Protein 8DQL (pdb70)

Nearest PDB structures (foldseek):
  8dql-assembly1_C  TM=1.004E+00  e=5.367E-49  Francisella tularensis subsp. novicida
  1x8z-assembly2_C  TM=4.028E-01  e=1.013E+00  Arabidopsis thaliana
  8ubf-assembly1_C  TM=5.866E-01  e=3.978E+00  Bordetella phage BPP-1
  4etr-assembly1_A  TM=3.589E-01  e=3.549E+00  Pseudomonas aeruginosa PAO1
  1xg2-assembly1_B  TM=3.956E-01  e=7.883E+00  Actinidia chinensis

Radius of gyration: 29.07 Å; Cα contacts (8 Å, |Δi|>4): 1189; chains: 3; bounding box: 76×73×85 Å

Solvent-accessible surface area: 37806 Å² total; per-residue (Å²): 144,23,44,26,35,1,45,14,116,63,42,115,210,54,69,30,73,31,14,18,57,6,23,82,14,9,28,107,38,20,32,43,20,48,39,5,54,39,38,14,88,55,0,9,5,21,3,54,25,70,183,115,5,62,7,90,56,7,55,2,12,7,89,132,27,58,14,13,74,12,13,140,80,38,111,6,54,36,106,32,169,147,139,35,50,2,26,2,4,4,129,73,82,69,39,120,83,112,74,20,86,8,12,8,28,39,9,45,20,21,73,114,89,36,200,69,67,100,64,16,74,36,11,1,32,8,79,53,50,209,60,130,31,36,48,57,43,72,62,24,3,15,10,4,0,41,18,44,34,2,35,81,11,9,96,41,4,69,124,3,13,60,70,0,82,29,18,18,163,152,77,9,40,90,70,89,67,113,1,13,45,17,0,54,15,8,5,23,67,3,66,41,27,5,108,15,0,74,84,37,83,37,32,11,42,8,40,94,3,3,59,19,2,14,13,0,12,6,1,0,34,55,35,35,112,138,110,136,125,73,90,54,18,52,11,46,34,83,76,5,10,37,40,5,35,75,0,3,59,85,1,32,90,32,8,132,199,146,23,42,27,32,2,44,13,115,63,43,116,212,53,69,30,72,30,14,20,54,6,22,83,14,9,28,108,38,19,34,44,20,48,40,4,56,39,35,14,88,56,0,8,4,22,3,56,24,71,181,113,6,62,7,88,56,5,55,1,12,7,88,131,27,58,15,13,74,12,12,140,79,38,112,7,53,34,106,32,167,146,141,34,51,2,26,1,4,4,128,72,83,70,38,120,82,114,75,21,85,9,13,11,29,38,10,45,20,20,74,113,88,35,200,67,65,102,65,16,72,36,10,0,32,9,80,53,50,209,60,131,32,37,47,56,43,71,62,26,3,14,11,4,0,41,17,46,34,1,36,83,11,8,96,41,4,67,126,1,13,59,71,0,82,29,18,17,163,153,75,10,41,90,69,90,69,112,1,13,46,16,0,57,16,8,5,21,68,3,67,42,26,5,109,15,0,76,84,37,85,37,32,11,44,7,40,92,3,3,59,19,2,14,12,0,11,6,1,0,34,55,36,37,113,140,110,136,126,73,92,53,18,51,12,44,33,86,75,5,10,36,39,4,35,74,0,3,59,85,1,32,88,31,8,130,201,146,22,42,27,34,2,44,15,116,62,43,117,210,55,68,30,73,31,14,18,56,6,23,84,14,8,29,106,38,18,32,44,20,47,40,4,54,39,37,14,88,57,0,9,6,20,2,55,25,71,183,114,6,62,8,89,56,5,56,2,12,7,87,132,27,58,15,13,75,12,14,141,80,39,110,6,54,34,106,32,169,149,140,34,51,2,27,2,5,3,128,74,82,70,36,118,82,115,74,20,85,9,13,10,28,38,9,46,20,20,73,113,89,35,198,70,66,100,63,15,72,37,10,0,31,9,81,52,50,210,59,134,32,38,46,58,44,73,63,24,2,14,10,3,1,41,17,45,35,2,35,81,10,8,96,40,5,69,126,2,14,60,69,0,81,29,17,16,164,154,76,9,41,88,69,89,68,111,1,13,44,17,0,55,14,8,5,22,66,2,68,41,27,4,110,14,0,75,83,39,84,38,31,11,43,8,39,92,3,3,58,19,2,14,12,0,12,6,1,0,34,57,36,36,112,139,111,137,126,72,92,53,18,52,12,45,33,84,76,5,10,37,39,5,35,74,1,4,61,84,1,33,88,32,8,130,200

Foldseek 3Di:
DQDQADDCVVDDDDDPVVVVVRVVNVVLNVQLVDADPPRDQWAFLAWAFPLCTWTDFGWIADGRRRTDGDDPPDTEHDDDDPLFWKKKFWAKDWDDDPRRIDIDIDIYIDRDADPPTPDIGTDFGWDDDPRNTDGDADWAFHFWQNDHPVVVLLVLVVVLLVLLVVLLVPPVCVVDVPCSVVLVVLSVVLVVVSVVCVVPGSPDHLVVNLVSLQVSQVSCLPPVPPDVDDDHDDADSRGRVVSSVVSSVVSVVVSVD/DQDQADDCVVDDDDDPVVVVVRVVNVVLNVQLVDADPPRDQWAFLAWAFPLCTWTDFGWIADGRRRTDGDDPPDTEHDDDDPLFWKKKFWAKDWDDDPRRIDIDIDIYIDRDADPPTPDIGTDFGWDDDPRNTDGDADWAFHFWQNDHPVVVLLVLVVVLLVLLVVLLVPPVCVVDVPCSVVLVVLSVVLVVVSVVCVVPGSPDHLVVNLVSLQVSQVSCLPPVPPDVDDDHDDADSRGRVVSSVVSSVVSVVVSVD/DQDQADDCVVDDDDDPVVVVVRVVNVVLNVQLVDADPPRDQWAFLAWAFPLCTWTDFGWIADGRRRTDGDDPPDTEHDDDDPLFWKKKFWAKDWDDDPRRIDIDIDIYIDRDADPPTPDIGTDFGWDDDPRNTDGDADWAFHFWQNDHPVVVLLVLVVVLLVLLVVLLVPPVCVVDVPCSVVLVVLSVVLVVVSVVCVVPGSPDHLVVNLVSLQVSQVSCLPPVPPDVDDDHDDADSRGRVVSSVVSSVVSVVVSVD

B-factor: mean 51.77, std 19.3, range [19.49, 110.6]

Structure (mmCIF, N/CA/C/O backbone):
data_8DQL
#
_entry.id   8DQL
#
_cell.length_a   1.00
_cell.length_b   1.00
_cell.length_c   1.00
_cell.angle_alpha   90.00
_cell.angle_beta   90.00
_cell.angle_gamma   90.00
#
_symmetry.space_group_name_H-M   'P 1'
#
loop_
_atom_site.group_PDB
_atom_site.id
_atom_site.type_symbol
_atom_site.label_atom_id
_atom_site.label_alt_id
_atom_site.label_comp_id
_atom_site.label_asym_id
_atom_site.label_entity_id
_atom_site.label_seq_id
_atom_site.pdbx_PDB_ins_code
_atom_site.Cartn_x
_atom_site.Cartn_y
_atom_site.Cartn_z
_atom_site.occupancy
_atom_site.B_iso_or_equiv
_atom_site.auth_seq_id
_atom_site.auth_comp_id
_atom_site.auth_asym_id
_atom_site.auth_atom_id
_atom_site.pdbx_PDB_model_num
ATOM 1 N N . MET A 1 26 ? 145.546 164.984 186.754 1.00 60.78 1 MET C N 1
ATOM 2 C CA . MET A 1 26 ? 145.951 166.017 187.698 1.00 60.78 1 MET C CA 1
ATOM 3 C C . MET A 1 26 ? 147.471 166.172 187.688 1.00 60.78 1 MET C C 1
ATOM 4 O O . MET A 1 26 ? 148.202 165.195 187.845 1.00 60.78 1 MET C O 1
ATOM 9 N N . PHE A 1 27 ? 147.942 167.403 187.497 1.00 55.39 2 PHE C N 1
ATOM 10 C CA . PHE A 1 27 ? 149.364 167.690 187.335 1.00 55.39 2 PHE C CA 1
ATOM 11 C C . PHE A 1 27 ? 149.854 168.386 188.603 1.00 55.39 2 PHE C C 1
ATOM 12 O O . PHE A 1 27 ? 149.563 169.565 188.824 1.00 55.39 2 PHE C O 1
ATOM 20 N N . LEU A 1 28 ? 150.603 167.655 189.429 1.00 60.93 3 LEU C N 1
ATOM 21 C CA . LEU A 1 28 ? 150.861 168.042 190.812 1.00 60.93 3 LEU C CA 1
ATOM 22 C C . LEU A 1 28 ? 152.093 168.918 191.009 1.00 60.93 3 LEU C C 1
ATOM 23 O O . LEU A 1 28 ? 152.361 169.313 192.148 1.00 60.93 3 LEU C O 1
ATOM 28 N N . GLU A 1 29 ? 152.850 169.223 189.953 1.00 58.51 4 GLU C N 1
ATOM 29 C CA . GLU A 1 29 ? 154.040 170.079 190.042 1.00 58.51 4 GLU C CA 1
ATOM 30 C C . GLU A 1 29 ? 154.989 169.476 191.073 1.00 58.51 4 GLU C C 1
ATOM 31 O O . GLU A 1 29 ? 155.424 168.329 190.883 1.00 58.51 4 GLU C O 1
ATOM 37 N N . ARG A 1 30 ? 155.337 170.181 192.146 1.00 58.86 5 ARG C N 1
ATOM 38 C CA . ARG A 1 30 ? 156.225 169.677 193.183 1.00 58.86 5 ARG C CA 1
ATOM 39 C C . ARG A 1 30 ? 155.503 169.646 194.524 1.00 58.86 5 ARG C C 1
ATOM 40 O O . ARG A 1 30 ? 154.425 170.222 194.693 1.00 58.86 5 ARG C O 1
ATOM 48 N N . ILE A 1 31 ? 156.114 168.959 195.487 1.00 64.12 6 ILE C N 1
ATOM 49 C CA . ILE A 1 31 ? 155.522 168.831 196.813 1.00 64.12 6 ILE C CA 1
ATOM 50 C C . ILE A 1 31 ? 155.694 170.135 197.588 1.00 64.12 6 ILE C C 1
ATOM 51 O O . ILE A 1 31 ? 156.580 170.947 197.310 1.00 64.12 6 ILE C O 1
ATOM 56 N N . TYR A 1 32 ? 154.821 170.338 198.574 1.00 78.01 7 TYR C N 1
ATOM 57 C CA . TYR A 1 32 ? 154.826 171.542 199.400 1.00 78.01 7 TYR C CA 1
ATOM 58 C C . TYR A 1 32 ? 155.482 171.214 200.736 1.00 78.01 7 TYR C C 1
ATOM 59 O O . TYR A 1 32 ? 154.929 170.457 201.539 1.00 78.01 7 TYR C O 1
ATOM 68 N N . TRP A 1 33 ? 156.656 171.797 200.975 1.00 83.97 8 TRP C N 1
ATOM 69 C CA . TRP A 1 33 ? 157.417 171.539 202.189 1.00 83.97 8 TRP C CA 1
ATOM 70 C C . TRP A 1 33 ? 157.277 172.637 203.233 1.00 83.97 8 TRP C C 1
ATOM 71 O O . TRP A 1 33 ? 157.532 172.379 204.414 1.00 83.97 8 TRP C O 1
ATOM 82 N N . GLU A 1 34 ? 156.854 173.837 202.829 1.00 93.78 9 GLU C N 1
ATOM 83 C CA . GLU A 1 34 ? 156.935 175.011 203.693 1.00 93.78 9 GLU C CA 1
ATOM 84 C C . GLU A 1 34 ? 156.087 174.887 204.952 1.00 93.78 9 GLU C C 1
ATOM 85 O O . GLU A 1 34 ? 156.316 175.632 205.911 1.00 93.78 9 GLU C O 1
ATOM 91 N N . ASP A 1 35 ? 155.111 173.977 204.973 1.00 95.26 10 ASP C N 1
ATOM 92 C CA . ASP A 1 35 ? 154.267 173.832 206.155 1.00 95.26 10 ASP C CA 1
ATOM 93 C C . ASP A 1 35 ? 155.072 173.380 207.369 1.00 95.26 10 ASP C C 1
ATOM 94 O O . ASP A 1 35 ? 154.863 173.879 208.481 1.00 95.26 10 ASP C O 1
ATOM 99 N N . GLY A 1 36 ? 155.995 172.443 207.176 1.00 101.41 11 GLY C N 1
ATOM 100 C CA . GLY A 1 36 ? 156.755 171.896 208.281 1.00 101.41 11 GLY C CA 1
ATOM 101 C C . GLY A 1 36 ? 156.013 170.769 208.969 1.00 101.41 11 GLY C C 1
ATOM 102 O O . GLY A 1 36 ? 154.857 170.934 209.370 1.00 101.41 11 GLY C O 1
ATOM 103 N N . LEU A 1 37 ? 156.668 169.622 209.118 1.00 107.66 12 LEU C N 1
ATOM 104 C CA . LEU A 1 37 ? 156.041 168.448 209.709 1.00 107.66 12 LEU C CA 1
ATOM 105 C C . LEU A 1 37 ? 157.142 167.473 210.098 1.00 107.66 12 LEU C C 1
ATOM 106 O O . LEU A 1 37 ? 158.271 167.565 209.608 1.00 107.66 12 LEU C O 1
ATOM 111 N N . ARG A 1 38 ? 156.803 166.548 210.994 1.00 110.60 13 ARG C N 1
ATOM 112 C CA . ARG A 1 38 ? 157.757 165.531 211.419 1.00 110.60 13 ARG C CA 1
ATOM 113 C C . ARG A 1 38 ? 158.208 164.704 210.223 1.00 110.60 13 ARG C C 1
ATOM 114 O O . ARG A 1 38 ? 157.393 164.059 209.557 1.00 110.60 13 ARG C O 1
ATOM 122 N N . LEU A 1 39 ? 159.510 164.721 209.956 1.00 101.01 14 LEU C N 1
ATOM 123 C CA . LEU A 1 39 ? 160.067 164.096 208.759 1.00 101.01 14 LEU C CA 1
ATOM 124 C C . LEU A 1 39 ? 159.997 162.581 208.896 1.00 101.01 14 LEU C C 1
ATOM 125 O O . LEU A 1 39 ? 160.815 161.966 209.582 1.00 101.01 14 LEU C O 1
ATOM 130 N N . ASP A 1 40 ? 159.015 161.974 208.240 1.00 93.19 15 ASP C N 1
ATOM 131 C CA . ASP A 1 40 ? 158.898 160.527 208.171 1.00 93.19 15 ASP C CA 1
ATOM 132 C C . ASP A 1 40 ? 159.309 160.035 206.788 1.00 93.19 15 ASP C C 1
ATOM 133 O O . ASP A 1 40 ? 159.528 160.814 205.858 1.00 93.19 15 ASP C O 1
ATOM 138 N N . SER A 1 41 ? 159.413 158.712 206.662 1.00 88.90 16 SER C N 1
ATOM 139 C CA . SER A 1 41 ? 159.812 158.121 205.390 1.00 88.90 16 SER C CA 1
ATOM 140 C C . SER A 1 41 ? 158.760 158.335 204.312 1.00 88.90 16 SER C C 1
ATOM 141 O O . SER A 1 41 ? 159.101 158.453 203.127 1.00 88.90 16 SER C O 1
ATOM 144 N N . ASP A 1 42 ? 157.483 158.383 204.699 1.00 83.93 17 ASP C N 1
ATOM 145 C CA . ASP A 1 42 ? 156.412 158.499 203.716 1.00 83.93 17 ASP C CA 1
ATOM 146 C C . ASP A 1 42 ? 156.513 159.802 202.934 1.00 83.93 17 ASP C C 1
ATOM 147 O O . ASP A 1 42 ? 156.362 159.811 201.707 1.00 83.93 17 ASP C O 1
ATOM 152 N N . ILE A 1 43 ? 156.781 160.912 203.624 1.00 81.16 18 ILE C N 1
ATOM 153 C CA . ILE A 1 43 ? 156.831 162.201 202.941 1.00 81.16 18 ILE C CA 1
ATOM 154 C C . ILE A 1 43 ? 158.033 162.265 202.005 1.00 81.16 18 ILE C C 1
ATOM 155 O O . ILE A 1 43 ? 157.945 162.816 200.902 1.00 81.16 18 ILE C O 1
ATOM 160 N N . LEU A 1 44 ? 159.164 161.681 202.410 1.00 77.58 19 LEU C N 1
ATOM 161 C CA . LEU A 1 44 ? 160.341 161.678 201.548 1.00 77.58 19 LEU C CA 1
ATOM 162 C C . LEU A 1 44 ? 160.114 160.825 200.307 1.00 77.58 19 LEU C C 1
ATOM 163 O O . LEU A 1 44 ? 160.478 161.225 199.193 1.00 77.58 19 LEU C O 1
ATOM 168 N N . ASP A 1 45 ? 159.510 159.646 200.481 1.00 73.55 20 ASP C N 1
ATOM 169 C CA . ASP A 1 45 ? 159.208 158.802 199.330 1.00 73.55 20 ASP C CA 1
ATOM 170 C C . ASP A 1 45 ? 158.227 159.491 198.391 1.00 73.55 20 ASP C C 1
ATOM 171 O O . ASP A 1 45 ? 158.383 159.432 197.165 1.00 73.55 20 ASP C O 1
ATOM 176 N N . LYS A 1 46 ? 157.212 160.155 198.949 1.00 71.20 21 LYS C N 1
ATOM 177 C CA . LYS A 1 46 ? 156.250 160.871 198.120 1.00 71.20 21 LYS C CA 1
ATOM 178 C C . LYS A 1 46 ? 156.915 162.010 197.360 1.00 71.20 21 LYS C C 1
ATOM 179 O O . LYS A 1 46 ? 156.615 162.238 196.183 1.00 71.20 21 LYS C O 1
ATOM 185 N N . SER A 1 47 ? 157.820 162.741 198.017 1.00 67.08 22 SER C N 1
ATOM 186 C CA . SER A 1 47 ? 158.530 163.823 197.343 1.00 67.08 22 SER C CA 1
ATOM 187 C C . SER A 1 47 ? 159.380 163.295 196.196 1.00 67.08 22 SER C C 1
ATOM 188 O O . SER A 1 47 ? 159.378 163.863 195.096 1.00 67.08 22 SER C O 1
ATOM 191 N N . ASN A 1 48 ? 160.112 162.203 196.433 1.00 63.31 23 ASN C N 1
ATOM 192 C CA . ASN A 1 48 ? 160.931 161.625 195.373 1.00 63.31 23 ASN C CA 1
ATOM 193 C C . ASN A 1 48 ? 160.070 161.153 194.209 1.00 63.31 23 ASN C C 1
ATOM 194 O O . ASN A 1 48 ? 160.406 161.387 193.040 1.00 63.31 23 ASN C O 1
ATOM 199 N N . LEU A 1 49 ? 158.948 160.495 194.511 1.00 59.11 24 LEU C N 1
ATOM 200 C CA . LEU A 1 49 ? 158.059 160.018 193.457 1.00 59.11 24 LEU C CA 1
ATOM 201 C C . LEU A 1 49 ? 157.482 161.175 192.654 1.00 59.11 24 LEU C C 1
ATOM 202 O O . LEU A 1 49 ? 157.398 161.104 191.423 1.00 59.11 24 LEU C O 1
ATOM 207 N N . SER A 1 50 ? 157.076 162.250 193.334 1.00 57.50 25 SER C N 1
ATOM 208 C CA . SER A 1 50 ? 156.521 163.403 192.635 1.00 57.50 25 SER C CA 1
ATOM 209 C C . SER A 1 50 ? 157.563 164.060 191.740 1.00 57.50 25 SER C C 1
ATOM 210 O O . SER A 1 50 ? 157.259 164.448 190.606 1.00 57.50 25 SER C O 1
ATOM 213 N N . VAL A 1 51 ? 158.797 164.191 192.230 1.00 53.47 26 VAL C N 1
ATOM 214 C CA . VAL A 1 51 ? 159.857 164.787 191.419 1.00 53.47 26 VAL C CA 1
ATOM 215 C C . VAL A 1 51 ? 160.117 163.936 190.182 1.00 53.47 26 VAL C C 1
ATOM 216 O O . VAL A 1 51 ? 160.231 164.452 189.059 1.00 53.47 26 VAL C O 1
ATOM 220 N N . LEU A 1 52 ? 160.205 162.616 190.369 1.00 50.12 27 LEU C N 1
ATOM 221 C CA . LEU A 1 52 ? 160.441 161.726 189.238 1.00 50.12 27 LEU C CA 1
ATOM 222 C C . LEU A 1 52 ? 159.311 161.813 188.220 1.00 50.12 27 LEU C C 1
ATOM 223 O O . LEU A 1 52 ? 159.561 161.893 187.012 1.00 50.12 27 LEU C O 1
ATOM 228 N N . GLU A 1 53 ? 158.060 161.809 188.690 1.00 50.31 28 GLU C N 1
ATOM 229 C CA . GLU A 1 53 ? 156.922 161.885 187.780 1.00 50.31 28 GLU C CA 1
ATOM 230 C C . GLU A 1 53 ? 156.910 163.200 187.013 1.00 50.31 28 GLU C C 1
ATOM 231 O O . GLU A 1 53 ? 156.686 163.217 185.796 1.00 50.31 28 GLU C O 1
ATOM 237 N N . ARG A 1 54 ? 157.158 164.312 187.707 1.00 44.45 29 ARG C N 1
ATOM 238 C CA . ARG A 1 54 ? 157.178 165.619 187.059 1.00 44.45 29 ARG C CA 1
ATOM 239 C C . ARG A 1 54 ? 158.245 165.680 185.974 1.00 44.45 29 ARG C C 1
ATOM 240 O O . ARG A 1 54 ? 157.974 166.091 184.836 1.00 44.45 29 ARG C O 1
ATOM 248 N N . LEU A 1 55 ? 159.465 165.247 186.299 1.00 41.61 30 LEU C N 1
ATOM 249 C CA . LEU A 1 55 ? 160.551 165.367 185.333 1.00 41.61 30 LEU C CA 1
ATOM 250 C C . LEU A 1 55 ? 160.392 164.378 184.184 1.00 41.61 30 LEU C C 1
ATOM 251 O O . LEU A 1 55 ? 160.819 164.658 183.059 1.00 41.61 30 LEU C O 1
ATOM 256 N N . SER A 1 56 ? 159.786 163.216 184.440 1.00 39.46 31 SER C N 1
ATOM 257 C CA . SER A 1 56 ? 159.519 162.280 183.354 1.00 39.46 31 SER C CA 1
ATOM 258 C C . SER A 1 56 ? 158.436 162.812 182.426 1.00 39.46 31 SER C C 1
ATOM 259 O O . SER A 1 56 ? 158.512 162.632 181.205 1.00 39.46 31 SER C O 1
ATOM 262 N N . THR A 1 57 ? 157.413 163.462 182.987 1.00 36.93 32 THR C N 1
ATOM 263 C CA . THR A 1 57 ? 156.374 164.059 182.156 1.00 36.93 32 THR C CA 1
ATOM 264 C C . THR A 1 57 ? 156.934 165.189 181.302 1.00 36.93 32 THR C C 1
ATOM 265 O O . THR A 1 57 ? 156.567 165.331 180.130 1.00 36.93 32 THR C O 1
ATOM 269 N N . ALA A 1 58 ? 157.823 166.006 181.873 1.00 31.30 33 ALA C N 1
ATOM 270 C CA . ALA A 1 58 ? 158.381 167.127 181.124 1.00 31.30 33 ALA C CA 1
ATOM 271 C C . ALA A 1 58 ? 159.311 166.687 179.999 1.00 31.30 33 ALA C C 1
ATOM 272 O O . ALA A 1 58 ? 159.636 167.503 179.131 1.00 31.30 33 ALA C O 1
ATOM 274 N N . SER A 1 59 ? 159.742 165.427 179.991 1.00 31.26 34 SER C N 1
ATOM 275 C CA . SER A 1 59 ? 160.705 164.961 179.003 1.00 31.26 34 SER C CA 1
ATOM 276 C C . SER A 1 59 ? 160.079 164.902 177.611 1.00 31.26 34 SER C C 1
ATOM 277 O O . SER A 1 59 ? 158.858 164.864 177.447 1.00 31.26 34 SER C O 1
ATOM 280 N N . TYR A 1 60 ? 160.942 164.891 176.598 1.00 22.13 35 TYR C N 1
ATOM 281 C CA . TYR A 1 60 ? 160.522 164.916 175.206 1.00 22.13 35 TYR C CA 1
ATOM 282 C C . TYR A 1 60 ? 161.181 163.775 174.444 1.00 22.13 35 TYR C C 1
ATOM 283 O O . TYR A 1 60 ? 162.328 163.409 174.711 1.00 22.13 35 TYR C O 1
ATOM 292 N N . LEU A 1 61 ? 160.444 163.221 173.487 1.00 22.10 36 LEU C N 1
ATOM 293 C CA . LEU A 1 61 ? 160.895 162.127 172.644 1.00 22.10 36 LEU C CA 1
ATOM 294 C C . LEU A 1 61 ? 160.712 162.503 171.182 1.00 22.10 36 LEU C C 1
ATOM 295 O O . LEU A 1 61 ? 159.852 163.326 170.857 1.00 22.10 36 LEU C O 1
ATOM 300 N N . PRO A 1 62 ? 161.509 161.926 170.281 1.00 22.41 37 PRO C N 1
ATOM 301 C CA . PRO A 1 62 ? 161.411 162.305 168.866 1.00 22.41 37 PRO C CA 1
ATOM 302 C C . PRO A 1 62 ? 160.027 162.020 168.301 1.00 22.41 37 PRO C C 1
ATOM 303 O O . PRO A 1 62 ? 159.388 161.025 168.644 1.00 22.41 37 PRO C O 1
ATOM 307 N N . ALA A 1 63 ? 159.570 162.922 167.430 1.00 19.88 38 ALA C N 1
ATOM 308 C CA . ALA A 1 63 ? 158.246 162.873 166.812 1.00 19.88 38 ALA C CA 1
ATOM 309 C C . ALA A 1 63 ? 157.121 162.898 167.841 1.00 19.88 38 ALA C C 1
ATOM 310 O O . ALA A 1 63 ? 155.997 162.486 167.540 1.00 19.88 38 ALA C O 1
ATOM 312 N N . ASN A 1 64 ? 157.408 163.381 169.050 1.00 21.34 39 ASN C N 1
ATOM 313 C CA . ASN A 1 64 ? 156.416 163.515 170.116 1.00 21.34 39 ASN C CA 1
ATOM 314 C C . ASN A 1 64 ? 155.717 162.187 170.401 1.00 21.34 39 ASN C C 1
ATOM 315 O O . ASN A 1 64 ? 154.489 162.084 170.390 1.00 21.34 39 ASN C O 1
ATOM 320 N N . LEU A 1 65 ? 156.517 161.159 170.658 1.00 22.25 40 LEU C N 1
ATOM 321 C CA . LEU A 1 65 ? 156.007 159.830 170.952 1.00 22.25 40 LEU C CA 1
ATOM 322 C C . LEU A 1 65 ? 155.940 159.608 172.458 1.00 22.25 40 LEU C C 1
ATOM 323 O O . LEU A 1 65 ? 156.732 160.162 173.222 1.00 22.25 40 LEU C O 1
ATOM 328 N N . ASN A 1 66 ? 154.973 158.793 172.878 1.00 29.21 41 ASN C N 1
ATOM 329 C CA . ASN A 1 66 ? 154.804 158.468 174.288 1.00 29.21 41 ASN C CA 1
ATOM 330 C C . ASN A 1 66 ? 155.468 157.158 174.684 1.00 29.21 41 ASN C C 1
ATOM 331 O O . ASN A 1 66 ? 155.673 156.921 175.880 1.00 29.21 41 ASN C O 1
ATOM 336 N N . LYS A 1 67 ? 155.801 156.306 173.719 1.00 28.31 42 LYS C N 1
ATOM 337 C CA . LYS A 1 67 ? 156.445 155.033 174.004 1.00 28.31 42 LYS C CA 1
ATOM 338 C C . LYS A 1 67 ? 157.191 154.580 172.759 1.00 28.31 42 LYS C C 1
ATOM 339 O O . LYS A 1 67 ? 156.898 155.020 171.645 1.00 28.31 42 LYS C O 1
ATOM 345 N N . GLY A 1 68 ? 158.160 153.698 172.962 1.00 26.34 43 GLY C N 1
ATOM 346 C CA . GLY A 1 68 ? 158.931 153.182 171.846 1.00 26.34 43 GLY C CA 1
ATOM 347 C C . GLY A 1 68 ? 160.003 152.230 172.328 1.00 26.34 43 GLY C C 1
ATOM 348 O O . GLY A 1 68 ? 160.240 152.075 173.531 1.00 26.34 43 GLY C O 1
ATOM 349 N N . ILE A 1 69 ? 160.655 151.596 171.357 1.00 27.03 44 ILE C N 1
ATOM 350 C CA . ILE A 1 69 ? 161.736 150.650 171.600 1.00 27.03 44 ILE C CA 1
ATOM 351 C C . ILE A 1 69 ? 163.013 151.238 171.020 1.00 27.03 44 ILE C C 1
ATOM 352 O O . ILE A 1 69 ? 163.049 151.615 169.843 1.00 27.03 44 ILE C O 1
ATOM 357 N N . VAL A 1 70 ? 164.057 151.320 171.843 1.00 28.15 45 VAL C N 1
ATOM 358 C CA . VAL A 1 70 ? 165.310 151.933 171.418 1.00 28.15 45 VAL C CA 1
ATOM 359 C C . VAL A 1 70 ? 166.346 150.855 171.115 1.00 28.15 45 VAL C C 1
ATOM 360 O O . VAL A 1 70 ? 167.220 151.048 170.263 1.00 28.15 45 VAL C O 1
ATOM 364 N N . SER A 1 71 ? 166.247 149.705 171.784 1.00 33.66 46 SER C N 1
ATOM 365 C CA . SER A 1 71 ? 167.125 148.580 171.479 1.00 33.66 46 SER C CA 1
ATOM 366 C C . SER A 1 71 ? 166.506 147.297 172.011 1.00 33.66 46 SER C C 1
ATOM 367 O O . SER A 1 71 ? 166.075 147.249 173.168 1.00 33.66 46 SER C O 1
ATOM 370 N N . PHE A 1 72 ? 166.473 146.263 171.171 1.00 42.21 47 PHE C N 1
ATOM 371 C CA . PHE A 1 72 ? 165.913 144.971 171.564 1.00 42.21 47 PHE C CA 1
ATOM 372 C C . PHE A 1 72 ? 166.521 143.897 170.670 1.00 42.21 47 PHE C C 1
ATOM 373 O O . PHE A 1 72 ? 166.182 143.817 169.486 1.00 42.21 47 PHE C O 1
ATOM 381 N N . ASP A 1 73 ? 167.408 143.080 171.235 1.00 52.02 48 ASP C N 1
ATOM 382 C CA . ASP A 1 73 ? 168.082 142.024 170.495 1.00 52.02 48 ASP C CA 1
ATOM 383 C C . ASP A 1 73 ? 168.032 140.736 171.306 1.00 52.02 48 ASP C C 1
ATOM 384 O O . ASP A 1 73 ? 168.087 140.755 172.538 1.00 52.02 48 ASP C O 1
ATOM 389 N N . LEU A 1 74 ? 167.935 139.613 170.597 1.00 52.28 49 LEU C N 1
ATOM 390 C CA . LEU A 1 74 ? 167.851 138.303 171.225 1.00 52.28 49 LEU C CA 1
ATOM 391 C C . LEU A 1 74 ? 168.784 137.333 170.514 1.00 52.28 49 LEU C C 1
ATOM 392 O O . LEU A 1 74 ? 169.092 137.496 169.331 1.00 52.28 49 LEU C O 1
ATOM 397 N N . ASP A 1 75 ? 169.227 136.319 171.252 1.00 56.90 50 ASP C N 1
ATOM 398 C CA . ASP A 1 75 ? 170.120 135.315 170.692 1.00 56.90 50 ASP C CA 1
ATOM 399 C C . ASP A 1 75 ? 169.371 134.398 169.732 1.00 56.90 50 ASP C C 1
ATOM 400 O O . ASP A 1 75 ? 168.222 134.020 169.975 1.00 56.90 50 ASP C O 1
ATOM 405 N N . VAL A 1 76 ? 170.033 134.036 168.639 1.00 54.61 51 VAL C N 1
ATOM 406 C CA . VAL A 1 76 ? 169.436 133.160 167.641 1.00 54.61 51 VAL C CA 1
ATOM 407 C C . VAL A 1 76 ? 170.333 131.954 167.385 1.00 54.61 51 VAL C C 1
ATOM 408 O O . VAL A 1 76 ? 169.928 130.810 167.597 1.00 54.61 51 VAL C O 1
ATOM 412 N N . LEU A 1 83 ? 164.080 127.958 172.909 1.00 57.15 58 LEU C N 1
ATOM 413 C CA . LEU A 1 83 ? 164.623 128.848 173.928 1.00 57.15 58 LEU C CA 1
ATOM 414 C C . LEU A 1 83 ? 164.781 130.267 173.397 1.00 57.15 58 LEU C C 1
ATOM 415 O O . LEU A 1 83 ? 165.344 130.479 172.323 1.00 57.15 58 LEU C O 1
ATOM 420 N N . ILE A 1 84 ? 164.281 131.236 174.156 1.00 55.16 59 ILE C N 1
ATOM 421 C CA . ILE A 1 84 ? 164.394 132.650 173.820 1.00 55.16 59 ILE C CA 1
ATOM 422 C C . ILE A 1 84 ? 165.306 133.292 174.855 1.00 55.16 59 ILE C C 1
ATOM 423 O O . ILE A 1 84 ? 164.970 133.347 176.044 1.00 55.16 59 ILE C O 1
ATOM 428 N N . LEU A 1 85 ? 166.459 133.779 174.408 1.00 52.93 60 LEU C N 1
ATOM 429 C CA . LEU A 1 85 ? 167.441 134.414 175.275 1.00 52.93 60 LEU C CA 1
ATOM 430 C C . LEU A 1 85 ? 167.575 135.880 174.891 1.00 52.93 60 LEU C C 1
ATOM 431 O O . LEU A 1 85 ? 167.774 136.202 173.716 1.00 52.93 60 LEU C O 1
ATOM 436 N N . ILE A 1 86 ? 167.470 136.762 175.882 1.00 52.23 61 ILE C N 1
ATOM 437 C CA . ILE A 1 86 ? 167.499 138.203 175.665 1.00 52.23 61 ILE C CA 1
ATOM 438 C C . ILE A 1 86 ? 168.905 138.714 175.939 1.00 52.23 61 ILE C C 1
ATOM 439 O O . ILE A 1 86 ? 169.462 138.476 177.018 1.00 52.23 61 ILE C O 1
ATOM 444 N N . LYS A 1 87 ? 169.481 139.414 174.963 1.00 53.43 62 LYS C N 1
ATOM 445 C CA . LYS A 1 87 ? 170.797 140.026 175.103 1.00 53.43 62 LYS C CA 1
ATOM 446 C C . LYS A 1 87 ? 170.716 141.508 175.446 1.00 53.43 62 LYS C C 1
ATOM 447 O O . LYS A 1 87 ? 171.325 141.952 176.423 1.00 53.43 62 LYS C O 1
ATOM 453 N N . ASP A 1 88 ? 169.973 142.285 174.659 1.00 50.16 63 ASP C N 1
ATOM 454 C CA . ASP A 1 88 ? 169.815 143.716 174.882 1.00 50.16 63 ASP C CA 1
ATOM 455 C C . ASP A 1 88 ? 168.334 144.055 174.936 1.00 50.16 63 ASP C C 1
ATOM 456 O O . ASP A 1 88 ? 167.569 143.642 174.059 1.00 50.16 63 ASP C O 1
ATOM 461 N N . LEU A 1 89 ? 167.935 144.806 175.961 1.00 38.35 64 LEU C N 1
ATOM 462 C CA . LEU A 1 89 ? 166.546 145.220 176.130 1.00 38.35 64 LEU C CA 1
ATOM 463 C C . LEU A 1 89 ? 166.518 146.649 176.647 1.00 38.35 64 LEU C C 1
ATOM 464 O O . LEU A 1 89 ? 167.030 146.929 177.735 1.00 38.35 64 LEU C O 1
ATOM 469 N N . LYS A 1 90 ? 165.913 147.544 175.870 1.00 32.34 65 LYS C N 1
ATOM 470 C CA . LYS A 1 90 ? 165.815 148.955 176.235 1.00 32.34 65 LYS C CA 1
ATOM 471 C C . LYS A 1 90 ? 164.639 149.547 175.477 1.00 32.34 65 LYS C C 1
ATOM 472 O O . LYS A 1 90 ? 164.615 149.494 174.244 1.00 32.34 65 LYS C O 1
ATOM 478 N N . LEU A 1 91 ? 163.667 150.097 176.200 1.00 29.13 66 LEU C N 1
ATOM 479 C CA . LEU A 1 91 ? 162.457 150.598 175.563 1.00 29.13 66 LEU C CA 1
ATOM 480 C C . LEU A 1 91 ? 161.781 151.599 176.488 1.00 29.13 66 LEU C C 1
ATOM 481 O O . LEU A 1 91 ? 162.088 151.686 177.679 1.00 29.13 66 LEU C O 1
ATOM 486 N N . TYR A 1 92 ? 160.849 152.356 175.915 1.00 27.10 67 TYR C N 1
ATOM 487 C CA . TYR A 1 92 ? 160.012 153.293 176.653 1.00 27.10 67 TYR C CA 1
ATOM 488 C C . TYR A 1 92 ? 158.594 152.742 176.695 1.00 27.10 67 TYR C C 1
ATOM 489 O O . TYR A 1 92 ? 157.997 152.480 175.646 1.00 27.10 67 TYR C O 1
ATOM 498 N N . LEU A 1 93 ? 158.061 152.567 177.900 1.00 32.53 68 LEU C N 1
ATOM 499 C CA . LEU A 1 93 ? 156.692 152.106 178.059 1.00 32.53 68 LEU C CA 1
ATOM 500 C C . LEU A 1 93 ? 155.726 153.277 177.891 1.00 32.53 68 LEU C C 1
ATOM 501 O O . LEU A 1 93 ? 156.119 154.402 177.573 1.00 32.53 68 LEU C O 1
ATOM 506 N N . ASP A 1 94 ? 154.442 153.009 178.105 1.00 38.85 69 ASP C N 1
ATOM 507 C CA . ASP A 1 94 ? 153.433 154.048 177.972 1.00 38.85 69 ASP C CA 1
ATOM 508 C C . ASP A 1 94 ? 153.639 155.117 179.041 1.00 38.85 69 ASP C C 1
ATOM 509 O O . ASP A 1 94 ? 154.121 154.841 180.142 1.00 38.85 69 ASP C O 1
ATOM 514 N N . GLU A 1 95 ? 153.269 156.352 178.695 1.00 38.39 70 GLU C N 1
ATOM 515 C CA . GLU A 1 95 ? 153.483 157.525 179.545 1.00 38.39 70 GLU C CA 1
ATOM 516 C C . GLU A 1 95 ? 154.965 157.762 179.819 1.00 38.39 70 GLU C C 1
ATOM 517 O O . GLU A 1 95 ? 155.339 158.233 180.897 1.00 38.39 70 GLU C O 1
ATOM 523 N N . LYS A 1 96 ? 155.813 157.436 178.840 1.00 32.05 71 LYS C N 1
ATOM 524 C CA . LYS A 1 96 ? 157.252 157.696 178.901 1.00 32.05 71 LYS C CA 1
ATOM 525 C C . LYS A 1 96 ? 157.894 157.045 180.127 1.00 32.05 71 LYS C C 1
ATOM 526 O O . LYS A 1 96 ? 158.611 157.687 180.897 1.00 32.05 71 LYS C O 1
ATOM 532 N N . ASN A 1 97 ? 157.632 155.754 180.304 1.00 34.19 72 ASN C N 1
ATOM 533 C CA . ASN A 1 97 ? 158.262 154.978 181.364 1.00 34.19 72 ASN C CA 1
ATOM 534 C C . ASN A 1 97 ? 159.487 154.266 180.807 1.00 34.19 72 ASN C C 1
ATOM 535 O O . ASN A 1 97 ? 159.399 153.566 179.794 1.00 34.19 72 ASN C O 1
ATOM 540 N N . PHE A 1 98 ? 160.623 154.444 181.473 1.00 29.80 73 PHE C N 1
ATOM 541 C CA . PHE A 1 98 ? 161.904 153.950 180.987 1.00 29.80 73 PHE C CA 1
ATOM 542 C C . PHE A 1 98 ? 162.222 152.606 181.627 1.00 29.80 73 PHE C C 1
ATOM 543 O O . PHE A 1 98 ? 162.171 152.467 182.854 1.00 29.80 73 PHE C O 1
ATOM 551 N N . VAL A 1 99 ? 162.551 151.622 180.793 1.00 32.73 74 VAL C N 1
ATOM 552 C CA . VAL A 1 99 ? 162.892 150.279 181.242 1.00 32.73 74 VAL C CA 1
ATOM 553 C C . VAL A 1 99 ? 164.264 149.924 180.689 1.00 32.73 74 VAL C C 1
ATOM 554 O O . VAL A 1 99 ? 164.491 150.009 179.477 1.00 32.73 74 VAL C O 1
ATOM 558 N N . PHE A 1 100 ? 165.174 149.527 181.574 1.00 38.96 75 PHE C N 1
ATOM 559 C CA . PHE A 1 100 ? 166.529 149.148 181.202 1.00 38.96 75 PHE C CA 1
ATOM 560 C C . PHE A 1 100 ? 166.839 147.773 181.771 1.00 38.96 75 PHE C C 1
ATOM 561 O O . PHE A 1 100 ? 166.438 147.453 182.894 1.00 38.96 75 PHE C O 1
ATOM 569 N N . TYR A 1 101 ? 167.553 146.963 180.996 1.00 45.20 76 TYR C N 1
ATOM 570 C CA . TYR A 1 101 ? 167.880 145.593 181.375 1.00 45.20 76 TYR C CA 1
ATOM 571 C C . TYR A 1 101 ? 169.358 145.510 181.733 1.00 45.20 76 TYR C C 1
ATOM 572 O O . TYR A 1 101 ? 170.222 145.761 180.886 1.00 45.20 76 TYR C O 1
ATOM 581 N N . ASP A 1 102 ? 169.642 145.158 182.983 1.00 51.39 77 ASP C N 1
ATOM 582 C CA . ASP A 1 102 ? 171.010 144.907 183.410 1.00 51.39 77 ASP C CA 1
ATOM 583 C C . ASP A 1 102 ? 171.418 143.487 183.048 1.00 51.39 77 ASP C C 1
ATOM 584 O O . ASP A 1 102 ? 170.625 142.549 183.162 1.00 51.39 77 ASP C O 1
ATOM 589 N N . LYS A 1 103 ? 172.667 143.330 182.624 1.00 53.33 78 LYS C N 1
ATOM 590 C CA . LYS A 1 103 ? 173.191 142.024 182.251 1.00 53.33 78 LYS C CA 1
ATOM 591 C C . LYS A 1 103 ? 173.589 141.181 183.457 1.00 53.33 78 LYS C C 1
ATOM 592 O O . LYS A 1 103 ? 174.285 140.176 183.287 1.00 53.33 78 LYS C O 1
ATOM 598 N N . SER A 1 104 ? 173.169 141.570 184.663 1.00 58.65 79 SER C N 1
ATOM 599 C CA . SER A 1 104 ? 173.558 140.832 185.860 1.00 58.65 79 SER C CA 1
ATOM 600 C C . SER A 1 104 ? 172.924 139.447 185.899 1.00 58.65 79 SER C C 1
ATOM 601 O O . SER A 1 104 ? 173.567 138.479 186.322 1.00 58.65 79 SER C O 1
ATOM 604 N N . TYR A 1 105 ? 171.670 139.326 185.467 1.00 55.23 80 TYR C N 1
ATOM 605 C CA . TYR A 1 105 ? 170.995 138.042 185.540 1.00 55.23 80 TYR C CA 1
ATOM 606 C C . TYR A 1 105 ? 170.460 137.632 184.172 1.00 55.23 80 TYR C C 1
ATOM 607 O O . TYR A 1 105 ? 170.150 138.489 183.339 1.00 55.23 80 TYR C O 1
ATOM 616 N N . PRO A 1 106 ? 170.352 136.331 183.909 1.00 55.04 81 PRO C N 1
ATOM 617 C CA . PRO A 1 106 ? 169.811 135.883 182.622 1.00 55.04 81 PRO C CA 1
ATOM 618 C C . PRO A 1 106 ? 168.326 136.184 182.497 1.00 55.04 81 PRO C C 1
ATOM 619 O O . PRO A 1 106 ? 167.602 136.300 183.489 1.00 55.04 81 PRO C O 1
ATOM 623 N N . LEU A 1 107 ? 167.876 136.310 181.249 1.00 53.38 82 LEU C N 1
ATOM 624 C CA . LEU A 1 107 ? 166.480 136.606 180.924 1.00 53.38 82 LEU C CA 1
ATOM 625 C C . LEU A 1 107 ? 166.050 135.644 179.820 1.00 53.38 82 LEU C C 1
ATOM 626 O O . LEU A 1 107 ? 166.243 135.921 178.633 1.00 53.38 82 LEU C O 1
ATOM 631 N N . SER A 1 108 ? 165.468 134.512 180.214 1.00 56.87 83 SER C N 1
ATOM 632 C CA . SER A 1 108 ? 165.060 133.478 179.275 1.00 56.87 83 SER C CA 1
ATOM 633 C C . SER A 1 108 ? 163.721 132.900 179.706 1.00 56.87 83 SER C C 1
ATOM 634 O O . SER A 1 108 ? 163.298 133.063 180.853 1.00 56.87 83 SER C O 1
ATOM 637 N N . LEU A 1 109 ? 163.055 132.223 178.772 1.00 59.51 84 LEU C N 1
ATOM 638 C CA . LEU A 1 109 ? 161.745 131.630 179.022 1.00 59.51 84 LEU C CA 1
ATOM 639 C C . LEU A 1 109 ? 161.724 130.116 178.883 1.00 59.51 84 LEU C C 1
ATOM 640 O O . LEU A 1 109 ? 161.127 129.439 179.724 1.00 59.51 84 LEU C O 1
ATOM 645 N N . GLN A 1 110 ? 162.361 129.565 177.846 1.00 64.06 85 GLN C N 1
ATOM 646 C CA . GLN A 1 110 ? 162.516 128.119 177.663 1.00 64.06 85 GLN C CA 1
ATOM 647 C C . GLN A 1 110 ? 161.151 127.423 177.591 1.00 64.06 85 GLN C C 1
ATOM 648 O O . GLN A 1 110 ? 160.756 126.649 178.465 1.00 64.06 85 GLN C O 1
ATOM 654 N N . ILE A 1 111 ? 160.422 127.747 176.521 1.00 70.72 86 ILE C N 1
ATOM 655 C CA . ILE A 1 111 ? 159.136 127.096 176.290 1.00 70.72 86 ILE C CA 1
ATOM 656 C C . ILE A 1 111 ? 159.350 125.629 175.930 1.00 70.72 86 ILE C C 1
ATOM 657 O O . ILE A 1 111 ? 160.433 125.206 175.510 1.00 70.72 86 ILE C O 1
ATOM 662 N N . MET A 1 112 ? 158.288 124.843 176.089 1.00 83.31 87 MET C N 1
ATOM 663 C CA . MET A 1 112 ? 158.320 123.425 175.770 1.00 83.31 87 MET C CA 1
ATOM 664 C C . MET A 1 112 ? 157.007 123.025 175.113 1.00 83.31 87 MET C C 1
ATOM 665 O O . MET A 1 112 ? 155.974 123.675 175.292 1.00 83.31 87 MET C O 1
ATOM 670 N N . THR A 1 113 ? 157.062 121.945 174.341 1.00 89.47 88 THR C N 1
ATOM 671 C CA . THR A 1 113 ? 155.882 121.438 173.650 1.00 89.47 88 THR C CA 1
ATOM 672 C C . THR A 1 113 ? 155.810 119.916 173.731 1.00 89.47 88 THR C C 1
ATOM 673 O O . THR A 1 113 ? 155.076 119.279 172.976 1.00 89.47 88 THR C O 1
ATOM 677 N N . GLU A 1 119 ? 151.439 130.667 167.209 1.00 68.56 94 GLU C N 1
ATOM 678 C CA . GLU A 1 119 ? 150.923 131.870 167.849 1.00 68.56 94 GLU C CA 1
ATOM 679 C C . GLU A 1 119 ? 151.217 131.853 169.343 1.00 68.56 94 GLU C C 1
ATOM 680 O O . GLU A 1 119 ? 150.359 131.498 170.150 1.00 68.56 94 GLU C O 1
ATOM 686 N N . ILE A 1 120 ? 152.434 132.236 169.705 1.00 58.98 95 ILE C N 1
ATOM 687 C CA . ILE A 1 120 ? 152.891 132.242 171.086 1.00 58.98 95 ILE C CA 1
ATOM 688 C C . ILE A 1 120 ? 153.245 133.674 171.466 1.00 58.98 95 ILE C C 1
ATOM 689 O O . ILE A 1 120 ? 154.304 134.182 171.092 1.00 58.98 95 ILE C O 1
ATOM 694 N N . PRO A 1 121 ? 152.372 134.367 172.189 1.00 52.66 96 PRO C N 1
ATOM 695 C CA . PRO A 1 121 ? 152.700 135.721 172.642 1.00 52.66 96 PRO C CA 1
ATOM 696 C C . PRO A 1 121 ? 153.796 135.710 173.694 1.00 52.66 96 PRO C C 1
ATOM 697 O O . PRO A 1 121 ? 153.955 134.752 174.454 1.00 52.66 96 PRO C O 1
ATOM 701 N N . LEU A 1 122 ? 154.558 136.800 173.730 1.00 43.99 97 LEU C N 1
ATOM 702 C CA . LEU A 1 122 ? 155.618 136.997 174.710 1.00 43.99 97 LEU C CA 1
ATOM 703 C C . LEU A 1 122 ? 155.308 138.244 175.524 1.00 43.99 97 LEU C C 1
ATOM 704 O O . LEU A 1 122 ? 154.966 139.288 174.959 1.00 43.99 97 LEU C O 1
ATOM 709 N N . PHE A 1 123 ? 155.429 138.135 176.843 1.00 44.71 98 PHE C N 1
ATOM 710 C CA . PHE A 1 123 ? 155.087 139.217 177.752 1.00 44.71 98 PHE C CA 1
ATOM 711 C C . PHE A 1 123 ? 156.289 139.584 178.609 1.00 44.71 98 PHE C C 1
ATOM 712 O O . PHE A 1 123 ? 157.168 138.755 178.865 1.00 44.71 98 PHE C O 1
ATOM 720 N N . LEU A 1 124 ? 156.320 140.838 179.049 1.00 43.61 99 LEU C N 1
ATOM 721 C CA . LEU A 1 124 ? 157.365 141.348 179.925 1.00 43.61 99 LEU C CA 1
ATOM 722 C C . LEU A 1 124 ? 156.754 141.718 181.269 1.00 43.61 99 LEU C C 1
ATOM 723 O O . LEU A 1 124 ? 155.782 142.479 181.325 1.00 43.61 99 LEU C O 1
ATOM 728 N N . ASN A 1 125 ? 157.324 141.184 182.343 1.00 48.50 100 ASN C N 1
ATOM 729 C CA . ASN A 1 125 ? 156.835 141.416 183.695 1.00 48.50 100 ASN C CA 1
ATOM 730 C C . ASN A 1 125 ? 157.860 142.227 184.471 1.00 48.50 100 ASN C C 1
ATOM 731 O O . ASN A 1 125 ? 159.055 141.918 184.438 1.00 48.50 100 ASN C O 1
ATOM 736 N N . ILE A 1 126 ? 157.393 143.258 185.168 1.00 49.27 101 ILE C N 1
ATOM 737 C CA . ILE A 1 126 ? 158.244 144.106 185.994 1.00 49.27 101 ILE C CA 1
ATOM 738 C C . ILE A 1 126 ? 157.735 144.032 187.424 1.00 49.27 101 ILE C C 1
ATOM 739 O O . ILE A 1 126 ? 156.585 144.396 187.699 1.00 49.27 101 ILE C O 1
ATOM 744 N N . ARG A 1 127 ? 158.586 143.560 188.329 1.00 53.38 102 ARG C N 1
ATOM 745 C CA . ARG A 1 127 ? 158.280 143.496 189.751 1.00 53.38 102 ARG C CA 1
ATOM 746 C C . ARG A 1 127 ? 159.375 144.214 190.522 1.00 53.38 102 ARG C C 1
ATOM 747 O O . ARG A 1 127 ? 160.563 143.959 190.301 1.00 53.38 102 ARG C O 1
ATOM 755 N N . GLU A 1 128 ? 158.978 145.107 191.422 1.00 55.93 103 GLU C N 1
ATOM 756 C CA . GLU A 1 128 ? 159.931 145.862 192.219 1.00 55.93 103 GLU C CA 1
ATOM 757 C C . GLU A 1 128 ? 160.272 145.102 193.493 1.00 55.93 103 GLU C C 1
ATOM 758 O O . GLU A 1 128 ? 159.430 144.400 194.061 1.00 55.93 103 GLU C O 1
ATOM 764 N N . LYS A 1 129 ? 161.523 145.230 193.927 1.00 57.02 104 LYS C N 1
ATOM 765 C CA . LYS A 1 129 ? 161.993 144.547 195.122 1.00 57.02 104 LYS C CA 1
ATOM 766 C C . LYS A 1 129 ? 163.099 145.374 195.759 1.00 57.02 104 LYS C C 1
ATOM 767 O O . LYS A 1 129 ? 163.705 146.235 195.118 1.00 57.02 104 LYS C O 1
ATOM 773 N N . VAL A 1 130 ? 163.354 145.099 197.034 1.00 61.33 105 VAL C N 1
ATOM 774 C CA . VAL A 1 130 ? 164.311 145.858 197.829 1.00 61.33 105 VAL C CA 1
ATOM 775 C C . VAL A 1 130 ? 165.624 145.092 197.880 1.00 61.33 105 VAL C C 1
ATOM 776 O O . VAL A 1 130 ? 165.650 143.911 198.246 1.00 61.33 105 VAL C O 1
ATOM 780 N N . ILE A 1 131 ? 166.712 145.764 197.515 1.00 66.52 106 ILE C N 1
ATOM 781 C CA . ILE A 1 131 ? 168.053 145.206 197.610 1.00 66.52 106 ILE C CA 1
ATOM 782 C C . ILE A 1 131 ? 168.920 146.182 198.389 1.00 66.52 106 ILE C C 1
ATOM 783 O O . ILE A 1 131 ? 168.619 147.377 198.475 1.00 66.52 106 ILE C O 1
ATOM 788 N N . GLU A 1 132 ? 170.000 145.667 198.964 1.00 76.40 107 GLU C N 1
ATOM 789 C CA . GLU A 1 132 ? 170.937 146.473 199.733 1.00 76.40 107 GLU C CA 1
ATOM 790 C C . GLU A 1 132 ? 172.301 146.452 199.056 1.00 76.40 107 GLU C C 1
ATOM 791 O O . GLU A 1 132 ? 172.785 145.390 198.652 1.00 76.40 107 GLU C O 1
ATOM 797 N N . LYS A 1 133 ? 172.898 147.631 198.908 1.00 80.72 108 LYS C N 1
ATOM 798 C CA . LYS A 1 133 ? 174.221 147.780 198.320 1.00 80.72 108 LYS C CA 1
ATOM 799 C C . LYS A 1 133 ? 175.060 148.624 199.266 1.00 80.72 108 LYS C C 1
ATOM 800 O O . LYS A 1 133 ? 174.580 149.640 199.776 1.00 80.72 108 LYS C O 1
ATOM 806 N N . ASN A 1 134 ? 176.279 148.149 199.546 1.00 84.27 109 ASN C N 1
ATOM 807 C CA . ASN A 1 134 ? 177.270 148.722 200.461 1.00 84.27 109 ASN C CA 1
ATOM 808 C C . ASN A 1 134 ? 176.632 149.402 201.670 1.00 84.27 109 ASN C C 1
ATOM 809 O O . ASN A 1 134 ? 176.994 150.527 202.027 1.00 84.27 109 ASN C O 1
ATOM 814 N N . GLY A 1 135 ? 175.692 148.714 202.314 1.00 82.55 110 GLY C N 1
ATOM 815 C CA . GLY A 1 135 ? 175.067 149.203 203.524 1.00 82.55 110 GLY C CA 1
ATOM 816 C C . GLY A 1 135 ? 173.904 150.150 203.330 1.00 82.55 110 GLY C C 1
ATOM 817 O O . GLY A 1 135 ? 173.383 150.672 204.324 1.00 82.55 110 GLY C O 1
ATOM 818 N N . VAL A 1 136 ? 173.477 150.391 202.093 1.00 79.20 111 VAL C N 1
ATOM 819 C CA . VAL A 1 136 ? 172.390 151.317 201.794 1.00 79.20 111 VAL C CA 1
ATOM 820 C C . VAL A 1 136 ? 171.295 150.559 201.057 1.00 79.20 111 VAL C C 1
ATOM 821 O O . VAL A 1 136 ? 171.568 149.870 200.068 1.00 79.20 111 VAL C O 1
ATOM 825 N N . LYS A 1 137 ? 170.062 150.686 201.540 1.00 71.91 112 LYS C N 1
ATOM 826 C CA . LYS A 1 137 ? 168.929 150.053 200.883 1.00 71.91 112 LYS C CA 1
ATOM 827 C C . LYS A 1 137 ? 168.543 150.814 199.619 1.00 71.91 112 LYS C C 1
ATOM 828 O O . LYS A 1 137 ? 168.719 152.031 199.520 1.00 71.91 112 LYS C O 1
ATOM 834 N N . TYR A 1 138 ? 168.004 150.081 198.648 1.00 66.51 113 TYR C N 1
ATOM 835 C CA . TYR A 1 138 ? 167.615 150.650 197.367 1.00 66.51 113 TYR C CA 1
ATOM 836 C C . TYR A 1 138 ? 166.359 149.948 196.868 1.00 66.51 113 TYR C C 1
ATOM 837 O O . TYR A 1 138 ? 165.867 148.996 197.478 1.00 66.51 113 TYR C O 1
ATOM 846 N N . ILE A 1 139 ? 165.842 150.433 195.742 1.00 58.49 114 ILE C N 1
ATOM 847 C CA . ILE A 1 139 ? 164.682 149.851 195.079 1.00 58.49 114 ILE C CA 1
ATOM 848 C C . ILE A 1 139 ? 165.123 149.363 193.708 1.00 58.49 114 ILE C C 1
ATOM 849 O O . ILE A 1 139 ? 165.708 150.127 192.933 1.00 58.49 114 ILE C O 1
ATOM 854 N N . TYR A 1 140 ? 164.841 148.100 193.409 1.00 54.57 115 TYR C N 1
ATOM 855 C CA . TYR A 1 140 ? 165.272 147.478 192.167 1.00 54.57 115 TYR C CA 1
ATOM 856 C C . TYR A 1 140 ? 164.064 147.036 191.355 1.00 54.57 115 TYR C C 1
ATOM 857 O O . TYR A 1 140 ? 162.996 146.755 191.904 1.00 54.57 115 TYR C O 1
ATOM 866 N N . ASN A 1 141 ? 164.242 146.981 190.039 1.00 53.15 116 ASN C N 1
ATOM 867 C CA . ASN A 1 141 ? 163.224 146.491 189.118 1.00 53.15 116 ASN C CA 1
ATOM 868 C C . ASN A 1 141 ? 163.703 145.174 188.523 1.00 53.15 116 ASN C C 1
ATOM 869 O O . ASN A 1 141 ? 164.795 145.112 187.947 1.00 53.15 116 ASN C O 1
ATOM 874 N N . GLN A 1 142 ? 162.890 144.131 188.657 1.00 51.44 117 GLN C N 1
ATOM 875 C CA . GLN A 1 142 ? 163.222 142.802 188.162 1.00 51.44 117 GLN C CA 1
ATOM 876 C C . GLN A 1 142 ? 162.378 142.489 186.936 1.00 51.44 117 GLN C C 1
ATOM 877 O O . GLN A 1 142 ? 161.153 142.646 186.964 1.00 51.44 117 GLN C O 1
ATOM 883 N N . LEU A 1 143 ? 163.031 142.043 185.869 1.00 47.19 118 LEU C N 1
ATOM 884 C CA . LEU A 1 143 ? 162.359 141.712 184.623 1.00 47.19 118 LEU C CA 1
ATOM 885 C C . LEU A 1 143 ? 162.165 140.205 184.508 1.00 47.19 118 LEU C C 1
ATOM 886 O O . LEU A 1 143 ? 162.971 139.415 185.004 1.00 47.19 118 LEU C O 1
ATOM 891 N N . SER A 1 144 ? 161.077 139.815 183.848 1.00 49.26 119 SER C N 1
ATOM 892 C CA . SER A 1 144 ? 160.746 138.409 183.676 1.00 49.26 119 SER C CA 1
ATOM 893 C C . SER A 1 144 ? 159.960 138.235 182.386 1.00 49.26 119 SER C C 1
ATOM 894 O O . SER A 1 144 ? 159.428 139.196 181.825 1.00 49.26 119 SER C O 1
ATOM 897 N N . LEU A 1 145 ? 159.896 136.992 181.921 1.00 50.00 120 LEU C N 1
ATOM 898 C CA . LEU A 1 145 ? 159.157 136.631 180.721 1.00 50.00 120 LEU C CA 1
ATOM 899 C C . LEU A 1 145 ? 158.077 135.618 181.073 1.00 50.00 120 LEU C C 1
ATOM 900 O O . LEU A 1 145 ? 158.307 134.705 181.872 1.00 50.00 120 LEU C O 1
ATOM 905 N N . SER A 1 146 ? 156.898 135.785 180.478 1.00 51.59 121 SER C N 1
ATOM 906 C CA . SER A 1 146 ? 155.775 134.892 180.720 1.00 51.59 121 SER C CA 1
ATOM 907 C C . SER A 1 146 ? 155.051 134.628 179.409 1.00 51.59 121 SER C C 1
ATOM 908 O O . SER A 1 146 ? 155.191 135.371 178.436 1.00 51.59 121 SER C O 1
ATOM 911 N N . LEU A 1 147 ? 154.272 133.545 179.395 1.00 55.55 122 LEU C N 1
ATOM 912 C CA . LEU A 1 147 ? 153.536 133.175 178.192 1.00 55.55 122 LEU C CA 1
ATOM 913 C C . LEU A 1 147 ? 152.299 134.039 177.979 1.00 55.55 122 LEU C C 1
ATOM 914 O O . LEU A 1 147 ? 151.947 134.331 176.832 1.00 55.55 122 LEU C O 1
ATOM 919 N N . GLU A 1 148 ? 151.627 134.451 179.054 1.00 56.54 123 GLU C N 1
ATOM 920 C CA . GLU A 1 148 ? 150.404 135.234 178.947 1.00 56.54 123 GLU C CA 1
ATOM 921 C C . GLU A 1 148 ? 150.442 136.364 179.968 1.00 56.54 123 GLU C C 1
ATOM 922 O O . GLU A 1 148 ? 151.381 136.486 180.760 1.00 56.54 123 GLU C O 1
ATOM 928 N N . HIS A 1 149 ? 149.402 137.193 179.943 1.00 56.85 124 HIS C N 1
ATOM 929 C CA . HIS A 1 149 ? 149.289 138.294 180.889 1.00 56.85 124 HIS C CA 1
ATOM 930 C C . HIS A 1 149 ? 149.141 137.764 182.308 1.00 56.85 124 HIS C C 1
ATOM 931 O O . HIS A 1 149 ? 148.524 136.721 182.539 1.00 56.85 124 HIS C O 1
ATOM 938 N N . SER A 1 150 ? 149.715 138.490 183.263 1.00 60.18 125 SER C N 1
ATOM 939 C CA . SER A 1 150 ? 149.683 138.101 184.663 1.00 60.18 125 SER C CA 1
ATOM 940 C C . SER A 1 150 ? 149.303 139.296 185.523 1.00 60.18 125 SER C C 1
ATOM 941 O O . SER A 1 150 ? 149.550 140.449 185.158 1.00 60.18 125 SER C O 1
ATOM 944 N N . TYR A 1 151 ? 148.694 139.009 186.667 1.00 67.76 126 TYR C N 1
ATOM 945 C CA . TYR A 1 151 ? 148.324 140.027 187.636 1.00 67.76 126 TYR C CA 1
ATOM 946 C C . TYR A 1 151 ? 149.326 140.044 188.786 1.00 67.76 126 TYR C C 1
ATOM 947 O O . TYR A 1 151 ? 150.224 139.205 188.879 1.00 67.76 126 TYR C O 1
ATOM 956 N N . GLY A 1 152 ? 149.160 141.021 189.675 1.00 62.74 127 GLY C N 1
ATOM 957 C CA . GLY A 1 152 ? 150.082 141.165 190.783 1.00 62.74 127 GLY C CA 1
ATOM 958 C C . GLY A 1 152 ? 151.432 141.724 190.405 1.00 62.74 127 GLY C C 1
ATOM 959 O O . GLY A 1 152 ? 152.395 141.556 191.157 1.00 62.74 127 GLY C O 1
ATOM 960 N N . PHE A 1 153 ? 151.531 142.385 189.256 1.00 57.54 128 PHE C N 1
ATOM 961 C CA . PHE A 1 153 ? 152.775 142.962 188.774 1.00 57.54 128 PHE C CA 1
ATOM 962 C C . PHE A 1 153 ? 152.573 144.441 188.476 1.00 57.54 128 PHE C C 1
ATOM 963 O O . PHE A 1 153 ? 151.467 144.878 188.144 1.00 57.54 128 PHE C O 1
ATOM 971 N N . LYS A 1 154 ? 153.655 145.211 188.604 1.00 53.44 129 LYS C N 1
ATOM 972 C CA . LYS A 1 154 ? 153.586 146.635 188.295 1.00 53.44 129 LYS C CA 1
ATOM 973 C C . LYS A 1 154 ? 153.257 146.863 186.826 1.00 53.44 129 LYS C C 1
ATOM 974 O O . LYS A 1 154 ? 152.473 147.757 186.488 1.00 53.44 129 LYS C O 1
ATOM 980 N N . HIS A 1 155 ? 153.847 146.067 185.940 1.00 51.39 130 HIS C N 1
ATOM 981 C CA . HIS A 1 155 ? 153.598 146.181 184.512 1.00 51.39 130 HIS C CA 1
ATOM 982 C C . HIS A 1 155 ? 153.578 144.794 183.892 1.00 51.39 130 HIS C C 1
ATOM 983 O O . HIS A 1 155 ? 154.295 143.890 184.328 1.00 51.39 130 HIS C O 1
ATOM 990 N N . SER A 1 156 ? 152.738 144.632 182.870 1.00 49.15 131 SER C N 1
ATOM 991 C CA . SER A 1 156 ? 152.695 143.393 182.095 1.00 49.15 131 SER C CA 1
ATOM 992 C C . SER A 1 156 ? 152.244 143.763 180.685 1.00 49.15 131 SER C C 1
ATOM 993 O O . SER A 1 156 ? 151.043 143.891 180.429 1.00 49.15 131 SER C O 1
ATOM 996 N N . ILE A 1 157 ? 153.207 143.929 179.783 1.00 42.51 132 ILE C N 1
ATOM 997 C CA . ILE A 1 157 ? 152.949 144.380 178.421 1.00 42.51 132 ILE C CA 1
ATOM 998 C C . ILE A 1 157 ? 153.552 143.373 177.455 1.00 42.51 132 ILE C C 1
ATOM 999 O O . ILE A 1 157 ? 154.703 142.957 177.625 1.00 42.51 132 ILE C O 1
ATOM 1004 N N . GLN A 1 158 ? 152.778 142.979 176.449 1.00 39.28 133 GLN C N 1
ATOM 1005 C CA . GLN A 1 158 ? 153.298 142.106 175.408 1.00 39.28 133 GLN C CA 1
ATOM 1006 C C . GLN A 1 158 ? 154.268 142.878 174.524 1.00 39.28 133 GLN C C 1
ATOM 1007 O O . GLN A 1 158 ? 153.976 143.998 174.095 1.00 39.28 133 GLN C O 1
ATOM 1013 N N . ILE A 1 159 ? 155.427 142.282 174.253 1.00 36.65 134 ILE C N 1
ATOM 1014 C CA . ILE A 1 159 ? 156.464 142.951 173.480 1.00 36.65 134 ILE C CA 1
ATOM 1015 C C . ILE A 1 159 ? 156.828 142.218 172.197 1.00 36.65 134 ILE C C 1
ATOM 1016 O O . ILE A 1 159 ? 157.425 142.837 171.301 1.00 36.65 134 ILE C O 1
ATOM 1021 N N . ALA A 1 160 ? 156.506 140.934 172.058 1.00 40.40 135 ALA C N 1
ATOM 1022 C CA . ALA A 1 160 ? 156.876 140.196 170.860 1.00 40.40 135 ALA C CA 1
ATOM 1023 C C . ALA A 1 160 ? 155.864 139.089 170.609 1.00 40.40 135 ALA C C 1
ATOM 1024 O O . ALA A 1 160 ? 155.137 138.665 171.510 1.00 40.40 135 ALA C O 1
ATOM 1026 N N . LEU A 1 161 ? 155.828 138.628 169.361 1.00 49.44 136 LEU C N 1
ATOM 1027 C CA . LEU A 1 161 ? 154.967 137.531 168.942 1.00 49.44 136 LEU C CA 1
ATOM 1028 C C . LEU A 1 161 ? 155.817 136.481 168.244 1.00 49.44 136 LEU C C 1
ATOM 1029 O O . LEU A 1 161 ? 156.605 136.810 167.352 1.00 49.44 136 LEU C O 1
ATOM 1034 N N . PHE A 1 162 ? 155.654 135.221 168.644 1.00 54.36 137 PHE C N 1
ATOM 1035 C CA . PHE A 1 162 ? 156.440 134.123 168.101 1.00 54.36 137 PHE C CA 1
ATOM 1036 C C . PHE A 1 162 ? 155.523 133.002 167.639 1.00 54.36 137 PHE C C 1
ATOM 1037 O O . PHE A 1 162 ? 154.515 132.704 168.286 1.00 54.36 137 PHE C O 1
ATOM 1045 N N . ARG A 1 163 ? 155.880 132.387 166.515 1.00 69.30 138 ARG C N 1
ATOM 1046 C CA . ARG A 1 163 ? 155.167 131.235 165.980 1.00 69.30 138 ARG C CA 1
ATOM 1047 C C . ARG A 1 163 ? 156.173 130.131 165.693 1.00 69.30 138 ARG C C 1
ATOM 1048 O O . ARG A 1 163 ? 157.174 130.366 165.010 1.00 69.30 138 ARG C O 1
ATOM 1056 N N . LEU A 1 164 ? 155.906 128.934 166.207 1.00 75.35 139 LEU C N 1
ATOM 1057 C CA . LEU A 1 164 ? 156.806 127.802 166.051 1.00 75.35 139 LEU C CA 1
ATOM 1058 C C . LEU A 1 164 ? 156.183 126.754 165.140 1.00 75.35 139 LEU C C 1
ATOM 1059 O O . LEU A 1 164 ? 154.976 126.501 165.197 1.00 75.35 139 LEU C O 1
ATOM 1064 N N . ASP A 1 165 ? 157.018 126.157 164.293 1.00 82.75 140 ASP C N 1
ATOM 1065 C CA . ASP A 1 165 ? 156.623 125.049 163.430 1.00 82.75 140 ASP C CA 1
ATOM 1066 C C . ASP A 1 165 ? 157.712 123.990 163.519 1.00 82.75 140 ASP C C 1
ATOM 1067 O O . ASP A 1 165 ? 158.836 124.210 163.055 1.00 82.75 140 ASP C O 1
ATOM 1072 N N . ARG A 1 166 ? 157.375 122.846 164.117 1.00 85.81 141 ARG C N 1
ATOM 1073 C CA . ARG A 1 166 ? 158.341 121.783 164.398 1.00 85.81 141 ARG C CA 1
ATOM 1074 C C . ARG A 1 166 ? 159.489 122.328 165.253 1.00 85.81 141 ARG C C 1
ATOM 1075 O O . ARG A 1 166 ? 160.669 122.083 164.995 1.00 85.81 141 ARG C O 1
ATOM 1083 N N . GLY A 1 167 ? 159.135 123.107 166.271 1.00 83.79 142 GLY C N 1
ATOM 1084 C CA . GLY A 1 167 ? 160.106 123.609 167.230 1.00 83.79 142 GLY C CA 1
ATOM 1085 C C . GLY A 1 167 ? 161.164 124.536 166.669 1.00 83.79 142 GLY C C 1
ATOM 1086 O O . GLY A 1 167 ? 162.350 124.368 166.977 1.00 83.79 142 GLY C O 1
ATOM 1087 N N . ARG A 1 168 ? 160.768 125.515 165.851 1.00 81.98 143 ARG C N 1
ATOM 1088 C CA . ARG A 1 168 ? 161.723 126.439 165.257 1.00 81.98 143 ARG C CA 1
ATOM 1089 C C . ARG A 1 168 ? 161.587 127.876 165.741 1.00 81.98 143 ARG C C 1
ATOM 1090 O O . ARG A 1 168 ? 162.577 128.612 165.702 1.00 81.98 143 ARG C O 1
ATOM 1098 N N . LEU A 1 169 ? 160.401 128.289 166.193 1.00 69.39 144 LEU C N 1
ATOM 1099 C CA . LEU A 1 169 ? 160.165 129.640 166.707 1.00 69.39 144 LEU C CA 1
ATOM 1100 C C . LEU A 1 169 ? 160.519 130.705 165.665 1.00 69.39 144 LEU C C 1
ATOM 1101 O O . LEU A 1 169 ? 161.448 131.497 165.832 1.00 69.39 144 LEU C O 1
ATOM 1106 N N . VAL A 1 170 ? 159.765 130.699 164.574 1.00 65.61 145 VAL C N 1
ATOM 1107 C CA . VAL A 1 170 ? 159.939 131.725 163.540 1.00 65.61 145 VAL C CA 1
ATOM 1108 C C . VAL A 1 170 ? 159.453 133.067 164.081 1.00 65.61 145 VAL C C 1
ATOM 1109 O O . VAL A 1 170 ? 158.331 133.146 164.612 1.00 65.61 145 VAL C O 1
ATOM 1113 N N . PRO A 1 171 ? 160.246 134.133 163.985 1.00 57.56 146 PRO C N 1
ATOM 1114 C CA . PRO A 1 171 ? 159.803 135.431 164.505 1.00 57.56 146 PRO C CA 1
ATOM 1115 C C . PRO A 1 171 ? 158.629 135.992 163.719 1.00 57.56 146 PRO C C 1
ATOM 1116 O O . PRO A 1 171 ? 158.468 135.736 162.523 1.00 57.56 146 PRO C O 1
ATOM 1120 N N . GLU A 1 172 ? 157.805 136.775 164.412 1.00 52.69 147 GLU C N 1
ATOM 1121 C CA . GLU A 1 172 ? 156.607 137.363 163.833 1.00 52.69 147 GLU C CA 1
ATOM 1122 C C . GLU A 1 172 ? 156.557 138.852 164.150 1.00 52.69 147 GLU C C 1
ATOM 1123 O O . GLU A 1 172 ? 157.140 139.322 165.131 1.00 52.69 147 GLU C O 1
ATOM 1129 N N . ILE A 1 173 ? 155.846 139.591 163.304 1.00 41.35 148 ILE C N 1
ATOM 1130 C CA . ILE A 1 173 ? 155.754 141.041 163.436 1.00 41.35 148 ILE C CA 1
ATOM 1131 C C . ILE A 1 173 ? 154.722 141.392 164.498 1.00 41.35 148 ILE C C 1
ATOM 1132 O O . ILE A 1 173 ? 153.594 140.885 164.480 1.00 41.35 148 ILE C O 1
ATOM 1137 N N . TYR A 1 174 ? 155.106 142.262 165.427 1.00 36.88 149 TYR C N 1
ATOM 1138 C CA . TYR A 1 174 ? 154.202 142.816 166.423 1.00 36.88 149 TYR C CA 1
ATOM 1139 C C . TYR A 1 174 ? 154.177 144.331 166.284 1.00 36.88 149 TYR C C 1
ATOM 1140 O O . TYR A 1 174 ? 155.198 144.949 165.966 1.00 36.88 149 TYR C O 1
ATOM 1149 N N . ASP A 1 175 ? 153.011 144.926 166.519 1.00 36.96 150 ASP C N 1
ATOM 1150 C CA . ASP A 1 175 ? 152.817 146.359 166.327 1.00 36.96 150 ASP C CA 1
ATOM 1151 C C . ASP A 1 175 ? 153.252 147.099 167.586 1.00 36.96 150 ASP C C 1
ATOM 1152 O O . ASP A 1 175 ? 152.628 146.966 168.644 1.00 36.96 150 ASP C O 1
ATOM 1157 N N . PHE A 1 176 ? 154.319 147.883 167.466 1.00 29.52 151 PHE C N 1
ATOM 1158 C CA . PHE A 1 176 ? 154.865 148.690 168.549 1.00 29.52 151 PHE C CA 1
ATOM 1159 C C . PHE A 1 176 ? 155.826 149.714 167.960 1.00 29.52 151 PHE C C 1
ATOM 1160 O O . PHE A 1 176 ? 156.644 149.367 167.099 1.00 29.52 151 PHE C O 1
ATOM 1168 N N . PRO A 1 177 ? 155.751 150.977 168.374 1.00 26.48 152 PRO C N 1
ATOM 1169 C CA . PRO A 1 177 ? 156.690 151.974 167.847 1.00 26.48 152 PRO C CA 1
ATOM 1170 C C . PRO A 1 177 ? 158.111 151.691 168.309 1.00 26.48 152 PRO C C 1
ATOM 1171 O O . PRO A 1 177 ? 158.338 151.198 169.415 1.00 26.48 152 PRO C O 1
ATOM 1175 N N . LEU A 1 178 ? 159.073 152.006 167.445 1.00 26.04 153 LEU C N 1
ATOM 1176 C CA . LEU A 1 178 ? 160.485 151.857 167.770 1.00 26.04 153 LEU C CA 1
ATOM 1177 C C . LEU A 1 178 ? 161.232 153.098 167.308 1.00 26.04 153 LEU C C 1
ATOM 1178 O O . LEU A 1 178 ? 160.952 153.630 166.229 1.00 26.04 153 LEU C O 1
ATOM 1183 N N . LEU A 1 179 ? 162.175 153.559 168.131 1.00 23.37 154 LEU C N 1
ATOM 1184 C CA . LEU A 1 179 ? 162.861 154.816 167.855 1.00 23.37 154 LEU C CA 1
ATOM 1185 C C . LEU A 1 179 ? 164.076 154.605 166.959 1.00 23.37 154 LEU C C 1
ATOM 1186 O O . LEU A 1 179 ? 164.260 155.323 165.971 1.00 23.37 154 LEU C O 1
ATOM 1191 N N . THR A 1 180 ? 164.914 153.630 167.290 1.00 25.19 155 THR C N 1
ATOM 1192 C CA . THR A 1 180 ? 166.095 153.312 166.508 1.00 25.19 155 THR C CA 1
ATOM 1193 C C . THR A 1 180 ? 165.781 152.175 165.540 1.00 25.19 155 THR C C 1
ATOM 1194 O O . THR A 1 180 ? 164.627 151.781 165.357 1.00 25.19 155 THR C O 1
ATOM 1198 N N . LEU A 1 181 ? 166.820 151.641 164.905 1.00 25.21 156 LEU C N 1
ATOM 1199 C CA . LEU A 1 181 ? 166.663 150.623 163.880 1.00 25.21 156 LEU C CA 1
ATOM 1200 C C . LEU A 1 181 ? 167.250 149.276 164.283 1.00 25.21 156 LEU C C 1
ATOM 1201 O O . LEU A 1 181 ? 167.211 148.336 163.485 1.00 25.21 156 LEU C O 1
ATOM 1206 N N . ASN A 1 182 ? 167.790 149.152 165.495 1.00 30.56 157 ASN C N 1
ATOM 1207 C CA . ASN A 1 182 ? 168.392 147.896 165.947 1.00 30.56 157 ASN C CA 1
ATOM 1208 C C . ASN A 1 182 ? 167.349 147.002 166.627 1.00 30.56 157 ASN C C 1
ATOM 1209 O O . ASN A 1 182 ? 167.367 146.740 167.831 1.00 30.56 157 ASN C O 1
ATOM 1214 N N . HIS A 1 183 ? 166.445 146.490 165.800 1.00 36.21 158 HIS C N 1
ATOM 1215 C CA . HIS A 1 183 ? 165.433 145.534 166.218 1.00 36.21 158 HIS C CA 1
ATOM 1216 C C . HIS A 1 183 ? 165.750 144.172 165.614 1.00 36.21 158 HIS C C 1
ATOM 1217 O O . HIS A 1 183 ? 166.318 144.077 164.522 1.00 36.21 158 HIS C O 1
ATOM 1224 N N . TYR A 1 184 ? 165.380 143.112 166.337 1.00 40.76 159 TYR C N 1
ATOM 1225 C CA . TYR A 1 184 ? 165.753 141.762 165.926 1.00 40.76 159 TYR C CA 1
ATOM 1226 C C . TYR A 1 184 ? 165.117 141.346 164.606 1.00 40.76 159 TYR C C 1
ATOM 1227 O O . TYR A 1 184 ? 165.611 140.413 163.966 1.00 40.76 159 TYR C O 1
ATOM 1236 N N . TYR A 1 185 ? 164.043 142.008 164.183 1.00 41.81 160 TYR C N 1
ATOM 1237 C CA . TYR A 1 185 ? 163.373 141.653 162.941 1.00 41.81 160 TYR C CA 1
ATOM 1238 C C . TYR A 1 185 ? 163.964 142.346 161.719 1.00 41.81 160 TYR C C 1
ATOM 1239 O O . TYR A 1 185 ? 163.575 142.018 160.594 1.00 41.81 160 TYR C O 1
ATOM 1248 N N . LEU A 1 186 ? 164.900 143.277 161.903 1.00 39.24 161 LEU C N 1
ATOM 1249 C CA . LEU A 1 186 ? 165.395 144.060 160.777 1.00 39.24 161 LEU C CA 1
ATOM 1250 C C . LEU A 1 186 ? 166.261 143.262 159.810 1.00 39.24 161 LEU C C 1
ATOM 1251 O O . LEU A 1 186 ? 166.481 143.731 158.691 1.00 39.24 161 LEU C O 1
ATOM 1256 N N . GLY A 1 187 ? 166.753 142.083 160.194 1.00 43.95 162 GLY C N 1
ATOM 1257 C CA . GLY A 1 187 ? 167.564 141.304 159.269 1.00 43.95 162 GLY C CA 1
ATOM 1258 C C . GLY A 1 187 ? 166.785 140.854 158.047 1.00 43.95 162 GLY C C 1
ATOM 1259 O O . GLY A 1 187 ? 167.250 140.983 156.908 1.00 43.95 162 GLY C O 1
ATOM 1260 N N . ASP A 1 188 ? 165.579 140.326 158.268 1.00 46.58 163 ASP C N 1
ATOM 1261 C CA . ASP A 1 188 ? 164.733 139.911 157.155 1.00 46.58 163 ASP C CA 1
ATOM 1262 C C . ASP A 1 188 ? 164.363 141.099 156.278 1.00 46.58 163 ASP C C 1
ATOM 1263 O O . ASP A 1 188 ? 164.344 140.992 155.046 1.00 46.58 163 ASP C O 1
ATOM 1268 N N . ILE A 1 189 ? 164.064 142.240 156.901 1.00 43.06 164 ILE C N 1
ATOM 1269 C CA . ILE A 1 189 ? 163.716 143.438 156.145 1.00 43.06 164 ILE C CA 1
ATOM 1270 C C . ILE A 1 189 ? 164.894 143.893 155.294 1.00 43.06 164 ILE C C 1
ATOM 1271 O O . ILE A 1 189 ? 164.722 144.284 154.136 1.00 43.06 164 ILE C O 1
ATOM 1276 N N . PHE A 1 190 ? 166.106 143.852 155.851 1.00 42.11 165 PHE C N 1
ATOM 1277 C CA . PHE A 1 190 ? 167.286 144.248 155.088 1.00 42.11 165 PHE C CA 1
ATOM 1278 C C . PHE A 1 190 ? 167.529 143.308 153.913 1.00 42.11 165 PHE C C 1
ATOM 1279 O O . PHE A 1 190 ? 167.876 143.758 152.813 1.00 42.11 165 PHE C O 1
ATOM 1287 N N . VAL A 1 191 ? 167.359 142.001 154.125 1.00 44.86 166 VAL C N 1
ATOM 1288 C CA . VAL A 1 191 ? 167.530 141.050 153.028 1.00 44.86 166 VAL C CA 1
ATOM 1289 C C . VAL A 1 191 ? 166.503 141.312 151.931 1.00 44.86 166 VAL C C 1
ATOM 1290 O O . VAL A 1 191 ? 166.834 141.345 150.735 1.00 44.86 166 VAL C O 1
ATOM 1294 N N . LYS A 1 192 ? 165.243 141.517 152.323 1.00 43.99 167 LYS C N 1
ATOM 1295 C CA . LYS A 1 192 ? 164.197 141.793 151.346 1.00 43.99 167 LYS C CA 1
ATOM 1296 C C . LYS A 1 192 ? 164.465 143.096 150.606 1.00 43.99 167 LYS C C 1
ATOM 1297 O O . LYS A 1 192 ? 164.199 143.201 149.405 1.00 43.99 167 LYS C O 1
ATOM 1303 N N . LEU A 1 193 ? 164.996 144.101 151.304 1.00 43.45 168 LEU C N 1
ATOM 1304 C CA . LEU A 1 193 ? 165.275 145.384 150.668 1.00 43.45 168 LEU C CA 1
ATOM 1305 C C . LEU A 1 193 ? 166.433 145.279 149.684 1.00 43.45 168 LEU C C 1
ATOM 1306 O O . LEU A 1 193 ? 166.413 145.916 148.627 1.00 43.45 168 LEU C O 1
ATOM 1311 N N . ASN A 1 194 ? 167.457 144.489 150.014 1.00 45.81 169 ASN C N 1
ATOM 1312 C CA . ASN A 1 194 ? 168.539 144.260 149.059 1.00 45.81 169 ASN C CA 1
ATOM 1313 C C . ASN A 1 194 ? 168.028 143.537 147.818 1.00 45.81 169 ASN C C 1
ATOM 1314 O O . ASN A 1 194 ? 168.384 143.892 146.683 1.00 45.81 169 ASN C O 1
ATOM 1319 N N . ARG A 1 195 ? 167.181 142.523 148.016 1.00 48.45 170 ARG C N 1
ATOM 1320 C CA . ARG A 1 195 ? 166.573 141.843 146.877 1.00 48.45 170 ARG C CA 1
ATOM 1321 C C . ARG A 1 195 ? 165.732 142.810 146.051 1.00 48.45 170 ARG C C 1
ATOM 1322 O O . ARG A 1 195 ? 165.737 142.755 144.816 1.00 48.45 170 ARG C O 1
ATOM 1330 N N . THR A 1 196 ? 165.007 143.708 146.722 1.00 49.21 171 THR C N 1
ATOM 1331 C CA . THR A 1 196 ? 164.194 144.698 146.026 1.00 49.21 171 THR C CA 1
ATOM 1332 C C . THR A 1 196 ? 165.059 145.660 145.224 1.00 49.21 171 THR C C 1
ATOM 1333 O O . THR A 1 196 ? 164.685 146.062 144.120 1.00 49.21 171 THR C O 1
ATOM 1337 N N . VAL A 1 197 ? 166.208 146.055 145.771 1.00 49.08 172 VAL C N 1
ATOM 1338 C CA . VAL A 1 197 ? 167.117 146.938 145.044 1.00 49.08 172 VAL C CA 1
ATOM 1339 C C . VAL A 1 197 ? 167.629 146.252 143.784 1.00 49.08 172 VAL C C 1
ATOM 1340 O O . VAL A 1 197 ? 167.668 146.853 142.700 1.00 49.08 172 VAL C O 1
ATOM 1344 N N . SER A 1 198 ? 168.028 144.982 143.905 1.00 54.77 173 SER C N 1
ATOM 1345 C CA . SER A 1 198 ? 168.483 144.245 142.727 1.00 54.77 173 SER C CA 1
ATOM 1346 C C . SER A 1 198 ? 167.370 144.118 141.690 1.00 54.77 173 SER C C 1
ATOM 1347 O O . SER A 1 198 ? 167.601 144.309 140.486 1.00 54.77 173 SER C O 1
ATOM 1350 N N . GLU A 1 199 ? 166.153 143.807 142.142 1.00 59.07 174 GLU C N 1
ATOM 1351 C CA . GLU A 1 199 ? 165.024 143.687 141.226 1.00 59.07 174 GLU C CA 1
ATOM 1352 C C . GLU A 1 199 ? 164.719 145.015 140.547 1.00 59.07 174 GLU C C 1
ATOM 1353 O O . GLU A 1 199 ? 164.385 145.050 139.359 1.00 59.07 174 GLU C O 1
ATOM 1359 N N . LEU A 1 200 ? 164.816 146.119 141.291 1.00 54.56 175 LEU C N 1
ATOM 1360 C CA . LEU A 1 200 ? 164.576 147.437 140.716 1.00 54.56 175 LEU C CA 1
ATOM 1361 C C . LEU A 1 200 ? 165.614 147.771 139.657 1.00 54.56 175 LEU C C 1
ATOM 1362 O O . LEU A 1 200 ? 165.279 148.322 138.602 1.00 54.56 175 LEU C O 1
ATOM 1367 N N . LYS A 1 201 ? 166.883 147.457 139.925 1.00 57.22 176 LYS C N 1
ATOM 1368 C CA . LYS A 1 201 ? 167.918 147.688 138.923 1.00 57.22 176 LYS C CA 1
ATOM 1369 C C . LYS A 1 201 ? 167.646 146.879 137.661 1.00 57.22 176 LYS C C 1
ATOM 1370 O O . LYS A 1 201 ? 167.749 147.401 136.543 1.00 57.22 176 LYS C O 1
ATOM 1376 N N . SER A 1 202 ? 167.280 145.604 137.822 1.00 63.63 177 SER C N 1
ATOM 1377 C CA . SER A 1 202 ? 166.984 144.776 136.655 1.00 63.63 177 SER C CA 1
ATOM 1378 C C . SER A 1 202 ? 165.779 145.307 135.886 1.00 63.63 177 SER C C 1
ATOM 1379 O O . SER A 1 202 ? 165.785 145.337 134.650 1.00 63.63 177 SER C O 1
ATOM 1382 N N . PHE A 1 203 ? 164.734 145.729 136.603 1.00 65.31 178 PHE C N 1
ATOM 1383 C CA . PHE A 1 203 ? 163.531 146.242 135.954 1.00 65.31 178 PHE C CA 1
ATOM 1384 C C . PHE A 1 203 ? 163.819 147.526 135.188 1.00 65.31 178 PHE C C 1
ATOM 1385 O O . PHE A 1 203 ? 163.343 147.706 134.061 1.00 65.31 178 PHE C O 1
ATOM 1393 N N . ASN A 1 204 ? 164.592 148.435 135.786 1.00 65.52 179 ASN C N 1
ATOM 1394 C CA . ASN A 1 204 ? 164.941 149.672 135.098 1.00 65.52 179 ASN C CA 1
ATOM 1395 C C . ASN A 1 204 ? 165.801 149.395 133.873 1.00 65.52 179 ASN C C 1
ATOM 1396 O O . ASN A 1 204 ? 165.619 150.023 132.823 1.00 65.52 179 ASN C O 1
ATOM 1401 N N . ARG A 1 205 ? 166.744 148.458 133.988 1.00 71.67 180 ARG C N 1
ATOM 1402 C CA . ARG A 1 205 ? 167.647 148.184 132.875 1.00 71.67 180 ARG C CA 1
ATOM 1403 C C . ARG A 1 205 ? 166.909 147.578 131.686 1.00 71.67 180 ARG C C 1
ATOM 1404 O O . ARG A 1 205 ? 167.235 147.876 130.531 1.00 71.67 180 ARG C O 1
ATOM 1412 N N . PHE A 1 206 ? 165.914 146.729 131.944 1.00 72.31 181 PHE C N 1
ATOM 1413 C CA . PHE A 1 206 ? 165.334 145.923 130.874 1.00 72.31 181 PHE C CA 1
ATOM 1414 C C . PHE A 1 206 ? 164.284 146.687 130.073 1.00 72.31 181 PHE C C 1
ATOM 1415 O O . PHE A 1 206 ? 164.449 146.907 128.868 1.00 72.31 181 PHE C O 1
ATOM 1423 N N . VAL A 1 207 ? 163.193 147.101 130.721 1.00 71.77 182 VAL C N 1
ATOM 1424 C CA . VAL A 1 207 ? 162.011 147.589 130.025 1.00 71.77 182 VAL C CA 1
ATOM 1425 C C . VAL A 1 207 ? 161.727 149.056 130.317 1.00 71.77 182 VAL C C 1
ATOM 1426 O O . VAL A 1 207 ? 161.324 149.802 129.417 1.00 71.77 182 VAL C O 1
ATOM 1430 N N . PHE A 1 208 ? 161.912 149.495 131.565 1.00 67.79 183 PHE C N 1
ATOM 1431 C CA . PHE A 1 208 ? 161.535 150.858 131.927 1.00 67.79 183 PHE C CA 1
ATOM 1432 C C . PHE A 1 208 ? 162.367 151.890 131.176 1.00 67.79 183 PHE C C 1
ATOM 1433 O O . PHE A 1 208 ? 161.839 152.913 130.725 1.00 67.79 183 PHE C O 1
ATOM 1441 N N . SER A 1 209 ? 163.672 151.645 131.040 1.00 71.38 184 SER C N 1
ATOM 1442 C CA . SER A 1 209 ? 164.534 152.592 130.340 1.00 71.38 184 SER C CA 1
ATOM 1443 C C . SER A 1 209 ? 164.147 152.717 128.872 1.00 71.38 184 SER C C 1
ATOM 1444 O O . SER A 1 209 ? 164.138 153.821 128.317 1.00 71.38 184 SER C O 1
ATOM 1447 N N . ALA A 1 210 ? 163.831 151.593 128.225 1.00 76.69 185 ALA C N 1
ATOM 1448 C CA . ALA A 1 210 ? 163.508 151.623 126.802 1.00 76.69 185 ALA C CA 1
ATOM 1449 C C . ALA A 1 210 ? 162.235 152.415 126.530 1.00 76.69 185 ALA C C 1
ATOM 1450 O O . ALA A 1 210 ? 162.174 153.192 125.569 1.00 76.69 185 ALA C O 1
ATOM 1452 N N . SER A 1 211 ? 161.206 152.232 127.360 1.00 79.73 186 SER C N 1
ATOM 1453 C CA . SER A 1 211 ? 159.938 152.915 127.125 1.00 79.73 186 SER C CA 1
ATOM 1454 C C . SER A 1 211 ? 160.037 154.401 127.453 1.00 79.73 186 SER C C 1
ATOM 1455 O O . SER A 1 211 ? 159.738 155.255 126.611 1.00 79.73 186 SER C O 1
ATOM 1458 N N . ARG A 1 212 ? 160.476 154.728 128.669 1.00 78.43 187 ARG C N 1
ATOM 1459 C CA . ARG A 1 212 ? 160.547 156.106 129.159 1.00 78.43 187 ARG C CA 1
ATOM 1460 C C . ARG A 1 212 ? 161.990 156.404 129.553 1.00 78.43 187 ARG C C 1
ATOM 1461 O O . ARG A 1 212 ? 162.404 156.121 130.681 1.00 78.43 187 ARG C O 1
ATOM 1469 N N . SER A 1 213 ? 162.750 156.983 128.623 1.00 73.68 188 SER C N 1
ATOM 1470 C CA . SER A 1 213 ? 164.138 157.329 128.903 1.00 73.68 188 SER C CA 1
ATOM 1471 C C . SER A 1 213 ? 164.257 158.577 129.768 1.00 73.68 188 SER C C 1
ATOM 1472 O O . SER A 1 213 ? 165.297 158.789 130.401 1.00 73.68 188 SER C O 1
ATOM 1475 N N . TYR A 1 214 ? 163.214 159.408 129.809 1.00 71.62 189 TYR C N 1
ATOM 1476 C CA . TYR A 1 214 ? 163.296 160.663 130.548 1.00 71.62 189 TYR C CA 1
ATOM 1477 C C . TYR A 1 214 ? 163.355 160.419 132.051 1.00 71.62 189 TYR C C 1
ATOM 1478 O O . TYR A 1 214 ? 164.208 160.979 132.748 1.00 71.62 189 TYR C O 1
ATOM 1487 N N . ALA A 1 215 ? 162.458 159.580 132.568 1.00 61.69 190 ALA C N 1
ATOM 1488 C CA . ALA A 1 215 ? 162.404 159.315 134.000 1.00 61.69 190 ALA C CA 1
ATOM 1489 C C . ALA A 1 215 ? 163.410 158.265 134.450 1.00 61.69 190 ALA C C 1
ATOM 1490 O O . ALA A 1 215 ? 163.545 158.041 135.658 1.00 61.69 190 ALA C O 1
ATOM 1492 N N . SER A 1 216 ? 164.112 157.621 133.515 1.00 60.12 191 SER C N 1
ATOM 1493 C CA . SER A 1 216 ? 165.085 156.602 133.890 1.00 60.12 191 SER C CA 1
ATOM 1494 C C . SER A 1 216 ? 166.231 157.200 134.695 1.00 60.12 191 SER C C 1
ATOM 1495 O O . SER A 1 216 ? 166.728 156.575 135.639 1.00 60.12 191 SER C O 1
ATOM 1498 N N . ILE A 1 217 ? 166.670 158.406 134.330 1.00 51.16 192 ILE C N 1
ATOM 1499 C CA . ILE A 1 217 ? 167.761 159.053 135.054 1.00 51.16 192 ILE C CA 1
ATOM 1500 C C . ILE A 1 217 ? 167.359 159.310 136.500 1.00 51.16 192 ILE C C 1
ATOM 1501 O O . ILE A 1 217 ? 168.112 159.017 137.437 1.00 51.16 192 ILE C O 1
ATOM 1506 N N . LEU A 1 218 ? 166.155 159.849 136.703 1.00 43.76 193 LEU C N 1
ATOM 1507 C CA . LEU A 1 218 ? 165.677 160.102 138.057 1.00 43.76 193 LEU C CA 1
ATOM 1508 C C . LEU A 1 218 ? 165.486 158.802 138.829 1.00 43.76 193 LEU C C 1
ATOM 1509 O O . LEU A 1 218 ? 165.757 158.745 140.035 1.00 43.76 193 LEU C O 1
ATOM 1514 N N . LEU A 1 219 ? 165.018 157.749 138.154 1.00 46.42 194 LEU C N 1
ATOM 1515 C CA . LEU A 1 219 ? 164.842 156.466 138.828 1.00 46.42 194 LEU C CA 1
ATOM 1516 C C . LEU A 1 219 ? 166.176 155.892 139.288 1.00 46.42 194 LEU C C 1
ATOM 1517 O O . LEU A 1 219 ? 166.289 155.394 140.413 1.00 46.42 194 LEU C O 1
ATOM 1522 N N . VAL A 1 220 ? 167.198 155.954 138.431 1.00 43.28 195 VAL C N 1
ATOM 1523 C CA . VAL A 1 220 ? 168.524 155.472 138.813 1.00 43.28 195 VAL C CA 1
ATOM 1524 C C . VAL A 1 220 ? 169.080 156.312 139.955 1.00 43.28 195 VAL C C 1
ATOM 1525 O O . VAL A 1 220 ? 169.699 155.792 140.892 1.00 43.28 195 VAL C O 1
ATOM 1529 N N . PHE A 1 221 ? 168.863 157.626 139.889 1.00 37.63 196 PHE C N 1
ATOM 1530 C CA . PHE A 1 221 ? 169.272 158.527 140.960 1.00 37.63 196 PHE C CA 1
ATOM 1531 C C . PHE A 1 221 ? 168.664 158.110 142.296 1.00 37.63 196 PHE C C 1
ATOM 1532 O O . PHE A 1 221 ? 169.368 157.978 143.307 1.00 37.63 196 PHE C O 1
ATOM 1540 N N . LEU A 1 222 ? 167.350 157.878 142.311 1.00 36.72 197 LEU C N 1
ATOM 1541 C CA . LEU A 1 222 ? 166.670 157.526 143.553 1.00 36.72 197 LEU C CA 1
ATOM 1542 C C . LEU A 1 222 ? 167.075 156.139 144.037 1.00 36.72 197 LEU C C 1
ATOM 1543 O O . LEU A 1 222 ? 167.176 155.901 145.248 1.00 36.72 197 LEU C O 1
ATOM 1548 N N . ILE A 1 223 ? 167.311 155.209 143.108 1.00 37.11 198 ILE C N 1
ATOM 1549 C CA . ILE A 1 223 ? 167.764 153.874 143.488 1.00 37.11 198 ILE C CA 1
ATOM 1550 C C . ILE A 1 223 ? 169.128 153.949 144.161 1.00 37.11 198 ILE C C 1
ATOM 1551 O O . ILE A 1 223 ? 169.370 153.294 145.182 1.00 37.11 198 ILE C O 1
ATOM 1556 N N . ASN A 1 224 ? 170.039 154.750 143.603 1.00 37.69 199 ASN C N 1
ATOM 1557 C CA . ASN A 1 224 ? 171.350 154.911 144.223 1.00 37.69 199 ASN C CA 1
ATOM 1558 C C . ASN A 1 224 ? 171.233 155.578 145.588 1.00 37.69 199 ASN C C 1
ATOM 1559 O O . ASN A 1 224 ? 171.955 155.220 146.525 1.00 37.69 199 ASN C O 1
ATOM 1564 N N . LYS A 1 225 ? 170.332 156.555 145.718 1.00 33.30 200 LYS C N 1
ATOM 1565 C CA . LYS A 1 225 ? 170.122 157.182 147.020 1.00 33.30 200 LYS C CA 1
ATOM 1566 C C . LYS A 1 225 ? 169.651 156.164 148.053 1.00 33.30 200 LYS C C 1
ATOM 1567 O O . LYS A 1 225 ? 170.157 156.129 149.185 1.00 33.30 200 LYS C O 1
ATOM 1573 N N . LEU A 1 226 ? 168.692 155.314 147.675 1.00 33.94 201 LEU C N 1
ATOM 1574 C CA . LEU A 1 226 ? 168.208 154.283 148.588 1.00 33.94 201 LEU C CA 1
ATOM 1575 C C . LEU A 1 226 ? 169.311 153.293 148.937 1.00 33.94 201 LEU C C 1
ATOM 1576 O O . LEU A 1 226 ? 169.425 152.860 150.090 1.00 33.94 201 LEU C O 1
ATOM 1581 N N . GLU A 1 227 ? 170.126 152.914 147.951 1.00 37.65 202 GLU C N 1
ATOM 1582 C CA . GLU A 1 227 ? 171.219 151.980 148.204 1.00 37.65 202 GLU C CA 1
ATOM 1583 C C . GLU A 1 227 ? 172.231 152.563 149.183 1.00 37.65 202 GLU C C 1
ATOM 1584 O O . GLU A 1 227 ? 172.695 151.870 150.096 1.00 37.65 202 GLU C O 1
ATOM 1590 N N . ARG A 1 228 ? 172.581 153.841 149.010 1.00 32.45 203 ARG C N 1
ATOM 1591 C CA . ARG A 1 228 ? 173.502 154.489 149.939 1.00 32.45 203 ARG C CA 1
ATOM 1592 C C . ARG A 1 228 ? 172.916 154.552 151.343 1.00 32.45 203 ARG C C 1
ATOM 1593 O O . ARG A 1 228 ? 173.618 154.299 152.332 1.00 32.45 203 ARG C O 1
ATOM 1601 N N . GLU A 1 229 ? 171.629 154.894 151.451 1.00 35.60 204 GLU C N 1
ATOM 1602 C CA . GLU A 1 229 ? 171.000 154.954 152.766 1.00 35.60 204 GLU C CA 1
ATOM 1603 C C . GLU A 1 229 ? 170.978 153.584 153.431 1.00 35.60 204 GLU C C 1
ATOM 1604 O O . GLU A 1 229 ? 171.215 153.470 154.638 1.00 35.60 204 GLU C O 1
ATOM 1610 N N . LEU A 1 230 ? 170.692 152.533 152.660 1.00 34.77 205 LEU C N 1
ATOM 1611 C CA . LEU A 1 230 ? 170.696 151.182 153.214 1.00 34.77 205 LEU C CA 1
ATOM 1612 C C . LEU A 1 230 ? 172.090 150.778 153.674 1.00 34.77 205 LEU C C 1
ATOM 1613 O O . LEU A 1 230 ? 172.249 150.157 154.733 1.00 34.77 205 LEU C O 1
ATOM 1618 N N . LYS A 1 231 ? 173.112 151.115 152.884 1.00 33.95 206 LYS C N 1
ATOM 1619 C CA . LYS A 1 231 ? 174.482 150.794 153.270 1.00 33.95 206 LYS C CA 1
ATOM 1620 C C . LYS A 1 231 ? 174.869 151.500 154.561 1.00 33.95 206 LYS C C 1
ATOM 1621 O O . LYS A 1 231 ? 175.521 150.908 155.428 1.00 33.95 206 LYS C O 1
ATOM 1627 N N . PHE A 1 232 ? 174.482 152.769 154.706 1.00 30.68 207 PHE C N 1
ATOM 1628 C CA . PHE A 1 232 ? 174.756 153.472 155.957 1.00 30.68 207 PHE C CA 1
ATOM 1629 C C . PHE A 1 232 ? 173.983 152.860 157.119 1.00 30.68 207 PHE C C 1
ATOM 1630 O O . PHE A 1 232 ? 174.520 152.720 158.223 1.00 30.68 207 PHE C O 1
ATOM 1638 N N . ALA A 1 233 ? 172.719 152.496 156.891 1.00 33.32 208 ALA C N 1
ATOM 1639 C CA . ALA A 1 233 ? 171.868 152.025 157.978 1.00 33.32 208 ALA C CA 1
ATOM 1640 C C . ALA A 1 233 ? 172.309 150.660 158.490 1.00 33.32 208 ALA C C 1
ATOM 1641 O O . ALA A 1 233 ? 172.207 150.382 159.690 1.00 33.32 208 ALA C O 1
ATOM 1643 N N . GLU A 1 234 ? 172.783 149.789 157.596 1.00 39.34 209 GLU C N 1
ATOM 1644 C CA . GLU A 1 234 ? 173.203 148.459 158.029 1.00 39.34 209 GLU C CA 1
ATOM 1645 C C . GLU A 1 234 ? 174.383 148.534 158.991 1.00 39.34 209 GLU C C 1
ATOM 1646 O O . GLU A 1 234 ? 174.426 147.807 159.990 1.00 39.34 209 GLU C O 1
ATOM 1652 N N . SER A 1 235 ? 175.348 149.411 158.710 1.00 36.38 210 SER C N 1
ATOM 1653 C CA . SER A 1 235 ? 176.512 149.533 159.581 1.00 36.38 210 SER C CA 1
ATOM 1654 C C . SER A 1 235 ? 176.162 150.233 160.889 1.00 36.38 210 SER C C 1
ATOM 1655 O O . SER A 1 235 ? 176.670 149.861 161.952 1.00 36.38 210 SER C O 1
ATOM 1658 N N . ASN A 1 236 ? 175.303 151.247 160.833 1.00 32.69 211 ASN C N 1
ATOM 1659 C CA . ASN A 1 236 ? 174.927 152.041 162.002 1.00 32.69 211 ASN C CA 1
ATOM 1660 C C . ASN A 1 236 ? 173.450 151.798 162.291 1.00 32.69 211 ASN C C 1
ATOM 1661 O O . ASN A 1 236 ? 172.577 152.367 161.631 1.00 32.69 211 ASN C O 1
ATOM 1666 N N . ARG A 1 237 ? 173.174 150.957 163.288 1.00 29.58 212 ARG C N 1
ATOM 1667 C CA . ARG A 1 237 ? 171.795 150.607 163.605 1.00 29.58 212 ARG C CA 1
ATOM 1668 C C . ARG A 1 237 ? 171.191 151.555 164.633 1.00 29.58 212 ARG C C 1
ATOM 1669 O O . ARG A 1 237 ? 170.004 151.886 164.552 1.00 29.58 212 ARG C O 1
ATOM 1677 N N . ALA A 1 238 ? 171.989 152.003 165.600 1.00 25.06 213 ALA C N 1
ATOM 1678 C CA . ALA A 1 238 ? 171.478 152.826 166.688 1.00 25.06 213 ALA C CA 1
ATOM 1679 C C . ALA A 1 238 ? 171.284 154.285 166.301 1.00 25.06 213 ALA C C 1
ATOM 1680 O O . ALA A 1 238 ? 170.751 155.053 167.108 1.00 25.06 213 ALA C O 1
ATOM 1682 N N . ASN A 1 239 ? 171.699 154.689 165.104 1.00 25.52 214 ASN C N 1
ATOM 1683 C CA . ASN A 1 239 ? 171.600 156.072 164.658 1.00 25.52 214 ASN C CA 1
ATOM 1684 C C . ASN A 1 239 ? 170.768 156.188 163.386 1.00 25.52 214 ASN C C 1
ATOM 1685 O O . ASN A 1 239 ? 171.127 156.909 162.453 1.00 25.52 214 ASN C O 1
ATOM 1690 N N . SER A 1 240 ? 169.640 155.484 163.333 1.00 26.22 215 SER C N 1
ATOM 1691 C CA . SER A 1 240 ? 168.765 155.546 162.171 1.00 26.22 215 SER C CA 1
ATOM 1692 C C . SER A 1 240 ? 167.333 155.270 162.606 1.00 26.22 215 SER C C 1
ATOM 1693 O O . SER A 1 240 ? 167.085 154.724 163.683 1.00 26.22 215 SER C O 1
ATOM 1696 N N . SER A 1 241 ? 166.390 155.662 161.753 1.00 29.14 216 SER C N 1
ATOM 1697 C CA . SER A 1 241 ? 164.967 155.527 162.018 1.00 29.14 216 SER C CA 1
ATOM 1698 C C . SER A 1 241 ? 164.254 154.946 160.806 1.00 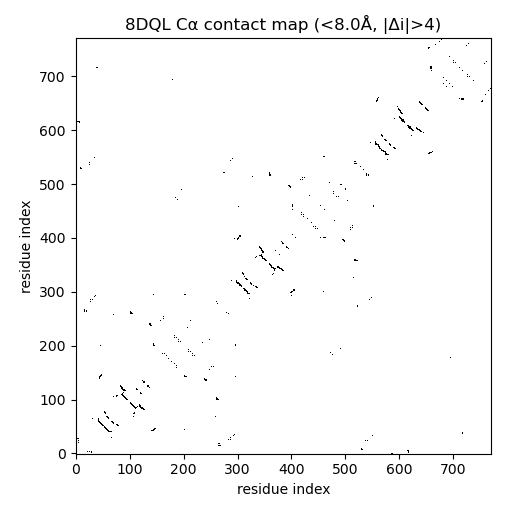29.14 216 SER C C 1
ATOM 1699 O O . SER A 1 241 ? 164.718 155.106 159.673 1.00 29.14 216 SER C O 1
ATOM 1702 N N . PRO A 1 242 ? 163.124 154.261 161.017 1.00 26.96 217 PRO C N 1
ATOM 1703 C CA . PRO A 1 242 ? 162.400 153.670 159.877 1.00 26.96 217 PRO C CA 1
ATOM 1704 C C . PRO A 1 242 ? 161.764 154.692 158.951 1.00 26.96 217 PRO C C 1
ATOM 1705 O O . PRO A 1 242 ? 161.480 154.356 157.793 1.00 26.96 217 PRO C O 1
ATOM 1709 N N . LYS A 1 243 ? 161.524 155.917 159.423 1.00 29.35 218 LYS C N 1
ATOM 1710 C CA . LYS A 1 243 ? 160.809 156.901 158.616 1.00 29.35 218 LYS C CA 1
ATOM 1711 C C . LYS A 1 243 ? 161.590 157.271 157.360 1.00 29.35 218 LYS C C 1
ATOM 1712 O O . LYS A 1 243 ? 161.004 157.432 156.285 1.00 29.35 218 LYS C O 1
ATOM 1718 N N . GLN A 1 244 ? 162.911 157.416 157.477 1.00 33.10 219 GLN C N 1
ATOM 1719 C CA . GLN A 1 244 ? 163.725 157.769 156.317 1.00 33.10 219 GLN C CA 1
ATOM 1720 C C . GLN A 1 244 ? 163.669 156.683 155.249 1.00 33.10 219 GLN C C 1
ATOM 1721 O O . GLN A 1 244 ? 163.496 156.973 154.055 1.00 33.10 219 GLN C O 1
ATOM 1727 N N . ILE A 1 245 ? 163.807 155.423 155.665 1.00 30.17 220 ILE C N 1
ATOM 1728 C CA . ILE A 1 245 ? 163.765 154.309 154.724 1.00 30.17 220 ILE C CA 1
ATOM 1729 C C . ILE A 1 245 ? 162.394 154.223 154.069 1.00 30.17 220 ILE C C 1
ATOM 1730 O O . ILE A 1 245 ? 162.279 154.018 152.852 1.00 30.17 220 ILE C O 1
ATOM 1735 N N . PHE A 1 246 ? 161.332 154.377 154.866 1.00 29.57 221 PHE C N 1
ATOM 1736 C CA . PHE A 1 246 ? 159.986 154.346 154.307 1.00 29.57 221 PHE C CA 1
ATOM 1737 C C . PHE A 1 246 ? 159.786 155.468 153.301 1.00 29.57 221 PHE C C 1
ATOM 1738 O O . PHE A 1 246 ? 159.169 155.263 152.251 1.00 29.57 221 PHE C O 1
ATOM 1746 N N . ASP A 1 247 ? 160.289 156.665 153.609 1.00 33.32 222 ASP C N 1
ATOM 1747 C CA . ASP A 1 247 ? 160.147 157.785 152.688 1.00 33.32 222 ASP C CA 1
ATOM 1748 C C . ASP A 1 247 ? 160.859 157.507 151.374 1.00 33.32 222 ASP C C 1
ATOM 1749 O O . ASP A 1 247 ? 160.316 157.781 150.298 1.00 33.32 222 ASP C O 1
ATOM 1754 N N . LEU A 1 248 ? 162.068 156.946 151.438 1.00 31.04 223 LEU C N 1
ATOM 1755 C CA . LEU A 1 248 ? 162.795 156.638 150.209 1.00 31.04 223 LEU C CA 1
ATOM 1756 C C . LEU A 1 248 ? 162.063 155.592 149.371 1.00 31.04 223 LEU C C 1
ATOM 1757 O O . LEU A 1 248 ? 161.915 155.754 148.149 1.00 31.04 223 LEU C O 1
ATOM 1762 N N . ILE A 1 249 ? 161.586 154.518 150.007 1.00 31.24 224 ILE C N 1
ATOM 1763 C CA . ILE A 1 249 ? 160.891 153.475 149.254 1.00 31.24 224 ILE C CA 1
ATOM 1764 C C . ILE A 1 249 ? 159.595 154.013 148.658 1.00 31.24 224 ILE C C 1
ATOM 1765 O O . ILE A 1 249 ? 159.264 153.726 147.501 1.00 31.24 224 ILE C O 1
ATOM 1770 N N . ASP A 1 250 ? 158.837 154.789 149.438 1.00 36.60 225 ASP C N 1
ATOM 1771 C CA . ASP A 1 250 ? 157.589 155.356 148.943 1.00 36.60 225 ASP C CA 1
ATOM 1772 C C . ASP A 1 250 ? 157.846 156.305 147.782 1.00 36.60 225 ASP C C 1
ATOM 1773 O O . ASP A 1 250 ? 157.067 156.351 146.823 1.00 36.60 225 ASP C O 1
ATOM 1778 N N . ASP A 1 251 ? 158.934 157.072 147.853 1.00 37.02 226 ASP C N 1
ATOM 1779 C CA . ASP A 1 251 ? 159.269 157.983 146.769 1.00 37.02 226 ASP C CA 1
ATOM 1780 C C . ASP A 1 251 ? 159.585 157.211 145.493 1.00 37.02 226 ASP C C 1
ATOM 1781 O O . ASP A 1 251 ? 159.124 157.571 144.400 1.00 37.02 226 ASP C O 1
ATOM 1786 N N . ILE A 1 252 ? 160.360 156.129 145.623 1.00 37.51 227 ILE C N 1
ATOM 1787 C CA . ILE A 1 252 ? 160.665 155.290 144.465 1.00 37.51 227 ILE C CA 1
ATOM 1788 C C . ILE A 1 252 ? 159.387 154.701 143.881 1.00 37.51 227 ILE C C 1
ATOM 1789 O O . ILE A 1 252 ? 159.200 154.671 142.658 1.00 37.51 227 ILE C O 1
ATOM 1794 N N . TYR A 1 253 ? 158.487 154.229 144.746 1.00 40.10 228 TYR C N 1
ATOM 1795 C CA . TYR A 1 253 ? 157.225 153.658 144.284 1.00 40.10 228 TYR C CA 1
ATOM 1796 C C . TYR A 1 253 ? 156.401 154.685 143.516 1.00 40.10 228 TYR C C 1
ATOM 1797 O O . TYR A 1 253 ? 155.895 154.401 142.422 1.00 40.10 228 TYR C O 1
ATOM 1806 N N . SER A 1 254 ? 156.271 155.892 144.070 1.00 39.20 229 SER C N 1
ATOM 1807 C CA . SER A 1 254 ? 155.455 156.923 143.438 1.00 39.20 229 SER C CA 1
ATOM 1808 C C . SER A 1 254 ? 156.031 157.341 142.093 1.00 39.20 229 SER C C 1
ATOM 1809 O O . SER A 1 254 ? 155.282 157.590 141.139 1.00 39.20 229 SER C O 1
ATOM 1812 N N . LEU A 1 255 ? 157.361 157.434 141.998 1.00 42.52 230 LEU C N 1
ATOM 1813 C CA . LEU A 1 255 ? 157.967 157.814 140.726 1.00 42.52 230 LEU C CA 1
ATOM 1814 C C . LEU A 1 255 ? 157.626 156.812 139.631 1.00 42.52 230 LEU C C 1
ATOM 1815 O O . LEU A 1 255 ? 157.341 157.200 138.492 1.00 42.52 230 LEU C O 1
ATOM 1820 N N . ILE A 1 256 ? 157.653 155.517 139.954 1.00 49.02 231 ILE C N 1
ATOM 1821 C CA . ILE A 1 256 ? 157.303 154.501 138.965 1.00 49.02 231 ILE C CA 1
ATOM 1822 C C . ILE A 1 256 ? 155.833 154.612 138.579 1.00 49.02 231 ILE C C 1
ATOM 1823 O O . ILE A 1 256 ? 155.483 154.543 137.395 1.00 49.02 231 ILE C O 1
ATOM 1828 N N . GLN A 1 257 ? 154.952 154.794 139.568 1.00 49.93 232 GLN C N 1
ATOM 1829 C CA . GLN A 1 257 ? 153.522 154.862 139.271 1.00 49.93 232 GLN C CA 1
ATOM 1830 C C . GLN A 1 257 ? 153.187 156.048 138.376 1.00 49.93 232 GLN C C 1
ATOM 1831 O O . GLN A 1 257 ? 152.303 155.952 137.517 1.00 49.93 232 GLN C O 1
ATOM 1837 N N . LEU A 1 258 ? 153.871 157.178 138.569 1.00 50.41 233 LEU C N 1
ATOM 1838 C CA . LEU A 1 258 ? 153.522 158.383 137.818 1.00 50.41 233 LEU C CA 1
ATOM 1839 C C . LEU A 1 258 ? 153.691 158.187 136.315 1.00 50.41 233 LEU C C 1
ATOM 1840 O O . LEU A 1 258 ? 152.844 158.627 135.529 1.00 50.41 233 LEU C O 1
ATOM 1845 N N . ASN A 1 259 ? 154.773 157.537 135.893 1.00 61.28 234 ASN C N 1
ATOM 1846 C CA . ASN A 1 259 ? 155.043 157.320 134.479 1.00 61.28 234 ASN C CA 1
ATOM 1847 C C . ASN A 1 259 ? 154.801 155.881 134.045 1.00 61.28 234 ASN C C 1
ATOM 1848 O O . ASN A 1 259 ? 155.290 155.474 132.986 1.00 61.28 234 ASN C O 1
ATOM 1853 N N . LEU A 1 260 ? 154.058 155.104 134.834 1.00 71.76 235 LEU C N 1
ATOM 1854 C CA . LEU A 1 260 ? 153.877 153.687 134.531 1.00 71.76 235 LEU C CA 1
ATOM 1855 C C . LEU A 1 260 ? 153.009 153.475 133.295 1.00 71.76 235 LEU C C 1
ATOM 1856 O O . LEU A 1 260 ? 153.061 152.405 132.676 1.00 71.76 235 LEU C O 1
ATOM 1861 N N . ASP A 1 261 ? 152.207 154.475 132.924 1.00 83.20 236 ASP C N 1
ATOM 1862 C CA . ASP A 1 261 ? 151.297 154.455 131.776 1.00 83.20 236 ASP C CA 1
ATOM 1863 C C . ASP A 1 261 ? 150.165 153.453 131.977 1.00 83.20 236 ASP C C 1
ATOM 1864 O O . ASP A 1 261 ? 149.401 153.183 131.043 1.00 83.20 236 ASP C O 1
ATOM 1869 N N . LYS A 1 262 ? 150.030 152.901 133.179 1.00 89.18 237 LYS C N 1
ATOM 1870 C CA . LYS A 1 262 ? 148.913 152.030 133.516 1.00 89.18 237 LYS C CA 1
ATOM 1871 C C . LYS A 1 262 ? 147.760 152.887 134.034 1.00 89.18 237 LYS C C 1
ATOM 1872 O O . LYS A 1 262 ? 147.737 154.101 133.812 1.00 89.18 237 LYS C O 1
ATOM 1878 N N . VAL A 1 263 ? 146.778 152.257 134.688 1.00 100.82 238 VAL C N 1
ATOM 1879 C CA . VAL A 1 263 ? 145.619 152.981 135.200 1.00 100.82 238 VAL C CA 1
ATOM 1880 C C . VAL A 1 263 ? 146.066 154.196 136.006 1.00 100.82 238 VAL C C 1
ATOM 1881 O O . VAL A 1 263 ? 147.031 154.142 136.776 1.00 100.82 238 VAL C O 1
ATOM 1885 N N . GLU A 1 264 ? 145.369 155.316 135.797 1.00 107.00 239 GLU C N 1
ATOM 1886 C CA . GLU A 1 264 ? 145.767 156.583 136.398 1.00 107.00 239 GLU C CA 1
ATOM 1887 C C . GLU A 1 264 ? 145.614 156.591 137.913 1.00 107.00 239 GLU C C 1
ATOM 1888 O O . GLU A 1 264 ? 146.233 157.428 138.579 1.00 107.00 239 GLU C O 1
ATOM 1894 N N . GLU A 1 265 ? 144.810 155.692 138.471 1.00 102.03 240 GLU C N 1
ATOM 1895 C CA . GLU A 1 265 ? 144.601 155.637 139.911 1.00 102.03 240 GLU C CA 1
ATOM 1896 C C . GLU A 1 265 ? 145.787 154.936 140.560 1.00 102.03 240 GLU C C 1
ATOM 1897 O O . GLU A 1 265 ? 146.057 153.765 140.273 1.00 102.03 240 GLU C O 1
ATOM 1903 N N . LEU A 1 266 ? 146.489 155.653 141.430 1.00 81.29 241 LEU C N 1
ATOM 1904 C CA . LEU A 1 266 ? 147.658 155.132 142.123 1.00 81.29 241 LEU C CA 1
ATOM 1905 C C . LEU A 1 266 ? 147.299 154.858 143.577 1.00 81.29 241 LEU C C 1
ATOM 1906 O O . LEU A 1 266 ? 146.636 155.674 144.225 1.00 81.29 241 LEU C O 1
ATOM 1911 N N . ASP A 1 267 ? 147.719 153.700 144.077 1.00 69.73 242 ASP C N 1
ATOM 1912 C CA . ASP A 1 267 ? 147.445 153.308 145.452 1.00 69.73 242 ASP C CA 1
ATOM 1913 C C . ASP A 1 267 ? 148.532 153.877 146.353 1.00 69.73 242 ASP C C 1
ATOM 1914 O O . ASP A 1 267 ? 149.718 153.588 146.163 1.00 69.73 242 ASP C O 1
ATOM 1919 N N . SER A 1 268 ? 148.128 154.680 147.331 1.00 61.43 243 SER C N 1
ATOM 1920 C CA . SER A 1 268 ? 149.053 155.350 148.232 1.00 61.43 243 SER C CA 1
ATOM 1921 C C . SER A 1 268 ? 148.910 154.768 149.630 1.00 61.43 243 SER C C 1
ATOM 1922 O O . SER A 1 268 ? 147.791 154.606 150.130 1.00 61.43 243 SER C O 1
ATOM 1925 N N . ILE A 1 269 ? 150.042 154.453 150.253 1.00 45.21 244 ILE C N 1
ATOM 1926 C CA . ILE A 1 269 ? 150.089 153.939 151.615 1.00 45.21 244 ILE C CA 1
ATOM 1927 C C . ILE A 1 269 ? 150.742 154.992 152.500 1.00 45.21 244 ILE C C 1
ATOM 1928 O O . ILE A 1 269 ? 151.751 155.598 152.119 1.00 45.21 244 ILE C O 1
ATOM 1933 N N . GLU A 1 270 ? 150.141 155.242 153.658 1.00 39.72 245 GLU C N 1
ATOM 1934 C CA . GLU A 1 270 ? 150.646 156.231 154.598 1.00 39.72 245 GLU C CA 1
ATOM 1935 C C . GLU A 1 270 ? 151.435 155.550 155.706 1.00 39.72 245 GLU C C 1
ATOM 1936 O O . GLU A 1 270 ? 151.016 154.519 156.238 1.00 39.72 245 GLU C O 1
ATOM 1942 N N . PHE A 1 271 ? 152.581 156.131 156.044 1.00 28.72 246 PHE C N 1
ATOM 1943 C CA . PHE A 1 271 ? 153.370 155.628 157.157 1.00 28.72 246 PHE C CA 1
ATOM 1944 C C . PHE A 1 271 ? 152.615 155.823 158.465 1.00 28.72 246 PHE C C 1
ATOM 1945 O O . PHE A 1 271 ? 151.937 156.833 158.665 1.00 28.72 246 PHE C O 1
ATOM 1953 N N . ASP A 1 272 ? 152.723 154.842 159.353 1.00 30.55 247 ASP C N 1
ATOM 1954 C CA . ASP A 1 272 ? 152.106 154.901 160.669 1.00 30.55 247 ASP C CA 1
ATOM 1955 C C . ASP A 1 272 ? 153.182 154.715 161.726 1.00 30.55 247 ASP C C 1
ATOM 1956 O O . ASP A 1 272 ? 153.943 153.744 161.678 1.00 30.55 247 ASP C O 1
ATOM 1961 N N . PHE A 1 273 ? 153.245 155.646 162.679 1.00 25.72 248 PHE C N 1
ATOM 1962 C CA . PHE A 1 273 ? 154.217 155.538 163.757 1.00 25.72 248 PHE C CA 1
ATOM 1963 C C . PHE A 1 273 ? 153.860 154.452 164.760 1.00 25.72 248 PHE C C 1
ATOM 1964 O O . PHE A 1 273 ? 154.680 154.143 165.630 1.00 25.72 248 PHE C O 1
ATOM 1972 N N . GLN A 1 274 ? 152.664 153.876 164.665 1.00 27.40 249 GLN C N 1
ATOM 1973 C CA . GLN A 1 274 ? 152.265 152.785 165.544 1.00 27.40 249 GLN C CA 1
ATOM 1974 C C . GLN A 1 274 ? 152.598 151.416 164.970 1.00 27.40 249 GLN C C 1
ATOM 1975 O O . GLN A 1 274 ? 152.862 150.482 165.734 1.00 27.40 249 GLN C O 1
ATOM 1981 N N . LYS A 1 275 ? 152.589 151.273 163.647 1.00 30.17 250 LYS C N 1
ATOM 1982 C CA . LYS A 1 275 ? 152.921 150.011 162.982 1.00 30.17 250 LYS C CA 1
ATOM 1983 C C . LYS A 1 275 ? 153.918 150.257 161.854 1.00 30.17 250 LYS C C 1
ATOM 1984 O O . LYS A 1 275 ? 153.582 150.147 160.672 1.00 30.17 250 LYS C O 1
ATOM 1990 N N . PRO A 1 276 ? 155.168 150.587 162.188 1.00 28.34 251 PRO C N 1
ATOM 1991 C CA . PRO A 1 276 ? 156.141 150.886 161.124 1.00 28.34 251 PRO C CA 1
ATOM 1992 C C . PRO A 1 276 ? 156.616 149.656 160.371 1.00 28.34 251 PRO C C 1
ATOM 1993 O O . PRO A 1 276 ? 156.768 149.709 159.143 1.00 28.34 251 PRO C O 1
ATOM 1997 N N . LEU A 1 277 ? 156.867 148.549 161.075 1.00 29.83 252 LEU C N 1
ATOM 1998 C CA . LEU A 1 277 ? 157.334 147.336 160.412 1.00 29.83 252 LEU C CA 1
ATOM 1999 C C . LEU A 1 277 ? 156.290 146.804 159.439 1.00 29.83 252 LEU C C 1
ATOM 2000 O O . LEU A 1 277 ? 156.629 146.342 158.342 1.00 29.83 252 LEU C O 1
ATOM 2005 N N . THR A 1 278 ? 155.015 146.860 159.827 1.00 30.16 253 THR C N 1
ATOM 2006 C CA . THR A 1 278 ? 153.945 146.418 158.939 1.00 30.16 253 THR C CA 1
ATOM 2007 C C . THR A 1 278 ? 153.917 147.250 157.664 1.00 30.16 253 THR C C 1
ATOM 2008 O O . THR A 1 278 ? 153.795 146.710 156.558 1.00 30.16 253 THR C O 1
ATOM 2012 N N . LYS A 1 279 ? 154.032 148.572 157.801 1.00 30.99 254 LYS C N 1
ATOM 2013 C CA . LYS A 1 279 ? 154.016 149.441 156.631 1.00 30.99 254 LYS C CA 1
ATOM 2014 C C . LYS A 1 279 ? 155.219 149.181 155.735 1.00 30.99 254 LYS C C 1
ATOM 2015 O O . LYS A 1 279 ? 155.091 149.154 154.505 1.00 30.99 254 LYS C O 1
ATOM 2021 N N . LEU A 1 280 ? 156.398 148.986 156.333 1.00 32.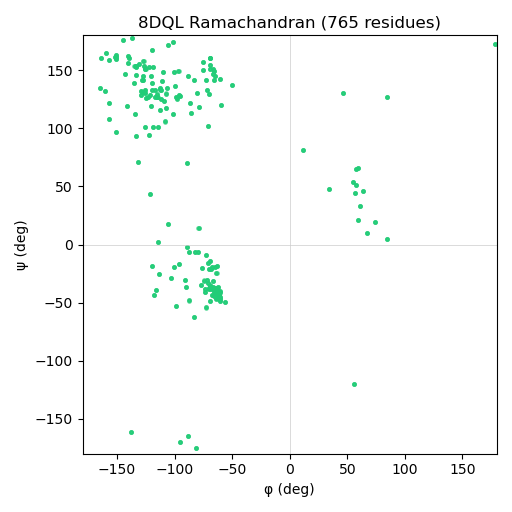01 255 LEU C N 1
ATOM 2022 C CA . LEU A 1 280 ? 157.583 148.673 155.540 1.00 32.01 255 LEU C CA 1
ATOM 2023 C C . LEU A 1 280 ? 157.404 147.371 154.771 1.00 32.01 255 LEU C C 1
ATOM 2024 O O . LEU A 1 280 ? 157.733 147.293 153.581 1.00 32.01 255 LEU C O 1
ATOM 2029 N N . ASN A 1 281 ? 156.877 146.339 155.435 1.00 36.21 256 ASN C N 1
ATOM 2030 C CA . ASN A 1 281 ? 156.683 145.054 154.772 1.00 36.21 256 ASN C CA 1
ATOM 2031 C C . ASN A 1 281 ? 155.675 145.162 153.636 1.00 36.21 256 ASN C C 1
ATOM 2032 O O . ASN A 1 281 ? 155.899 144.622 152.546 1.00 36.21 256 ASN C O 1
ATOM 2037 N N . LEU A 1 282 ? 154.557 145.856 153.870 1.00 35.17 257 LEU C N 1
ATOM 2038 C CA . LEU A 1 282 ? 153.559 146.019 152.816 1.00 35.17 257 LEU C CA 1
ATOM 2039 C C . LEU A 1 282 ? 154.119 146.796 151.632 1.00 35.17 257 LEU C C 1
ATOM 2040 O O . LEU A 1 282 ? 153.880 146.432 150.474 1.00 35.17 257 LEU C O 1
ATOM 2045 N N . LEU A 1 283 ? 154.864 147.872 151.900 1.00 37.26 258 LEU C N 1
ATOM 2046 C CA . LEU A 1 283 ? 155.442 148.652 150.811 1.00 37.26 258 LEU C CA 1
ATOM 2047 C C . LEU A 1 283 ? 156.440 147.826 150.012 1.00 37.26 258 LEU C C 1
ATOM 2048 O O . LEU A 1 283 ? 156.445 147.872 148.776 1.00 37.26 258 LEU C O 1
ATOM 2053 N N . ALA A 1 284 ? 157.290 147.057 150.699 1.00 43.95 259 ALA C N 1
ATOM 2054 C CA . ALA A 1 284 ? 158.255 146.216 149.998 1.00 43.95 259 ALA C CA 1
ATOM 2055 C C . ALA A 1 284 ? 157.556 145.156 149.157 1.00 43.95 259 ALA C C 1
ATOM 2056 O O . ALA A 1 284 ? 157.955 144.897 148.014 1.00 43.95 259 ALA C O 1
ATOM 2058 N N . ASP A 1 285 ? 156.512 144.528 149.705 1.00 47.24 260 ASP C N 1
ATOM 2059 C CA . ASP A 1 285 ? 155.787 143.508 148.955 1.00 47.24 260 ASP C CA 1
ATOM 2060 C C . ASP A 1 285 ? 155.120 144.098 147.720 1.00 47.24 260 ASP C C 1
ATOM 2061 O O . ASP A 1 285 ? 155.173 143.505 146.636 1.00 47.24 260 ASP C O 1
ATOM 2066 N N . ARG A 1 286 ? 154.489 145.266 147.861 1.00 48.37 261 ARG C N 1
ATOM 2067 C CA . ARG A 1 286 ? 153.853 145.898 146.710 1.00 48.37 261 ARG C CA 1
ATOM 2068 C C . ARG A 1 286 ? 154.883 146.292 145.659 1.00 48.37 261 ARG C C 1
ATOM 2069 O O . ARG A 1 286 ? 154.647 146.134 144.454 1.00 48.37 261 ARG C O 1
ATOM 2077 N N . LEU A 1 287 ? 156.034 146.809 146.097 1.00 51.30 262 LEU C N 1
ATOM 2078 C CA . LEU A 1 287 ? 157.082 147.178 145.154 1.00 51.30 262 LEU C CA 1
ATOM 2079 C C . LEU A 1 287 ? 157.597 145.959 144.401 1.00 51.30 262 LEU C C 1
ATOM 2080 O O . LEU A 1 287 ? 157.796 146.015 143.183 1.00 51.30 262 LEU C O 1
ATOM 2085 N N . LEU A 1 288 ? 157.809 144.844 145.105 1.00 56.34 263 LEU C N 1
ATOM 2086 C CA . LEU A 1 288 ? 158.258 143.623 144.441 1.00 56.34 263 LEU C CA 1
ATOM 2087 C C . LEU A 1 288 ? 157.208 143.105 143.466 1.00 56.34 263 LEU C C 1
ATOM 2088 O O . LEU A 1 288 ? 157.542 142.647 142.365 1.00 56.34 263 LEU C O 1
ATOM 2093 N N . THR A 1 289 ? 155.932 143.161 143.857 1.00 62.88 264 THR C N 1
ATOM 2094 C CA . THR A 1 289 ? 154.864 142.701 142.976 1.00 62.88 264 THR C CA 1
ATOM 2095 C C . THR A 1 289 ? 154.802 143.535 141.704 1.00 62.88 264 THR C C 1
ATOM 2096 O O . THR A 1 289 ? 154.618 142.996 140.607 1.00 62.88 264 THR C O 1
ATOM 2100 N N . LEU A 1 290 ? 154.956 144.854 141.827 1.00 65.09 265 LEU C N 1
ATOM 2101 C CA . LEU A 1 290 ? 154.950 145.696 140.635 1.00 65.09 265 LEU C CA 1
ATOM 2102 C C . LEU A 1 290 ? 156.212 145.496 139.804 1.00 65.09 265 LEU C C 1
ATOM 2103 O O . LEU A 1 290 ? 156.160 145.579 138.572 1.00 65.09 265 LEU C O 1
ATOM 2108 N N . CYS A 1 291 ? 157.348 145.227 140.452 1.00 72.01 266 CYS C N 1
ATOM 2109 C CA . CYS A 1 291 ? 158.602 145.084 139.720 1.00 72.01 266 CYS C CA 1
ATOM 2110 C C . CYS A 1 291 ? 158.674 143.765 138.964 1.00 72.01 266 CYS C C 1
ATOM 2111 O O . CYS A 1 291 ? 159.318 143.695 137.911 1.00 72.01 266 CYS C O 1
ATOM 2114 N N . GLU A 1 292 ? 158.037 142.711 139.482 1.00 78.10 267 GLU C N 1
ATOM 2115 C CA . GLU A 1 292 ? 158.079 141.426 138.790 1.00 78.10 267 GLU C CA 1
ATOM 2116 C C . GLU A 1 292 ? 157.401 141.504 137.427 1.00 78.10 267 GLU C C 1
ATOM 2117 O O . GLU A 1 292 ? 157.718 140.710 136.533 1.00 78.10 267 GLU C O 1
ATOM 2123 N N . TYR A 1 293 ? 156.480 142.450 137.252 1.00 82.47 268 TYR C N 1
ATOM 2124 C CA . TYR A 1 293 ? 155.807 142.688 135.977 1.00 82.47 268 TYR C CA 1
ATOM 2125 C C . TYR A 1 293 ? 155.127 141.429 135.445 1.00 82.47 268 TYR C C 1
ATOM 2126 O O . TYR A 1 293 ? 154.477 140.702 136.195 1.00 82.47 268 TYR C O 1
ATOM 2135 N N . MET B 1 26 ? 174.732 148.164 186.753 1.00 61.06 1 MET A N 1
ATOM 2136 C CA . MET B 1 26 ? 173.635 147.999 187.697 1.00 61.06 1 MET A CA 1
ATOM 2137 C C . MET B 1 26 ? 172.741 149.238 187.686 1.00 61.06 1 MET A C 1
ATOM 2138 O O . MET B 1 26 ? 173.222 150.360 187.843 1.00 61.06 1 MET A O 1
ATOM 2143 N N . PHE B 1 27 ? 171.440 149.031 187.495 1.00 53.75 2 PHE A N 1
ATOM 2144 C CA . PHE B 1 27 ? 170.480 150.120 187.334 1.00 53.75 2 PHE A CA 1
ATOM 2145 C C . PHE B 1 27 ? 169.633 150.197 188.602 1.00 53.75 2 PHE A C 1
ATOM 2146 O O . PHE B 1 27 ? 168.757 149.356 188.823 1.00 53.75 2 PHE A O 1
ATOM 2154 N N . LEU B 1 28 ? 169.892 151.211 189.427 1.00 58.22 3 LEU A N 1
ATOM 2155 C CA . LEU B 1 28 ? 169.428 151.240 190.810 1.00 58.22 3 LEU A CA 1
ATOM 2156 C C . LEU B 1 28 ? 168.053 151.870 191.007 1.00 58.22 3 LEU A C 1
ATOM 2157 O O . LEU B 1 28 ? 167.577 151.905 192.146 1.00 58.22 3 LEU A O 1
ATOM 2162 N N . GLU B 1 29 ? 167.411 152.373 189.951 1.00 56.83 4 GLU A N 1
ATOM 2163 C CA . GLU B 1 29 ? 166.075 152.976 190.040 1.00 56.83 4 GLU A CA 1
ATOM 2164 C C . GLU B 1 29 ? 166.123 154.100 191.072 1.00 56.83 4 GLU A C 1
ATOM 2165 O O . GLU B 1 29 ? 166.899 155.050 190.881 1.00 56.83 4 GLU A O 1
ATOM 2171 N N . ARG B 1 30 ? 165.338 154.049 192.144 1.00 57.75 5 ARG A N 1
ATOM 2172 C CA . ARG B 1 30 ? 165.331 155.070 193.181 1.00 57.75 5 ARG A CA 1
ATOM 2173 C C . ARG B 1 30 ? 165.719 154.460 194.522 1.00 57.75 5 ARG A C 1
ATOM 2174 O O . ARG B 1 30 ? 165.759 153.239 194.691 1.00 57.75 5 ARG A O 1
ATOM 2182 N N . ILE B 1 31 ? 166.009 155.333 195.485 1.00 63.60 6 ILE A N 1
ATOM 2183 C CA . ILE B 1 31 ? 166.415 154.884 196.811 1.00 63.60 6 ILE A CA 1
ATOM 2184 C C . ILE B 1 31 ? 165.200 154.382 197.586 1.00 63.60 6 ILE A C 1
ATOM 2185 O O . ILE B 1 31 ? 164.054 154.743 197.308 1.00 63.60 6 ILE A O 1
ATOM 2190 N N . TYR B 1 32 ? 165.460 153.524 198.572 1.00 76.87 7 TYR A N 1
ATOM 2191 C CA . TYR B 1 32 ? 164.415 152.927 199.398 1.00 76.87 7 TYR A CA 1
ATOM 2192 C C . TYR B 1 32 ? 164.371 153.659 200.734 1.00 76.87 7 TYR A C 1
ATOM 2193 O O . TYR B 1 32 ? 165.303 153.558 201.537 1.00 76.87 7 TYR A O 1
ATOM 2202 N N . TRP B 1 33 ? 163.279 154.385 200.973 1.00 83.36 8 TRP A N 1
ATOM 2203 C CA . TRP B 1 33 ? 163.123 155.173 202.187 1.00 83.36 8 TRP A CA 1
ATOM 2204 C C . TRP B 1 33 ? 162.242 154.504 203.231 1.00 83.36 8 TRP A C 1
ATOM 2205 O O . TRP B 1 33 ? 162.337 154.853 204.412 1.00 83.36 8 TRP A O 1
ATOM 2216 N N . GLU B 1 34 ? 161.413 153.537 202.827 1.00 92.25 9 GLU A N 1
ATOM 2217 C CA . GLU B 1 34 ? 160.356 153.021 203.691 1.00 92.25 9 GLU A CA 1
ATOM 2218 C C . GLU B 1 34 ? 160.887 152.348 204.950 1.00 92.25 9 GLU A C 1
ATOM 2219 O O . GLU B 1 34 ? 160.128 152.175 205.909 1.00 92.25 9 GLU A O 1
ATOM 2225 N N . ASP B 1 35 ? 162.163 151.957 204.971 1.00 94.28 10 ASP A N 1
ATOM 2226 C CA . ASP B 1 35 ? 162.710 151.299 206.153 1.00 94.28 10 ASP A CA 1
ATOM 2227 C C . ASP B 1 35 ? 162.700 152.222 207.367 1.00 94.28 10 ASP A C 1
ATOM 2228 O O . ASP B 1 35 ? 162.372 151.792 208.479 1.00 94.28 10 ASP A O 1
ATOM 2233 N N . GLY B 1 36 ? 163.050 153.490 207.174 1.00 100.16 11 GLY A N 1
ATOM 2234 C CA . GLY B 1 36 ? 163.145 154.422 208.279 1.00 100.16 11 GLY A CA 1
ATOM 2235 C C . GLY B 1 36 ? 164.491 154.342 208.967 1.00 100.16 11 GLY A C 1
ATOM 2236 O O . GLY B 1 36 ? 164.926 153.258 209.368 1.00 100.16 11 GLY A O 1
ATOM 2237 N N . LEU B 1 37 ? 165.158 155.483 209.116 1.00 104.79 12 LEU A N 1
ATOM 2238 C CA . LEU B 1 37 ? 166.488 155.526 209.707 1.00 104.79 12 LEU A CA 1
ATOM 2239 C C . LEU B 1 37 ? 166.782 156.967 210.096 1.00 104.79 12 LEU A C 1
ATOM 2240 O O . LEU B 1 37 ? 166.138 157.899 209.606 1.00 104.79 12 LEU A O 1
ATOM 2245 N N . ARG B 1 38 ? 167.752 157.136 210.992 1.00 108.03 13 ARG A N 1
ATOM 2246 C CA . ARG B 1 38 ? 168.157 158.470 211.417 1.00 108.03 13 ARG A CA 1
ATOM 2247 C C . ARG B 1 38 ? 168.648 159.274 210.220 1.00 108.03 13 ARG A C 1
ATOM 2248 O O . ARG B 1 38 ? 169.614 158.890 209.554 1.00 108.03 13 ARG A O 1
ATOM 2256 N N . LEU B 1 39 ? 167.983 160.394 209.953 1.00 99.86 14 LEU A N 1
ATOM 2257 C CA . LEU B 1 39 ? 168.246 161.188 208.757 1.00 99.86 14 LEU A CA 1
ATOM 2258 C C . LEU B 1 39 ? 169.593 161.884 208.893 1.00 99.86 14 LEU A C 1
ATOM 2259 O O . LEU B 1 39 ? 169.717 162.900 209.580 1.00 99.86 14 LEU A O 1
ATOM 2264 N N . ASP B 1 40 ? 170.609 161.337 208.238 1.00 91.48 15 ASP A N 1
ATOM 2265 C CA . ASP B 1 40 ? 171.921 161.958 208.169 1.00 91.48 15 ASP A CA 1
ATOM 2266 C C . ASP B 1 40 ? 172.143 162.560 206.785 1.00 91.48 15 ASP A C 1
ATOM 2267 O O . ASP B 1 40 ? 171.358 162.361 205.855 1.00 91.48 15 ASP A O 1
ATOM 2272 N N . SER B 1 41 ? 173.236 163.312 206.660 1.00 88.19 16 SER A N 1
ATOM 2273 C CA . SER B 1 41 ? 173.549 163.953 205.388 1.00 88.19 16 SER A CA 1
ATOM 2274 C C . SER B 1 41 ? 173.890 162.934 204.309 1.00 88.19 16 SER A C 1
ATOM 2275 O O . SER B 1 41 ? 173.617 163.171 203.125 1.00 88.19 16 SER A O 1
ATOM 2278 N N . ASP B 1 42 ? 174.486 161.804 204.697 1.00 82.33 17 ASP A N 1
ATOM 2279 C CA . ASP B 1 42 ? 174.920 160.818 203.713 1.00 82.33 17 ASP A CA 1
ATOM 2280 C C . ASP B 1 42 ? 173.741 160.255 202.932 1.00 82.33 17 ASP A C 1
ATOM 2281 O O . ASP B 1 42 ? 173.809 160.119 201.704 1.00 82.33 17 ASP A O 1
ATOM 2286 N N . ILE B 1 43 ? 172.645 159.932 203.621 1.00 79.76 18 ILE A N 1
ATOM 2287 C CA . ILE B 1 43 ? 171.504 159.332 202.939 1.00 79.76 18 ILE A CA 1
ATOM 2288 C C . ILE B 1 43 ? 170.848 160.341 202.002 1.00 79.76 18 ILE A C 1
ATOM 2289 O O . ILE B 1 43 ? 170.415 159.989 200.899 1.00 79.76 18 ILE A O 1
ATOM 2294 N N . LEU B 1 44 ? 170.789 161.612 202.407 1.00 75.23 19 LEU A N 1
ATOM 2295 C CA . LEU B 1 44 ? 170.203 162.634 201.546 1.00 75.23 19 LEU A CA 1
ATOM 2296 C C . LEU B 1 44 ? 171.056 162.863 200.305 1.00 75.23 19 LEU A C 1
ATOM 2297 O O . LEU B 1 44 ? 170.527 162.978 199.190 1.00 75.23 19 LEU A O 1
ATOM 2302 N N . ASP B 1 45 ? 172.379 162.929 200.478 1.00 71.23 20 ASP A N 1
ATOM 2303 C CA . ASP B 1 45 ? 173.261 163.088 199.328 1.00 71.23 20 ASP A CA 1
ATOM 2304 C C . ASP B 1 45 ? 173.154 161.895 198.389 1.00 71.23 20 ASP A C 1
ATOM 2305 O O . ASP B 1 45 ? 173.127 162.059 197.163 1.00 71.23 20 ASP A O 1
ATOM 2310 N N . LYS B 1 46 ? 173.086 160.683 198.947 1.00 69.52 21 LYS A N 1
ATOM 2311 C CA . LYS B 1 46 ? 172.947 159.492 198.117 1.00 69.52 21 LYS A CA 1
ATOM 2312 C C . LYS B 1 46 ? 171.627 159.499 197.357 1.00 69.52 21 LYS A C 1
ATOM 2313 O O . LYS B 1 46 ? 171.580 159.126 196.180 1.00 69.52 21 LYS A O 1
ATOM 2319 N N . SER B 1 47 ? 170.543 159.918 198.015 1.00 65.39 22 SER A N 1
ATOM 2320 C CA . SER B 1 47 ? 169.251 159.992 197.341 1.00 65.39 22 SER A CA 1
ATOM 2321 C C . SER B 1 47 ? 169.283 160.993 196.194 1.00 65.39 22 SER A C 1
ATOM 2322 O O . SER B 1 47 ? 168.792 160.706 195.094 1.00 65.39 22 SER A O 1
ATOM 2325 N N . ASN B 1 48 ? 169.863 162.172 196.431 1.00 62.08 23 ASN A N 1
ATOM 2326 C CA . ASN B 1 48 ? 169.955 163.171 195.370 1.00 62.08 23 ASN A CA 1
ATOM 2327 C C . ASN B 1 48 ? 170.793 162.660 194.206 1.00 62.08 23 ASN A C 1
ATOM 2328 O O . ASN B 1 48 ? 170.423 162.834 193.037 1.00 62.08 23 ASN A O 1
ATOM 2333 N N . LEU B 1 49 ? 171.925 162.017 194.508 1.00 57.23 24 LEU A N 1
ATOM 2334 C CA . LEU B 1 49 ? 172.782 161.486 193.455 1.00 57.23 24 LEU A CA 1
ATOM 2335 C C . LEU B 1 49 ? 172.067 160.407 192.652 1.00 57.23 24 LEU A C 1
ATOM 2336 O O . LEU B 1 49 ? 172.171 160.370 191.420 1.00 57.23 24 LEU A O 1
ATOM 2341 N N . SER B 1 50 ? 171.339 159.519 193.332 1.00 55.92 25 SER A N 1
ATOM 2342 C CA . SER B 1 50 ? 170.618 158.462 192.633 1.00 55.92 25 SER A CA 1
ATOM 2343 C C . SER B 1 50 ? 169.529 159.036 191.738 1.00 55.92 25 SER A C 1
ATOM 2344 O O . SER B 1 50 ? 169.344 158.579 190.604 1.00 55.92 25 SER A O 1
ATOM 2347 N N . VAL B 1 51 ? 168.798 160.040 192.228 1.00 51.83 26 VAL A N 1
ATOM 2348 C CA . VAL B 1 51 ? 167.752 160.660 191.417 1.00 51.83 26 VAL A CA 1
ATOM 2349 C C . VAL B 1 51 ? 168.359 161.310 190.179 1.00 51.83 26 VAL A C 1
ATOM 2350 O O . VAL B 1 51 ? 167.856 161.151 189.057 1.00 51.83 26 VAL A O 1
ATOM 2354 N N . LEU B 1 52 ? 169.459 162.046 190.366 1.00 48.30 27 LEU A N 1
ATOM 2355 C CA . LEU B 1 52 ? 170.112 162.695 189.235 1.00 48.30 27 LEU A CA 1
ATOM 2356 C C . LEU B 1 52 ? 170.601 161.673 188.218 1.00 48.30 27 LEU A C 1
ATOM 2357 O O . LEU B 1 52 ? 170.407 161.849 187.010 1.00 48.30 27 LEU A O 1
ATOM 2362 N N . GLU B 1 53 ? 171.230 160.591 188.688 1.00 48.81 28 GLU A N 1
ATOM 2363 C CA . GLU B 1 53 ? 171.733 159.567 187.777 1.00 48.81 28 GLU A CA 1
ATOM 2364 C C . GLU B 1 53 ? 170.599 158.900 187.011 1.00 48.81 28 GLU A C 1
ATOM 2365 O O . GLU B 1 53 ? 170.697 158.697 185.794 1.00 48.81 28 GLU A O 1
ATOM 2371 N N . ARG B 1 54 ? 169.512 158.559 187.705 1.00 42.78 29 ARG A N 1
ATOM 2372 C CA . ARG B 1 54 ? 168.371 157.923 187.056 1.00 42.78 29 ARG A CA 1
ATOM 2373 C C . ARG B 1 54 ? 167.784 158.817 185.971 1.00 42.78 29 ARG A C 1
ATOM 2374 O O . ARG B 1 54 ? 167.563 158.377 184.834 1.00 42.78 29 ARG A O 1
ATOM 2382 N N . LEU B 1 55 ? 167.549 160.090 186.296 1.00 40.60 30 LEU A N 1
ATOM 2383 C CA . LEU B 1 55 ? 166.903 160.971 185.330 1.00 40.60 30 LEU A CA 1
ATOM 2384 C C . LEU B 1 55 ? 167.839 161.327 184.182 1.00 40.60 30 LEU A C 1
ATOM 2385 O O . LEU B 1 55 ? 167.383 161.556 183.056 1.00 40.60 30 LEU A O 1
ATOM 2390 N N . SER B 1 56 ? 169.149 161.382 184.438 1.00 38.62 31 SER A N 1
ATOM 2391 C CA . SER B 1 56 ? 170.093 161.619 183.352 1.00 38.62 31 SER A CA 1
ATOM 2392 C C . SER B 1 56 ? 170.173 160.415 182.424 1.00 38.62 31 SER A C 1
ATOM 2393 O O . SER B 1 56 ? 170.291 160.571 181.203 1.00 38.62 31 SER A O 1
ATOM 2396 N N . THR B 1 57 ? 170.121 159.205 182.985 1.00 36.19 32 THR A N 1
ATOM 2397 C CA . THR B 1 57 ? 170.123 158.006 182.154 1.00 36.19 32 THR A CA 1
ATOM 2398 C C . THR B 1 57 ? 168.865 157.926 181.300 1.00 36.19 32 THR A C 1
ATOM 2399 O O . THR B 1 57 ? 168.925 157.538 180.128 1.00 36.19 32 THR A O 1
ATOM 2403 N N . ALA B 1 58 ? 167.713 158.288 181.871 1.00 30.56 33 ALA A N 1
ATOM 2404 C CA . ALA B 1 58 ? 166.463 158.211 181.122 1.00 30.56 33 ALA A CA 1
ATOM 2405 C C . ALA B 1 58 ? 166.379 159.237 179.997 1.00 30.56 33 ALA A C 1
ATOM 2406 O O . ALA B 1 58 ? 165.510 159.110 179.128 1.00 30.56 33 ALA A O 1
ATOM 2408 N N . SER B 1 59 ? 167.255 160.240 179.988 1.00 29.94 34 SER A N 1
ATOM 2409 C CA . SER B 1 59 ? 167.177 161.306 179.000 1.00 29.94 34 SER A CA 1
ATOM 2410 C C . SER B 1 59 ? 167.542 160.794 177.609 1.00 29.94 34 SER A C 1
ATOM 2411 O O . SER B 1 59 ? 168.185 159.755 177.445 1.00 29.94 34 SER A O 1
ATOM 2414 N N . TYR B 1 60 ? 167.120 161.547 176.596 1.00 20.96 35 TYR A N 1
ATOM 2415 C CA . TYR B 1 60 ? 167.309 161.170 175.204 1.00 20.96 35 TYR A CA 1
ATOM 2416 C C . TYR B 1 60 ? 167.968 162.312 174.442 1.00 20.96 35 TYR A C 1
ATOM 2417 O O . TYR B 1 60 ? 167.711 163.488 174.709 1.00 20.96 35 TYR A O 1
ATOM 2426 N N . LEU B 1 61 ? 168.815 161.949 173.484 1.00 21.72 36 LEU A N 1
ATOM 2427 C CA . LEU B 1 61 ? 169.538 162.887 172.641 1.00 21.72 36 LEU A CA 1
ATOM 2428 C C . LEU B 1 61 ? 169.304 162.540 171.180 1.00 21.72 36 LEU A C 1
ATOM 2429 O O . LEU B 1 61 ? 169.020 161.384 170.854 1.00 21.72 36 LEU A O 1
ATOM 2434 N N . PRO B 1 62 ? 169.405 163.519 170.278 1.00 22.02 37 PRO A N 1
ATOM 2435 C CA . PRO B 1 62 ? 169.126 163.244 168.864 1.00 22.02 37 PRO A CA 1
ATOM 2436 C C . PRO B 1 62 ? 170.064 162.188 168.298 1.00 22.02 37 PRO A C 1
ATOM 2437 O O . PRO B 1 62 ? 171.246 162.132 168.642 1.00 22.02 37 PRO A O 1
ATOM 2441 N N . ALA B 1 63 ? 169.512 161.342 167.428 1.00 19.49 38 ALA A N 1
ATOM 2442 C CA . ALA B 1 63 ? 170.216 160.219 166.810 1.00 19.49 38 ALA A CA 1
ATOM 2443 C C . ALA B 1 63 ? 170.756 159.232 167.839 1.00 19.49 38 ALA A C 1
ATOM 2444 O O . ALA B 1 63 ? 171.674 158.464 167.538 1.00 19.49 38 ALA A O 1
ATOM 2446 N N . ASN B 1 64 ? 170.194 159.239 169.047 1.00 21.14 39 ASN A N 1
ATOM 2447 C CA . ASN B 1 64 ? 170.573 158.313 170.114 1.00 21.14 39 ASN A CA 1
ATOM 2448 C C . ASN B 1 64 ? 172.073 158.372 170.398 1.00 21.14 39 ASN A C 1
ATOM 2449 O O . ASN B 1 64 ? 172.776 157.360 170.388 1.00 21.14 39 ASN A O 1
ATOM 2454 N N . LEU B 1 65 ? 172.564 159.578 170.656 1.00 22.01 40 LEU A N 1
ATOM 2455 C CA . LEU B 1 65 ? 173.970 159.801 170.950 1.00 22.01 40 LEU A CA 1
ATOM 2456 C C . LEU B 1 65 ? 174.196 159.854 172.455 1.00 22.01 40 LEU A C 1
ATOM 2457 O O . LEU B 1 65 ? 173.320 160.263 173.220 1.00 22.01 40 LEU A O 1
ATOM 2462 N N . ASN B 1 66 ? 175.385 159.423 172.876 1.00 29.29 41 ASN A N 1
ATOM 2463 C CA . ASN B 1 66 ? 175.751 159.439 174.286 1.00 29.29 41 ASN A CA 1
ATOM 2464 C C . ASN B 1 66 ? 176.554 160.669 174.682 1.00 29.29 41 ASN A C 1
ATOM 2465 O O . ASN B 1 66 ? 176.657 160.965 175.877 1.00 29.29 41 ASN A O 1
ATOM 2470 N N . LYS B 1 67 ? 177.125 161.383 173.716 1.00 28.23 42 LYS A N 1
ATOM 2471 C CA . LYS B 1 67 ? 177.906 162.577 174.001 1.00 28.23 42 LYS A CA 1
ATOM 2472 C C . LYS B 1 67 ? 177.926 163.449 172.757 1.00 28.23 42 LYS A C 1
ATOM 2473 O O . LYS B 1 67 ? 177.691 162.975 171.643 1.00 28.23 42 LYS A O 1
ATOM 2479 N N . GLY B 1 68 ? 178.206 164.730 172.960 1.00 26.51 43 GLY A N 1
ATOM 2480 C CA . GLY B 1 68 ? 178.268 165.655 171.844 1.00 26.51 43 GLY A CA 1
ATOM 2481 C C . GLY B 1 68 ? 178.557 167.059 172.326 1.00 26.51 43 GLY A C 1
ATOM 2482 O O . GLY B 1 68 ? 178.572 167.342 173.528 1.00 26.51 43 GLY A O 1
ATOM 2483 N N . ILE B 1 69 ? 178.780 167.940 171.355 1.00 27.26 44 ILE A N 1
ATOM 2484 C CA . ILE B 1 69 ? 179.059 169.350 171.597 1.00 27.26 44 ILE A CA 1
ATOM 2485 C C . ILE B 1 69 ? 177.911 170.162 171.017 1.00 27.26 44 ILE A C 1
ATOM 2486 O O . ILE B 1 69 ? 177.567 170.004 169.840 1.00 27.26 44 ILE A O 1
ATOM 2491 N N . VAL B 1 70 ? 177.319 171.026 171.840 1.00 28.67 45 VAL A N 1
ATOM 2492 C CA . VAL B 1 70 ? 176.162 171.805 171.415 1.00 28.67 45 VAL A CA 1
ATOM 2493 C C . VAL B 1 70 ? 176.578 173.241 171.112 1.00 28.67 45 VAL A C 1
ATOM 2494 O O . VAL B 1 70 ? 175.974 173.902 170.260 1.00 28.67 45 VAL A O 1
ATOM 2498 N N . SER B 1 71 ? 177.623 173.730 171.781 1.00 33.41 46 SER A N 1
ATOM 2499 C CA . SER B 1 71 ? 178.159 175.053 171.476 1.00 33.41 46 SER A CA 1
ATOM 2500 C C . SER B 1 71 ? 179.580 175.157 172.008 1.00 33.41 46 SER A C 1
ATOM 2501 O O . SER B 1 71 ? 179.837 174.808 173.164 1.00 33.41 46 SER A O 1
ATOM 2504 N N . PHE B 1 72 ? 180.492 175.645 171.167 1.00 41.99 47 PHE A N 1
ATOM 2505 C CA . PHE B 1 72 ? 181.891 175.806 171.560 1.00 41.99 47 PHE A CA 1
ATOM 2506 C C . PHE B 1 72 ? 182.518 176.868 170.667 1.00 41.99 47 PHE A C 1
ATOM 2507 O O . PHE B 1 72 ? 182.757 176.615 169.483 1.00 41.99 47 PHE A O 1
ATOM 2515 N N . ASP B 1 73 ? 182.782 178.045 171.232 1.00 50.29 48 ASP A N 1
ATOM 2516 C CA . ASP B 1 73 ? 183.360 179.157 170.492 1.00 50.29 48 ASP A CA 1
ATOM 2517 C C . ASP B 1 73 ? 184.501 179.757 171.302 1.00 50.29 48 ASP A C 1
ATOM 2518 O O . ASP B 1 73 ? 184.456 179.795 172.535 1.00 50.29 48 ASP A O 1
ATOM 2523 N N . LEU B 1 74 ? 185.522 180.234 170.594 1.00 52.26 49 LEU A N 1
ATOM 2524 C CA . LEU B 1 74 ? 186.699 180.816 171.221 1.00 52.26 49 LEU A CA 1
ATOM 2525 C C . LEU B 1 74 ? 187.073 182.109 170.511 1.00 52.26 49 LEU A C 1
ATOM 2526 O O . LEU B 1 74 ? 186.778 182.294 169.327 1.00 52.26 49 LEU A O 1
ATOM 2531 N N . ASP B 1 75 ? 187.730 182.999 171.249 1.00 57.95 50 ASP A N 1
ATOM 2532 C CA . ASP B 1 75 ? 188.153 184.275 170.688 1.00 57.95 50 ASP A CA 1
ATOM 2533 C C . ASP B 1 75 ? 189.321 184.084 169.729 1.00 57.95 50 ASP A C 1
ATOM 2534 O O . ASP B 1 75 ? 190.223 183.278 169.972 1.00 57.95 50 ASP A O 1
ATOM 2539 N N . VAL B 1 76 ? 189.304 184.839 168.636 1.00 54.97 51 VAL A N 1
ATOM 2540 C CA . VAL B 1 76 ? 190.362 184.759 167.637 1.00 54.97 51 VAL A CA 1
ATOM 2541 C C . VAL B 1 76 ? 190.958 186.138 167.381 1.00 54.97 51 VAL A C 1
ATOM 2542 O O . VAL B 1 76 ? 192.151 186.359 167.593 1.00 54.97 51 VAL A O 1
ATOM 2546 N N . LEU B 1 83 ? 197.544 182.718 172.905 1.00 57.56 58 LEU A N 1
ATOM 2547 C CA . LEU B 1 83 ? 196.502 182.745 173.924 1.00 57.56 58 LEU A CA 1
ATOM 2548 C C . LEU B 1 83 ? 195.194 182.172 173.393 1.00 57.56 58 LEU A C 1
ATOM 2549 O O . LEU B 1 83 ? 194.729 182.554 172.320 1.00 57.56 58 LEU A O 1
ATOM 2554 N N . ILE B 1 84 ? 194.604 181.255 174.153 1.00 55.79 59 ILE A N 1
ATOM 2555 C CA . ILE B 1 84 ? 193.323 180.647 173.816 1.00 55.79 59 ILE A CA 1
ATOM 2556 C C . ILE B 1 84 ? 192.311 181.116 174.851 1.00 55.79 59 ILE A C 1
ATOM 2557 O O . ILE B 1 84 ? 192.431 180.797 176.040 1.00 55.79 59 ILE A O 1
ATOM 2562 N N . LEU B 1 85 ? 191.313 181.872 174.404 1.00 53.97 60 LEU A N 1
ATOM 2563 C CA . LEU B 1 85 ? 190.273 182.404 175.271 1.00 53.97 60 LEU A CA 1
ATOM 2564 C C . LEU B 1 85 ? 188.936 181.788 174.888 1.00 53.97 60 LEU A C 1
ATOM 2565 O O . LEU B 1 85 ? 188.557 181.799 173.712 1.00 53.97 60 LEU A O 1
ATOM 2570 N N . ILE B 1 86 ? 188.224 181.257 175.878 1.00 53.18 61 ILE A N 1
ATOM 2571 C CA . ILE B 1 86 ? 186.961 180.562 175.661 1.00 53.18 61 ILE A CA 1
ATOM 2572 C C . ILE B 1 86 ? 185.816 181.525 175.935 1.00 53.18 61 ILE A C 1
ATOM 2573 O O . ILE B 1 86 ? 185.743 182.126 177.014 1.00 53.18 61 ILE A O 1
ATOM 2578 N N . LYS B 1 87 ? 184.922 181.673 174.959 1.00 54.16 62 LYS A N 1
ATOM 2579 C CA . LYS B 1 87 ? 183.735 182.507 175.100 1.00 54.16 62 LYS A CA 1
ATOM 2580 C C . LYS B 1 87 ? 182.491 181.697 175.442 1.00 54.16 62 LYS A C 1
ATOM 2581 O O . LYS B 1 87 ? 181.802 182.003 176.419 1.00 54.16 62 LYS A O 1
ATOM 2587 N N . ASP B 1 88 ? 182.189 180.665 174.655 1.00 50.96 63 ASP A N 1
ATOM 2588 C CA . ASP B 1 88 ? 181.029 179.813 174.878 1.00 50.96 63 ASP A CA 1
ATOM 2589 C C . ASP B 1 88 ? 181.475 178.361 174.933 1.00 50.96 63 ASP A C 1
ATOM 2590 O O . ASP B 1 88 ? 182.215 177.904 174.056 1.00 50.96 63 ASP A O 1
ATOM 2595 N N . LEU B 1 89 ? 181.024 177.640 175.958 1.00 38.55 64 LEU A N 1
ATOM 2596 C CA . LEU B 1 89 ? 181.359 176.230 176.127 1.00 38.55 64 LEU A CA 1
ATOM 2597 C C . LEU B 1 89 ? 180.136 175.491 176.644 1.00 38.55 64 LEU A C 1
ATOM 2598 O O . LEU B 1 89 ? 179.637 175.795 177.731 1.00 38.55 64 LEU A O 1
ATOM 2603 N N . LYS B 1 90 ? 179.663 174.520 175.867 1.00 32.25 65 LYS A N 1
ATOM 2604 C CA . LYS B 1 90 ? 178.489 173.730 176.232 1.00 32.25 65 LYS A CA 1
ATOM 2605 C C . LYS B 1 90 ? 178.564 172.416 175.474 1.00 32.25 65 LYS A C 1
ATOM 2606 O O . LYS B 1 90 ? 178.622 172.422 174.241 1.00 32.25 65 LYS A O 1
ATOM 2612 N N . LEU B 1 91 ? 178.573 171.300 176.197 1.00 28.85 66 LEU A N 1
ATOM 2613 C CA . LEU B 1 91 ? 178.744 170.001 175.560 1.00 28.85 66 LEU A CA 1
ATOM 2614 C C . LEU B 1 91 ? 178.215 168.915 176.485 1.00 28.85 66 LEU A C 1
ATOM 2615 O O . LEU B 1 91 ? 177.986 169.137 177.676 1.00 28.85 66 LEU A O 1
ATOM 2620 N N . TYR B 1 92 ? 178.024 167.730 175.912 1.00 27.00 67 TYR A N 1
ATOM 2621 C CA . TYR B 1 92 ? 177.631 166.536 176.650 1.00 27.00 67 TYR A CA 1
ATOM 2622 C C . TYR B 1 92 ? 178.817 165.584 176.692 1.00 27.00 67 TYR A C 1
ATOM 2623 O O . TYR B 1 92 ? 179.342 165.197 175.643 1.00 27.00 67 TYR A O 1
ATOM 2632 N N . LEU B 1 93 ? 179.235 165.209 177.897 1.00 33.04 68 LEU A N 1
ATOM 2633 C CA . LEU B 1 93 ? 180.318 164.253 178.056 1.00 33.04 68 LEU A CA 1
ATOM 2634 C C . LEU B 1 93 ? 179.787 162.832 177.888 1.00 33.04 68 LEU A C 1
ATOM 2635 O O . LEU B 1 93 ? 178.616 162.610 177.570 1.00 33.04 68 LEU A O 1
ATOM 2640 N N . ASP B 1 94 ? 180.661 161.853 178.102 1.00 38.65 69 ASP A N 1
ATOM 2641 C CA . ASP B 1 94 ? 180.264 160.460 177.970 1.00 38.65 69 ASP A CA 1
ATOM 2642 C C . ASP B 1 94 ? 179.236 160.104 179.039 1.00 38.65 69 ASP A C 1
ATOM 2643 O O . ASP B 1 94 ? 179.234 160.661 180.140 1.00 38.65 69 ASP A O 1
ATOM 2648 N N . GLU B 1 95 ? 178.351 159.166 178.692 1.00 37.94 70 GLU A N 1
ATOM 2649 C CA . GLU B 1 95 ? 177.228 158.766 179.543 1.00 37.94 70 GLU A CA 1
ATOM 2650 C C . GLU B 1 95 ? 176.281 159.932 179.817 1.00 37.94 70 GLU A C 1
ATOM 2651 O O . GLU B 1 95 ? 175.687 160.020 180.894 1.00 37.94 70 GLU A O 1
ATOM 2657 N N . LYS B 1 96 ? 176.141 160.829 178.838 1.00 32.51 71 LYS A N 1
ATOM 2658 C CA . LYS B 1 96 ? 175.196 161.946 178.899 1.00 32.51 71 LYS A CA 1
ATOM 2659 C C . LYS B 1 96 ? 175.439 162.827 180.124 1.00 32.51 71 LYS A C 1
ATOM 2660 O O . LYS B 1 96 ? 174.525 163.127 180.894 1.00 32.51 71 LYS A O 1
ATOM 2666 N N . ASN B 1 97 ? 176.689 163.246 180.301 1.00 34.67 72 ASN A N 1
ATOM 2667 C CA . ASN B 1 97 ? 177.046 164.178 181.361 1.00 34.67 72 ASN A CA 1
ATOM 2668 C C . ASN B 1 97 ? 177.050 165.596 180.805 1.00 34.67 72 ASN A C 1
ATOM 2669 O O . ASN B 1 97 ? 177.701 165.870 179.792 1.00 34.67 72 ASN A O 1
ATOM 2674 N N . PHE B 1 98 ? 176.328 166.491 181.470 1.00 29.70 73 PHE A N 1
ATOM 2675 C CA . PHE B 1 98 ? 176.117 167.847 180.984 1.00 29.70 73 PHE A CA 1
ATOM 2676 C C . PHE B 1 98 ? 177.123 168.794 181.624 1.00 29.70 73 PHE A C 1
ATOM 2677 O O . PHE B 1 98 ? 177.268 168.819 182.851 1.00 29.70 73 PHE A O 1
ATOM 2685 N N . VAL B 1 99 ? 177.809 169.571 180.790 1.00 33.05 74 VAL A N 1
ATOM 2686 C CA . VAL B 1 99 ? 178.803 170.538 181.239 1.00 33.05 74 VAL A CA 1
ATOM 2687 C C . VAL B 1 99 ? 178.425 171.903 180.686 1.00 33.05 74 VAL A C 1
ATOM 2688 O O . VAL B 1 99 ? 178.238 172.057 179.474 1.00 33.05 74 VAL A O 1
ATOM 2692 N N . PHE B 1 100 ? 178.314 172.890 181.571 1.00 39.72 75 PHE A N 1
ATOM 2693 C CA . PHE B 1 100 ? 177.965 174.253 181.199 1.00 39.72 75 PHE A CA 1
ATOM 2694 C C . PHE B 1 100 ? 179.002 175.208 181.768 1.00 39.72 75 PHE A C 1
ATOM 2695 O O . PHE B 1 100 ? 179.479 175.021 182.891 1.00 39.72 75 PHE A O 1
ATOM 2703 N N . TYR B 1 101 ? 179.346 176.232 180.992 1.00 45.41 76 TYR A N 1
ATOM 2704 C CA . TYR B 1 101 ? 180.370 177.199 181.371 1.00 45.41 76 TYR A CA 1
ATOM 2705 C C . TYR B 1 101 ? 179.703 178.521 181.729 1.00 45.41 76 TYR A C 1
ATOM 2706 O O . TYR B 1 101 ? 179.054 179.145 180.883 1.00 45.41 76 TYR A O 1
ATOM 2715 N N . ASP B 1 102 ? 179.865 178.943 182.980 1.00 51.39 77 ASP A N 1
ATOM 2716 C CA . ASP B 1 102 ? 179.399 180.254 183.406 1.00 51.39 77 ASP A CA 1
ATOM 2717 C C . ASP B 1 102 ? 180.426 181.317 183.045 1.00 51.39 77 ASP A C 1
ATOM 2718 O O . ASP B 1 102 ? 181.635 181.099 183.159 1.00 51.39 77 ASP A O 1
ATOM 2723 N N . LYS B 1 103 ? 179.938 182.477 182.620 1.00 52.13 78 LYS A N 1
ATOM 2724 C CA . LYS B 1 103 ? 180.807 183.583 182.247 1.00 52.13 78 LYS A CA 1
ATOM 2725 C C . LYS B 1 103 ? 181.338 184.349 183.453 1.00 52.13 78 LYS A C 1
ATOM 2726 O O . LYS B 1 103 ? 181.862 185.455 183.283 1.00 52.13 78 LYS A O 1
ATOM 2732 N N . SER B 1 104 ? 181.211 183.791 184.659 1.00 58.06 79 SER A N 1
ATOM 2733 C CA . SER B 1 104 ? 181.656 184.497 185.856 1.00 58.06 79 SER A CA 1
ATOM 2734 C C . SER B 1 104 ? 183.173 184.640 185.895 1.00 58.06 79 SER A C 1
ATOM 2735 O O . SER B 1 104 ? 183.690 185.680 186.318 1.00 58.06 79 SER A O 1
ATOM 2738 N N . TYR B 1 105 ? 183.904 183.614 185.463 1.00 55.60 80 TYR A N 1
ATOM 2739 C CA . TYR B 1 105 ? 185.354 183.671 185.536 1.00 55.60 80 TYR A CA 1
ATOM 2740 C C . TYR B 1 105 ? 185.976 183.412 184.169 1.00 55.60 80 TYR A C 1
ATOM 2741 O O . TYR B 1 105 ? 185.389 182.716 183.335 1.00 55.60 80 TYR A O 1
ATOM 2750 N N . PRO B 1 106 ? 187.157 183.968 183.905 1.00 55.04 81 PRO A N 1
ATOM 2751 C CA . PRO B 1 106 ? 187.816 183.724 182.618 1.00 55.04 81 PRO A CA 1
ATOM 2752 C C . PRO B 1 106 ? 188.297 182.287 182.494 1.00 55.04 81 PRO A C 1
ATOM 2753 O O . PRO B 1 106 ? 188.558 181.603 183.485 1.00 55.04 81 PRO A O 1
ATOM 2757 N N . LEU B 1 107 ? 188.413 181.834 181.245 1.00 54.23 82 LEU A N 1
ATOM 2758 C CA . LEU B 1 107 ? 188.854 180.477 180.921 1.00 54.23 82 LEU A CA 1
ATOM 2759 C C . LEU B 1 107 ? 189.902 180.586 179.816 1.00 54.23 82 LEU A C 1
ATOM 2760 O O . LEU B 1 107 ? 189.565 180.614 178.630 1.00 54.23 82 LEU A O 1
ATOM 2765 N N . SER B 1 108 ? 191.173 180.647 180.210 1.00 58.33 83 SER A N 1
ATOM 2766 C CA . SER B 1 108 ? 192.273 180.810 179.272 1.00 58.33 83 SER A CA 1
ATOM 2767 C C . SER B 1 108 ? 193.443 179.939 179.703 1.00 58.33 83 SER A C 1
ATOM 2768 O O . SER B 1 108 ? 193.513 179.491 180.849 1.00 58.33 83 SER A O 1
ATOM 2771 N N . LEU B 1 109 ? 194.362 179.700 178.769 1.00 61.43 84 LEU A N 1
ATOM 2772 C CA . LEU B 1 109 ? 195.530 178.862 179.018 1.00 61.43 84 LEU A CA 1
ATOM 2773 C C . LEU B 1 109 ? 196.852 179.600 178.880 1.00 61.43 84 LEU A C 1
ATOM 2774 O O . LEU B 1 109 ? 197.737 179.421 179.720 1.00 61.43 84 LEU A O 1
ATOM 2779 N N . GLN B 1 110 ? 197.011 180.427 177.843 1.00 65.38 85 GLN A N 1
ATOM 2780 C CA . GLN B 1 110 ? 198.186 181.284 177.659 1.00 65.38 85 GLN A CA 1
ATOM 2781 C C . GLN B 1 110 ? 199.471 180.449 177.588 1.00 65.38 85 GLN A C 1
ATOM 2782 O O . GLN B 1 110 ? 200.339 180.494 178.462 1.00 65.38 85 GLN A O 1
ATOM 2788 N N . ILE B 1 111 ? 199.555 179.656 176.517 1.00 73.07 86 ILE A N 1
ATOM 2789 C CA . ILE B 1 111 ? 200.761 178.868 176.286 1.00 73.07 86 ILE A CA 1
ATOM 2790 C C . ILE B 1 111 ? 201.925 179.786 175.926 1.00 73.07 86 ILE A C 1
ATOM 2791 O O . ILE B 1 111 ? 201.750 180.936 175.507 1.00 73.07 86 ILE A O 1
ATOM 2796 N N . MET B 1 112 ? 203.136 179.258 176.086 1.00 84.38 87 MET A N 1
ATOM 2797 C CA . MET B 1 112 ? 204.349 179.995 175.767 1.00 84.38 87 MET A CA 1
ATOM 2798 C C . MET B 1 112 ? 205.351 179.057 175.109 1.00 84.38 87 MET A C 1
ATOM 2799 O O . MET B 1 112 ? 205.304 177.838 175.289 1.00 84.38 87 MET A O 1
ATOM 2804 N N . THR B 1 113 ? 206.259 179.644 174.337 1.00 89.21 88 THR A N 1
ATOM 2805 C CA . THR B 1 113 ? 207.288 178.876 173.647 1.00 89.21 88 THR A CA 1
ATOM 2806 C C . THR B 1 113 ? 208.642 179.574 173.728 1.00 89.21 88 THR A C 1
ATOM 2807 O O . THR B 1 113 ? 209.561 179.257 172.973 1.00 89.21 88 THR A O 1
ATOM 2811 N N . GLU B 1 119 ? 201.514 170.415 167.206 1.00 70.96 94 GLU A N 1
ATOM 2812 C CA . GLU B 1 119 ? 200.730 169.367 167.846 1.00 70.96 94 GLU A CA 1
ATOM 2813 C C . GLU B 1 119 ? 200.597 169.631 169.341 1.00 70.96 94 GLU A C 1
ATOM 2814 O O . GLU B 1 119 ? 201.333 169.064 170.148 1.00 70.96 94 GLU A O 1
ATOM 2820 N N . ILE B 1 120 ? 199.658 170.493 169.702 1.00 60.34 95 ILE A N 1
ATOM 2821 C CA . ILE B 1 120 ? 199.424 170.886 171.084 1.00 60.34 95 ILE A CA 1
ATOM 2822 C C . ILE B 1 120 ? 198.006 170.478 171.463 1.00 60.34 95 ILE A C 1
ATOM 2823 O O . ILE B 1 120 ? 197.037 171.141 171.089 1.00 60.34 95 ILE A O 1
ATOM 2828 N N . PRO B 1 121 ? 197.843 169.375 172.186 1.00 52.52 96 PRO A N 1
ATOM 2829 C CA . PRO B 1 121 ? 196.506 168.982 172.639 1.00 52.52 96 PRO A CA 1
ATOM 2830 C C . PRO B 1 121 ? 195.968 169.938 173.691 1.00 52.52 96 PRO A C 1
ATOM 2831 O O . PRO B 1 121 ? 196.718 170.554 174.451 1.00 52.52 96 PRO A O 1
ATOM 2835 N N . LEU B 1 122 ? 194.643 170.053 173.727 1.00 44.76 97 LEU A N 1
ATOM 2836 C CA . LEU B 1 122 ? 193.942 170.872 174.707 1.00 44.76 97 LEU A CA 1
ATOM 2837 C C . LEU B 1 122 ? 193.017 169.981 175.521 1.00 44.76 97 LEU A C 1
ATOM 2838 O O . LEU B 1 122 ? 192.284 169.163 174.957 1.00 44.76 97 LEU A O 1
ATOM 2843 N N . PHE B 1 123 ? 193.051 170.140 176.840 1.00 46.26 98 PHE A N 1
ATOM 2844 C CA . PHE B 1 123 ? 192.285 169.303 177.749 1.00 46.26 98 PHE A CA 1
ATOM 2845 C C . PHE B 1 123 ? 191.366 170.162 178.607 1.00 46.26 98 PHE A C 1
ATOM 2846 O O . PHE B 1 123 ? 191.645 171.337 178.862 1.00 46.26 98 PHE A O 1
ATOM 2854 N N . LEU B 1 124 ? 190.265 169.562 179.047 1.00 45.91 99 LEU A N 1
ATOM 2855 C CA . LEU B 1 124 ? 189.300 170.212 179.922 1.00 45.91 99 LEU A CA 1
ATOM 2856 C C . LEU B 1 124 ? 189.285 169.498 181.266 1.00 45.91 99 LEU A C 1
ATOM 2857 O O . LEU B 1 124 ? 189.112 168.277 181.322 1.00 45.91 99 LEU A O 1
ATOM 2862 N N . ASN B 1 125 ? 189.463 170.258 182.340 1.00 50.69 100 ASN A N 1
ATOM 2863 C CA . ASN B 1 125 ? 189.507 169.720 183.692 1.00 50.69 100 ASN A CA 1
ATOM 2864 C C . ASN B 1 125 ? 188.291 170.202 184.468 1.00 50.69 100 ASN A C 1
ATOM 2865 O O . ASN B 1 125 ? 187.962 171.392 184.435 1.00 50.69 100 ASN A O 1
ATOM 2870 N N . ILE B 1 126 ? 187.632 169.282 185.166 1.00 51.96 101 ILE A N 1
ATOM 2871 C CA . ILE B 1 126 ? 186.472 169.596 185.991 1.00 51.96 101 ILE A CA 1
ATOM 2872 C C . ILE B 1 126 ? 186.791 169.192 187.421 1.00 51.96 101 ILE A C 1
ATOM 2873 O O . ILE B 1 126 ? 187.050 168.014 187.696 1.00 51.96 101 ILE A O 1
ATOM 2878 N N . ARG B 1 127 ? 186.774 170.165 188.327 1.00 56.28 102 ARG A N 1
ATOM 2879 C CA . ARG B 1 127 ? 186.983 169.932 189.748 1.00 56.28 102 ARG A CA 1
ATOM 2880 C C . ARG B 1 127 ? 185.813 170.522 190.519 1.00 56.28 102 ARG A C 1
ATOM 2881 O O . ARG B 1 127 ? 185.441 171.679 190.298 1.00 56.28 102 ARG A O 1
ATOM 2889 N N . GLU B 1 128 ? 185.239 169.732 191.419 1.00 57.64 103 GLU A N 1
ATOM 2890 C CA . GLU B 1 128 ? 184.108 170.180 192.216 1.00 57.64 103 GLU A CA 1
ATOM 2891 C C . GLU B 1 128 ? 184.596 170.856 193.490 1.00 57.64 103 GLU A C 1
ATOM 2892 O O . GLU B 1 128 ? 185.625 170.477 194.058 1.00 57.64 103 GLU A O 1
ATOM 2898 N N . LYS B 1 129 ? 183.860 171.875 193.924 1.00 57.92 104 LYS A N 1
ATOM 2899 C CA . LYS B 1 129 ? 184.217 172.623 195.119 1.00 57.92 104 LYS A CA 1
ATOM 2900 C C . LYS B 1 129 ? 182.949 173.168 195.756 1.00 57.92 104 LYS A C 1
ATOM 2901 O O . LYS B 1 129 ? 181.899 173.263 195.115 1.00 57.92 104 LYS A O 1
ATOM 2907 N N . VAL B 1 130 ? 183.059 173.526 197.031 1.00 61.40 105 VAL A N 1
ATOM 2908 C CA . VAL B 1 130 ? 181.924 173.977 197.826 1.00 61.40 105 VAL A CA 1
ATOM 2909 C C . VAL B 1 130 ? 181.931 175.496 197.877 1.00 61.40 105 VAL A C 1
ATOM 2910 O O . VAL B 1 130 ? 182.941 176.110 198.243 1.00 61.40 105 VAL A O 1
ATOM 2914 N N . ILE B 1 131 ? 180.805 176.104 197.512 1.00 65.62 106 ILE A N 1
ATOM 2915 C CA . ILE B 1 131 ? 180.618 177.544 197.606 1.00 65.62 106 ILE A CA 1
ATOM 2916 C C . ILE B 1 131 ? 179.340 177.807 198.385 1.00 65.62 106 ILE A C 1
ATOM 2917 O O . ILE B 1 131 ? 178.455 176.949 198.472 1.00 65.62 106 ILE A O 1
ATOM 2922 N N . GLU B 1 132 ? 179.246 179.000 198.960 1.00 73.10 107 GLU A N 1
ATOM 2923 C CA . GLU B 1 132 ? 178.080 179.409 199.729 1.00 73.10 107 GLU A CA 1
ATOM 2924 C C . GLU B 1 132 ? 177.416 180.600 199.053 1.00 73.10 107 GLU A C 1
ATOM 2925 O O . GLU B 1 132 ? 178.094 181.551 198.648 1.00 73.10 107 GLU A O 1
ATOM 2931 N N . LYS B 1 133 ? 176.097 180.529 198.904 1.00 75.92 108 LYS A N 1
ATOM 2932 C CA . LYS B 1 133 ? 175.307 181.601 198.317 1.00 75.92 108 LYS A CA 1
ATOM 2933 C C . LYS B 1 133 ? 174.156 181.906 199.262 1.00 75.92 108 LYS A C 1
ATOM 2934 O O . LYS B 1 133 ? 173.516 180.982 199.772 1.00 75.92 108 LYS A O 1
ATOM 2940 N N . ASN B 1 134 ? 173.958 183.199 199.542 1.00 78.94 109 ASN A N 1
ATOM 2941 C CA . ASN B 1 134 ? 172.967 183.771 200.457 1.00 78.94 109 ASN A CA 1
ATOM 2942 C C . ASN B 1 134 ? 172.697 182.878 201.666 1.00 78.94 109 ASN A C 1
ATOM 2943 O O . ASN B 1 134 ? 171.541 182.630 202.023 1.00 78.94 109 ASN A O 1
ATOM 2948 N N . GLY B 1 135 ? 173.763 182.408 202.310 1.00 77.56 110 GLY A N 1
ATOM 2949 C CA . GLY B 1 135 ? 173.651 181.622 203.521 1.00 77.56 110 GLY A CA 1
ATOM 2950 C C . GLY B 1 135 ? 173.412 180.142 203.326 1.00 77.56 110 GLY A C 1
ATOM 2951 O O . GLY B 1 135 ? 173.221 179.430 204.320 1.00 77.56 110 GLY A O 1
ATOM 2952 N N . VAL B 1 136 ? 173.416 179.651 202.089 1.00 75.22 111 VAL A N 1
ATOM 2953 C CA . VAL B 1 136 ? 173.158 178.248 201.790 1.00 75.22 111 VAL A CA 1
ATOM 2954 C C . VAL B 1 136 ? 174.361 177.678 201.054 1.00 75.22 111 VAL A C 1
ATOM 2955 O O . VAL B 1 136 ? 174.822 178.259 200.064 1.00 75.22 111 VAL A O 1
ATOM 2959 N N . LYS B 1 137 ? 174.868 176.547 201.537 1.00 69.85 112 LYS A N 1
ATOM 2960 C CA . LYS B 1 137 ? 175.982 175.881 200.879 1.00 69.85 112 LYS A CA 1
ATOM 2961 C C . LYS B 1 137 ? 175.515 175.166 199.616 1.00 69.85 112 LYS A C 1
ATOM 2962 O O . LYS B 1 137 ? 174.374 174.710 199.517 1.00 69.85 112 LYS A O 1
ATOM 2968 N N . TYR B 1 138 ? 176.420 175.066 198.644 1.00 65.84 113 TYR A N 1
ATOM 2969 C CA . TYR B 1 138 ? 176.122 174.444 197.363 1.00 65.84 113 TYR A CA 1
ATOM 2970 C C . TYR B 1 138 ? 177.357 173.707 196.865 1.00 65.84 113 TYR A C 1
ATOM 2971 O O . TYR B 1 138 ? 178.427 173.756 197.475 1.00 65.84 113 TYR A O 1
ATOM 2980 N N . ILE B 1 139 ? 177.195 173.016 195.739 1.00 58.65 114 ILE A N 1
ATOM 2981 C CA . ILE B 1 139 ? 178.279 172.302 195.075 1.00 58.65 114 ILE A CA 1
ATOM 2982 C C . ILE B 1 139 ? 178.481 172.928 193.705 1.00 58.65 114 ILE A C 1
ATOM 2983 O O . ILE B 1 139 ? 177.528 173.053 192.930 1.00 58.65 114 ILE A O 1
ATOM 2988 N N . TYR B 1 140 ? 179.716 173.316 193.406 1.00 55.68 115 TYR A N 1
ATOM 2989 C CA . TYR B 1 140 ? 180.040 173.999 192.164 1.00 55.68 115 TYR A CA 1
ATOM 2990 C C . TYR B 1 140 ? 181.026 173.173 191.352 1.00 55.68 115 TYR A C 1
ATOM 2991 O O . TYR B 1 140 ? 181.804 172.389 191.901 1.00 55.68 115 TYR A O 1
ATOM 3000 N N . ASN B 1 141 ? 180.985 173.355 190.036 1.00 54.69 116 ASN A N 1
ATOM 3001 C CA . ASN B 1 141 ? 181.918 172.718 189.115 1.00 54.69 116 ASN A CA 1
ATOM 3002 C C . ASN B 1 141 ? 182.819 173.791 188.519 1.00 54.69 116 ASN A C 1
ATOM 3003 O O . ASN B 1 141 ? 182.328 174.768 187.944 1.00 54.69 116 ASN A O 1
ATOM 3008 N N . GLN B 1 142 ? 184.129 173.608 188.654 1.00 52.47 117 GLN A N 1
ATOM 3009 C CA . GLN B 1 142 ? 185.115 174.560 188.159 1.00 52.47 117 GLN A CA 1
ATOM 3010 C C . GLN B 1 142 ? 185.808 173.985 186.933 1.00 52.47 117 GLN A C 1
ATOM 3011 O O . GLN B 1 142 ? 186.284 172.845 186.961 1.00 52.47 117 GLN A O 1
ATOM 3017 N N . LEU B 1 143 ? 185.867 174.773 185.866 1.00 48.75 118 LEU A N 1
ATOM 3018 C CA . LEU B 1 143 ? 186.490 174.357 184.620 1.00 48.75 118 LEU A CA 1
ATOM 3019 C C . LEU B 1 143 ? 187.892 174.941 184.505 1.00 48.75 118 LEU A C 1
ATOM 3020 O O . LEU B 1 143 ? 188.174 176.035 185.001 1.00 48.75 118 LEU A O 1
ATOM 3025 N N . SER B 1 144 ? 188.774 174.194 183.844 1.00 51.30 119 SER A N 1
ATOM 3026 C CA . SER B 1 144 ? 190.157 174.609 183.673 1.00 51.30 119 SER A CA 1
ATOM 3027 C C . SER B 1 144 ? 190.700 174.016 182.383 1.00 51.30 119 SER A C 1
ATOM 3028 O O . SER B 1 144 ? 190.134 173.075 181.822 1.00 51.30 119 SER A O 1
ATOM 3031 N N . LEU B 1 145 ? 191.810 174.581 181.918 1.00 51.25 120 LEU A N 1
ATOM 3032 C CA . LEU B 1 145 ? 192.491 174.121 180.718 1.00 51.25 120 LEU A CA 1
ATOM 3033 C C . LEU B 1 145 ? 193.908 173.692 181.070 1.00 51.25 120 LEU A C 1
ATOM 3034 O O . LEU B 1 145 ? 194.584 174.347 181.869 1.00 51.25 120 LEU A O 1
ATOM 3039 N N . SER B 1 146 ? 194.353 172.587 180.475 1.00 52.94 121 SER A N 1
ATOM 3040 C CA . SER B 1 146 ? 195.687 172.061 180.717 1.00 52.94 121 SER A CA 1
ATOM 3041 C C . SER B 1 146 ? 196.278 171.565 179.407 1.00 52.94 121 SER A C 1
ATOM 3042 O O . SER B 1 146 ? 195.564 171.315 178.433 1.00 52.94 121 SER A O 1
ATOM 3045 N N . LEU B 1 147 ? 197.605 171.432 179.392 1.00 57.74 122 LEU A N 1
ATOM 3046 C CA . LEU B 1 147 ? 198.294 170.979 178.189 1.00 57.74 122 LEU A CA 1
ATOM 3047 C C . LEU B 1 147 ? 198.163 169.476 177.977 1.00 57.74 122 LEU A C 1
ATOM 3048 O O . LEU B 1 147 ? 198.087 169.025 176.829 1.00 57.74 122 LEU A O 1
ATOM 3053 N N . GLU B 1 148 ? 198.142 168.688 179.052 1.00 57.51 123 GLU A N 1
ATOM 3054 C CA . GLU B 1 148 ? 198.075 167.238 178.945 1.00 57.51 123 GLU A CA 1
ATOM 3055 C C . GLU B 1 148 ? 197.078 166.706 179.966 1.00 57.51 123 GLU A C 1
ATOM 3056 O O . GLU B 1 148 ? 196.502 167.458 180.757 1.00 57.51 123 GLU A O 1
ATOM 3062 N N . HIS B 1 149 ? 196.879 165.390 179.941 1.00 58.20 124 HIS A N 1
ATOM 3063 C CA . HIS B 1 149 ? 195.981 164.742 180.886 1.00 58.20 124 HIS A CA 1
ATOM 3064 C C . HIS B 1 149 ? 196.514 164.880 182.306 1.00 58.20 124 HIS A C 1
ATOM 3065 O O . HIS B 1 149 ? 197.726 164.866 182.536 1.00 58.20 124 HIS A O 1
ATOM 3072 N N . SER B 1 150 ? 195.599 165.014 183.261 1.00 60.91 125 SER A N 1
ATOM 3073 C CA . SER B 1 150 ? 195.952 165.181 184.661 1.00 60.91 125 SER A CA 1
ATOM 3074 C C . SER B 1 150 ? 195.106 164.254 185.520 1.00 60.91 125 SER A C 1
ATOM 3075 O O . SER B 1 150 ? 193.985 163.893 185.156 1.00 60.91 125 SER A O 1
ATOM 3078 N N . TYR B 1 151 ? 195.659 163.871 186.665 1.00 67.31 126 TYR A N 1
ATOM 3079 C CA . TYR B 1 151 ? 194.963 163.041 187.634 1.00 67.31 126 TYR A CA 1
ATOM 3080 C C . TYR B 1 151 ? 194.447 163.900 188.784 1.00 67.31 126 TYR A C 1
ATOM 3081 O O . TYR B 1 151 ? 194.725 165.098 188.877 1.00 67.31 126 TYR A O 1
ATOM 3090 N N . GLY B 1 152 ? 193.684 163.270 189.673 1.00 63.76 127 GLY A N 1
ATOM 3091 C CA . GLY B 1 152 ? 193.099 163.996 190.781 1.00 63.76 127 GLY A CA 1
ATOM 3092 C C . GLY B 1 152 ? 191.939 164.886 190.403 1.00 63.76 127 GLY A C 1
ATOM 3093 O O . GLY B 1 152 ? 191.603 165.804 191.154 1.00 63.76 127 GLY A O 1
ATOM 3094 N N . PHE B 1 153 ? 191.317 164.641 189.254 1.00 59.84 128 PHE A N 1
ATOM 3095 C CA . PHE B 1 153 ? 190.196 165.430 188.772 1.00 59.84 128 PHE A CA 1
ATOM 3096 C C . PHE B 1 153 ? 189.016 164.516 188.474 1.00 59.84 128 PHE A C 1
ATOM 3097 O O . PHE B 1 153 ? 189.190 163.340 188.142 1.00 59.84 128 PHE A O 1
ATOM 3105 N N . LYS B 1 154 ? 187.808 165.069 188.602 1.00 55.50 129 LYS A N 1
ATOM 3106 C CA . LYS B 1 154 ? 186.609 164.297 188.292 1.00 55.50 129 LYS A CA 1
ATOM 3107 C C . LYS B 1 154 ? 186.576 163.898 186.824 1.00 55.50 129 LYS A C 1
ATOM 3108 O O . LYS B 1 154 ? 186.193 162.772 186.486 1.00 55.50 129 LYS A O 1
ATOM 3114 N N . HIS B 1 155 ? 186.971 164.807 185.937 1.00 53.66 130 HIS A N 1
ATOM 3115 C CA . HIS B 1 155 ? 186.996 164.535 184.510 1.00 53.66 130 HIS A CA 1
ATOM 3116 C C . HIS B 1 155 ? 188.208 165.210 183.889 1.00 53.66 130 HIS A C 1
ATOM 3117 O O . HIS B 1 155 ? 188.632 166.283 184.326 1.00 53.66 130 HIS A O 1
ATOM 3124 N N . SER B 1 156 ? 188.768 164.563 182.867 1.00 50.65 131 SER A N 1
ATOM 3125 C CA . SER B 1 156 ? 189.863 165.145 182.092 1.00 50.65 131 SER A CA 1
ATOM 3126 C C . SER B 1 156 ? 189.768 164.570 180.683 1.00 50.65 131 SER A C 1
ATOM 3127 O O . SER B 1 156 ? 190.257 163.466 180.427 1.00 50.65 131 SER A O 1
ATOM 3130 N N . ILE B 1 157 ? 189.143 165.321 179.780 1.00 44.96 132 ILE A N 1
ATOM 3131 C CA . ILE B 1 157 ? 188.880 164.872 178.419 1.00 44.96 132 ILE A CA 1
ATOM 3132 C C . ILE B 1 157 ? 189.451 165.898 177.453 1.00 44.96 132 ILE A C 1
ATOM 3133 O O . ILE B 1 157 ? 189.237 167.102 177.623 1.00 44.96 132 ILE A O 1
ATOM 3138 N N . GLN B 1 158 ? 190.180 165.423 176.446 1.00 40.35 133 GLN A N 1
ATOM 3139 C CA . GLN B 1 158 ? 190.677 166.310 175.405 1.00 40.35 133 GLN A CA 1
ATOM 3140 C C . GLN B 1 158 ? 189.523 166.765 174.521 1.00 40.35 133 GLN A C 1
ATOM 3141 O O . GLN B 1 158 ? 188.699 165.952 174.092 1.00 40.35 133 GLN A O 1
ATOM 3147 N N . ILE B 1 159 ? 189.460 168.066 174.250 1.00 37.49 134 ILE A N 1
ATOM 3148 C CA . ILE B 1 159 ? 188.363 168.630 173.477 1.00 37.49 134 ILE A CA 1
ATOM 3149 C C . ILE B 1 159 ? 188.815 169.312 172.195 1.00 37.49 134 ILE A C 1
ATOM 3150 O O . ILE B 1 159 ? 187.981 169.519 171.298 1.00 37.49 134 ILE A O 1
ATOM 3155 N N . ALA B 1 160 ? 190.088 169.674 172.055 1.00 41.55 135 ALA A N 1
ATOM 3156 C CA . ALA B 1 160 ? 190.543 170.363 170.858 1.00 41.55 135 ALA A CA 1
ATOM 3157 C C . ALA B 1 160 ? 192.007 170.040 170.606 1.00 41.55 135 ALA A C 1
ATOM 3158 O O . ALA B 1 160 ? 192.738 169.622 171.508 1.00 41.55 135 ALA A O 1
ATOM 3160 N N . LEU B 1 161 ? 192.425 170.239 169.358 1.00 51.15 136 LEU A N 1
ATOM 3161 C CA . LEU B 1 161 ? 193.805 170.042 168.939 1.00 51.15 136 LEU A CA 1
ATOM 3162 C C . LEU B 1 161 ? 194.291 171.303 168.241 1.00 51.15 136 LEU A C 1
ATOM 3163 O O . LEU B 1 161 ? 193.611 171.820 167.349 1.00 51.15 136 LEU A O 1
ATOM 3168 N N . PHE B 1 162 ? 195.463 171.791 168.641 1.00 55.95 137 PHE A N 1
ATOM 3169 C CA . PHE B 1 162 ? 196.021 173.020 168.098 1.00 55.95 137 PHE A CA 1
ATOM 3170 C C . PHE B 1 162 ? 197.450 172.786 167.636 1.00 55.95 137 PHE A C 1
ATOM 3171 O O . PHE B 1 162 ? 198.213 172.062 168.283 1.00 55.95 137 PHE A O 1
ATOM 3179 N N . ARG B 1 163 ? 197.805 173.402 166.512 1.00 71.50 138 ARG A N 1
ATOM 3180 C CA . ARG B 1 163 ? 199.159 173.361 165.977 1.00 71.50 138 ARG A CA 1
ATOM 3181 C C . ARG B 1 163 ? 199.612 174.783 165.690 1.00 71.50 138 ARG A C 1
ATOM 3182 O O . ARG B 1 163 ? 198.909 175.534 165.007 1.00 71.50 138 ARG A O 1
ATOM 3190 N N . LEU B 1 164 ? 200.783 175.150 166.204 1.00 79.35 139 LEU A N 1
ATOM 3191 C CA . LEU B 1 164 ? 201.314 176.496 166.048 1.00 79.35 139 LEU A CA 1
ATOM 3192 C C . LEU B 1 164 ? 202.533 176.480 165.136 1.00 79.35 139 LEU A C 1
ATOM 3193 O O . LEU B 1 164 ? 203.356 175.560 165.194 1.00 79.35 139 LEU A O 1
ATOM 3198 N N . ASP B 1 165 ? 202.633 177.501 164.290 1.00 84.47 140 ASP A N 1
ATOM 3199 C CA . ASP B 1 165 ? 203.790 177.713 163.427 1.00 84.47 140 ASP A CA 1
ATOM 3200 C C . ASP B 1 165 ? 204.163 179.185 163.516 1.00 84.47 140 ASP A C 1
ATOM 3201 O O . ASP B 1 165 ? 203.411 180.048 163.051 1.00 84.47 140 ASP A O 1
ATOM 3206 N N . ARG B 1 166 ? 205.323 179.465 164.114 1.00 88.28 141 ARG A N 1
ATOM 3207 C CA . ARG B 1 166 ? 205.760 180.833 164.394 1.00 88.28 141 ARG A CA 1
ATOM 3208 C C . ARG B 1 166 ? 204.715 181.555 165.250 1.00 88.28 141 ARG A C 1
ATOM 3209 O O . ARG B 1 166 ? 204.337 182.700 164.991 1.00 88.28 141 ARG A O 1
ATOM 3217 N N . GLY B 1 167 ? 204.217 180.859 166.267 1.00 85.87 142 GLY A N 1
ATOM 3218 C CA . GLY B 1 167 ? 203.297 181.449 167.226 1.00 85.87 142 GLY A CA 1
ATOM 3219 C C . GLY B 1 167 ? 201.966 181.902 166.665 1.00 85.87 142 GLY A C 1
ATOM 3220 O O . GLY B 1 167 ? 201.518 183.014 166.974 1.00 85.87 142 GLY A O 1
ATOM 3221 N N . ARG B 1 168 ? 201.316 181.071 165.848 1.00 83.16 143 ARG A N 1
ATOM 3222 C CA . ARG B 1 168 ? 200.038 181.436 165.253 1.00 83.16 143 ARG A CA 1
ATOM 3223 C C . ARG B 1 168 ? 198.861 180.600 165.738 1.00 83.16 143 ARG A C 1
ATOM 3224 O O . ARG B 1 168 ? 197.728 181.090 165.698 1.00 83.16 143 ARG A O 1
ATOM 3232 N N . LEU B 1 169 ? 199.096 179.366 166.190 1.00 71.30 144 LEU A N 1
ATOM 3233 C CA . LEU B 1 169 ? 198.043 178.487 166.704 1.00 71.30 144 LEU A CA 1
ATOM 3234 C C . LEU B 1 169 ? 196.944 178.261 165.662 1.00 71.30 144 LEU A C 1
ATOM 3235 O O . LEU B 1 169 ? 195.794 178.670 165.828 1.00 71.30 144 LEU A O 1
ATOM 3240 N N . VAL B 1 170 ? 197.326 177.611 164.571 1.00 68.02 145 VAL A N 1
ATOM 3241 C CA . VAL B 1 170 ? 196.350 177.249 163.537 1.00 68.02 145 VAL A CA 1
ATOM 3242 C C . VAL B 1 170 ? 195.431 176.157 164.078 1.00 68.02 145 VAL A C 1
ATOM 3243 O O . VAL B 1 170 ? 195.923 175.146 164.609 1.00 68.02 145 VAL A O 1
ATOM 3247 N N . PRO B 1 171 ? 194.111 176.312 163.982 1.00 59.65 146 PRO A N 1
ATOM 3248 C CA . PRO B 1 171 ? 193.207 175.280 164.502 1.00 59.65 146 PRO A CA 1
ATOM 3249 C C . PRO B 1 171 ? 193.309 173.982 163.716 1.00 59.65 146 PRO A C 1
ATOM 3250 O O . PRO B 1 171 ? 193.611 173.970 162.520 1.00 59.65 146 PRO A O 1
ATOM 3254 N N . GLU B 1 172 ? 193.042 172.877 164.409 1.00 54.16 147 GLU A N 1
ATOM 3255 C CA . GLU B 1 172 ? 193.131 171.546 163.830 1.00 54.16 147 GLU A CA 1
ATOM 3256 C C . GLU B 1 172 ? 191.866 170.759 164.148 1.00 54.16 147 GLU A C 1
ATOM 3257 O O . GLU B 1 172 ? 191.169 171.029 165.128 1.00 54.16 147 GLU A O 1
ATOM 3263 N N . ILE B 1 173 ? 191.582 169.773 163.301 1.00 41.09 148 ILE A N 1
ATOM 3264 C CA . ILE B 1 173 ? 190.371 168.969 163.433 1.00 41.09 148 ILE A CA 1
ATOM 3265 C C . ILE B 1 173 ? 190.584 167.900 164.496 1.00 41.09 148 ILE A C 1
ATOM 3266 O O . ILE B 1 173 ? 191.586 167.177 164.477 1.00 41.09 148 ILE A O 1
ATOM 3271 N N . TYR B 1 174 ? 189.637 167.798 165.424 1.00 36.86 149 TYR A N 1
ATOM 3272 C CA . TYR B 1 174 ? 189.610 166.738 166.420 1.00 36.86 149 TYR A CA 1
ATOM 3273 C C . TYR B 1 174 ? 188.310 165.960 166.281 1.00 36.86 149 TYR A C 1
ATOM 3274 O O . TYR B 1 174 ? 187.264 166.535 165.963 1.00 36.86 149 TYR A O 1
ATOM 3283 N N . ASP B 1 175 ? 188.377 164.652 166.516 1.00 36.76 150 ASP A N 1
ATOM 3284 C CA . ASP B 1 175 ? 187.233 163.768 166.324 1.00 36.76 150 ASP A CA 1
ATOM 3285 C C . ASP B 1 175 ? 186.374 163.775 167.584 1.00 36.76 150 ASP A C 1
ATOM 3286 O O . ASP B 1 175 ? 186.802 163.301 168.641 1.00 36.76 150 ASP A O 1
ATOM 3291 N N . PHE B 1 176 ? 185.162 164.308 167.464 1.00 28.73 151 PHE A N 1
ATOM 3292 C CA . PHE B 1 176 ? 184.191 164.377 168.547 1.00 28.73 151 PHE A CA 1
ATOM 3293 C C . PHE B 1 176 ? 182.823 164.698 167.958 1.00 28.73 151 PHE A C 1
ATOM 3294 O O . PHE B 1 176 ? 182.714 165.580 167.096 1.00 28.73 151 PHE A O 1
ATOM 3302 N N . PRO B 1 177 ? 181.766 164.002 168.371 1.00 25.93 152 PRO A N 1
ATOM 3303 C CA . PRO B 1 177 ? 180.434 164.317 167.845 1.00 25.93 152 PRO A CA 1
ATOM 3304 C C . PRO B 1 177 ? 179.968 165.689 168.306 1.00 25.93 152 PRO A C 1
ATOM 3305 O O . PRO B 1 177 ? 180.283 166.132 169.412 1.00 25.93 152 PRO A O 1
ATOM 3309 N N . LEU B 1 178 ? 179.215 166.366 167.443 1.00 25.21 153 LEU A N 1
ATOM 3310 C CA . LEU B 1 178 ? 178.639 167.663 167.768 1.00 25.21 153 LEU A CA 1
ATOM 3311 C C . LEU B 1 178 ? 177.191 167.690 167.305 1.00 25.21 153 LEU A C 1
ATOM 3312 O O . LEU B 1 178 ? 176.869 167.182 166.226 1.00 25.21 153 LEU A O 1
ATOM 3317 N N . LEU B 1 179 ? 176.320 168.277 168.128 1.00 23.27 154 LEU A N 1
ATOM 3318 C CA . LEU B 1 179 ? 174.889 168.243 167.852 1.00 23.27 154 LEU A CA 1
ATOM 3319 C C . LEU B 1 179 ? 174.464 169.400 166.956 1.00 23.27 154 LEU A C 1
ATOM 3320 O O . LEU B 1 179 ? 173.750 169.201 165.968 1.00 23.27 154 LEU A O 1
ATOM 3325 N N . THR B 1 180 ? 174.890 170.613 167.287 1.00 25.58 155 THR A N 1
ATOM 3326 C CA . THR B 1 180 ? 174.575 171.795 166.505 1.00 25.58 155 THR A CA 1
ATOM 3327 C C . THR B 1 180 ? 175.717 172.092 165.537 1.00 25.58 155 THR A C 1
ATOM 3328 O O . THR B 1 180 ? 176.635 171.288 165.354 1.00 25.58 155 THR A O 1
ATOM 3332 N N . LEU B 1 181 ? 175.660 173.258 164.902 1.00 26.00 156 LEU A N 1
ATOM 3333 C CA . LEU B 1 181 ? 176.621 173.631 163.877 1.00 26.00 156 LEU A CA 1
ATOM 3334 C C . LEU B 1 181 ? 177.494 174.812 164.280 1.00 26.00 156 LEU A C 1
ATOM 3335 O O . LEU B 1 181 ? 178.328 175.249 163.482 1.00 26.00 156 LEU A O 1
ATOM 3340 N N . ASN B 1 182 ? 177.332 175.342 165.492 1.00 31.04 157 ASN A N 1
ATOM 3341 C CA . ASN B 1 182 ? 178.119 176.491 165.944 1.00 31.04 157 ASN A CA 1
ATOM 3342 C C . ASN B 1 182 ? 179.414 176.035 166.624 1.00 31.04 157 ASN A C 1
ATOM 3343 O O . ASN B 1 182 ? 179.632 176.181 167.828 1.00 31.04 157 ASN A O 1
ATOM 3348 N N . HIS B 1 183 ? 180.309 175.507 165.797 1.00 36.08 158 HIS A N 1
ATOM 3349 C CA . HIS B 1 183 ? 181.644 175.109 166.215 1.00 36.08 158 HIS A CA 1
ATOM 3350 C C . HIS B 1 183 ? 182.665 176.064 165.611 1.00 36.08 158 HIS A C 1
ATOM 3351 O O . HIS B 1 183 ? 182.463 176.602 164.519 1.00 36.08 158 HIS A O 1
ATOM 3358 N N . TYR B 1 184 ? 183.768 176.273 166.334 1.00 40.51 159 TYR A N 1
ATOM 3359 C CA . TYR B 1 184 ? 184.751 177.270 165.923 1.00 40.51 159 TYR A CA 1
ATOM 3360 C C . TYR B 1 184 ? 185.429 176.927 164.603 1.00 40.51 159 TYR A C 1
ATOM 3361 O O . TYR B 1 184 ? 185.991 177.821 163.962 1.00 40.51 159 TYR A O 1
ATOM 3370 N N . TYR B 1 185 ? 185.392 175.666 164.180 1.00 41.30 160 TYR A N 1
ATOM 3371 C CA . TYR B 1 185 ? 186.034 175.263 162.938 1.00 41.30 160 TYR A CA 1
ATOM 3372 C C . TYR B 1 185 ? 185.139 175.428 161.716 1.00 41.30 160 TYR A C 1
ATOM 3373 O O . TYR B 1 185 ? 185.618 175.256 160.591 1.00 41.30 160 TYR A O 1
ATOM 3382 N N . LEU B 1 186 ? 183.865 175.774 161.900 1.00 39.17 161 LEU A N 1
ATOM 3383 C CA . LEU B 1 186 ? 182.939 175.812 160.773 1.00 39.17 161 LEU A CA 1
ATOM 3384 C C . LEU B 1 186 ? 183.197 176.961 159.807 1.00 39.17 161 LEU A C 1
ATOM 3385 O O . LEU B 1 186 ? 182.681 176.916 158.688 1.00 39.17 161 LEU A O 1
ATOM 3390 N N . GLY B 1 187 ? 183.973 177.975 160.191 1.00 43.22 162 GLY A N 1
ATOM 3391 C CA . GLY B 1 187 ? 184.243 179.067 159.265 1.00 43.22 162 GLY A CA 1
ATOM 3392 C C . GLY B 1 187 ? 185.022 178.617 158.044 1.00 43.22 162 GLY A C 1
ATOM 3393 O O . GLY B 1 187 ? 184.678 178.955 156.905 1.00 43.22 162 GLY A O 1
ATOM 3394 N N . ASP B 1 188 ? 186.082 177.836 158.265 1.00 46.06 163 ASP A N 1
ATOM 3395 C CA . ASP B 1 188 ? 186.864 177.311 157.151 1.00 46.06 163 ASP A CA 1
ATOM 3396 C C . ASP B 1 188 ? 186.020 176.397 156.275 1.00 46.06 163 ASP A C 1
ATOM 3397 O O . ASP B 1 188 ? 186.122 176.434 155.042 1.00 46.06 163 ASP A O 1
ATOM 3402 N N . ILE B 1 189 ? 185.181 175.567 156.898 1.00 42.23 164 ILE A N 1
ATOM 3403 C CA . ILE B 1 189 ? 184.317 174.668 156.141 1.00 42.23 164 ILE A CA 1
ATOM 3404 C C . ILE B 1 189 ? 183.334 175.460 155.291 1.00 42.23 164 ILE A C 1
ATOM 3405 O O . ILE B 1 189 ? 183.081 175.116 154.133 1.00 42.23 164 ILE A O 1
ATOM 3410 N N . PHE B 1 190 ? 182.764 176.531 155.848 1.00 41.62 165 PHE A N 1
ATOM 3411 C CA . PHE B 1 190 ? 181.832 177.355 155.084 1.00 41.62 165 PHE A CA 1
ATOM 3412 C C . PHE B 1 190 ? 182.524 178.035 153.910 1.00 41.62 165 PHE A C 1
ATOM 3413 O O . PHE B 1 190 ? 181.961 178.111 152.810 1.00 41.62 165 PHE A O 1
ATOM 3421 N N . VAL B 1 191 ? 183.742 178.541 154.122 1.00 44.93 166 VAL A N 1
ATOM 3422 C CA . VAL B 1 191 ? 184.480 179.164 153.024 1.00 44.93 166 VAL A CA 1
ATOM 3423 C C . VAL B 1 191 ? 184.766 178.144 151.928 1.00 44.93 166 VAL A C 1
ATOM 3424 O O . VAL B 1 191 ? 184.572 178.414 150.732 1.00 44.93 166 VAL A O 1
ATOM 3428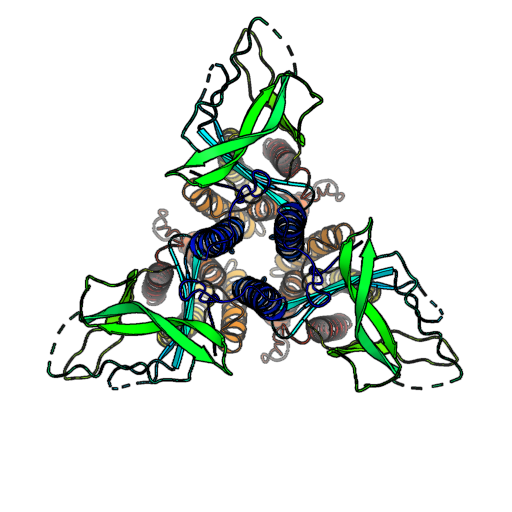 N N . LYS B 1 192 ? 185.218 176.950 152.320 1.00 43.01 167 LYS A N 1
ATOM 3429 C CA . LYS B 1 192 ? 185.501 175.906 151.342 1.00 43.01 167 LYS A CA 1
ATOM 3430 C C . LYS B 1 192 ? 184.239 175.487 150.602 1.00 43.01 167 LYS A C 1
ATOM 3431 O O . LYS B 1 192 ? 184.281 175.204 149.402 1.00 43.01 167 LYS A O 1
ATOM 3437 N N . LEU B 1 193 ? 183.103 175.445 151.301 1.00 42.64 168 LEU A N 1
ATOM 3438 C CA . LEU B 1 193 ? 181.853 175.045 150.665 1.00 42.64 168 LEU A CA 1
ATOM 3439 C C . LEU B 1 193 ? 181.365 176.101 149.681 1.00 42.64 168 LEU A C 1
ATOM 3440 O O . LEU B 1 193 ? 180.823 175.764 148.624 1.00 42.64 168 LEU A O 1
ATOM 3445 N N . ASN B 1 194 ? 181.537 177.383 150.011 1.00 45.37 169 ASN A N 1
ATOM 3446 C CA . ASN B 1 194 ? 181.195 178.434 149.056 1.00 45.37 169 ASN A CA 1
ATOM 3447 C C . ASN B 1 194 ? 182.077 178.353 147.815 1.00 45.37 169 ASN A C 1
ATOM 3448 O O . ASN B 1 194 ? 181.591 178.484 146.680 1.00 45.37 169 ASN A O 1
ATOM 3453 N N . ARG B 1 195 ? 183.379 178.126 148.013 1.00 49.50 170 ARG A N 1
ATOM 3454 C CA . ARG B 1 195 ? 184.271 177.938 146.874 1.00 49.50 170 ARG A CA 1
ATOM 3455 C C . ARG B 1 195 ? 183.854 176.727 146.048 1.00 49.50 170 ARG A C 1
ATOM 3456 O O . ARG B 1 195 ? 183.899 176.759 144.813 1.00 49.50 170 ARG A O 1
ATOM 3464 N N . THR B 1 196 ? 183.438 175.650 146.719 1.00 49.45 171 THR A N 1
ATOM 3465 C CA . THR B 1 196 ? 182.987 174.452 146.022 1.00 49.45 171 THR A CA 1
ATOM 3466 C C . THR B 1 196 ? 181.722 174.720 145.220 1.00 49.45 171 THR A C 1
ATOM 3467 O O . THR B 1 196 ? 181.560 174.195 144.117 1.00 49.45 171 THR A O 1
ATOM 3471 N N . VAL B 1 197 ? 180.805 175.518 145.768 1.00 49.02 172 VAL A N 1
ATOM 3472 C CA . VAL B 1 197 ? 179.586 175.864 145.041 1.00 49.02 172 VAL A CA 1
ATOM 3473 C C . VAL B 1 197 ? 179.925 176.650 143.781 1.00 49.02 172 VAL A C 1
ATOM 3474 O O . VAL B 1 197 ? 179.385 176.384 142.697 1.00 49.02 172 VAL A O 1
ATOM 3478 N N . SER B 1 198 ? 180.825 177.630 143.902 1.00 55.13 173 SER A N 1
ATOM 3479 C CA . SER B 1 198 ? 181.236 178.392 142.724 1.00 55.13 173 SER A CA 1
ATOM 3480 C C . SER B 1 198 ? 181.902 177.492 141.686 1.00 55.13 173 SER A C 1
ATOM 3481 O O . SER B 1 198 ? 181.622 177.596 140.482 1.00 55.13 173 SER A O 1
ATOM 3484 N N . GLU B 1 199 ? 182.780 176.593 142.139 1.00 58.43 174 GLU A N 1
ATOM 3485 C CA . GLU B 1 199 ? 183.448 175.676 141.222 1.00 58.43 174 GLU A CA 1
ATOM 3486 C C . GLU B 1 199 ? 182.450 174.747 140.544 1.00 58.43 174 GLU A C 1
ATOM 3487 O O . GLU B 1 199 ? 182.587 174.441 139.356 1.00 58.43 174 GLU A O 1
ATOM 3493 N N . LEU B 1 200 ? 181.445 174.280 141.288 1.00 54.67 175 LEU A N 1
ATOM 3494 C CA . LEU B 1 200 ? 180.423 173.414 140.713 1.00 54.67 175 LEU A CA 1
ATOM 3495 C C . LEU B 1 200 ? 179.615 174.145 139.654 1.00 54.67 175 LEU A C 1
ATOM 3496 O O . LEU B 1 200 ? 179.305 173.580 138.599 1.00 54.67 175 LEU A O 1
ATOM 3501 N N . LYS B 1 201 ? 179.253 175.402 139.922 1.00 56.98 176 LYS A N 1
ATOM 3502 C CA . LYS B 1 201 ? 178.536 176.183 138.919 1.00 56.98 176 LYS A CA 1
ATOM 3503 C C . LYS B 1 201 ? 179.373 176.351 137.658 1.00 56.98 176 LYS A C 1
ATOM 3504 O O . LYS B 1 201 ? 178.869 176.180 136.540 1.00 56.98 176 LYS A O 1
ATOM 3510 N N . SER B 1 202 ? 180.660 176.671 137.819 1.00 63.59 177 SER A N 1
ATOM 3511 C CA . SER B 1 202 ? 181.525 176.829 136.652 1.00 63.59 177 SER A CA 1
ATOM 3512 C C . SER B 1 202 ? 181.667 175.519 135.883 1.00 63.59 177 SER A C 1
ATOM 3513 O O . SER B 1 202 ? 181.638 175.510 134.647 1.00 63.59 177 SER A O 1
ATOM 3516 N N . PHE B 1 203 ? 181.824 174.403 136.600 1.00 64.67 178 PHE A N 1
ATOM 3517 C CA . PHE B 1 203 ? 181.980 173.105 135.950 1.00 64.67 178 PHE A CA 1
ATOM 3518 C C . PHE B 1 203 ? 180.725 172.713 135.185 1.00 64.67 178 PHE A C 1
ATOM 3519 O O . PHE B 1 203 ? 180.807 172.211 134.058 1.00 64.67 178 PHE A O 1
ATOM 3527 N N . ASN B 1 204 ? 179.551 172.928 135.783 1.00 64.62 179 ASN A N 1
ATOM 3528 C CA . ASN B 1 204 ? 178.305 172.612 135.095 1.00 64.62 179 ASN A CA 1
ATOM 3529 C C . ASN B 1 204 ? 178.115 173.495 133.870 1.00 64.62 179 ASN A C 1
ATOM 3530 O O . ASN B 1 204 ? 177.662 173.025 132.820 1.00 64.62 179 ASN A O 1
ATOM 3535 N N . ARG B 1 205 ? 178.456 174.781 133.984 1.00 70.89 180 ARG A N 1
ATOM 3536 C CA . ARG B 1 205 ? 178.242 175.699 132.872 1.00 70.89 180 ARG A CA 1
ATOM 3537 C C . ARG B 1 205 ? 179.136 175.364 131.683 1.00 70.89 180 ARG A C 1
ATOM 3538 O O . ARG B 1 205 ? 178.715 175.496 130.528 1.00 70.89 180 ARG A O 1
ATOM 3546 N N . PHE B 1 206 ? 180.368 174.925 131.941 1.00 70.93 181 PHE A N 1
ATOM 3547 C CA . PHE B 1 206 ? 181.356 174.826 130.871 1.00 70.93 181 PHE A CA 1
ATOM 3548 C C . PHE B 1 206 ? 181.219 173.534 130.069 1.00 70.93 181 PHE A C 1
ATOM 3549 O O . PHE B 1 206 ? 180.946 173.567 128.865 1.00 70.93 181 PHE A O 1
ATOM 3557 N N . VAL B 1 207 ? 181.405 172.382 130.718 1.00 69.96 182 VAL A N 1
ATOM 3558 C CA . VAL B 1 207 ? 181.573 171.115 130.022 1.00 69.96 182 VAL A CA 1
ATOM 3559 C C . VAL B 1 207 ? 180.445 170.136 130.314 1.00 69.96 182 VAL A C 1
ATOM 3560 O O . VAL B 1 207 ? 179.999 169.414 129.414 1.00 69.96 182 VAL A O 1
ATOM 3564 N N . PHE B 1 208 ? 179.972 170.077 131.562 1.00 65.70 183 PHE A N 1
ATOM 3565 C CA . PHE B 1 208 ? 178.980 169.069 131.925 1.00 65.70 183 PHE A CA 1
ATOM 3566 C C . PHE B 1 208 ? 177.670 169.274 131.173 1.00 65.70 183 PHE A C 1
ATOM 3567 O O . PHE B 1 208 ? 177.047 168.306 130.722 1.00 65.70 183 PHE A O 1
ATOM 3575 N N . SER B 1 209 ? 177.230 170.527 131.037 1.00 68.69 184 SER A N 1
ATOM 3576 C CA . SER B 1 209 ? 175.979 170.800 130.337 1.00 68.69 184 SER A CA 1
ATOM 3577 C C . SER B 1 209 ? 176.065 170.403 128.869 1.00 68.69 184 SER A C 1
ATOM 3578 O O . SER B 1 209 ? 175.112 169.843 128.314 1.00 68.69 184 SER A O 1
ATOM 3581 N N . ALA B 1 210 ? 177.196 170.690 128.222 1.00 73.47 185 ALA A N 1
ATOM 3582 C CA . ALA B 1 210 ? 177.331 170.396 126.799 1.00 73.47 185 ALA A CA 1
ATOM 3583 C C . ALA B 1 210 ? 177.281 168.897 126.527 1.00 73.47 185 ALA A C 1
ATOM 3584 O O . ALA B 1 210 ? 176.639 168.457 125.567 1.00 73.47 185 ALA A O 1
ATOM 3586 N N . SER B 1 211 ? 177.954 168.098 127.357 1.00 76.19 186 SER A N 1
ATOM 3587 C CA . SER B 1 211 ? 177.996 166.657 127.122 1.00 76.19 186 SER A CA 1
ATOM 3588 C C . SER B 1 211 ? 176.659 166.001 127.451 1.00 76.19 186 SER A C 1
ATOM 3589 O O . SER B 1 211 ? 176.069 165.315 126.608 1.00 76.19 186 SER A O 1
ATOM 3592 N N . ARG B 1 212 ? 176.156 166.218 128.666 1.00 75.69 187 ARG A N 1
ATOM 3593 C CA . ARG B 1 212 ? 174.928 165.591 129.156 1.00 75.69 187 ARG A CA 1
ATOM 3594 C C . ARG B 1 212 ? 173.949 166.692 129.550 1.00 75.69 187 ARG A C 1
ATOM 3595 O O . ARG B 1 212 ? 173.986 167.192 130.678 1.00 75.69 187 ARG A O 1
ATOM 3603 N N . SER B 1 213 ? 173.067 167.060 128.620 1.00 71.86 188 SER A N 1
ATOM 3604 C CA . SER B 1 213 ? 172.074 168.090 128.900 1.00 71.86 188 SER A CA 1
ATOM 3605 C C . SER B 1 213 ? 170.933 167.570 129.765 1.00 71.86 188 SER A C 1
ATOM 3606 O O . SER B 1 213 ? 170.231 168.365 130.398 1.00 71.86 188 SER A O 1
ATOM 3609 N N . TYR B 1 214 ? 170.735 166.251 129.806 1.00 71.03 189 TYR A N 1
ATOM 3610 C CA . TYR B 1 214 ? 169.606 165.696 130.545 1.00 71.03 189 TYR A CA 1
ATOM 3611 C C . TYR B 1 214 ? 169.789 165.869 132.048 1.00 71.03 189 TYR A C 1
ATOM 3612 O O . TYR B 1 214 ? 168.877 166.328 132.745 1.00 71.03 189 TYR A O 1
ATOM 3621 N N . ALA B 1 215 ? 170.964 165.511 132.566 1.00 61.53 190 ALA A N 1
ATOM 3622 C CA . ALA B 1 215 ? 171.220 165.597 133.997 1.00 61.53 190 ALA A CA 1
ATOM 3623 C C . ALA B 1 215 ? 171.626 166.992 134.447 1.00 61.53 190 ALA A C 1
ATOM 3624 O O . ALA B 1 215 ? 171.753 167.222 135.656 1.00 61.53 190 ALA A O 1
ATOM 3626 N N . SER B 1 216 ? 171.833 167.922 133.512 1.00 59.92 191 SER A N 1
ATOM 3627 C CA . SER B 1 216 ? 172.230 169.275 133.887 1.00 59.92 191 SER A CA 1
ATOM 3628 C C . SER B 1 216 ? 171.140 169.968 134.692 1.00 59.92 191 SER A C 1
ATOM 3629 O O . SER B 1 216 ? 171.433 170.711 135.636 1.00 59.92 191 SER A O 1
ATOM 3632 N N . ILE B 1 217 ? 169.876 169.746 134.327 1.00 51.67 192 ILE A N 1
ATOM 3633 C CA . ILE B 1 217 ? 168.770 170.368 135.051 1.00 51.67 192 ILE A CA 1
ATOM 3634 C C . ILE B 1 217 ? 168.748 169.891 136.497 1.00 51.67 192 ILE A C 1
ATOM 3635 O O . ILE B 1 217 ? 168.626 170.690 137.434 1.00 51.67 192 ILE A O 1
ATOM 3640 N N . LEU B 1 218 ? 168.883 168.579 136.700 1.00 43.99 193 LEU A N 1
ATOM 3641 C CA . LEU B 1 218 ? 168.903 168.038 138.054 1.00 43.99 193 LEU A CA 1
ATOM 3642 C C . LEU B 1 218 ? 170.124 168.523 138.826 1.00 43.99 193 LEU A C 1
ATOM 3643 O O . LEU B 1 218 ? 170.038 168.786 140.032 1.00 43.99 193 LEU A O 1
ATOM 3648 N N . LEU B 1 219 ? 171.271 168.644 138.151 1.00 46.33 194 LEU A N 1
ATOM 3649 C CA . LEU B 1 219 ? 172.470 169.132 138.825 1.00 46.33 194 LEU A CA 1
ATOM 3650 C C . LEU B 1 219 ? 172.300 170.574 139.285 1.00 46.33 194 LEU A C 1
ATOM 3651 O O . LEU B 1 219 ? 172.675 170.921 140.410 1.00 46.33 194 LEU A O 1
ATOM 3656 N N . VAL B 1 220 ? 171.736 171.429 138.428 1.00 43.16 195 VAL A N 1
ATOM 3657 C CA . VAL B 1 220 ? 171.490 172.818 138.810 1.00 43.16 195 VAL A CA 1
ATOM 3658 C C . VAL B 1 220 ? 170.485 172.880 139.952 1.00 43.16 195 VAL A C 1
ATOM 3659 O O . VAL B 1 220 ? 170.627 173.676 140.889 1.00 43.16 195 VAL A O 1
ATOM 3663 N N . PHE B 1 221 ? 169.455 172.036 139.886 1.00 37.83 196 PHE A N 1
ATOM 3664 C CA . PHE B 1 221 ? 168.471 171.940 140.957 1.00 37.83 196 PHE A CA 1
ATOM 3665 C C . PHE B 1 221 ? 169.136 171.621 142.293 1.00 37.83 196 PHE A C 1
ATOM 3666 O O . PHE B 1 221 ? 168.898 172.297 143.303 1.00 37.83 196 PHE A O 1
ATOM 3674 N N . LEU B 1 222 ? 169.993 170.599 142.308 1.00 37.27 197 LEU A N 1
ATOM 3675 C CA . LEU B 1 222 ? 170.638 170.186 143.550 1.00 37.27 197 LEU A CA 1
ATOM 3676 C C . LEU B 1 222 ? 171.637 171.230 144.034 1.00 37.27 197 LEU A C 1
ATOM 3677 O O . LEU B 1 222 ? 171.792 171.436 145.245 1.00 37.27 197 LEU A O 1
ATOM 3682 N N . ILE B 1 223 ? 172.325 171.899 143.105 1.00 37.15 198 ILE A N 1
ATOM 3683 C CA . ILE B 1 223 ? 173.254 172.959 143.485 1.00 37.15 198 ILE A CA 1
ATOM 3684 C C . ILE B 1 223 ? 172.508 174.102 144.157 1.00 37.15 198 ILE A C 1
ATOM 3685 O O . ILE B 1 223 ? 172.954 174.640 145.179 1.00 37.15 198 ILE A O 1
ATOM 3690 N N . ASN B 1 224 ? 171.359 174.491 143.600 1.00 37.89 199 ASN A N 1
ATOM 3691 C CA . ASN B 1 224 ? 170.564 175.546 144.220 1.00 37.89 199 ASN A CA 1
ATOM 3692 C C . ASN B 1 224 ? 170.045 175.112 145.585 1.00 37.89 199 ASN A C 1
ATOM 3693 O O . ASN B 1 224 ? 169.995 175.917 146.522 1.00 37.89 199 ASN A O 1
ATOM 3698 N N . LYS B 1 225 ? 169.649 173.844 145.715 1.00 33.09 200 LYS A N 1
ATOM 3699 C CA . LYS B 1 225 ? 169.211 173.348 147.017 1.00 33.09 200 LYS A CA 1
ATOM 3700 C C . LYS B 1 225 ? 170.329 173.449 148.050 1.00 33.09 200 LYS A C 1
ATOM 3701 O O . LYS B 1 225 ? 170.106 173.905 149.182 1.00 33.09 200 LYS A O 1
ATOM 3707 N N . LEU B 1 226 ? 171.543 173.043 147.671 1.00 33.92 201 LEU A N 1
ATOM 3708 C CA . LEU B 1 226 ? 172.679 173.139 148.585 1.00 33.92 201 LEU A CA 1
ATOM 3709 C C . LEU B 1 226 ? 172.985 174.590 148.934 1.00 33.92 201 LEU A C 1
ATOM 3710 O O . LEU B 1 226 ? 173.303 174.905 150.086 1.00 33.92 201 LEU A O 1
ATOM 3715 N N . GLU B 1 227 ? 172.906 175.485 147.948 1.00 38.87 202 GLU A N 1
ATOM 3716 C CA . GLU B 1 227 ? 173.169 176.898 148.201 1.00 38.87 202 GLU A CA 1
ATOM 3717 C C . GLU B 1 227 ? 172.158 177.483 149.179 1.00 38.87 202 GLU A C 1
ATOM 3718 O O . GLU B 1 227 ? 172.527 178.232 150.092 1.00 38.87 202 GLU A O 1
ATOM 3724 N N . ARG B 1 228 ? 170.877 177.148 149.007 1.00 33.15 203 ARG A N 1
ATOM 3725 C CA . ARG B 1 228 ? 169.855 177.622 149.935 1.00 33.15 203 ARG A CA 1
ATOM 3726 C C . ARG B 1 228 ? 170.093 177.083 151.339 1.00 33.15 203 ARG A C 1
ATOM 3727 O O . ARG B 1 228 ? 169.961 177.817 152.328 1.00 33.15 203 ARG A O 1
ATOM 3735 N N . GLU B 1 229 ? 170.440 175.798 151.447 1.00 36.87 204 GLU A N 1
ATOM 3736 C CA . GLU B 1 229 ? 170.702 175.223 152.762 1.00 36.87 204 GLU A CA 1
ATOM 3737 C C . GLU B 1 229 ? 171.899 175.888 153.428 1.00 36.87 204 GLU A C 1
ATOM 3738 O O . GLU B 1 229 ? 171.880 176.151 154.635 1.00 36.87 204 GLU A O 1
ATOM 3744 N N . LEU B 1 230 ? 172.953 176.166 152.657 1.00 35.84 205 LEU A N 1
ATOM 3745 C CA . LEU B 1 230 ? 174.122 176.844 153.211 1.00 35.84 205 LEU A CA 1
ATOM 3746 C C . LEU B 1 230 ? 173.775 178.254 153.670 1.00 35.84 205 LEU A C 1
ATOM 3747 O O . LEU B 1 230 ? 174.233 178.702 154.729 1.00 35.84 205 LEU A O 1
ATOM 3752 N N . LYS B 1 231 ? 172.972 178.970 152.880 1.00 36.01 206 LYS A N 1
ATOM 3753 C CA . LYS B 1 231 ? 172.566 180.317 153.266 1.00 36.01 206 LYS A CA 1
ATOM 3754 C C . LYS B 1 231 ? 171.761 180.300 154.558 1.00 36.01 206 LYS A C 1
ATOM 3755 O O . LYS B 1 231 ? 171.948 181.161 155.425 1.00 36.01 206 LYS A O 1
ATOM 3761 N N . PHE B 1 232 ? 170.854 179.331 154.703 1.00 31.95 207 PHE A N 1
ATOM 3762 C CA . PHE B 1 232 ? 170.109 179.217 155.953 1.00 31.95 207 PHE A CA 1
ATOM 3763 C C . PHE B 1 232 ? 171.026 178.853 157.115 1.00 31.95 207 PHE A C 1
ATOM 3764 O O . PHE B 1 232 ? 170.879 179.388 158.220 1.00 31.95 207 PHE A O 1
ATOM 3772 N N . ALA B 1 233 ? 171.973 177.940 156.887 1.00 34.60 208 ALA A N 1
ATOM 3773 C CA . ALA B 1 233 ? 172.806 177.438 157.975 1.00 34.60 208 ALA A CA 1
ATOM 3774 C C . ALA B 1 233 ? 173.767 178.503 158.486 1.00 34.60 208 ALA A C 1
ATOM 3775 O O . ALA B 1 233 ? 174.059 178.554 159.687 1.00 34.60 208 ALA A O 1
ATOM 3777 N N . GLU B 1 234 ? 174.285 179.348 157.593 1.00 41.18 209 GLU A N 1
ATOM 3778 C CA . GLU B 1 234 ? 175.227 180.377 158.025 1.00 41.18 209 GLU A CA 1
ATOM 3779 C C . GLU B 1 234 ? 174.573 181.361 158.987 1.00 41.18 209 GLU A C 1
ATOM 3780 O O . GLU B 1 234 ? 175.181 181.762 159.986 1.00 41.18 209 GLU A O 1
ATOM 3786 N N . SER B 1 235 ? 173.331 181.759 158.706 1.00 38.61 210 SER A N 1
ATOM 3787 C CA . SER B 1 235 ? 172.644 182.706 159.578 1.00 38.61 210 SER A CA 1
ATOM 3788 C C . SER B 1 235 ? 172.212 182.053 160.885 1.00 38.61 210 SER A C 1
ATOM 3789 O O . SER B 1 235 ? 172.280 182.680 161.949 1.00 38.61 210 SER A O 1
ATOM 3792 N N . ASN B 1 236 ? 171.763 180.802 160.830 1.00 34.00 211 ASN A N 1
ATOM 3793 C CA . ASN B 1 236 ? 171.263 180.081 161.999 1.00 34.00 211 ASN A CA 1
ATOM 3794 C C . ASN B 1 236 ? 172.211 178.922 162.288 1.00 34.00 211 ASN A C 1
ATOM 3795 O O . ASN B 1 236 ? 172.155 177.882 161.627 1.00 34.00 211 ASN A O 1
ATOM 3800 N N . ARG B 1 237 ? 173.078 179.104 163.284 1.00 30.20 212 ARG A N 1
ATOM 3801 C CA . ARG B 1 237 ? 174.071 178.084 163.601 1.00 30.20 212 ARG A CA 1
ATOM 3802 C C . ARG B 1 237 ? 173.551 177.088 164.630 1.00 30.20 212 ARG A C 1
ATOM 3803 O O . ARG B 1 237 ? 173.858 175.894 164.549 1.00 30.20 212 ARG A O 1
ATOM 3811 N N . ALA B 1 238 ? 172.764 177.555 165.597 1.00 26.01 213 ALA A N 1
ATOM 3812 C CA . ALA B 1 238 ? 172.306 176.701 166.684 1.00 26.01 213 ALA A CA 1
ATOM 3813 C C . ALA B 1 238 ? 171.139 175.804 166.297 1.00 26.01 213 ALA A C 1
ATOM 3814 O O . ALA B 1 238 ? 170.741 174.958 167.104 1.00 26.01 213 ALA A O 1
ATOM 3816 N N . ASN B 1 239 ? 170.583 175.962 165.100 1.00 26.61 214 ASN A N 1
ATOM 3817 C CA . ASN B 1 239 ? 169.434 175.184 164.655 1.00 26.61 214 ASN A CA 1
ATOM 3818 C C . ASN B 1 239 ? 169.749 174.406 163.383 1.00 26.61 214 ASN A C 1
ATOM 3819 O O . ASN B 1 239 ? 168.945 174.357 162.450 1.00 26.61 214 ASN A O 1
ATOM 3824 N N . SER B 1 240 ? 170.923 173.781 163.329 1.00 27.18 215 SER A N 1
ATOM 3825 C CA . SER B 1 240 ? 171.306 172.991 162.168 1.00 27.18 215 SER A CA 1
ATOM 3826 C C . SER B 1 240 ? 172.260 171.889 162.603 1.00 27.18 215 SER A C 1
ATOM 3827 O O . SER B 1 240 ? 172.858 171.947 163.680 1.00 27.18 215 SER A O 1
ATOM 3830 N N . SER B 1 241 ? 172.392 170.876 161.750 1.00 29.41 216 SER A N 1
ATOM 3831 C CA . SER B 1 241 ? 173.220 169.711 162.015 1.00 29.41 216 SER A CA 1
ATOM 3832 C C . SER B 1 241 ? 174.079 169.384 160.803 1.00 29.41 216 SER A C 1
ATOM 3833 O O . SER B 1 241 ? 173.710 169.705 159.670 1.00 29.41 216 SER A O 1
ATOM 3836 N N . PRO B 1 242 ? 175.237 168.747 161.014 1.00 27.32 217 PRO A N 1
ATOM 3837 C CA . PRO B 1 242 ? 176.111 168.415 159.874 1.00 27.32 217 PRO A CA 1
ATOM 3838 C C . PRO B 1 242 ? 175.545 167.353 158.948 1.00 27.32 217 PRO A C 1
ATOM 3839 O O . PRO B 1 242 ? 175.977 167.275 157.790 1.00 27.32 217 PRO A O 1
ATOM 3843 N N . LYS B 1 243 ? 174.602 166.534 159.420 1.00 29.67 218 LYS A N 1
ATOM 3844 C CA . LYS B 1 243 ? 174.108 165.423 158.613 1.00 29.67 218 LYS A CA 1
ATOM 3845 C C . LYS B 1 243 ? 173.397 165.914 157.358 1.00 29.67 218 LYS A C 1
ATOM 3846 O O . LYS B 1 243 ? 173.550 165.326 156.283 1.00 29.67 218 LYS A O 1
ATOM 3852 N N . GLN B 1 244 ? 172.612 166.986 157.474 1.00 33.90 219 GLN A N 1
ATOM 3853 C CA . GLN B 1 244 ? 171.899 167.515 156.314 1.00 33.90 219 GLN A CA 1
ATOM 3854 C C . GLN B 1 244 ? 172.868 168.008 155.246 1.00 33.90 219 GLN A C 1
ATOM 3855 O O . GLN B 1 244 ? 172.703 167.714 154.052 1.00 33.90 219 GLN A O 1
ATOM 3861 N N . ILE B 1 245 ? 173.890 168.758 155.662 1.00 29.91 220 ILE A N 1
ATOM 3862 C CA . ILE B 1 245 ? 174.876 169.278 154.721 1.00 29.91 220 ILE A CA 1
ATOM 3863 C C . ILE B 1 245 ? 175.636 168.134 154.066 1.00 29.91 220 ILE A C 1
ATOM 3864 O O . ILE B 1 245 ? 175.870 168.136 152.849 1.00 29.91 220 ILE A O 1
ATOM 3869 N N . PHE B 1 246 ? 176.032 167.137 154.863 1.00 29.25 221 PHE A N 1
ATOM 3870 C CA . PHE B 1 246 ? 176.732 165.986 154.305 1.00 29.25 221 PHE A CA 1
ATOM 3871 C C . PHE B 1 246 ? 175.861 165.252 153.298 1.00 29.25 221 PHE A C 1
ATOM 3872 O O . PHE B 1 246 ? 176.346 164.820 152.249 1.00 29.25 221 PHE A O 1
ATOM 3880 N N . ASP B 1 247 ? 174.572 165.090 153.606 1.00 34.18 222 ASP A N 1
ATOM 3881 C CA . ASP B 1 247 ? 173.673 164.407 152.686 1.00 34.18 222 ASP A CA 1
ATOM 3882 C C . ASP B 1 247 ? 173.558 165.162 151.371 1.00 34.18 222 ASP A C 1
ATOM 3883 O O . ASP B 1 247 ? 173.592 164.556 150.295 1.00 34.18 222 ASP A O 1
ATOM 3888 N N . LEU B 1 248 ? 173.439 166.490 151.436 1.00 30.43 223 LEU A N 1
ATOM 3889 C CA . LEU B 1 248 ? 173.344 167.273 150.206 1.00 30.43 223 LEU A CA 1
ATOM 3890 C C . LEU B 1 248 ? 174.615 167.162 149.368 1.00 30.43 223 LEU A C 1
ATOM 3891 O O . LEU B 1 248 ? 174.549 166.953 148.146 1.00 30.43 223 LEU A O 1
ATOM 3896 N N . ILE B 1 249 ? 175.784 167.286 150.005 1.00 30.69 224 ILE A N 1
ATOM 3897 C CA . ILE B 1 249 ? 177.034 167.204 149.252 1.00 30.69 224 ILE A CA 1
ATOM 3898 C C . ILE B 1 249 ? 177.216 165.814 148.656 1.00 30.69 224 ILE A C 1
ATOM 3899 O O . ILE B 1 249 ? 177.630 165.670 147.499 1.00 30.69 224 ILE A O 1
ATOM 3904 N N . ASP B 1 250 ? 176.922 164.769 149.435 1.00 36.34 225 ASP A N 1
ATOM 3905 C CA . ASP B 1 250 ? 177.056 163.404 148.940 1.00 36.34 225 ASP A CA 1
ATOM 3906 C C . ASP B 1 250 ? 176.105 163.153 147.779 1.00 36.34 225 ASP A C 1
ATOM 3907 O O . ASP B 1 250 ? 176.453 162.455 146.820 1.00 36.34 225 ASP A O 1
ATOM 3912 N N . ASP B 1 251 ? 174.897 163.712 147.850 1.00 37.16 226 ASP A N 1
ATOM 3913 C CA . ASP B 1 251 ? 173.940 163.547 146.766 1.00 37.16 226 ASP A CA 1
ATOM 3914 C C . ASP B 1 251 ? 174.451 164.206 145.491 1.00 37.16 226 ASP A C 1
ATOM 3915 O O . ASP B 1 251 ? 174.369 163.627 144.397 1.00 37.16 226 ASP A O 1
ATOM 3920 N N . ILE B 1 252 ? 175.001 165.418 145.620 1.00 37.69 227 ILE A N 1
ATOM 3921 C CA . ILE B 1 252 ? 175.575 166.102 144.462 1.00 37.69 227 ILE A CA 1
ATOM 3922 C C . ILE B 1 252 ? 176.724 165.289 143.878 1.00 37.69 227 ILE A C 1
ATOM 3923 O O . ILE B 1 252 ? 176.843 165.142 142.655 1.00 37.69 227 ILE A O 1
ATOM 3928 N N . TYR B 1 253 ? 177.583 164.746 144.743 1.00 40.65 228 TYR A N 1
ATOM 3929 C CA . TYR B 1 253 ? 178.708 163.938 144.281 1.00 40.65 228 TYR A CA 1
ATOM 3930 C C . TYR B 1 253 ? 178.230 162.711 143.514 1.00 40.65 228 TYR A C 1
ATOM 3931 O O . TYR B 1 253 ? 178.729 162.414 142.420 1.00 40.65 228 TYR A O 1
ATOM 3940 N N . SER B 1 254 ? 177.249 161.995 144.068 1.00 39.10 229 SER A N 1
ATOM 3941 C CA . SER B 1 254 ? 176.764 160.773 143.436 1.00 39.10 229 SER A CA 1
ATOM 3942 C C . SER B 1 254 ? 176.114 161.063 142.091 1.00 39.10 229 SER A C 1
ATOM 3943 O O . SER B 1 254 ? 176.272 160.289 141.137 1.00 39.10 229 SER A O 1
ATOM 3946 N N . LEU B 1 255 ? 175.370 162.168 141.995 1.00 42.91 230 LEU A N 1
ATOM 3947 C CA . LEU B 1 255 ? 174.737 162.503 140.723 1.00 42.91 230 LEU A CA 1
ATOM 3948 C C . LEU B 1 255 ? 175.776 162.709 139.628 1.00 42.91 230 LEU A C 1
ATOM 3949 O O . LEU B 1 255 ? 175.582 162.268 138.489 1.00 42.91 230 LEU A O 1
ATOM 3954 N N . ILE B 1 256 ? 176.884 163.379 139.952 1.00 50.01 231 ILE A N 1
ATOM 3955 C CA . ILE B 1 256 ? 177.939 163.583 138.963 1.00 50.01 231 ILE A CA 1
ATOM 3956 C C . ILE B 1 256 ? 178.577 162.255 138.577 1.00 50.01 231 ILE A C 1
ATOM 3957 O O . ILE B 1 256 ? 178.812 161.986 137.393 1.00 50.01 231 ILE A O 1
ATOM 3962 N N . GLN B 1 257 ? 178.859 161.400 139.565 1.00 51.08 232 GLN A N 1
ATOM 3963 C CA . GLN B 1 257 ? 179.515 160.128 139.269 1.00 51.08 232 GLN A CA 1
ATOM 3964 C C . GLN B 1 257 ? 178.656 159.245 138.374 1.00 51.08 232 GLN A C 1
ATOM 3965 O O . GLN B 1 257 ? 179.180 158.527 137.515 1.00 51.08 232 GLN A O 1
ATOM 3971 N N . LEU B 1 258 ? 177.335 159.273 138.567 1.00 51.65 233 LEU A N 1
ATOM 3972 C CA . LEU B 1 258 ? 176.466 158.369 137.816 1.00 51.65 233 LEU A CA 1
ATOM 3973 C C . LEU B 1 258 ? 176.551 158.613 136.313 1.00 51.65 233 LEU A C 1
ATOM 3974 O O . LEU B 1 258 ? 176.592 157.660 135.527 1.00 51.65 233 LEU A O 1
ATOM 3979 N N . ASN B 1 259 ? 176.573 159.874 135.891 1.00 60.79 234 ASN A N 1
ATOM 3980 C CA . ASN B 1 259 ? 176.626 160.217 134.477 1.00 60.79 234 ASN A CA 1
ATOM 3981 C C . ASN B 1 259 ? 177.994 160.727 134.043 1.00 60.79 234 ASN A C 1
ATOM 3982 O O . ASN B 1 259 ? 178.102 161.354 132.984 1.00 60.79 234 ASN A O 1
ATOM 3987 N N . LEU B 1 260 ? 179.038 160.471 134.832 1.00 70.25 235 LEU A N 1
ATOM 3988 C CA . LEU B 1 260 ? 180.355 161.022 134.528 1.00 70.25 235 LEU A CA 1
ATOM 3989 C C . LEU B 1 260 ? 180.973 160.376 133.293 1.00 70.25 235 LEU A C 1
ATOM 3990 O O . LEU B 1 260 ? 181.874 160.956 132.674 1.00 70.25 235 LEU A O 1
ATOM 3995 N N . ASP B 1 261 ? 180.508 159.182 132.922 1.00 80.56 236 ASP A N 1
ATOM 3996 C CA . ASP B 1 261 ? 180.980 158.404 131.774 1.00 80.56 236 ASP A CA 1
ATOM 3997 C C . ASP B 1 261 ? 182.413 157.924 131.975 1.00 80.56 236 ASP A C 1
ATOM 3998 O O . ASP B 1 261 ? 183.029 157.397 131.041 1.00 80.56 236 ASP A O 1
ATOM 4003 N N . LYS B 1 262 ? 182.959 158.083 133.176 1.00 86.22 237 LYS A N 1
ATOM 4004 C CA . LYS B 1 262 ? 184.271 157.551 133.514 1.00 86.22 237 LYS A CA 1
ATOM 4005 C C . LYS B 1 262 ? 184.105 156.123 134.032 1.00 86.22 237 LYS A C 1
ATOM 4006 O O . LYS B 1 262 ? 183.065 155.497 133.810 1.00 86.22 237 LYS A O 1
ATOM 4012 N N . VAL B 1 263 ? 185.141 155.587 134.686 1.00 97.00 238 VAL A N 1
ATOM 4013 C CA . VAL B 1 263 ? 185.094 154.222 135.198 1.00 97.00 238 VAL A CA 1
ATOM 4014 C C . VAL B 1 263 ? 183.818 154.002 136.004 1.00 97.00 238 VAL A C 1
ATOM 4015 O O . VAL B 1 263 ? 183.382 154.866 136.774 1.00 97.00 238 VAL A O 1
ATOM 4019 N N . GLU B 1 264 ? 183.196 152.839 135.795 1.00 102.95 239 GLU A N 1
ATOM 4020 C CA . GLU B 1 264 ? 181.899 152.551 136.397 1.00 102.95 239 GLU A CA 1
ATOM 4021 C C . GLU B 1 264 ? 181.969 152.414 137.911 1.00 102.95 239 GLU A C 1
ATOM 4022 O O . GLU B 1 264 ? 180.935 152.532 138.577 1.00 102.95 239 GLU A O 1
ATOM 4028 N N . GLU B 1 265 ? 183.150 152.167 138.469 1.00 100.78 240 GLU A N 1
ATOM 4029 C CA . GLU B 1 265 ? 183.302 152.013 139.909 1.00 100.78 240 GLU A CA 1
ATOM 4030 C C . GLU B 1 265 ? 183.316 153.391 140.558 1.00 100.78 240 GLU A C 1
ATOM 4031 O O . GLU B 1 265 ? 184.196 154.210 140.271 1.00 100.78 240 GLU A O 1
ATOM 4037 N N . LEU B 1 266 ? 182.344 153.641 141.428 1.00 82.52 241 LEU A N 1
ATOM 4038 C CA . LEU B 1 266 ? 182.211 154.913 142.121 1.00 82.52 241 LEU A CA 1
ATOM 4039 C C . LEU B 1 266 ? 182.628 154.740 143.575 1.00 82.52 241 LEU A C 1
ATOM 4040 O O . LEU B 1 266 ? 182.252 153.758 144.223 1.00 82.52 241 LEU A O 1
ATOM 4045 N N . ASP B 1 267 ? 183.422 155.682 144.075 1.00 70.53 242 ASP A N 1
ATOM 4046 C CA . ASP B 1 267 ? 183.898 155.641 145.450 1.00 70.53 242 ASP A CA 1
ATOM 4047 C C . ASP B 1 267 ? 182.862 156.298 146.351 1.00 70.53 242 ASP A C 1
ATOM 4048 O O . ASP B 1 267 ? 182.519 157.470 146.161 1.00 70.53 242 ASP A O 1
ATOM 4053 N N . SER B 1 268 ? 182.367 155.547 147.329 1.00 62.57 243 SER A N 1
ATOM 4054 C CA . SER B 1 268 ? 181.325 156.013 148.230 1.00 62.57 243 SER A CA 1
ATOM 4055 C C . SER B 1 268 ? 181.901 156.181 149.628 1.00 62.57 243 SER A C 1
ATOM 4056 O O . SER B 1 268 ? 182.600 155.293 150.128 1.00 62.57 243 SER A O 1
ATOM 4059 N N . ILE B 1 269 ? 181.608 157.318 150.251 1.00 45.27 244 ILE A N 1
ATOM 4060 C CA . ILE B 1 269 ? 182.030 157.616 151.613 1.00 45.27 244 ILE A CA 1
ATOM 4061 C C . ILE B 1 269 ? 180.792 157.655 152.498 1.00 45.27 244 ILE A C 1
ATOM 4062 O O . ILE B 1 269 ? 179.763 158.227 152.117 1.00 45.27 244 ILE A O 1
ATOM 4067 N N . GLU B 1 270 ? 180.875 157.011 153.656 1.00 38.72 245 GLU A N 1
ATOM 4068 C CA . GLU B 1 270 ? 179.766 156.953 154.596 1.00 38.72 245 GLU A CA 1
ATOM 4069 C C . GLU B 1 270 ? 179.962 157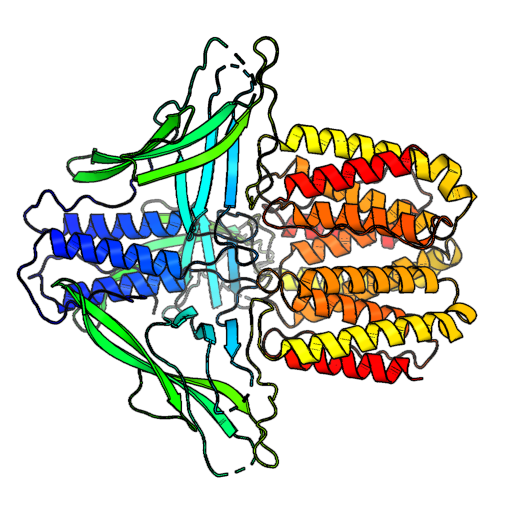.977 155.704 1.00 38.72 245 GLU A C 1
ATOM 4070 O O . GLU B 1 270 ? 181.065 158.130 156.235 1.00 38.72 245 GLU A O 1
ATOM 4076 N N . PHE B 1 271 ? 178.886 158.680 156.042 1.00 28.28 246 PHE A N 1
ATOM 4077 C CA . PHE B 1 271 ? 178.927 159.615 157.155 1.00 28.28 246 PHE A CA 1
ATOM 4078 C C . PHE B 1 271 ? 179.136 158.863 158.462 1.00 28.28 246 PHE A C 1
ATOM 4079 O O . PHE B 1 271 ? 178.600 157.771 158.663 1.00 28.28 246 PHE A O 1
ATOM 4087 N N . ASP B 1 272 ? 179.932 159.448 159.351 1.00 29.29 247 ASP A N 1
ATOM 4088 C CA . ASP B 1 272 ? 180.189 158.884 160.667 1.00 29.29 247 ASP A CA 1
ATOM 4089 C C . ASP B 1 272 ? 179.812 159.908 161.724 1.00 29.29 247 ASP A C 1
ATOM 4090 O O . ASP B 1 272 ? 180.273 161.053 161.676 1.00 29.29 247 ASP A O 1
ATOM 4095 N N . PHE B 1 273 ? 178.975 159.498 162.676 1.00 25.17 248 PHE A N 1
ATOM 4096 C CA . PHE B 1 273 ? 178.582 160.394 163.754 1.00 25.17 248 PHE A CA 1
ATOM 4097 C C . PHE B 1 273 ? 179.701 160.627 164.758 1.00 25.17 248 PHE A C 1
ATOM 4098 O O . PHE B 1 273 ? 179.559 161.492 165.627 1.00 25.17 248 PHE A O 1
ATOM 4106 N N . GLN B 1 274 ? 180.798 159.879 164.663 1.00 26.04 249 GLN A N 1
ATOM 4107 C CA . GLN B 1 274 ? 181.942 160.079 165.542 1.00 26.04 249 GLN A CA 1
ATOM 4108 C C . GLN B 1 274 ? 182.961 161.051 164.967 1.00 26.04 249 GLN A C 1
ATOM 4109 O O . GLN B 1 274 ? 183.639 161.747 165.731 1.00 26.04 249 GLN A O 1
ATOM 4115 N N . LYS B 1 275 ? 183.090 161.115 163.644 1.00 29.25 250 LYS A N 1
ATOM 4116 C CA . LYS B 1 275 ? 184.017 162.033 162.980 1.00 29.25 250 LYS A CA 1
ATOM 4117 C C . LYS B 1 275 ? 183.306 162.773 161.851 1.00 29.25 250 LYS A C 1
ATOM 4118 O O . LYS B 1 275 ? 183.569 162.537 160.669 1.00 29.25 250 LYS A O 1
ATOM 4124 N N . PRO B 1 276 ? 182.396 163.692 162.186 1.00 27.41 251 PRO A N 1
ATOM 4125 C CA . PRO B 1 276 ? 181.651 164.385 161.122 1.00 27.41 251 PRO A CA 1
ATOM 4126 C C . PRO B 1 276 ? 182.479 165.411 160.368 1.00 27.41 251 PRO A C 1
ATOM 4127 O O . PRO B 1 276 ? 182.357 165.516 159.140 1.00 27.41 251 PRO A O 1
ATOM 4131 N N . LEU B 1 277 ? 183.312 166.181 161.072 1.00 29.14 252 LEU A N 1
ATOM 4132 C CA . LEU B 1 277 ? 184.130 167.192 160.409 1.00 29.14 252 LEU A CA 1
ATOM 4133 C C . LEU B 1 277 ? 185.112 166.554 159.436 1.00 29.14 252 LEU A C 1
ATOM 4134 O O . LEU B 1 277 ? 185.343 167.078 158.340 1.00 29.14 252 LEU A O 1
ATOM 4139 N N . THR B 1 278 ? 185.701 165.421 159.824 1.00 30.08 253 THR A N 1
ATOM 4140 C CA . THR B 1 278 ? 186.618 164.715 158.937 1.00 30.08 253 THR A CA 1
ATOM 4141 C C . THR B 1 278 ? 185.912 164.275 157.661 1.00 30.08 253 THR A C 1
ATOM 4142 O O . THR B 1 278 ? 186.440 164.439 156.555 1.00 30.08 253 THR A O 1
ATOM 4146 N N . LYS B 1 279 ? 184.708 163.714 157.799 1.00 30.96 254 LYS A N 1
ATOM 4147 C CA . LYS B 1 279 ? 183.964 163.266 156.628 1.00 30.96 254 LYS A CA 1
ATOM 4148 C C . LYS B 1 279 ? 183.587 164.438 155.732 1.00 30.96 254 LYS A C 1
ATOM 4149 O O . LYS B 1 279 ? 183.676 164.341 154.503 1.00 30.96 254 LYS A O 1
ATOM 4155 N N . LEU B 1 280 ? 183.168 165.556 156.331 1.00 31.50 255 LEU A N 1
ATOM 4156 C CA . LEU B 1 280 ? 182.847 166.739 155.538 1.00 31.50 255 LEU A CA 1
ATOM 4157 C C . LEU B 1 280 ? 184.064 167.235 154.769 1.00 31.50 255 LEU A C 1
ATOM 4158 O O . LEU B 1 280 ? 183.968 167.559 153.578 1.00 31.50 255 LEU A O 1
ATOM 4163 N N . ASN B 1 281 ? 185.222 167.294 155.433 1.00 36.61 256 ASN A N 1
ATOM 4164 C CA . ASN B 1 281 ? 186.431 167.768 154.769 1.00 36.61 256 ASN A CA 1
ATOM 4165 C C . ASN B 1 281 ? 186.842 166.841 153.633 1.00 36.61 256 ASN A C 1
ATOM 4166 O O . ASN B 1 281 ? 187.198 167.304 152.544 1.00 36.61 256 ASN A O 1
ATOM 4171 N N . LEU B 1 282 ? 186.799 165.526 153.867 1.00 35.65 257 LEU A N 1
ATOM 4172 C CA . LEU B 1 282 ? 187.157 164.580 152.814 1.00 35.65 257 LEU A CA 1
ATOM 4173 C C . LEU B 1 282 ? 186.204 164.676 151.630 1.00 35.65 257 LEU A C 1
ATOM 4174 O O . LEU B 1 282 ? 186.638 164.651 150.472 1.00 35.65 257 LEU A O 1
ATOM 4179 N N . LEU B 1 283 ? 184.900 164.784 151.897 1.00 37.05 258 LEU A N 1
ATOM 4180 C CA . LEU B 1 283 ? 183.935 164.895 150.809 1.00 37.05 258 LEU A CA 1
ATOM 4181 C C . LEU B 1 283 ? 184.152 166.173 150.010 1.00 37.05 258 LEU A C 1
ATOM 4182 O O . LEU B 1 283 ? 184.110 166.154 148.774 1.00 37.05 258 LEU A O 1
ATOM 4187 N N . ALA B 1 284 ? 184.393 167.293 150.697 1.00 43.87 259 ALA A N 1
ATOM 4188 C CA . ALA B 1 284 ? 184.639 168.548 149.995 1.00 43.87 259 ALA A CA 1
ATOM 4189 C C . ALA B 1 284 ? 185.907 168.473 149.154 1.00 43.87 259 ALA A C 1
ATOM 4190 O O . ALA B 1 284 ? 185.931 168.948 148.012 1.00 43.87 259 ALA A O 1
ATOM 4192 N N . ASP B 1 285 ? 186.973 167.883 149.703 1.00 48.05 260 ASP A N 1
ATOM 4193 C CA . ASP B 1 285 ? 188.218 167.764 148.953 1.00 48.05 260 ASP A CA 1
ATOM 4194 C C . ASP B 1 285 ? 188.041 166.892 147.718 1.00 48.05 260 ASP A C 1
ATOM 4195 O O . ASP B 1 285 ? 188.528 167.233 146.634 1.00 48.05 260 ASP A O 1
ATOM 4200 N N . ARG B 1 286 ? 187.344 165.761 147.859 1.00 49.86 261 ARG A N 1
ATOM 4201 C CA . ARG B 1 286 ? 187.115 164.894 146.707 1.00 49.86 261 ARG A CA 1
ATOM 4202 C C . ARG B 1 286 ? 186.259 165.589 145.657 1.00 49.86 261 ARG A C 1
ATOM 4203 O O . ARG B 1 286 ? 186.514 165.464 144.452 1.00 49.86 261 ARG A O 1
ATOM 4211 N N . LEU B 1 287 ? 185.236 166.328 146.095 1.00 52.21 262 LEU A N 1
ATOM 4212 C CA . LEU B 1 287 ? 184.392 167.052 145.152 1.00 52.21 262 LEU A CA 1
ATOM 4213 C C . LEU B 1 287 ? 185.191 168.107 144.398 1.00 52.21 262 LEU A C 1
ATOM 4214 O O . LEU B 1 287 ? 185.043 168.251 143.180 1.00 52.21 262 LEU A O 1
ATOM 4219 N N . LEU B 1 288 ? 186.051 168.847 145.103 1.00 56.62 263 LEU A N 1
ATOM 4220 C CA . LEU B 1 288 ? 186.884 169.846 144.439 1.00 56.62 263 LEU A CA 1
ATOM 4221 C C . LEU B 1 288 ? 187.857 169.196 143.463 1.00 56.62 263 LEU A C 1
ATOM 4222 O O . LEU B 1 288 ? 188.087 169.714 142.363 1.00 56.62 263 LEU A O 1
ATOM 4227 N N . THR B 1 289 ? 188.446 168.062 143.854 1.00 63.08 264 THR A N 1
ATOM 4228 C CA . THR B 1 289 ? 189.379 167.367 142.973 1.00 63.08 264 THR A CA 1
ATOM 4229 C C . THR B 1 289 ? 188.687 166.897 141.701 1.00 63.08 264 THR A C 1
ATOM 4230 O O . THR B 1 289 ? 189.246 167.007 140.604 1.00 63.08 264 THR A O 1
ATOM 4234 N N . LEU B 1 290 ? 187.468 166.370 141.825 1.00 66.10 265 LEU A N 1
ATOM 4235 C CA . LEU B 1 290 ? 186.742 165.945 140.633 1.00 66.10 265 LEU A CA 1
ATOM 4236 C C . LEU B 1 290 ? 186.284 167.138 139.802 1.00 66.10 265 LEU A C 1
ATOM 4237 O O . LEU B 1 290 ? 186.238 167.051 138.570 1.00 66.10 265 LEU A O 1
ATOM 4242 N N . CYS B 1 291 ? 185.949 168.257 140.449 1.00 73.14 266 CYS A N 1
ATOM 4243 C CA . CYS B 1 291 ? 185.447 169.414 139.717 1.00 73.14 266 CYS A CA 1
ATOM 4244 C C . CYS B 1 291 ? 186.553 170.135 138.961 1.00 73.14 266 CYS A C 1
ATOM 4245 O O . CYS B 1 291 ? 186.292 170.728 137.908 1.00 73.14 266 CYS A O 1
ATOM 4248 N N . GLU B 1 292 ? 187.784 170.111 139.480 1.00 80.08 267 GLU A N 1
ATOM 4249 C CA . GLU B 1 292 ? 188.877 170.788 138.787 1.00 80.08 267 GLU A CA 1
ATOM 4250 C C . GLU B 1 292 ? 189.148 170.163 137.424 1.00 80.08 267 GLU A C 1
ATOM 4251 O O . GLU B 1 292 ? 189.677 170.834 136.530 1.00 80.08 267 GLU A O 1
ATOM 4257 N N . TYR B 1 293 ? 188.789 168.893 137.249 1.00 87.10 268 TYR A N 1
ATOM 4258 C CA . TYR B 1 293 ? 188.919 168.191 135.974 1.00 87.10 268 TYR A CA 1
ATOM 4259 C C . TYR B 1 293 ? 190.349 168.230 135.442 1.00 87.10 268 TYR A C 1
ATOM 4260 O O . TYR B 1 293 ? 191.304 168.030 136.192 1.00 87.10 268 TYR A O 1
ATOM 4269 N N . MET C 1 26 ? 174.694 181.866 186.756 1.00 60.24 1 MET B N 1
ATOM 4270 C CA . MET C 1 26 ? 175.386 180.999 187.701 1.00 60.24 1 MET B CA 1
ATOM 4271 C C . MET C 1 26 ? 174.759 179.605 187.691 1.00 60.24 1 MET B C 1
ATOM 4272 O O . MET C 1 26 ? 173.547 179.461 187.848 1.00 60.24 1 MET B O 1
ATOM 4277 N N . PHE C 1 27 ? 175.589 178.582 187.500 1.00 53.60 2 PHE B N 1
ATOM 4278 C CA . PHE C 1 27 ? 175.127 177.206 187.339 1.00 53.60 2 PHE B CA 1
ATOM 4279 C C . PHE C 1 27 ? 175.483 176.435 188.607 1.00 53.60 2 PHE B C 1
ATOM 4280 O O . PHE C 1 27 ? 176.650 176.096 188.829 1.00 53.60 2 PHE B O 1
ATOM 4288 N N . LEU C 1 28 ? 174.476 176.152 189.433 1.00 58.23 3 LEU B N 1
ATOM 4289 C CA . LEU C 1 28 ? 174.682 175.736 190.816 1.00 58.23 3 LEU B CA 1
ATOM 4290 C C . LEU C 1 28 ? 174.824 174.231 191.013 1.00 58.23 3 LEU B C 1
ATOM 4291 O O . LEU C 1 28 ? 175.031 173.801 192.152 1.00 58.23 3 LEU B O 1
ATOM 4296 N N . GLU C 1 29 ? 174.709 173.423 189.958 1.00 57.52 4 GLU B N 1
ATOM 4297 C CA . GLU C 1 29 ? 174.855 171.964 190.046 1.00 57.52 4 GLU B CA 1
ATOM 4298 C C . GLU C 1 29 ? 173.858 171.443 191.078 1.00 57.52 4 GLU B C 1
ATOM 4299 O O . GLU C 1 29 ? 172.647 171.641 190.888 1.00 57.52 4 GLU B O 1
ATOM 4305 N N . ARG C 1 30 ? 174.294 170.790 192.151 1.00 58.73 5 ARG B N 1
ATOM 4306 C CA . ARG C 1 30 ? 173.413 170.273 193.188 1.00 58.73 5 ARG B CA 1
ATOM 4307 C C . ARG C 1 30 ? 173.748 170.915 194.529 1.00 58.73 5 ARG B C 1
ATOM 4308 O O . ARG C 1 30 ? 174.785 171.559 194.698 1.00 58.73 5 ARG B O 1
ATOM 4316 N N . ILE C 1 31 ? 172.846 170.729 195.492 1.00 62.99 6 ILE B N 1
ATOM 4317 C CA . ILE C 1 31 ? 173.032 171.306 196.818 1.00 62.99 6 ILE B CA 1
ATOM 4318 C C . ILE C 1 31 ? 174.075 170.505 197.593 1.00 62.99 6 ILE B C 1
ATOM 4319 O O . ILE C 1 31 ? 174.334 169.332 197.316 1.00 62.99 6 ILE B O 1
ATOM 4324 N N . TYR C 1 32 ? 174.687 171.159 198.579 1.00 76.90 7 TYR B N 1
ATOM 4325 C CA . TYR C 1 32 ? 175.727 170.553 199.405 1.00 76.90 7 TYR B CA 1
ATOM 4326 C C . TYR C 1 32 ? 175.114 170.149 200.741 1.00 76.90 7 TYR B C 1
ATOM 4327 O O . TYR C 1 32 ? 174.736 171.007 201.544 1.00 76.90 7 TYR B O 1
ATOM 4336 N N . TRP C 1 33 ? 175.032 168.841 200.981 1.00 82.87 8 TRP B N 1
ATOM 4337 C CA . TRP C 1 33 ? 174.428 168.312 202.195 1.00 82.87 8 TRP B CA 1
ATOM 4338 C C . TRP C 1 33 ? 175.448 167.884 203.239 1.00 82.87 8 TRP B C 1
ATOM 4339 O O . TRP C 1 33 ? 175.097 167.792 204.420 1.00 82.87 8 TRP B O 1
ATOM 4350 N N . GLU C 1 34 ? 176.699 167.650 202.835 1.00 92.30 9 GLU B N 1
ATOM 4351 C CA . GLU C 1 34 ? 177.675 166.993 203.699 1.00 92.30 9 GLU B CA 1
ATOM 4352 C C . GLU C 1 34 ? 177.991 167.789 204.958 1.00 92.30 9 GLU B C 1
ATOM 4353 O O . GLU C 1 34 ? 178.521 167.218 205.918 1.00 92.30 9 GLU B O 1
ATOM 4359 N N . ASP C 1 35 ? 177.692 169.090 204.979 1.00 93.75 10 ASP B N 1
ATOM 4360 C CA . ASP C 1 35 ? 177.988 169.893 206.161 1.00 93.75 10 ASP B CA 1
ATOM 4361 C C . ASP C 1 35 ? 177.194 169.423 207.375 1.00 93.75 10 ASP B C 1
ATOM 4362 O O . ASP C 1 35 ? 177.730 169.354 208.487 1.00 93.75 10 ASP B O 1
ATOM 4367 N N . GLY C 1 36 ? 175.921 169.092 207.182 1.00 99.67 11 GLY B N 1
ATOM 4368 C CA . GLY C 1 36 ? 175.066 168.708 208.287 1.00 99.67 11 GLY B CA 1
ATOM 4369 C C . GLY C 1 36 ? 174.462 169.914 208.975 1.00 99.67 11 GLY B C 1
ATOM 4370 O O . GLY C 1 36 ? 175.183 170.833 209.375 1.00 99.67 11 GLY B O 1
ATOM 4371 N N . LEU C 1 37 ? 173.141 169.921 209.123 1.00 106.00 12 LEU B N 1
ATOM 4372 C CA . LEU C 1 37 ? 172.438 171.052 209.713 1.00 106.00 12 LEU B CA 1
ATOM 4373 C C . LEU C 1 37 ? 171.043 170.586 210.102 1.00 106.00 12 LEU B C 1
ATOM 4374 O O . LEU C 1 37 ? 170.558 169.562 209.613 1.00 106.00 12 LEU B O 1
ATOM 4379 N N . ARG C 1 38 ? 170.412 171.342 210.999 1.00 109.38 13 ARG B N 1
ATOM 4380 C CA . ARG C 1 38 ? 169.054 171.026 211.423 1.00 109.38 13 ARG B CA 1
ATOM 4381 C C . ARG C 1 38 ? 168.112 171.048 210.226 1.00 109.38 13 ARG B C 1
ATOM 4382 O O . ARG C 1 38 ? 167.962 172.077 209.560 1.00 109.38 13 ARG B O 1
ATOM 4390 N N . LEU C 1 39 ? 167.475 169.912 209.960 1.00 100.93 14 LEU B N 1
ATOM 4391 C CA . LEU C 1 39 ? 166.655 169.742 208.763 1.00 100.93 14 LEU B CA 1
ATOM 4392 C C . LEU C 1 39 ? 165.379 170.561 208.899 1.00 100.93 14 LEU B C 1
ATOM 4393 O O . LEU C 1 39 ? 164.437 170.161 209.586 1.00 100.93 14 LEU B O 1
ATOM 4398 N N . ASP C 1 40 ? 165.345 171.715 208.243 1.00 93.20 15 ASP B N 1
ATOM 4399 C CA . ASP C 1 40 ? 164.151 172.540 208.174 1.00 93.20 15 ASP B CA 1
ATOM 4400 C C . ASP C 1 40 ? 163.519 172.431 206.790 1.00 93.20 15 ASP B C 1
ATOM 4401 O O . ASP C 1 40 ? 164.084 171.850 205.861 1.00 93.20 15 ASP B O 1
ATOM 4406 N N . SER C 1 41 ? 162.321 173.002 206.665 1.00 88.44 16 SER B N 1
ATOM 4407 C CA . SER C 1 41 ? 161.610 172.952 205.393 1.00 88.44 16 SER B CA 1
ATOM 4408 C C . SER C 1 41 ? 162.322 173.756 204.314 1.00 88.44 16 SER B C 1
ATOM 4409 O O . SER C 1 41 ? 162.254 173.401 203.130 1.00 88.44 16 SER B O 1
ATOM 4412 N N . ASP C 1 42 ? 163.003 174.837 204.701 1.00 83.36 17 ASP B N 1
ATOM 4413 C CA . ASP C 1 42 ? 163.639 175.706 203.717 1.00 83.36 17 ASP B CA 1
ATOM 4414 C C . ASP C 1 42 ? 164.717 174.966 202.936 1.00 83.36 17 ASP B C 1
ATOM 4415 O O . ASP C 1 42 ? 164.800 175.093 201.709 1.00 83.36 17 ASP B O 1
ATOM 4420 N N . ILE C 1 43 ? 165.544 174.179 203.626 1.00 80.31 18 ILE B N 1
ATOM 4421 C CA . ILE C 1 43 ? 166.635 173.491 202.944 1.00 80.31 18 ILE B CA 1
ATOM 4422 C C . ILE C 1 43 ? 166.089 172.418 202.008 1.00 80.31 18 ILE B C 1
ATOM 4423 O O . ILE C 1 43 ? 166.610 172.218 200.905 1.00 80.31 18 ILE B O 1
ATOM 4428 N N . LEU C 1 44 ? 165.018 171.731 202.413 1.00 76.70 19 LEU B N 1
ATOM 4429 C CA . LEU C 1 44 ? 164.426 170.713 201.551 1.00 76.70 19 LEU B CA 1
ATOM 4430 C C . LEU C 1 44 ? 163.801 171.337 200.310 1.00 76.70 19 LEU B C 1
ATOM 4431 O O . LEU C 1 44 ? 163.966 170.821 199.196 1.00 76.70 19 LEU B O 1
ATOM 4436 N N . ASP C 1 45 ? 163.083 172.449 200.483 1.00 73.20 20 ASP B N 1
ATOM 4437 C CA . ASP C 1 45 ? 162.504 173.133 199.333 1.00 73.20 20 ASP B CA 1
ATOM 4438 C C . ASP C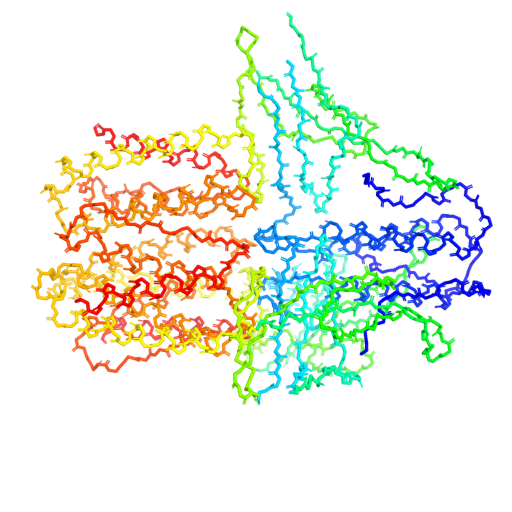 1 45 ? 163.591 173.637 198.394 1.00 73.20 20 ASP B C 1
ATOM 4439 O O . ASP C 1 45 ? 163.462 173.531 197.168 1.00 73.20 20 ASP B O 1
ATOM 4444 N N . LYS C 1 46 ? 164.674 174.184 198.952 1.00 70.39 21 LYS B N 1
ATOM 4445 C CA . LYS C 1 46 ? 165.775 174.659 198.122 1.00 70.39 21 LYS B CA 1
ATOM 4446 C C . LYS C 1 46 ? 166.429 173.512 197.363 1.00 70.39 21 LYS B C 1
ATOM 4447 O O . LYS C 1 46 ? 166.776 173.658 196.186 1.00 70.39 21 LYS B O 1
ATOM 4453 N N . SER C 1 47 ? 166.608 172.364 198.020 1.00 66.35 22 SER B N 1
ATOM 4454 C CA . SER C 1 47 ? 167.190 171.208 197.347 1.00 66.35 22 SER B CA 1
ATOM 4455 C C . SER C 1 47 ? 166.308 170.735 196.200 1.00 66.35 22 SER B C 1
ATOM 4456 O O . SER C 1 47 ? 166.802 170.453 195.100 1.00 66.35 22 SER B O 1
ATOM 4459 N N . ASN C 1 48 ? 164.997 170.648 196.437 1.00 62.68 23 ASN B N 1
ATOM 4460 C CA . ASN C 1 48 ? 164.086 170.227 195.376 1.00 62.68 23 ASN B CA 1
ATOM 4461 C C . ASN C 1 48 ? 164.109 171.209 194.212 1.00 62.68 23 ASN B C 1
ATOM 4462 O O . ASN C 1 48 ? 164.144 170.801 193.043 1.00 62.68 23 ASN B O 1
ATOM 4467 N N . LEU C 1 49 ? 164.100 172.510 194.513 1.00 58.61 24 LEU B N 1
ATOM 4468 C CA . LEU C 1 49 ? 164.132 173.518 193.460 1.00 58.61 24 LEU B CA 1
ATOM 4469 C C . LEU C 1 49 ? 165.423 173.438 192.657 1.00 58.61 24 LEU B C 1
ATOM 4470 O O . LEU C 1 49 ? 165.404 173.547 191.425 1.00 58.61 24 LEU B O 1
ATOM 4475 N N . SER C 1 50 ? 166.557 173.252 193.337 1.00 57.24 25 SER B N 1
ATOM 4476 C CA . SER C 1 50 ? 167.833 173.155 192.639 1.00 57.24 25 SER B CA 1
ATOM 4477 C C . SER C 1 50 ? 167.880 171.925 191.744 1.00 57.24 25 SER B C 1
ATOM 4478 O O . SER C 1 50 ? 168.369 171.994 190.610 1.00 57.24 25 SER B O 1
ATOM 4481 N N . VAL C 1 51 ? 167.376 170.790 192.234 1.00 52.77 26 VAL B N 1
ATOM 4482 C CA . VAL C 1 51 ? 167.362 169.575 191.423 1.00 52.77 26 VAL B CA 1
ATOM 4483 C C . VAL C 1 51 ? 166.496 169.775 190.185 1.00 52.77 26 VAL B C 1
ATOM 4484 O O . VAL C 1 51 ? 166.885 169.418 189.063 1.00 52.77 26 VAL B O 1
ATOM 4488 N N . LEU C 1 52 ? 165.309 170.359 190.372 1.00 49.69 27 LEU B N 1
ATOM 4489 C CA . LEU C 1 52 ? 164.420 170.600 189.241 1.00 49.69 27 LEU B CA 1
ATOM 4490 C C . LEU C 1 52 ? 165.061 171.534 188.223 1.00 49.69 27 LEU B C 1
ATOM 4491 O O . LEU C 1 52 ? 165.006 171.277 187.015 1.00 49.69 27 LEU B O 1
ATOM 4496 N N . GLU C 1 53 ? 165.683 172.620 188.693 1.00 49.45 28 GLU B N 1
ATOM 4497 C CA . GLU C 1 53 ? 166.319 173.567 187.783 1.00 49.45 28 GLU B CA 1
ATOM 4498 C C . GLU C 1 53 ? 167.464 172.919 187.016 1.00 49.45 28 GLU B C 1
ATOM 4499 O O . GLU C 1 53 ? 167.590 173.104 185.799 1.00 49.45 28 GLU B O 1
ATOM 4505 N N . ARG C 1 54 ? 168.302 172.148 187.711 1.00 43.28 29 ARG B N 1
ATOM 4506 C CA . ARG C 1 54 ? 169.424 171.477 187.063 1.00 43.28 29 ARG B CA 1
ATOM 4507 C C . ARG C 1 54 ? 168.943 170.522 185.978 1.00 43.28 29 ARG B C 1
ATOM 4508 O O . ARG C 1 54 ? 169.435 170.551 184.841 1.00 43.28 29 ARG B O 1
ATOM 4516 N N . LEU C 1 55 ? 167.958 169.682 186.303 1.00 40.98 30 LEU B N 1
ATOM 4517 C CA . LEU C 1 55 ? 167.518 168.682 185.337 1.00 40.98 30 LEU B CA 1
ATOM 4518 C C . LEU C 1 55 ? 166.742 169.314 184.188 1.00 40.98 30 LEU B C 1
ATOM 4519 O O . LEU C 1 55 ? 166.771 168.804 183.063 1.00 40.98 30 LEU B O 1
ATOM 4524 N N . SER C 1 56 ? 166.039 170.421 184.444 1.00 39.62 31 SER B N 1
ATOM 4525 C CA . SER C 1 56 ? 165.362 171.120 183.358 1.00 39.62 31 SER B CA 1
ATOM 4526 C C . SER C 1 56 ? 166.364 171.791 182.429 1.00 39.62 31 SER B C 1
ATOM 4527 O O . SER C 1 56 ? 166.171 171.815 181.209 1.00 39.62 31 SER B O 1
ATOM 4530 N N . THR C 1 57 ? 167.439 172.351 182.990 1.00 36.70 32 THR B N 1
ATOM 4531 C CA . THR C 1 57 ? 168.477 172.952 182.160 1.00 36.70 32 THR B CA 1
ATOM 4532 C C . THR C 1 57 ? 169.175 171.902 181.306 1.00 36.70 32 THR B C 1
ATOM 4533 O O . THR C 1 57 ? 169.481 172.148 180.134 1.00 36.70 32 THR B O 1
ATOM 4537 N N . ALA C 1 58 ? 169.437 170.724 181.877 1.00 31.39 33 ALA B N 1
ATOM 4538 C CA . ALA C 1 58 ? 170.129 169.680 181.129 1.00 31.39 33 ALA B CA 1
ATOM 4539 C C . ALA C 1 58 ? 169.283 169.094 180.004 1.00 31.39 33 ALA B C 1
ATOM 4540 O O . ALA C 1 58 ? 169.827 168.404 179.135 1.00 31.39 33 ALA B O 1
ATOM 4542 N N . SER C 1 59 ? 167.976 169.351 179.995 1.00 31.01 34 SER B N 1
ATOM 4543 C CA . SER C 1 59 ? 167.091 168.750 179.007 1.00 31.01 34 SER B CA 1
ATOM 4544 C C . SER C 1 59 ? 167.353 169.322 177.615 1.00 31.01 34 SER B C 1
ATOM 4545 O O . SER C 1 59 ? 167.931 170.398 177.451 1.00 31.01 34 SER B O 1
ATOM 4548 N N . TYR C 1 60 ? 166.912 168.579 176.602 1.00 22.54 35 TYR B N 1
ATOM 4549 C CA . TYR C 1 60 ? 167.144 168.931 175.210 1.00 22.54 35 TYR B CA 1
ATOM 4550 C C . TYR C 1 60 ? 165.826 168.930 174.448 1.00 22.54 35 TYR B C 1
ATOM 4551 O O . TYR C 1 60 ? 164.936 168.120 174.715 1.00 22.54 35 TYR B O 1
ATOM 4560 N N . LEU C 1 61 ? 165.717 169.846 173.490 1.00 22.29 36 LEU B N 1
ATOM 4561 C CA . LEU C 1 61 ? 164.543 170.002 172.647 1.00 22.29 36 LEU B CA 1
ATOM 4562 C C . LEU C 1 61 ? 164.961 169.972 171.186 1.00 22.29 36 LEU B C 1
ATOM 4563 O O . LEU C 1 61 ? 166.104 170.305 170.860 1.00 22.29 36 LEU B O 1
ATOM 4568 N N . PRO C 1 62 ? 164.062 169.570 170.284 1.00 22.24 37 PRO B N 1
ATOM 4569 C CA . PRO C 1 62 ? 164.440 169.466 168.870 1.00 22.24 37 PRO B CA 1
ATOM 4570 C C . PRO C 1 62 ? 164.886 170.806 168.304 1.00 22.24 37 PRO B C 1
ATOM 4571 O O . PRO C 1 62 ? 164.344 171.858 168.647 1.00 22.24 37 PRO B O 1
ATOM 4575 N N . ALA C 1 63 ? 165.895 170.751 167.434 1.00 19.57 38 ALA B N 1
ATOM 4576 C CA . ALA C 1 63 ? 166.515 171.922 166.816 1.00 19.57 38 ALA B CA 1
ATOM 4577 C C . ALA C 1 63 ? 167.100 172.884 167.844 1.00 19.57 38 ALA B C 1
ATOM 4578 O O . ALA C 1 63 ? 167.306 174.063 167.543 1.00 19.57 38 ALA B O 1
ATOM 4580 N N . ASN C 1 64 ? 167.375 172.393 169.053 1.00 21.90 39 ASN B N 1
ATOM 4581 C CA . ASN C 1 64 ? 167.987 173.185 170.120 1.00 21.90 39 ASN B CA 1
ATOM 4582 C C . ASN C 1 64 ? 167.186 174.455 170.403 1.00 21.90 39 ASN B C 1
ATOM 4583 O O . ASN C 1 64 ? 167.711 175.570 170.393 1.00 21.90 39 ASN B O 1
ATOM 4588 N N . LEU C 1 65 ? 165.896 174.276 170.661 1.00 22.50 40 LEU B N 1
ATOM 4589 C CA . LEU C 1 65 ? 165.000 175.383 170.955 1.00 22.50 40 LEU B CA 1
ATOM 4590 C C . LEU C 1 65 ? 164.841 175.553 172.460 1.00 22.50 40 LEU B C 1
ATOM 4591 O O . LEU C 1 65 ? 164.925 174.590 173.224 1.00 22.50 40 LEU B O 1
ATOM 4596 N N . ASN C 1 66 ? 164.619 176.798 172.880 1.00 28.94 41 ASN B N 1
ATOM 4597 C CA . ASN C 1 66 ? 164.422 177.107 174.289 1.00 28.94 41 ASN B CA 1
ATOM 4598 C C . ASN C 1 66 ? 162.956 177.188 174.686 1.00 28.94 41 ASN B C 1
ATOM 4599 O O . ASN C 1 66 ? 162.648 177.129 175.881 1.00 28.94 41 ASN B O 1
ATOM 4604 N N . LYS C 1 67 ? 162.052 177.325 173.720 1.00 27.91 42 LYS B N 1
ATOM 4605 C CA . LYS C 1 67 ? 160.627 177.404 174.005 1.00 27.91 42 LYS B CA 1
ATOM 4606 C C . LYS C 1 67 ? 159.862 176.985 172.760 1.00 27.91 42 LYS B C 1
ATOM 4607 O O . LYS C 1 67 ? 160.390 177.018 171.646 1.00 27.91 42 LYS B O 1
ATOM 4613 N N . GLY C 1 68 ? 158.613 176.588 172.963 1.00 26.03 43 GLY B N 1
ATOM 4614 C CA . GLY C 1 68 ? 157.781 176.177 171.847 1.00 26.03 43 GLY B CA 1
ATOM 4615 C C . GLY C 1 68 ? 156.421 175.726 172.329 1.00 26.03 43 GLY B C 1
ATOM 4616 O O . GLY C 1 68 ? 156.167 175.598 173.531 1.00 26.03 43 GLY B O 1
ATOM 4617 N N . ILE C 1 69 ? 155.545 175.479 171.358 1.00 26.74 44 ILE B N 1
ATOM 4618 C CA . ILE C 1 69 ? 154.185 175.016 171.600 1.00 26.74 44 ILE B CA 1
ATOM 4619 C C . ILE C 1 69 ? 154.056 173.615 171.020 1.00 26.74 44 ILE B C 1
ATOM 4620 O O . ILE C 1 69 ? 154.365 173.396 169.844 1.00 26.74 44 ILE B O 1
ATOM 4625 N N . VAL C 1 70 ? 153.604 172.671 171.844 1.00 27.33 45 VAL B N 1
ATOM 4626 C CA . VAL C 1 70 ? 153.508 171.279 171.420 1.00 27.33 45 VAL B CA 1
ATOM 4627 C C . VAL C 1 70 ? 152.056 170.921 171.116 1.00 27.33 45 VAL B C 1
ATOM 4628 O O . VAL C 1 70 ? 151.786 170.068 170.264 1.00 27.33 45 VAL B O 1
ATOM 4632 N N . SER C 1 71 ? 151.110 171.582 171.784 1.00 33.05 46 SER B N 1
ATOM 4633 C CA . SER C 1 71 ? 149.697 171.385 171.479 1.00 33.05 46 SER B CA 1
ATOM 4634 C C . SER C 1 71 ? 148.896 172.563 172.011 1.00 33.05 46 SER B C 1
ATOM 4635 O O . SER C 1 71 ? 149.069 172.960 173.167 1.00 33.05 46 SER B O 1
ATOM 4638 N N . PHE C 1 72 ? 148.017 173.109 171.170 1.00 42.62 47 PHE B N 1
ATOM 4639 C CA . PHE C 1 72 ? 147.178 174.240 171.563 1.00 42.62 47 PHE B CA 1
ATOM 4640 C C . PHE C 1 72 ? 145.945 174.251 170.670 1.00 42.62 47 PHE B C 1
ATOM 4641 O O . PHE C 1 72 ? 146.045 174.584 169.485 1.00 42.62 47 PHE B O 1
ATOM 4649 N N . ASP C 1 73 ? 144.793 173.891 171.234 1.00 52.29 48 ASP B N 1
ATOM 4650 C CA . ASP C 1 73 ? 143.542 173.836 170.494 1.00 52.29 48 ASP B CA 1
ATOM 4651 C C . ASP C 1 73 ? 142.452 174.524 171.304 1.00 52.29 48 ASP B C 1
ATOM 4652 O O . ASP C 1 73 ? 142.441 174.467 172.537 1.00 52.29 48 ASP B O 1
ATOM 4657 N N . LEU C 1 74 ? 141.528 175.170 170.596 1.00 53.41 49 LEU B N 1
ATOM 4658 C CA . LEU C 1 74 ? 140.435 175.898 171.222 1.00 53.41 49 LEU B CA 1
ATOM 4659 C C . LEU C 1 74 ? 139.129 175.575 170.512 1.00 53.41 49 LEU B C 1
ATOM 4660 O O . LEU C 1 74 ? 139.116 175.227 169.329 1.00 53.41 49 LEU B O 1
ATOM 4665 N N . ASP C 1 75 ? 138.029 175.699 171.250 1.00 59.18 50 ASP B N 1
ATOM 4666 C CA . ASP C 1 75 ? 136.713 175.428 170.689 1.00 59.18 50 ASP B CA 1
ATOM 4667 C C . ASP C 1 75 ? 136.294 176.535 169.729 1.00 59.18 50 ASP B C 1
ATOM 4668 O O . ASP C 1 75 ? 136.541 177.719 169.972 1.00 59.18 50 ASP B O 1
ATOM 4673 N N . VAL C 1 76 ? 135.649 176.142 168.636 1.00 57.41 51 VAL B N 1
ATOM 4674 C CA . VAL C 1 76 ? 135.190 177.097 167.637 1.00 57.41 51 VAL B CA 1
ATOM 4675 C C . VAL C 1 76 ? 133.697 176.924 167.381 1.00 57.41 51 VAL B C 1
ATOM 4676 O O . VAL C 1 76 ? 132.909 177.847 167.592 1.00 57.41 51 VAL B O 1
ATOM 4680 N N . LEU C 1 83 ? 133.365 184.339 172.903 1.00 55.48 58 LEU B N 1
ATOM 4681 C CA . LEU C 1 83 ? 133.863 183.423 173.922 1.00 55.48 58 LEU B CA 1
ATOM 4682 C C . LEU C 1 83 ? 135.013 182.577 173.392 1.00 55.48 58 LEU B C 1
ATOM 4683 O O . LEU C 1 83 ? 134.915 181.983 172.319 1.00 55.48 58 LEU B O 1
ATOM 4688 N N . ILE C 1 84 ? 136.102 182.525 174.152 1.00 54.12 59 ILE B N 1
ATOM 4689 C CA . ILE C 1 84 ? 137.270 181.719 173.815 1.00 54.12 59 ILE B CA 1
ATOM 4690 C C . ILE C 1 84 ? 137.369 180.609 174.851 1.00 54.12 59 ILE B C 1
ATOM 4691 O O . ILE C 1 84 ? 137.585 180.873 176.040 1.00 54.12 59 ILE B O 1
ATOM 4696 N N . LEU C 1 85 ? 137.214 179.367 174.404 1.00 53.70 60 LEU B N 1
ATOM 4697 C CA . LEU C 1 85 ? 137.273 178.200 175.272 1.00 53.70 60 LEU B CA 1
ATOM 4698 C C . LEU C 1 85 ? 138.475 177.350 174.888 1.00 53.70 60 LEU B C 1
ATOM 4699 O O . LEU C 1 85 ? 138.654 177.016 173.713 1.00 53.70 60 LEU B O 1
ATOM 4704 N N . ILE C 1 86 ? 139.290 177.000 175.879 1.00 53.37 61 ILE B N 1
ATOM 4705 C CA . ILE C 1 86 ? 140.524 176.253 175.663 1.00 53.37 61 ILE B CA 1
ATOM 4706 C C . ILE C 1 86 ? 140.262 174.781 175.937 1.00 53.37 61 ILE B C 1
ATOM 4707 O O . ILE C 1 86 ? 139.778 174.417 177.016 1.00 53.37 61 ILE B O 1
ATOM 4712 N N . LYS C 1 87 ? 140.582 173.931 174.961 1.00 54.24 62 LYS B N 1
ATOM 4713 C CA . LYS C 1 87 ? 140.453 172.487 175.102 1.00 54.24 62 LYS B CA 1
ATOM 4714 C C . LYS C 1 87 ? 141.777 171.814 175.445 1.00 54.24 62 LYS B C 1
ATOM 4715 O O . LYS C 1 87 ? 141.856 171.065 176.422 1.00 54.24 62 LYS B O 1
ATOM 4721 N N . ASP C 1 88 ? 142.821 172.069 174.658 1.00 51.31 63 ASP B N 1
ATOM 4722 C CA . ASP C 1 88 ? 144.139 171.490 174.881 1.00 51.31 63 ASP B CA 1
ATOM 4723 C C . ASP C 1 88 ? 145.174 172.603 174.935 1.00 51.31 63 ASP B C 1
ATOM 4724 O O . ASP C 1 88 ? 145.199 173.471 174.058 1.00 51.31 63 ASP B O 1
ATOM 4729 N N . LEU C 1 89 ? 146.023 172.573 175.960 1.00 38.56 64 LEU B N 1
ATOM 4730 C CA . LEU C 1 89 ? 147.077 173.568 176.130 1.00 38.56 64 LEU B CA 1
ATOM 4731 C C . LEU C 1 89 ? 148.328 172.878 176.647 1.00 38.56 64 LEU B C 1
ATOM 4732 O O . LEU C 1 89 ? 148.314 172.295 177.735 1.00 38.56 64 LEU B O 1
ATOM 4737 N N . LYS C 1 90 ? 149.405 172.954 175.870 1.00 32.09 65 LYS B N 1
ATOM 4738 C CA . LYS C 1 90 ? 150.676 172.333 176.235 1.00 32.09 65 LYS B CA 1
ATOM 4739 C C . LYS C 1 90 ? 151.777 173.054 175.477 1.00 32.09 65 LYS B C 1
ATOM 4740 O O . LYS C 1 90 ? 151.743 173.102 174.244 1.00 32.09 65 LYS B O 1
ATOM 4746 N N . LEU C 1 91 ? 152.739 173.621 176.200 1.00 28.52 66 LEU B N 1
ATOM 4747 C CA . LEU C 1 91 ? 153.779 174.418 175.564 1.00 28.52 66 LEU B CA 1
ATOM 4748 C C . LEU C 1 91 ? 154.984 174.503 176.489 1.00 28.52 66 LEU B C 1
ATOM 4749 O O . LEU C 1 91 ? 154.905 174.194 177.680 1.00 28.52 66 LEU B O 1
ATOM 4754 N N . TYR C 1 92 ? 156.105 174.931 175.916 1.00 26.30 67 TYR B N 1
ATOM 4755 C CA . TYR C 1 92 ? 157.335 175.187 176.654 1.00 26.30 67 TYR B CA 1
ATOM 4756 C C . TYR C 1 92 ? 157.567 176.691 176.695 1.00 26.30 67 TYR B C 1
ATOM 4757 O O . TYR C 1 92 ? 157.640 177.338 175.646 1.00 26.30 67 TYR B O 1
ATOM 4766 N N . LEU C 1 93 ? 157.682 177.240 177.900 1.00 31.90 68 LEU B N 1
ATOM 4767 C CA . LEU C 1 93 ? 157.969 178.656 178.059 1.00 31.90 68 LEU B CA 1
ATOM 4768 C C . LEU C 1 93 ? 159.465 178.907 177.891 1.00 31.90 68 LEU B C 1
ATOM 4769 O O . LEU C 1 93 ? 160.243 178.004 177.574 1.00 31.90 68 LEU B O 1
ATOM 4774 N N . ASP C 1 94 ? 159.876 180.153 178.105 1.00 37.93 69 ASP B N 1
ATOM 4775 C CA . ASP C 1 94 ? 161.280 180.506 177.972 1.00 37.93 69 ASP B CA 1
ATOM 4776 C C . ASP C 1 94 ? 162.103 179.794 179.041 1.00 37.93 69 ASP B C 1
ATOM 4777 O O . ASP C 1 94 ? 161.622 179.514 180.143 1.00 37.93 69 ASP B O 1
ATOM 4782 N N . GLU C 1 95 ? 163.358 179.496 178.696 1.00 37.92 70 GLU B N 1
ATOM 4783 C CA . GLU C 1 95 ? 164.265 178.724 179.546 1.00 37.92 70 GLU B CA 1
ATOM 4784 C C . GLU C 1 95 ? 163.729 177.322 179.821 1.00 37.92 70 GLU B C 1
ATOM 4785 O O . GLU C 1 95 ? 163.950 176.763 180.898 1.00 37.92 70 GLU B O 1
ATOM 4791 N N . LYS C 1 96 ? 163.023 176.751 178.842 1.00 31.89 71 LYS B N 1
ATOM 4792 C CA . LYS C 1 96 ? 162.528 175.374 178.903 1.00 31.89 71 LYS B CA 1
ATOM 4793 C C . LYS C 1 96 ? 161.643 175.144 180.128 1.00 31.89 71 LYS B C 1
ATOM 4794 O O . LYS C 1 96 ? 161.840 174.203 180.899 1.00 31.89 71 LYS B O 1
ATOM 4800 N N . ASN C 1 97 ? 160.656 176.018 180.305 1.00 33.48 72 ASN B N 1
ATOM 4801 C CA . ASN C 1 97 ? 159.669 175.861 181.365 1.00 33.48 72 ASN B CA 1
ATOM 4802 C C . ASN C 1 97 ? 158.440 175.156 180.808 1.00 33.48 72 ASN B C 1
ATOM 4803 O O . ASN C 1 97 ? 157.877 175.582 179.795 1.00 33.48 72 ASN B O 1
ATOM 4808 N N . PHE C 1 98 ? 158.026 174.083 181.474 1.00 29.86 73 PHE B N 1
ATOM 4809 C CA . PHE C 1 98 ? 156.957 173.222 180.988 1.00 29.86 73 PHE B CA 1
ATOM 4810 C C . PHE C 1 98 ? 155.634 173.619 181.628 1.00 29.86 73 PHE B C 1
ATOM 4811 O O . PHE C 1 98 ? 155.539 173.733 182.855 1.00 29.86 73 PHE B O 1
ATOM 4819 N N . VAL C 1 99 ? 154.618 173.825 180.794 1.00 32.88 74 VAL B N 1
ATOM 4820 C CA . VAL C 1 99 ? 153.284 174.202 181.242 1.00 32.88 74 VAL B CA 1
ATOM 4821 C C . VAL C 1 99 ? 152.290 173.192 180.689 1.00 32.88 74 VAL B C 1
ATOM 4822 O O . VAL C 1 99 ? 152.251 172.953 179.477 1.00 32.88 74 VAL B O 1
ATOM 4826 N N . PHE C 1 100 ? 151.491 172.603 181.575 1.00 39.36 75 PHE B N 1
ATOM 4827 C CA . PHE C 1 100 ? 150.485 171.619 181.202 1.00 39.36 75 PHE B CA 1
ATOM 4828 C C . PHE C 1 100 ? 149.139 172.039 181.771 1.00 39.36 75 PHE B C 1
ATOM 4829 O O . PHE C 1 100 ? 149.063 172.546 182.894 1.00 39.36 75 PHE B O 1
ATOM 4837 N N . TYR C 1 101 ? 148.080 171.825 180.996 1.00 46.00 76 TYR B N 1
ATOM 4838 C CA . TYR C 1 101 ? 146.731 172.228 181.374 1.00 46.00 76 TYR B CA 1
ATOM 4839 C C . TYR C 1 101 ? 145.920 170.990 181.732 1.00 46.00 76 TYR B C 1
ATOM 4840 O O . TYR C 1 101 ? 145.704 170.116 180.886 1.00 46.00 76 TYR B O 1
ATOM 4849 N N . ASP C 1 102 ? 145.473 170.920 182.983 1.00 51.79 77 ASP B N 1
ATOM 4850 C CA . ASP C 1 102 ? 144.571 169.861 183.409 1.00 51.79 77 ASP B CA 1
ATOM 4851 C C . ASP C 1 102 ? 143.137 170.218 183.048 1.00 51.79 77 ASP B C 1
ATOM 4852 O O . ASP C 1 102 ? 142.721 171.374 183.162 1.00 51.79 77 ASP B O 1
ATOM 4857 N N . LYS C 1 103 ? 142.376 169.216 182.623 1.00 52.91 78 LYS B N 1
ATOM 4858 C CA . LYS C 1 103 ? 140.984 169.415 182.250 1.00 52.91 78 LYS B CA 1
ATOM 4859 C C . LYS C 1 103 ? 140.055 169.492 183.456 1.00 52.91 78 LYS B C 1
ATOM 4860 O O . LYS C 1 103 ? 138.835 169.393 183.286 1.00 52.91 78 LYS B O 1
ATOM 4866 N N . SER C 1 104 ? 140.601 169.661 184.662 1.00 58.93 79 SER B N 1
ATOM 4867 C CA . SER C 1 104 ? 139.768 169.695 185.859 1.00 58.93 79 SER B CA 1
ATOM 4868 C C . SER C 1 104 ? 138.885 170.937 185.897 1.00 58.93 79 SER B C 1
ATOM 4869 O O . SER C 1 104 ? 137.726 170.864 186.320 1.00 58.93 79 SER B O 1
ATOM 4872 N N . TYR C 1 105 ? 139.408 172.082 185.466 1.00 55.75 80 TYR B N 1
ATOM 4873 C CA . TYR C 1 105 ? 138.634 173.310 185.538 1.00 55.75 80 TYR B CA 1
ATOM 4874 C C . TYR C 1 105 ? 138.547 173.978 184.170 1.00 55.75 80 TYR B C 1
ATOM 4875 O O . TYR C 1 105 ? 139.444 173.817 183.337 1.00 55.75 80 TYR B O 1
ATOM 4884 N N . PRO C 1 106 ? 137.475 174.722 183.907 1.00 55.12 81 PRO B N 1
ATOM 4885 C CA . PRO C 1 106 ? 137.358 175.414 182.619 1.00 55.12 81 PRO B CA 1
ATOM 4886 C C . PRO C 1 106 ? 138.361 176.549 182.494 1.00 55.12 81 PRO B C 1
ATOM 4887 O O . PRO C 1 106 ? 138.823 177.118 183.486 1.00 55.12 81 PRO B O 1
ATOM 4891 N N . LEU C 1 107 ? 138.695 176.876 181.246 1.00 54.03 82 LEU B N 1
ATOM 4892 C CA . LEU C 1 107 ? 139.650 177.936 180.921 1.00 54.03 82 LEU B CA 1
ATOM 4893 C C . LEU C 1 107 ? 139.032 178.790 179.816 1.00 54.03 82 LEU B C 1
ATOM 4894 O O . LEU C 1 107 ? 139.176 178.484 178.630 1.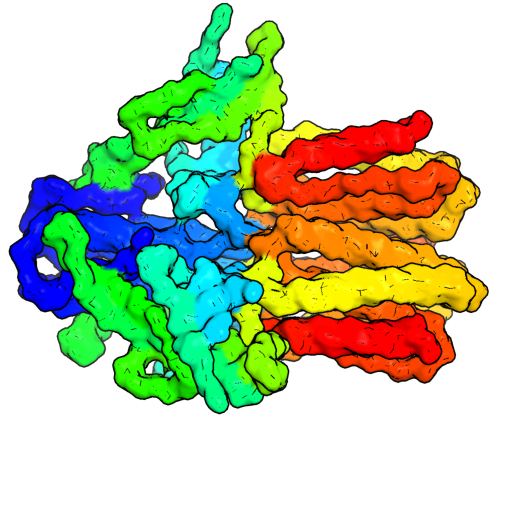00 54.03 82 LEU B O 1
ATOM 4899 N N . SER C 1 108 ? 138.344 179.860 180.210 1.00 56.45 83 SER B N 1
ATOM 4900 C CA . SER C 1 108 ? 137.652 180.730 179.271 1.00 56.45 83 SER B CA 1
ATOM 4901 C C . SER C 1 108 ? 137.822 182.179 179.702 1.00 56.45 83 SER B C 1
ATOM 4902 O O . SER C 1 108 ? 138.175 182.464 180.849 1.00 56.45 83 SER B O 1
ATOM 4905 N N . LEU C 1 109 ? 137.569 183.095 178.768 1.00 58.89 84 LEU B N 1
ATOM 4906 C CA . LEU C 1 109 ? 137.711 184.525 179.017 1.00 58.89 84 LEU B CA 1
ATOM 4907 C C . LEU C 1 109 ? 136.410 185.301 178.878 1.00 58.89 84 LEU B C 1
ATOM 4908 O O . LEU C 1 109 ? 136.123 186.157 179.718 1.00 58.89 84 LEU B O 1
ATOM 4913 N N . GLN C 1 110 ? 135.615 185.024 177.841 1.00 63.37 85 GLN B N 1
ATOM 4914 C CA . GLN C 1 110 ? 134.286 185.614 177.657 1.00 63.37 85 GLN B CA 1
ATOM 4915 C C . GLN C 1 110 ? 134.366 187.144 177.585 1.00 63.37 85 GLN B C 1
ATOM 4916 O O . GLN C 1 110 ? 133.893 187.873 178.459 1.00 63.37 85 GLN B O 1
ATOM 4922 N N . ILE C 1 111 ? 135.011 187.613 176.515 1.00 70.82 86 ILE B N 1
ATOM 4923 C CA . ILE C 1 111 ? 135.091 189.052 176.283 1.00 70.82 86 ILE B CA 1
ATOM 4924 C C . ILE C 1 111 ? 133.713 189.600 175.923 1.00 70.82 86 ILE B C 1
ATOM 4925 O O . ILE C 1 111 ? 132.805 188.874 175.503 1.00 70.82 86 ILE B O 1
ATOM 4930 N N . MET C 1 112 ? 133.565 190.913 176.082 1.00 84.94 87 MET B N 1
ATOM 4931 C CA . MET C 1 112 ? 132.320 191.595 175.763 1.00 84.94 87 MET B CA 1
ATOM 4932 C C . MET C 1 112 ? 132.631 192.931 175.105 1.00 84.94 87 MET B C 1
ATOM 4933 O O . MET C 1 112 ? 133.711 193.500 175.284 1.00 84.94 87 MET B O 1
ATOM 4938 N N . THR C 1 113 ? 131.669 193.424 174.333 1.00 90.33 88 THR B N 1
ATOM 4939 C CA . THR C 1 113 ? 131.820 194.699 173.642 1.00 90.33 88 THR B CA 1
ATOM 4940 C C . THR C 1 113 ? 130.539 195.523 173.723 1.00 90.33 88 THR B C 1
ATOM 4941 O O . THR C 1 113 ? 130.354 196.477 172.967 1.00 90.33 88 THR B O 1
ATOM 4945 N N . GLU C 1 119 ? 142.035 193.928 167.202 1.00 67.92 94 GLU B N 1
ATOM 4946 C CA . GLU C 1 119 ? 143.335 193.773 167.843 1.00 67.92 94 GLU B CA 1
ATOM 4947 C C . GLU C 1 119 ? 143.173 193.527 169.337 1.00 67.92 94 GLU B C 1
ATOM 4948 O O . GLU C 1 119 ? 143.295 194.447 170.144 1.00 67.92 94 GLU B O 1
ATOM 4954 N N . ILE C 1 120 ? 142.896 192.282 169.699 1.00 58.48 95 ILE B N 1
ATOM 4955 C CA . ILE C 1 120 ? 142.672 191.883 171.081 1.00 58.48 95 ILE B CA 1
ATOM 4956 C C . ILE C 1 120 ? 143.734 190.860 171.461 1.00 58.48 95 ILE B C 1
ATOM 4957 O O . ILE C 1 120 ? 143.645 189.689 171.087 1.00 58.48 95 ILE B O 1
ATOM 4962 N N . PRO C 1 121 ? 144.771 191.270 172.184 1.00 52.52 96 PRO B N 1
ATOM 4963 C CA . PRO C 1 121 ? 145.780 190.308 172.637 1.00 52.52 96 PRO B CA 1
ATOM 4964 C C . PRO C 1 121 ? 145.221 189.365 173.689 1.00 52.52 96 PRO B C 1
ATOM 4965 O O . PRO C 1 121 ? 144.312 189.707 174.449 1.00 52.52 96 PRO B O 1
ATOM 4969 N N . LEU C 1 122 ? 145.783 188.160 173.726 1.00 44.20 97 LEU B N 1
ATOM 4970 C CA . LEU C 1 122 ? 145.425 187.144 174.705 1.00 44.20 97 LEU B CA 1
ATOM 4971 C C . LEU C 1 122 ? 146.659 186.789 175.520 1.00 44.20 97 LEU B C 1
ATOM 4972 O O . LEU C 1 122 ? 147.734 186.563 174.956 1.00 44.20 97 LEU B O 1
ATOM 4977 N N . PHE C 1 123 ? 146.504 186.738 176.839 1.00 45.34 98 PHE B N 1
ATOM 4978 C CA . PHE C 1 123 ? 147.611 186.494 177.748 1.00 45.34 98 PHE B CA 1
ATOM 4979 C C . PHE C 1 123 ? 147.327 185.270 178.606 1.00 45.34 98 PHE B C 1
ATOM 4980 O O . PHE C 1 123 ? 146.170 184.924 178.861 1.00 45.34 98 PHE B O 1
ATOM 4988 N N . LEU C 1 124 ? 148.397 184.616 179.046 1.00 44.89 99 LEU B N 1
ATOM 4989 C CA . LEU C 1 124 ? 148.317 183.456 179.922 1.00 44.89 99 LEU B CA 1
ATOM 4990 C C . LEU C 1 124 ? 148.942 183.800 181.266 1.00 44.89 99 LEU B C 1
ATOM 4991 O O . LEU C 1 124 ? 150.087 184.261 181.322 1.00 44.89 99 LEU B O 1
ATOM 4996 N N . ASN C 1 125 ? 148.195 183.574 182.340 1.00 50.15 100 ASN B N 1
ATOM 4997 C CA . ASN C 1 125 ? 148.639 183.882 183.692 1.00 50.15 100 ASN B CA 1
ATOM 4998 C C . ASN C 1 125 ? 148.829 182.588 184.469 1.00 50.15 100 ASN B C 1
ATOM 4999 O O . ASN C 1 125 ? 147.963 181.708 184.436 1.00 50.15 100 ASN B O 1
ATOM 5004 N N . ILE C 1 126 ? 149.955 182.477 185.166 1.00 50.93 101 ILE B N 1
ATOM 5005 C CA . ILE C 1 126 ? 150.263 181.316 185.992 1.00 50.93 101 ILE B CA 1
ATOM 5006 C C . ILE C 1 126 ? 150.454 181.795 187.422 1.00 50.93 101 ILE B C 1
ATOM 5007 O O . ILE C 1 126 ? 151.344 182.608 187.697 1.00 50.93 101 ILE B O 1
ATOM 5012 N N . ARG C 1 127 ? 149.619 181.294 188.328 1.00 55.04 102 ARG B N 1
ATOM 5013 C CA . ARG C 1 127 ? 149.717 181.591 189.749 1.00 55.04 102 ARG B CA 1
ATOM 5014 C C . ARG C 1 127 ? 149.791 180.284 190.520 1.00 55.04 102 ARG B C 1
ATOM 5015 O O . ARG C 1 127 ? 148.975 179.383 190.299 1.00 55.04 102 ARG B O 1
ATOM 5023 N N . GLU C 1 128 ? 150.762 180.181 191.420 1.00 57.46 103 GLU B N 1
ATOM 5024 C CA . GLU C 1 128 ? 150.939 178.979 192.218 1.00 57.46 103 GLU B CA 1
ATOM 5025 C C . GLU C 1 128 ? 150.110 179.064 193.492 1.00 57.46 103 GLU B C 1
ATOM 5026 O O . GLU C 1 128 ? 149.924 180.144 194.059 1.00 57.46 103 GLU B O 1
ATOM 5032 N N . LYS C 1 129 ? 149.595 177.916 193.926 1.00 58.65 104 LYS B N 1
ATOM 5033 C CA . LYS C 1 129 ? 148.768 177.852 195.121 1.00 58.65 104 LYS B CA 1
ATOM 5034 C C . LYS C 1 129 ? 148.931 176.481 195.758 1.00 58.65 104 LYS B C 1
ATOM 5035 O O . LYS C 1 129 ? 149.373 175.525 195.117 1.00 58.65 104 LYS B O 1
ATOM 5041 N N . VAL C 1 130 ? 148.565 176.398 197.033 1.00 62.45 105 VAL B N 1
ATOM 5042 C CA . VAL C 1 130 ? 148.743 175.190 197.828 1.00 62.45 105 VAL B CA 1
ATOM 5043 C C . VAL C 1 130 ? 147.423 174.436 197.879 1.00 62.45 105 VAL B C 1
ATOM 5044 O O . VAL C 1 130 ? 146.387 175.004 198.245 1.00 62.45 105 VAL B O 1
ATOM 5048 N N . ILE C 1 131 ? 147.460 173.158 197.515 1.00 65.81 106 ILE B N 1
ATOM 5049 C CA . ILE C 1 131 ? 146.306 172.276 197.609 1.00 65.81 106 ILE B CA 1
ATOM 5050 C C . ILE C 1 131 ? 146.718 171.037 198.388 1.00 65.81 106 ILE B C 1
ATOM 5051 O O . ILE C 1 131 ? 147.903 170.700 198.476 1.00 65.81 106 ILE B O 1
ATOM 50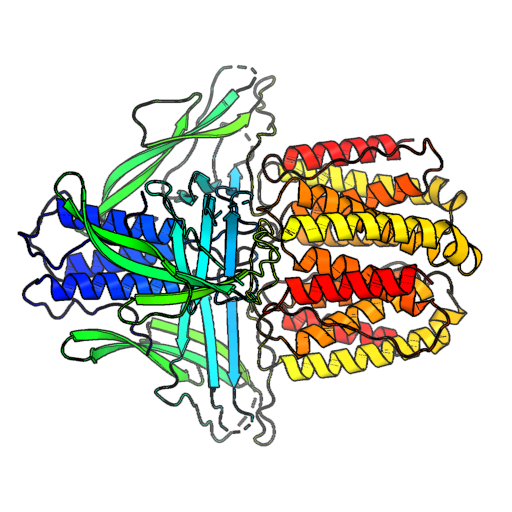56 N N . GLU C 1 132 ? 145.731 170.360 198.964 1.00 74.76 107 GLU B N 1
ATOM 5057 C CA . GLU C 1 132 ? 145.960 169.145 199.733 1.00 74.76 107 GLU B CA 1
ATOM 5058 C C . GLU C 1 132 ? 145.260 167.975 199.057 1.00 74.76 107 GLU B C 1
ATOM 5059 O O . GLU C 1 132 ? 144.098 168.086 198.652 1.00 74.76 107 GLU B O 1
ATOM 5065 N N . LYS C 1 133 ? 145.982 166.868 198.908 1.00 78.27 108 LYS B N 1
ATOM 5066 C CA . LYS C 1 133 ? 145.449 165.647 198.321 1.00 78.27 108 LYS B CA 1
ATOM 5067 C C . LYS C 1 133 ? 145.760 164.498 199.267 1.00 78.27 108 LYS B C 1
ATOM 5068 O O . LYS C 1 133 ? 146.881 164.406 199.777 1.00 78.27 108 LYS B O 1
ATOM 5074 N N . ASN C 1 134 ? 144.739 163.681 199.547 1.00 82.50 109 ASN B N 1
ATOM 5075 C CA . ASN C 1 134 ? 144.739 162.537 200.463 1.00 82.50 109 ASN B CA 1
ATOM 5076 C C . ASN C 1 134 ? 145.647 162.750 201.672 1.00 82.50 109 ASN B C 1
ATOM 5077 O O . ASN C 1 134 ? 146.440 161.873 202.029 1.00 82.50 109 ASN B O 1
ATOM 5082 N N . GLY C 1 135 ? 145.521 163.908 202.316 1.00 80.13 110 GLY B N 1
ATOM 5083 C CA . GLY C 1 135 ? 146.258 164.204 203.526 1.00 80.13 110 GLY B CA 1
ATOM 5084 C C . GLY C 1 135 ? 147.659 164.737 203.332 1.00 80.13 110 GLY B C 1
ATOM 5085 O O . GLY C 1 135 ? 148.371 164.928 204.325 1.00 80.13 110 GLY B O 1
ATOM 5086 N N . VAL C 1 136 ? 148.082 164.986 202.094 1.00 77.25 111 VAL B N 1
ATOM 5087 C CA . VAL C 1 136 ? 149.427 165.464 201.796 1.00 77.25 111 VAL B CA 1
ATOM 5088 C C . VAL C 1 136 ? 149.319 166.791 201.059 1.00 77.25 111 VAL B C 1
ATOM 5089 O O . VAL C 1 136 ? 148.586 166.899 200.069 1.00 77.25 111 VAL B O 1
ATOM 5093 N N . LYS C 1 137 ? 150.045 167.795 201.542 1.00 70.79 112 LYS B N 1
ATOM 5094 C CA . LYS C 1 137 ? 150.064 169.093 200.884 1.00 70.79 112 LYS B CA 1
ATOM 5095 C C . LYS C 1 137 ? 150.917 169.046 199.621 1.00 70.79 112 LYS B C 1
ATOM 5096 O O . LYS C 1 137 ? 151.883 168.285 199.522 1.00 70.79 112 LYS B O 1
ATOM 5102 N N . TYR C 1 138 ? 150.552 169.879 198.649 1.00 66.56 113 TYR B N 1
ATOM 5103 C CA . TYR C 1 138 ? 151.239 169.932 197.368 1.00 66.56 113 TYR B CA 1
ATOM 5104 C C . TYR C 1 138 ? 151.260 171.369 196.868 1.00 66.56 113 TYR B C 1
ATOM 5105 O O . TYR C 1 138 ? 150.682 172.272 197.478 1.00 66.56 113 TYR B O 1
ATOM 5114 N N . ILE C 1 139 ? 151.939 171.575 195.743 1.00 59.49 114 ILE B N 1
ATOM 5115 C CA . ILE C 1 139 ? 152.016 172.870 195.079 1.00 59.49 114 ILE B CA 1
ATOM 5116 C C . ILE C 1 139 ? 151.373 172.732 193.708 1.00 59.49 114 ILE B C 1
ATOM 5117 O O . ILE C 1 139 ? 151.741 171.843 192.934 1.00 59.49 114 ILE B O 1
ATOM 5122 N N . TYR C 1 140 ? 150.420 173.608 193.409 1.00 56.08 115 TYR B N 1
ATOM 5123 C CA . TYR C 1 140 ? 149.666 173.545 192.167 1.00 56.08 115 TYR B CA 1
ATOM 5124 C C . TYR C 1 140 ? 149.888 174.813 191.355 1.00 56.08 115 TYR B C 1
ATOM 5125 O O . TYR C 1 140 ? 150.179 175.879 191.904 1.00 56.08 115 TYR B O 1
ATOM 5134 N N . ASN C 1 141 ? 149.752 174.686 190.039 1.00 54.87 116 ASN B N 1
ATOM 5135 C CA . ASN C 1 141 ? 149.836 175.812 189.118 1.00 54.87 116 ASN B CA 1
ATOM 5136 C C . ASN C 1 141 ? 148.457 176.056 188.522 1.00 54.87 116 ASN B C 1
ATOM 5137 O O . ASN C 1 141 ? 147.857 175.142 187.946 1.00 54.87 116 ASN B O 1
ATOM 5142 N N . GLN C 1 142 ? 147.960 177.281 188.655 1.00 51.52 117 GLN B N 1
ATOM 5143 C CA . GLN C 1 142 ? 146.643 177.659 188.161 1.00 51.52 117 GLN B CA 1
ATOM 5144 C C . GLN C 1 142 ? 146.795 178.547 186.934 1.00 51.52 117 GLN B C 1
ATOM 5145 O O . GLN C 1 142 ? 147.544 179.528 186.962 1.00 51.52 117 GLN B O 1
ATOM 5151 N N . LEU C 1 143 ? 146.083 178.203 185.867 1.00 47.99 118 LEU B N 1
ATOM 5152 C CA . LEU C 1 143 ? 146.132 178.951 184.621 1.00 47.99 118 LEU B CA 1
ATOM 5153 C C . LEU C 1 143 ? 144.925 179.873 184.505 1.00 47.99 118 LEU B C 1
ATOM 5154 O O . LEU C 1 143 ? 143.837 179.570 185.002 1.00 47.99 118 LEU B O 1
ATOM 5159 N N . SER C 1 144 ? 145.131 181.010 183.845 1.00 50.14 119 SER B N 1
ATOM 5160 C CA . SER C 1 144 ? 144.080 182.000 183.673 1.00 50.14 119 SER B CA 1
ATOM 5161 C C . SER C 1 144 ? 144.322 182.766 182.383 1.00 50.14 119 SER B C 1
ATOM 5162 O O . SER C 1 144 ? 145.420 182.747 181.822 1.00 50.14 119 SER B O 1
ATOM 5165 N N . LEU C 1 145 ? 143.278 183.445 181.918 1.00 50.66 120 LEU B N 1
ATOM 5166 C CA . LEU C 1 145 ? 143.336 184.264 180.717 1.00 50.66 120 LEU B CA 1
ATOM 5167 C C . LEU C 1 145 ? 142.998 185.706 181.069 1.00 50.66 120 LEU B C 1
ATOM 5168 O O . LEU C 1 145 ? 142.093 185.964 181.867 1.00 50.66 120 LEU B O 1
ATOM 5173 N N . SER C 1 146 ? 143.733 186.643 180.474 1.00 51.97 121 SER B N 1
ATOM 5174 C CA . SER C 1 146 ? 143.522 188.062 180.715 1.00 51.97 121 SER B CA 1
ATOM 5175 C C . SER C 1 146 ? 143.656 188.822 179.405 1.00 51.97 121 SER B C 1
ATOM 5176 O O . SER C 1 146 ? 144.229 188.328 178.431 1.00 51.97 121 SER B O 1
ATOM 5179 N N . LEU C 1 147 ? 143.108 190.038 179.390 1.00 55.88 122 LEU B N 1
ATOM 5180 C CA . LEU C 1 147 ? 143.156 190.860 178.187 1.00 55.88 122 LEU B CA 1
ATOM 5181 C C . LEU C 1 147 ? 144.523 191.499 177.974 1.00 55.88 122 LEU B C 1
ATOM 5182 O O . LEU C 1 147 ? 144.952 191.657 176.826 1.00 55.88 122 LEU B O 1
ATOM 5187 N N . GLU C 1 148 ? 145.215 191.874 179.049 1.00 56.58 123 GLU B N 1
ATOM 5188 C CA . GLU C 1 148 ? 146.505 192.541 178.942 1.00 56.58 123 GLU B CA 1
ATOM 5189 C C . GLU C 1 148 ? 147.464 191.944 179.963 1.00 56.58 123 GLU B C 1
ATOM 5190 O O . GLU C 1 148 ? 147.100 191.069 180.755 1.00 56.58 123 GLU B O 1
ATOM 5196 N N . HIS C 1 149 ? 148.703 192.430 179.939 1.00 58.44 124 HIS B N 1
ATOM 5197 C CA . HIS C 1 149 ? 149.713 191.977 180.884 1.00 58.44 124 HIS B CA 1
ATOM 5198 C C . HIS C 1 149 ? 149.327 192.370 182.303 1.00 58.44 124 HIS B C 1
ATOM 5199 O O . HIS C 1 149 ? 148.732 193.426 182.534 1.00 58.44 124 HIS B O 1
ATOM 5206 N N . SER C 1 150 ? 149.668 191.510 183.259 1.00 62.00 125 SER B N 1
ATOM 5207 C CA . SER C 1 150 ? 149.347 191.733 184.659 1.00 62.00 125 SER B CA 1
ATOM 5208 C C . SER C 1 150 ? 150.572 191.464 185.518 1.00 62.00 125 SER B C 1
ATOM 5209 O O . SER C 1 150 ? 151.446 190.674 185.154 1.00 62.00 125 SER B O 1
ATOM 5212 N N . TYR C 1 151 ? 150.628 192.135 186.663 1.00 68.52 126 TYR B N 1
ATOM 5213 C CA . TYR C 1 151 ? 151.694 191.947 187.632 1.00 68.52 126 TYR B CA 1
ATOM 5214 C C . TYR C 1 151 ? 151.208 191.071 188.783 1.00 68.52 126 TYR B C 1
ATOM 5215 O O . TYR C 1 151 ? 150.032 190.713 188.875 1.00 68.52 126 TYR B O 1
ATOM 5224 N N . GLY C 1 152 ? 152.136 190.726 189.672 1.00 64.54 127 GLY B N 1
ATOM 5225 C CA . GLY C 1 152 ? 151.799 189.856 190.780 1.00 64.54 127 GLY B CA 1
ATOM 5226 C C . GLY C 1 152 ? 151.608 188.407 190.402 1.00 64.54 127 GLY B C 1
ATOM 5227 O O . GLY C 1 152 ? 150.981 187.657 191.154 1.00 64.54 127 GLY B O 1
ATOM 5228 N N . PHE C 1 153 ? 152.132 187.991 189.253 1.00 59.62 128 PHE B N 1
ATOM 5229 C CA . PHE C 1 153 ? 152.009 186.625 188.772 1.00 59.62 128 PHE B CA 1
ATOM 5230 C C . PHE C 1 153 ? 153.390 186.060 188.474 1.00 59.62 128 PHE B C 1
ATOM 5231 O O . PHE C 1 153 ? 154.322 186.799 188.142 1.00 59.62 128 PHE B O 1
ATOM 5239 N N . LYS C 1 154 ? 153.516 184.737 188.602 1.00 54.76 129 LYS B N 1
ATOM 5240 C CA . LYS C 1 154 ? 154.784 184.085 188.293 1.00 54.76 129 LYS B CA 1
ATOM 5241 C C . LYS C 1 154 ? 155.146 184.255 186.825 1.00 54.76 129 LYS B C 1
ATOM 5242 O O . LYS C 1 154 ? 156.312 184.487 186.487 1.00 54.76 129 LYS B O 1
ATOM 5248 N N . HIS C 1 155 ? 154.161 184.143 185.938 1.00 53.07 130 HIS B N 1
ATOM 5249 C CA . HIS C 1 155 ? 154.385 184.300 184.511 1.00 53.07 130 HIS B CA 1
ATOM 5250 C C . HIS C 1 155 ? 153.194 185.012 183.889 1.00 53.07 130 HIS B C 1
ATOM 5251 O O . HIS C 1 155 ? 152.053 184.843 184.326 1.00 53.07 130 HIS B O 1
ATOM 5258 N N . SER C 1 156 ? 153.474 185.820 182.867 1.00 50.65 131 SER B N 1
ATOM 5259 C CA . SER C 1 156 ? 152.423 186.477 182.092 1.00 50.65 131 SER B CA 1
ATOM 5260 C C . SER C 1 156 ? 152.969 186.682 180.682 1.00 50.65 131 SER B C 1
ATOM 5261 O O . SER C 1 156 ? 153.681 187.657 180.427 1.00 50.65 131 SER B O 1
ATOM 5264 N N . ILE C 1 157 ? 152.631 185.765 179.780 1.00 43.97 132 ILE B N 1
ATOM 5265 C CA . ILE C 1 157 ? 153.151 185.762 178.419 1.00 43.97 132 ILE B CA 1
ATOM 5266 C C . ILE C 1 157 ? 151.978 185.743 177.453 1.00 43.97 132 ILE B C 1
ATOM 5267 O O . ILE C 1 157 ? 151.042 184.955 177.623 1.00 43.97 132 ILE B O 1
ATOM 5272 N N . GLN C 1 158 ? 152.025 186.611 176.446 1.00 38.95 133 GLN B N 1
ATOM 5273 C CA . GLN C 1 158 ? 151.008 186.598 175.405 1.00 38.95 133 GLN B CA 1
ATOM 5274 C C . GLN C 1 158 ? 151.191 185.370 174.521 1.00 38.95 133 GLN B C 1
ATOM 5275 O O . GLN C 1 158 ? 152.307 185.064 174.093 1.00 38.95 133 GLN B O 1
ATOM 5281 N N . ILE C 1 159 ? 150.096 184.666 174.250 1.00 36.27 134 ILE B N 1
ATOM 5282 C CA . ILE C 1 159 ? 150.156 183.433 173.478 1.00 36.27 134 ILE B CA 1
ATOM 5283 C C . ILE C 1 159 ? 149.340 183.484 172.195 1.00 36.27 134 ILE B C 1
ATOM 5284 O O . ILE C 1 159 ? 149.577 182.657 171.299 1.00 36.27 134 ILE B O 1
ATOM 5289 N N . ALA C 1 160 ? 148.390 184.405 172.055 1.00 40.82 135 ALA B N 1
ATOM 5290 C CA . ALA C 1 160 ? 147.566 184.454 170.857 1.00 40.82 135 ALA B CA 1
ATOM 5291 C C . ALA C 1 160 ? 147.113 185.883 170.606 1.00 40.82 135 ALA B C 1
ATOM 5292 O O . ALA C 1 160 ? 147.110 186.725 171.507 1.00 40.82 135 ALA B O 1
ATOM 5294 N N . LEU C 1 161 ? 146.732 186.145 169.357 1.00 49.67 136 LEU B N 1
ATOM 5295 C CA . LEU C 1 161 ? 146.212 187.439 168.938 1.00 49.67 136 LEU B CA 1
ATOM 5296 C C . LEU C 1 161 ? 144.878 187.229 168.240 1.00 49.67 136 LEU B C 1
ATOM 5297 O O . LEU C 1 161 ? 144.770 186.381 167.348 1.00 49.67 136 LEU B O 1
ATOM 5302 N N . PHE C 1 162 ? 143.870 188.000 168.639 1.00 54.10 137 PHE B N 1
ATOM 5303 C CA . PHE C 1 162 ? 142.526 187.869 168.096 1.00 54.10 137 PHE B CA 1
ATOM 5304 C C . PHE C 1 162 ? 142.014 189.223 167.634 1.00 54.10 137 PHE B C 1
ATOM 5305 O O . PHE C 1 162 ? 142.260 190.245 168.281 1.00 54.10 137 PHE B O 1
ATOM 5313 N N . ARG C 1 163 ? 141.303 189.222 166.509 1.00 69.27 138 ARG B N 1
ATOM 5314 C CA . ARG C 1 163 ? 140.662 190.415 165.974 1.00 69.27 138 ARG B CA 1
ATOM 5315 C C . ARG C 1 163 ? 139.203 190.096 165.688 1.00 69.27 138 ARG B C 1
ATOM 5316 O O . ARG C 1 163 ? 138.905 189.112 165.004 1.00 69.27 138 ARG B O 1
ATOM 5324 N N . LEU C 1 164 ? 138.300 190.927 166.201 1.00 75.35 139 LEU B N 1
ATOM 5325 C CA . LEU C 1 164 ? 136.869 190.714 166.045 1.00 75.35 139 LEU B CA 1
ATOM 5326 C C . LEU C 1 164 ? 136.274 191.777 165.133 1.00 75.35 139 LEU B C 1
ATOM 5327 O O . LEU C 1 164 ? 136.659 192.949 165.190 1.00 75.35 139 LEU B O 1
ATOM 5332 N N . ASP C 1 165 ? 135.340 191.353 164.286 1.00 81.47 140 ASP B N 1
ATOM 5333 C CA . ASP C 1 165 ? 134.578 192.248 163.423 1.00 81.47 140 ASP B CA 1
ATOM 5334 C C . ASP C 1 165 ? 133.116 191.836 163.512 1.00 81.47 140 ASP B C 1
ATOM 5335 O O . ASP C 1 165 ? 132.744 190.753 163.047 1.00 81.47 140 ASP B O 1
ATOM 5340 N N . ARG C 1 166 ? 132.294 192.700 164.109 1.00 86.45 141 ARG B N 1
ATOM 5341 C CA . ARG C 1 166 ? 130.891 192.395 164.390 1.00 86.45 141 ARG B CA 1
ATOM 5342 C C . ARG C 1 166 ? 130.787 191.129 165.246 1.00 86.45 141 ARG B C 1
ATOM 5343 O O . ARG C 1 166 ? 129.985 190.229 164.987 1.00 86.45 141 ARG B O 1
ATOM 5351 N N . GLY C 1 167 ? 131.639 191.046 166.263 1.00 83.58 142 GLY B N 1
ATOM 5352 C CA . GLY C 1 167 ? 131.588 189.954 167.222 1.00 83.58 142 GLY B CA 1
ATOM 5353 C C . GLY C 1 167 ? 131.861 188.575 166.662 1.00 83.58 142 GLY B C 1
ATOM 5354 O O . GLY C 1 167 ? 131.122 187.631 166.970 1.00 83.58 142 GLY B O 1
ATOM 5355 N N . ARG C 1 168 ? 132.907 188.427 165.844 1.00 81.10 143 ARG B N 1
ATOM 5356 C CA . ARG C 1 168 ? 133.230 187.138 165.250 1.00 81.10 143 ARG B CA 1
ATOM 5357 C C . ARG C 1 168 ? 134.541 186.537 165.735 1.00 81.10 143 ARG B C 1
ATOM 5358 O O . ARG C 1 168 ? 134.684 185.311 165.696 1.00 81.10 143 ARG B O 1
ATOM 5366 N N . LEU C 1 169 ? 135.493 187.357 166.187 1.00 68.14 144 LEU B N 1
ATOM 5367 C CA . LEU C 1 169 ? 136.781 186.885 166.702 1.00 68.14 144 LEU B CA 1
ATOM 5368 C C . LEU C 1 169 ? 137.525 186.047 165.660 1.00 68.14 144 LEU B C 1
ATOM 5369 O O . LEU C 1 169 ? 137.747 184.846 165.827 1.00 68.14 144 LEU B O 1
ATOM 5374 N N . VAL C 1 170 ? 137.898 186.702 164.569 1.00 64.72 145 VAL B N 1
ATOM 5375 C CA . VAL C 1 170 ? 138.700 186.037 163.535 1.00 64.72 145 VAL B CA 1
ATOM 5376 C C . VAL C 1 170 ? 140.104 185.788 164.076 1.00 64.72 145 VAL B C 1
ATOM 5377 O O . VAL C 1 170 ? 140.734 186.720 164.607 1.00 64.72 145 VAL B O 1
ATOM 5381 N N . PRO C 1 171 ? 140.631 184.567 163.981 1.00 57.55 146 PRO B N 1
ATOM 5382 C CA . PRO C 1 171 ? 141.976 184.301 164.501 1.00 57.55 146 PRO B CA 1
ATOM 5383 C C . PRO C 1 171 ? 143.049 185.038 163.715 1.00 57.55 146 PRO B C 1
ATOM 5384 O O . PRO C 1 171 ? 142.909 185.304 162.519 1.00 57.55 146 PRO B O 1
ATOM 5388 N N . GLU C 1 172 ? 144.140 185.359 164.408 1.00 53.68 147 GLU B N 1
ATOM 5389 C CA . GLU C 1 172 ? 145.248 186.102 163.829 1.00 53.68 147 GLU B CA 1
ATOM 5390 C C . GLU C 1 172 ? 146.562 185.400 164.147 1.00 53.68 147 GLU B C 1
ATOM 5391 O O . GLU C 1 172 ? 146.677 184.661 165.128 1.00 53.68 147 GLU B O 1
ATOM 5397 N N . ILE C 1 173 ? 147.558 185.646 163.301 1.00 41.26 148 ILE B N 1
ATOM 5398 C CA . ILE C 1 173 ? 148.860 185.000 163.433 1.00 41.26 148 ILE B CA 1
ATOM 5399 C C . ILE C 1 173 ? 149.679 185.719 164.495 1.00 41.26 148 ILE B C 1
ATOM 5400 O O . ILE C 1 173 ? 149.804 186.949 164.477 1.00 41.26 148 ILE B O 1
ATOM 5405 N N . TYR C 1 174 ? 150.241 184.951 165.424 1.00 36.76 149 TYR B N 1
ATOM 5406 C CA . TYR C 1 174 ? 151.172 185.457 166.420 1.00 36.76 149 TYR B CA 1
ATOM 5407 C C . TYR C 1 174 ? 152.496 184.720 166.281 1.00 36.76 149 TYR B C 1
ATOM 5408 O O . TYR C 1 174 ? 152.521 183.527 165.964 1.00 36.76 149 TYR B O 1
ATOM 5417 N N . ASP C 1 175 ? 153.595 185.433 166.517 1.00 36.56 150 ASP B N 1
ATOM 5418 C CA . ASP C 1 175 ? 154.933 184.884 166.325 1.00 36.56 150 ASP B CA 1
ATOM 5419 C C . ASP C 1 175 ? 155.356 184.137 167.585 1.00 36.56 150 ASP B C 1
ATOM 5420 O O . ASP C 1 175 ? 155.553 184.745 168.642 1.00 36.56 150 ASP B O 1
ATOM 5425 N N . PHE C 1 176 ? 155.501 182.821 167.465 1.00 29.57 151 PHE B N 1
ATOM 5426 C CA . PHE C 1 176 ? 155.926 181.945 168.548 1.00 29.57 151 PHE B CA 1
ATOM 5427 C C . PHE C 1 176 ? 156.332 180.600 167.960 1.00 29.57 151 PHE B C 1
ATOM 5428 O O . PHE C 1 176 ? 155.623 180.065 167.098 1.00 29.57 151 PHE B O 1
ATOM 5436 N N . PRO C 1 177 ? 157.463 180.033 168.374 1.00 26.70 152 PRO B N 1
ATOM 5437 C CA . PRO C 1 177 ? 157.857 178.721 167.847 1.00 26.70 152 PRO B CA 1
ATOM 5438 C C . PRO C 1 177 ? 156.901 177.633 168.309 1.00 26.70 152 PRO B C 1
ATOM 5439 O O . PRO C 1 177 ? 156.360 177.684 169.415 1.00 26.70 152 PRO B O 1
ATOM 5443 N N . LEU C 1 178 ? 156.692 176.642 167.446 1.00 24.91 153 LEU B N 1
ATOM 5444 C CA . LEU C 1 178 ? 155.856 175.494 167.771 1.00 24.91 153 LEU B CA 1
ATOM 5445 C C . LEU C 1 178 ? 156.557 174.226 167.309 1.00 24.91 153 LEU B C 1
ATOM 5446 O O . LEU C 1 178 ? 157.159 174.202 166.230 1.00 24.91 153 LEU B O 1
ATOM 5451 N N . LEU C 1 179 ? 156.485 173.179 168.132 1.00 23.43 154 LEU B N 1
ATOM 5452 C CA . LEU C 1 179 ? 157.230 171.956 167.856 1.00 23.43 154 LEU B CA 1
ATOM 5453 C C . LEU C 1 179 ? 156.440 171.010 166.961 1.00 23.43 154 LEU B C 1
ATOM 5454 O O . LEU C 1 179 ? 156.970 170.491 165.973 1.00 23.43 154 LEU B O 1
ATOM 5459 N N . THR C 1 180 ? 155.177 170.772 167.291 1.00 25.58 155 THR B N 1
ATOM 5460 C CA . THR C 1 180 ? 154.311 169.908 166.510 1.00 25.58 155 THR B CA 1
ATOM 5461 C C . THR C 1 180 ? 153.483 170.748 165.541 1.00 25.58 155 THR B C 1
ATOM 5462 O O . THR C 1 180 ? 153.720 171.945 165.358 1.00 25.58 155 THR B O 1
ATOM 5466 N N . LEU C 1 181 ? 152.501 170.116 164.906 1.00 25.93 156 LEU B N 1
ATOM 5467 C CA . LEU C 1 181 ? 151.698 170.762 163.881 1.00 25.93 156 LEU B CA 1
ATOM 5468 C C . LEU C 1 181 ? 150.238 170.927 164.284 1.00 25.93 156 LEU B C 1
ATOM 5469 O O . LEU C 1 181 ? 149.444 171.431 163.485 1.00 25.93 156 LEU B O 1
ATOM 5474 N N . ASN C 1 182 ? 149.861 170.522 165.496 1.00 30.65 157 ASN B N 1
ATOM 5475 C CA . ASN C 1 182 ? 148.472 170.628 165.948 1.00 30.65 157 ASN B CA 1
ATOM 5476 C C . ASN C 1 182 ? 148.219 171.979 166.627 1.00 30.65 157 ASN B C 1
ATOM 5477 O O . ASN C 1 182 ? 147.983 172.095 167.831 1.00 30.65 157 ASN B O 1
ATOM 5482 N N . HIS C 1 183 ? 148.229 173.018 165.800 1.00 36.00 158 HIS B N 1
ATOM 5483 C CA . HIS C 1 183 ? 147.907 174.373 166.217 1.00 36.00 158 HIS B CA 1
ATOM 5484 C C . HIS C 1 183 ? 146.569 174.779 165.613 1.00 36.00 158 HIS B C 1
ATOM 5485 O O . HIS C 1 183 ? 146.203 174.335 164.521 1.00 36.00 158 HIS B O 1
ATOM 5492 N N . TYR C 1 184 ? 145.836 175.630 166.336 1.00 40.22 159 TYR B N 1
ATOM 5493 C CA . TYR C 1 184 ? 144.481 175.983 165.925 1.00 40.22 159 TYR B CA 1
ATOM 5494 C C . TYR C 1 184 ? 144.439 176.741 164.604 1.00 40.22 159 TYR B C 1
ATOM 5495 O O . TYR C 1 184 ? 143.384 176.780 163.964 1.00 40.22 159 TYR B O 1
ATOM 5504 N N . TYR C 1 185 ? 145.549 177.340 164.181 1.00 41.49 160 TYR B N 1
ATOM 5505 C CA . TYR C 1 185 ? 145.578 178.097 162.939 1.00 41.49 160 TYR B CA 1
ATOM 5506 C C . TYR C 1 185 ? 145.882 177.239 161.718 1.00 41.49 160 TYR B C 1
ATOM 5507 O O . TYR C 1 185 ? 145.793 177.739 160.592 1.00 41.49 160 TYR B O 1
ATOM 5516 N N . LEU C 1 186 ? 146.220 175.963 161.902 1.00 40.07 161 LEU B N 1
ATOM 5517 C CA . LEU C 1 186 ? 146.650 175.142 160.776 1.00 40.07 161 LEU B CA 1
ATOM 5518 C C . LEU C 1 186 ? 145.527 174.790 159.809 1.00 40.07 161 LEU B C 1
ATOM 5519 O O . LEU C 1 186 ? 145.824 174.366 158.690 1.00 40.07 161 LEU B O 1
ATOM 5524 N N . GLY C 1 187 ? 144.260 174.955 160.193 1.00 44.57 162 GLY B N 1
ATOM 5525 C CA . GLY C 1 187 ? 143.179 174.642 159.267 1.00 44.57 162 GLY B CA 1
ATOM 5526 C C . GLY C 1 187 ? 143.180 175.542 158.045 1.00 44.57 162 GLY B C 1
ATOM 5527 O O . GLY C 1 187 ? 143.059 175.074 156.907 1.00 44.57 162 GLY B O 1
ATOM 5528 N N . ASP C 1 188 ? 143.326 176.850 158.266 1.00 48.10 163 ASP B N 1
ATOM 5529 C CA . ASP C 1 188 ? 143.390 177.789 157.152 1.00 48.10 163 ASP B CA 1
ATOM 5530 C C . ASP C 1 188 ? 144.604 177.515 156.276 1.00 48.10 163 ASP B C 1
ATOM 5531 O O . ASP C 1 188 ? 144.521 177.585 155.044 1.00 48.10 163 ASP B O 1
ATOM 5536 N N . ILE C 1 189 ? 145.742 177.204 156.899 1.00 43.52 164 ILE B N 1
ATOM 5537 C CA . ILE C 1 189 ? 146.953 176.905 156.143 1.00 43.52 164 ILE B CA 1
ATOM 5538 C C . ILE C 1 189 ? 146.758 175.658 155.293 1.00 43.52 164 ILE B C 1
ATOM 5539 O O . ILE C 1 189 ? 147.183 175.611 154.135 1.00 43.52 164 ILE B O 1
ATOM 5544 N N . PHE C 1 190 ? 146.116 174.629 155.850 1.00 42.41 165 PHE B N 1
ATOM 5545 C CA . PHE C 1 190 ? 145.868 173.409 155.087 1.00 42.41 165 PHE B CA 1
ATOM 5546 C C . PHE C 1 190 ? 144.934 173.668 153.912 1.00 42.41 165 PHE B C 1
ATOM 5547 O O . PHE C 1 190 ? 145.150 173.143 152.812 1.00 42.41 165 PHE B O 1
ATOM 5555 N N . VAL C 1 191 ? 143.886 174.470 154.124 1.00 46.25 166 VAL B N 1
ATOM 5556 C CA . VAL C 1 191 ? 142.978 174.797 153.026 1.00 46.25 166 VAL B CA 1
ATOM 5557 C C . VAL C 1 191 ? 143.719 175.555 151.930 1.00 46.25 166 VAL B C 1
ATOM 5558 O O . VAL C 1 191 ? 143.582 175.252 150.734 1.00 46.25 166 VAL B O 1
ATOM 5562 N N . LYS C 1 192 ? 144.526 176.544 152.321 1.00 44.84 167 LYS B N 1
ATOM 5563 C CA . LYS C 1 192 ? 145.289 177.311 151.344 1.00 44.84 167 LYS B CA 1
ATOM 5564 C C . LYS C 1 192 ? 146.283 176.426 150.604 1.00 44.84 167 LYS B C 1
ATOM 5565 O O . LYS C 1 192 ? 146.507 176.604 149.404 1.00 44.84 167 LYS B O 1
ATOM 5571 N N . LEU C 1 193 ? 146.888 175.464 151.303 1.00 43.78 168 LEU B N 1
ATOM 5572 C CA . LEU C 1 193 ? 147.859 174.581 150.667 1.00 43.78 168 LEU B CA 1
ATOM 5573 C C . LEU C 1 193 ? 147.189 173.631 149.684 1.00 43.78 168 LEU B C 1
ATOM 5574 O O . LEU C 1 193 ? 147.751 173.329 148.627 1.00 43.78 168 LEU B O 1
ATOM 5579 N N . ASN C 1 194 ? 145.993 173.139 150.014 1.00 47.46 169 ASN B N 1
ATOM 5580 C CA . ASN C 1 194 ? 145.254 172.317 149.059 1.00 47.46 169 ASN B CA 1
ATOM 5581 C C . ASN C 1 194 ? 144.883 173.121 147.818 1.00 47.46 169 ASN B C 1
ATOM 5582 O O . ASN C 1 194 ? 145.012 172.634 146.682 1.00 47.46 169 ASN B O 1
ATOM 5587 N N . ARG C 1 195 ? 144.429 174.362 148.015 1.00 50.36 170 ARG B N 1
ATOM 5588 C CA . ARG C 1 195 ? 144.145 175.228 146.875 1.00 50.36 170 ARG B CA 1
ATOM 5589 C C . ARG C 1 195 ? 145.403 175.472 146.050 1.00 50.36 170 ARG B C 1
ATOM 5590 O O . ARG C 1 195 ? 145.352 175.495 144.814 1.00 50.36 170 ARG B O 1
ATOM 5598 N N . THR C 1 196 ? 146.542 175.651 146.721 1.00 50.83 171 THR B N 1
ATOM 5599 C CA . THR C 1 196 ? 147.806 175.859 146.025 1.00 50.83 171 THR B CA 1
ATOM 5600 C C . THR C 1 196 ? 148.207 174.629 145.223 1.00 50.83 171 THR B C 1
ATOM 5601 O O . THR C 1 196 ? 148.743 174.751 144.119 1.00 50.83 171 THR B O 1
ATOM 5605 N N . VAL C 1 197 ? 147.974 173.436 145.771 1.00 50.44 172 VAL B N 1
ATOM 5606 C CA . VAL C 1 197 ? 148.284 172.207 145.044 1.00 50.44 172 VAL B CA 1
ATOM 5607 C C . VAL C 1 197 ? 147.434 172.107 143.784 1.00 50.44 172 VAL B C 1
ATOM 5608 O O . VAL C 1 197 ? 147.935 171.772 142.700 1.00 50.44 172 VAL B O 1
ATOM 5612 N N . SER C 1 198 ? 146.135 172.397 143.905 1.00 56.08 173 SER B N 1
ATOM 5613 C CA . SER C 1 198 ? 145.270 172.371 142.727 1.00 56.08 173 SER B CA 1
ATOM 5614 C C . SER C 1 198 ? 145.716 173.398 141.689 1.00 56.08 173 SER B C 1
ATOM 5615 O O . SER C 1 198 ? 145.766 173.103 140.485 1.00 56.08 173 SER B O 1
ATOM 5618 N N . GLU C 1 199 ? 146.056 174.608 142.141 1.00 59.28 174 GLU B N 1
ATOM 5619 C CA . GLU C 1 199 ? 146.517 175.645 141.224 1.00 59.28 174 GLU B CA 1
ATOM 5620 C C . GLU C 1 199 ? 147.820 175.244 140.546 1.00 59.28 174 GLU B C 1
ATOM 5621 O O . GLU C 1 199 ? 148.017 175.516 139.358 1.00 59.28 174 GLU B O 1
ATOM 5627 N N . LEU C 1 200 ? 148.726 174.608 141.291 1.00 55.08 175 LEU B N 1
ATOM 5628 C CA . LEU C 1 200 ? 149.988 174.157 140.716 1.00 55.08 175 LEU B CA 1
ATOM 5629 C C . LEU C 1 200 ? 149.758 173.090 139.657 1.00 55.08 175 LEU B C 1
ATOM 5630 O O . LEU C 1 200 ? 150.403 173.104 138.602 1.00 55.08 175 LEU B O 1
ATOM 5635 N N . LYS C 1 201 ? 148.851 172.149 139.925 1.00 57.32 176 LYS B N 1
ATOM 5636 C CA . LYS C 1 201 ? 148.534 171.137 138.923 1.00 57.32 176 LYS B CA 1
ATOM 5637 C C . LYS C 1 201 ? 147.969 171.777 137.661 1.00 57.32 176 LYS B C 1
ATOM 5638 O O . LYS C 1 201 ? 148.370 171.426 136.543 1.00 57.32 176 LYS B O 1
ATOM 5644 N N . SER C 1 202 ? 147.049 172.732 137.822 1.00 62.67 177 SER B N 1
ATOM 5645 C CA . SER C 1 202 ? 146.480 173.402 136.655 1.00 62.67 177 SER B CA 1
ATOM 5646 C C . SER C 1 202 ? 147.543 174.180 135.886 1.00 62.67 177 SER B C 1
ATOM 5647 O O . SER C 1 202 ? 147.566 174.158 134.650 1.00 62.67 177 SER B O 1
ATOM 5650 N N . PHE C 1 203 ? 148.431 174.874 136.602 1.00 64.35 178 PHE B N 1
ATOM 5651 C CA . PHE C 1 203 ? 149.477 175.658 135.953 1.00 64.35 178 PHE B CA 1
ATOM 5652 C C . PHE C 1 203 ? 150.445 174.766 135.188 1.00 64.35 178 PHE B C 1
ATOM 5653 O O . PHE C 1 203 ? 150.839 175.088 134.060 1.00 64.35 178 PHE B O 1
ATOM 5661 N N . ASN C 1 204 ? 150.845 173.643 135.786 1.00 64.45 179 ASN B N 1
ATOM 5662 C CA . ASN C 1 204 ? 151.742 172.721 135.098 1.00 64.45 179 ASN B CA 1
ATOM 5663 C C . ASN C 1 204 ? 151.072 172.115 133.874 1.00 64.45 179 ASN B C 1
ATOM 5664 O O . ASN C 1 204 ? 151.706 171.958 132.824 1.00 64.45 179 ASN B O 1
ATOM 5669 N N . ARG C 1 205 ? 149.789 171.767 133.988 1.00 71.27 180 ARG B N 1
ATOM 5670 C CA . ARG C 1 205 ? 149.100 171.122 132.875 1.00 71.27 180 ARG B CA 1
ATOM 5671 C C . ARG C 1 205 ? 148.944 172.064 131.686 1.00 71.27 180 ARG B C 1
ATOM 5672 O O . ARG C 1 205 ? 149.040 171.632 130.532 1.00 71.27 180 ARG B O 1
ATOM 5680 N N . PHE C 1 206 ? 148.707 173.350 131.944 1.00 70.57 181 PHE B N 1
ATOM 5681 C CA . PHE C 1 206 ? 148.300 174.255 130.873 1.00 70.57 181 PHE B CA 1
ATOM 5682 C C . PHE C 1 206 ? 149.487 174.782 130.072 1.00 70.57 181 PHE B C 1
ATOM 5683 O O . PHE C 1 206 ? 149.595 174.529 128.868 1.00 70.57 181 PHE B O 1
ATOM 5691 N N . VAL C 1 207 ? 150.391 175.520 130.721 1.00 69.83 182 VAL B N 1
ATOM 5692 C CA . VAL C 1 207 ? 151.405 176.299 130.025 1.00 69.83 182 VAL B CA 1
ATOM 5693 C C . VAL C 1 207 ? 152.817 175.811 130.317 1.00 69.83 182 VAL B C 1
ATOM 5694 O O . VAL C 1 207 ? 153.665 175.786 129.417 1.00 69.83 182 VAL B O 1
ATOM 5698 N N . PHE C 1 208 ? 153.104 175.431 131.565 1.00 65.75 183 PHE B N 1
ATOM 5699 C CA . PHE C 1 208 ? 154.474 175.076 131.928 1.00 65.75 183 PHE B CA 1
ATOM 5700 C C . PHE C 1 208 ? 154.951 173.839 131.177 1.00 65.75 183 PHE B C 1
ATOM 5701 O O . PHE C 1 208 ? 156.101 173.784 130.726 1.00 65.75 183 PHE B O 1
ATOM 5709 N N . SER C 1 209 ? 154.085 172.832 131.041 1.00 68.83 184 SER B N 1
ATOM 5710 C CA . SER C 1 209 ? 154.475 171.612 130.341 1.00 68.83 184 SER B CA 1
ATOM 5711 C C . SER C 1 209 ? 154.776 171.884 128.873 1.00 68.83 184 SER B C 1
ATOM 5712 O O . SER C 1 209 ? 155.737 171.339 128.318 1.00 68.83 184 SER B O 1
ATOM 5715 N N . ALA C 1 210 ? 153.962 172.720 128.226 1.00 74.18 185 ALA B N 1
ATOM 5716 C CA . ALA C 1 210 ? 154.149 172.984 126.802 1.00 74.18 185 ALA B CA 1
ATOM 5717 C C . ALA C 1 210 ? 155.472 173.690 126.531 1.00 74.18 185 ALA B C 1
ATOM 5718 O O . ALA C 1 210 ? 156.175 173.353 125.570 1.00 74.18 185 ALA B O 1
ATOM 5720 N N . SER C 1 211 ? 155.828 174.673 127.360 1.00 76.23 186 SER B N 1
ATOM 5721 C CA . SER C 1 211 ? 157.054 175.429 127.125 1.00 76.23 186 SER B CA 1
ATOM 5722 C C . SER C 1 211 ? 158.291 174.599 127.455 1.00 76.23 186 SER B C 1
ATOM 5723 O O . SER C 1 211 ? 159.180 174.432 126.612 1.00 76.23 186 SER B O 1
ATOM 5726 N N . ARG C 1 212 ? 158.354 174.056 128.670 1.00 75.37 187 ARG B N 1
ATOM 5727 C CA . ARG C 1 212 ? 159.512 173.305 129.161 1.00 75.37 187 ARG B CA 1
ATOM 5728 C C . ARG C 1 212 ? 159.048 171.907 129.555 1.00 75.37 187 ARG B C 1
ATOM 5729 O O . ARG C 1 212 ? 158.596 171.690 130.683 1.00 75.37 187 ARG B O 1
ATOM 5737 N N . SER C 1 213 ? 159.170 170.959 128.625 1.00 70.75 188 SER B N 1
ATOM 5738 C CA . SER C 1 213 ? 158.775 169.584 128.905 1.00 70.75 188 SER B CA 1
ATOM 5739 C C . SER C 1 213 ? 159.796 168.857 129.771 1.00 70.75 188 SER B C 1
ATOM 5740 O O . SER C 1 213 ? 159.458 167.851 130.404 1.00 70.75 188 SER B O 1
ATOM 5743 N N . TYR C 1 214 ? 161.037 169.344 129.812 1.00 70.66 189 TYR B N 1
ATOM 5744 C CA . TYR C 1 214 ? 162.082 168.645 130.551 1.00 70.66 189 TYR B CA 1
ATOM 5745 C C . TYR C 1 214 ? 161.841 168.717 132.054 1.00 70.66 189 TYR B C 1
ATOM 5746 O O . TYR C 1 214 ? 161.899 167.699 132.752 1.00 70.66 189 TYR B O 1
ATOM 5755 N N . ALA C 1 215 ? 161.563 169.914 132.571 1.00 61.47 190 ALA B N 1
ATOM 5756 C CA . ALA C 1 215 ? 161.360 170.093 134.002 1.00 61.47 190 ALA B CA 1
ATOM 5757 C C . ALA C 1 215 ? 159.948 169.747 134.453 1.00 61.47 190 ALA B C 1
ATOM 5758 O O . ALA C 1 215 ? 159.686 169.743 135.661 1.00 61.47 190 ALA B O 1
ATOM 5760 N N . SER C 1 216 ? 159.040 169.462 133.518 1.00 59.28 191 SER B N 1
ATOM 5761 C CA . SER C 1 216 ? 157.670 169.129 133.892 1.00 59.28 191 SER B CA 1
ATOM 5762 C C . SER C 1 216 ? 157.615 167.838 134.698 1.00 59.28 191 SER B C 1
ATOM 5763 O O . SER C 1 216 ? 156.825 167.721 135.642 1.00 59.28 191 SER B O 1
ATOM 5766 N N . ILE C 1 217 ? 158.439 166.855 134.333 1.00 50.56 192 ILE B N 1
ATOM 5767 C CA . ILE C 1 217 ? 158.453 165.586 135.057 1.00 50.56 192 ILE B CA 1
ATOM 5768 C C . ILE C 1 217 ? 158.877 165.806 136.503 1.00 50.56 192 ILE B C 1
ATOM 5769 O O . ILE C 1 217 ? 158.246 165.301 137.440 1.00 50.56 192 ILE B O 1
ATOM 5774 N N . LEU C 1 218 ? 159.946 166.579 136.706 1.00 43.38 193 LEU B N 1
ATOM 5775 C CA . LEU C 1 218 ? 160.405 166.867 138.061 1.00 43.38 193 LEU B CA 1
ATOM 5776 C C . LEU C 1 218 ? 159.374 167.682 138.832 1.00 43.38 193 LEU B C 1
ATOM 5777 O O . LEU C 1 218 ? 159.188 167.477 140.038 1.00 43.38 193 LEU B O 1
ATOM 5782 N N . LEU C 1 219 ? 158.696 168.614 138.157 1.00 45.68 194 LEU B N 1
ATOM 5783 C CA . LEU C 1 219 ? 157.673 169.409 138.830 1.00 45.68 194 LEU B CA 1
ATOM 5784 C C . LEU C 1 219 ? 156.509 168.541 139.290 1.00 45.68 194 LEU B C 1
ATOM 5785 O O . LEU C 1 219 ? 156.021 168.692 140.415 1.00 45.68 194 LEU B O 1
ATOM 5790 N N . VAL C 1 220 ? 156.051 167.625 138.434 1.00 42.06 195 VAL B N 1
ATOM 5791 C CA . VAL C 1 220 ? 154.970 166.718 138.816 1.00 42.06 195 VAL B CA 1
ATOM 5792 C C . VAL C 1 220 ? 155.420 165.816 139.957 1.00 42.06 195 VAL B C 1
ATOM 5793 O O . VAL C 1 220 ? 154.659 165.541 140.895 1.00 42.06 195 VAL B O 1
ATOM 5797 N N . PHE C 1 221 ? 156.666 165.347 139.892 1.00 36.86 196 PHE B N 1
ATOM 5798 C CA . PHE C 1 221 ? 157.241 164.543 140.963 1.00 36.86 196 PHE B CA 1
ATOM 5799 C C . PHE C 1 221 ? 157.184 165.278 142.299 1.00 36.86 196 PHE B C 1
ATOM 5800 O O . PHE C 1 221 ? 156.717 164.734 143.310 1.00 36.86 196 PHE B O 1
ATOM 5808 N N . LEU C 1 222 ? 157.641 166.531 142.314 1.00 36.23 197 LEU B N 1
ATOM 5809 C CA . LEU C 1 222 ? 157.676 167.297 143.556 1.00 36.23 197 LEU B CA 1
ATOM 5810 C C . LEU C 1 222 ? 156.272 167.641 144.040 1.00 36.23 197 LEU B C 1
ATOM 5811 O O . LEU C 1 222 ? 156.015 167.672 145.250 1.00 36.23 197 LEU B O 1
ATOM 5816 N N . ILE C 1 223 ? 155.349 167.901 143.111 1.00 37.27 198 ILE B N 1
ATOM 5817 C CA . ILE C 1 223 ? 153.966 168.176 143.490 1.00 37.27 198 ILE B CA 1
ATOM 5818 C C . ILE C 1 223 ? 153.349 166.958 144.163 1.00 37.27 198 ILE B C 1
ATOM 5819 O O . ILE C 1 223 ? 152.660 167.076 145.184 1.00 37.27 198 ILE B O 1
ATOM 5824 N N . ASN C 1 224 ? 153.587 165.769 143.606 1.00 37.60 199 ASN B N 1
ATOM 5825 C CA . ASN C 1 224 ? 153.070 164.553 144.226 1.00 37.60 199 ASN B CA 1
ATOM 5826 C C . ASN C 1 224 ? 153.706 164.321 145.591 1.00 37.60 199 ASN B C 1
ATOM 5827 O O . ASN C 1 224 ? 153.034 163.875 146.528 1.00 37.60 199 ASN B O 1
ATOM 5832 N N . LYS C 1 225 ? 155.002 164.612 145.721 1.00 33.07 200 LYS B N 1
ATOM 5833 C CA . LYS C 1 225 ? 155.651 164.481 147.023 1.00 33.07 200 LYS B CA 1
ATOM 5834 C C . LYS C 1 225 ? 155.004 165.398 148.056 1.00 33.07 200 LYS B C 1
ATOM 5835 O O . LYS C 1 225 ? 154.721 164.978 149.188 1.00 33.07 200 LYS B O 1
ATOM 5841 N N . LEU C 1 226 ? 154.748 166.654 147.677 1.00 33.54 201 LEU B N 1
ATOM 5842 C CA . LEU C 1 226 ? 154.097 167.589 148.590 1.00 33.54 201 LEU B CA 1
ATOM 5843 C C . LEU C 1 226 ? 152.688 167.129 148.939 1.00 33.54 201 LEU B C 1
ATOM 5844 O O . LEU C 1 226 ? 152.256 167.247 150.092 1.00 33.54 201 LEU B O 1
ATOM 5849 N N . GLU C 1 227 ? 151.952 166.613 147.953 1.00 38.00 202 GLU B N 1
ATOM 5850 C CA . GLU C 1 227 ? 150.597 166.134 148.206 1.00 38.00 202 GLU B CA 1
ATOM 5851 C C . GLU C 1 227 ? 150.596 164.966 149.185 1.00 38.00 202 GLU B C 1
ATOM 5852 O O . GLU C 1 227 ? 149.763 164.911 150.098 1.00 38.00 202 GLU B O 1
ATOM 5858 N N . ARG C 1 228 ? 151.526 164.024 149.013 1.00 32.82 203 ARG B N 1
ATOM 5859 C CA . ARG C 1 228 ? 151.627 162.902 149.942 1.00 32.82 203 ARG B CA 1
ATOM 5860 C C . ARG C 1 228 ? 151.974 163.378 151.345 1.00 32.82 203 ARG B C 1
ATOM 5861 O O . ARG C 1 228 ? 151.404 162.897 152.335 1.00 32.82 203 ARG B O 1
ATOM 5869 N N . GLU C 1 229 ? 152.914 164.322 151.453 1.00 36.26 204 GLU B N 1
ATOM 5870 C CA . GLU C 1 229 ? 153.281 164.836 152.768 1.00 36.26 204 GLU B CA 1
ATOM 5871 C C . GLU C 1 229 ? 152.106 165.541 153.433 1.00 36.26 204 GLU B C 1
ATOM 5872 O O . GLU C 1 229 ? 151.888 165.393 154.640 1.00 36.26 204 GLU B O 1
ATOM 5878 N N . LEU C 1 230 ? 151.338 166.314 152.662 1.00 35.78 205 LEU B N 1
ATOM 5879 C CA . LEU C 1 230 ? 150.166 166.987 153.216 1.00 35.78 205 LEU B CA 1
ATOM 5880 C C . LEU C 1 230 ? 149.119 165.982 153.675 1.00 35.78 205 LEU B C 1
ATOM 5881 O O . LEU C 1 230 ? 148.502 166.155 154.734 1.00 35.78 205 LEU B O 1
ATOM 5886 N N . LYS C 1 231 ? 148.900 164.928 152.886 1.00 35.00 206 LYS B N 1
ATOM 5887 C CA . LYS C 1 231 ? 147.937 163.903 153.271 1.00 35.00 206 LYS B CA 1
ATOM 5888 C C . LYS C 1 231 ? 148.354 163.215 154.563 1.00 35.00 206 LYS B C 1
ATOM 5889 O O . LYS C 1 231 ? 147.515 162.947 155.430 1.00 35.00 206 LYS B O 1
ATOM 5895 N N . PHE C 1 232 ? 149.647 162.915 154.708 1.00 31.56 207 PHE B N 1
ATOM 5896 C CA . PHE C 1 232 ? 150.117 162.327 155.959 1.00 31.56 207 PHE B CA 1
ATOM 5897 C C . PHE C 1 232 ? 149.975 163.303 157.121 1.00 31.56 207 PHE B C 1
ATOM 5898 O O . PHE C 1 232 ? 149.584 162.908 158.226 1.00 31.56 207 PHE B O 1
ATOM 5906 N N . ALA C 1 233 ? 150.292 164.579 156.893 1.00 33.58 208 ALA B N 1
ATOM 5907 C CA . ALA C 1 233 ? 150.309 165.552 157.980 1.00 33.58 208 ALA B CA 1
ATOM 5908 C C . ALA C 1 233 ? 148.907 165.852 158.491 1.00 33.58 208 ALA B C 1
ATOM 5909 O O . ALA C 1 233 ? 148.716 166.080 159.692 1.00 33.58 208 ALA B O 1
ATOM 5911 N N . GLU C 1 234 ? 147.915 165.878 157.598 1.00 39.46 209 GLU B N 1
ATOM 5912 C CA . GLU C 1 234 ? 146.554 166.180 158.030 1.00 39.46 209 GLU B CA 1
ATOM 5913 C C . GLU C 1 234 ? 146.029 165.121 158.992 1.00 39.46 209 GLU B C 1
ATOM 5914 O O . GLU C 1 234 ? 145.377 165.448 159.991 1.00 39.46 209 GLU B O 1
ATOM 5920 N N . SER C 1 235 ? 146.305 163.846 158.711 1.00 37.30 210 SER B N 1
ATOM 5921 C CA . SER C 1 235 ? 145.828 162.778 159.583 1.00 37.30 210 SER B CA 1
ATOM 5922 C C . SER C 1 235 ? 146.609 162.731 160.891 1.00 37.30 210 SER B C 1
ATOM 5923 O O . SER C 1 235 ? 146.033 162.477 161.954 1.00 37.30 210 SER B O 1
ATOM 5926 N N . ASN C 1 236 ? 147.917 162.967 160.835 1.00 33.39 211 ASN B N 1
ATOM 5927 C CA . ASN C 1 236 ? 148.792 162.895 162.005 1.00 33.39 211 ASN B CA 1
ATOM 5928 C C . ASN C 1 236 ? 149.321 164.296 162.293 1.00 33.39 211 ASN B C 1
ATOM 5929 O O . ASN C 1 236 ? 150.250 164.767 161.633 1.00 33.39 211 ASN B O 1
ATOM 5934 N N . ARG C 1 237 ? 148.730 164.956 163.290 1.00 30.46 212 ARG B N 1
ATOM 5935 C CA . ARG C 1 237 ? 149.117 166.326 163.606 1.00 30.46 212 ARG B CA 1
ATOM 5936 C C . ARG C 1 237 ? 150.239 166.374 164.635 1.00 30.46 212 ARG B C 1
ATOM 5937 O O . ARG C 1 237 ? 151.120 167.237 164.554 1.00 30.46 212 ARG B O 1
ATOM 5945 N N . ALA C 1 238 ? 150.229 165.460 165.602 1.00 25.59 213 ALA B N 1
ATOM 5946 C CA . ALA C 1 238 ? 151.196 165.490 166.690 1.00 25.59 213 ALA B CA 1
ATOM 5947 C C . ALA C 1 238 ? 152.557 164.928 166.303 1.00 25.59 213 ALA B C 1
ATOM 5948 O O . ALA C 1 238 ? 153.488 165.006 167.110 1.00 25.59 213 ALA B O 1
ATOM 5950 N N . ASN C 1 239 ? 152.699 164.367 165.106 1.00 25.72 214 ASN B N 1
ATOM 5951 C CA . ASN C 1 239 ? 153.947 163.760 164.661 1.00 25.72 214 ASN B CA 1
ATOM 5952 C C . ASN C 1 239 ? 154.463 164.422 163.389 1.00 25.72 214 ASN B C 1
ATOM 5953 O O . ASN C 1 239 ? 154.908 163.751 162.457 1.00 25.72 214 ASN B O 1
ATOM 5958 N N . SER C 1 240 ? 154.418 165.752 163.335 1.00 26.79 215 SER B N 1
ATOM 5959 C CA . SER C 1 240 ? 154.910 166.478 162.174 1.00 26.79 215 SER B CA 1
ATOM 5960 C C . SER C 1 240 ? 155.387 167.856 162.608 1.00 26.79 215 SER B C 1
ATOM 5961 O O . SER C 1 240 ? 155.038 168.344 163.685 1.00 26.79 215 SER B O 1
ATOM 5964 N N . SER C 1 241 ? 156.199 168.476 161.755 1.00 29.09 216 SER B N 1
ATOM 5965 C CA . SER C 1 241 ? 156.793 169.775 162.020 1.00 29.09 216 SER B CA 1
ATOM 5966 C C . SER C 1 241 ? 156.647 170.683 160.808 1.00 29.09 216 SER B C 1
ATOM 5967 O O . SER C 1 241 ? 156.554 170.202 159.675 1.00 29.09 216 SER B O 1
ATOM 5970 N N . PRO C 1 242 ? 156.619 172.004 161.018 1.00 27.26 217 PRO B N 1
ATOM 5971 C CA . PRO C 1 242 ? 156.471 172.927 159.879 1.00 27.26 217 PRO B CA 1
ATOM 5972 C C . PRO C 1 242 ? 157.673 172.967 158.953 1.00 27.26 217 PRO B C 1
ATOM 5973 O O . PRO C 1 242 ? 157.525 173.380 157.794 1.00 27.26 217 PRO B O 1
ATOM 5977 N N . LYS C 1 243 ? 158.854 172.561 159.424 1.00 29.66 218 LYS B N 1
ATOM 5978 C CA . LYS C 1 243 ? 160.064 172.688 158.618 1.00 29.66 218 LYS B CA 1
ATOM 5979 C C . LYS C 1 243 ? 159.994 171.827 157.363 1.00 29.66 218 LYS B C 1
ATOM 5980 O O . LYS C 1 243 ? 160.427 172.253 156.287 1.00 29.66 218 LYS B O 1
ATOM 5986 N N . GLN C 1 244 ? 159.458 170.610 157.479 1.00 33.27 219 GLN B N 1
ATOM 5987 C CA . GLN C 1 244 ? 159.357 169.728 156.320 1.00 33.27 219 GLN B CA 1
ATOM 5988 C C . GLN C 1 244 ? 158.445 170.320 155.251 1.00 33.27 219 GLN B C 1
ATOM 5989 O O . GLN C 1 244 ? 158.783 170.325 154.057 1.00 33.27 219 GLN B O 1
ATOM 5995 N N . ILE C 1 245 ? 157.285 170.831 155.667 1.00 29.83 220 ILE B N 1
ATOM 5996 C CA . ILE C 1 245 ? 156.342 171.424 154.726 1.00 29.83 220 ILE B CA 1
ATOM 5997 C C . ILE C 1 245 ? 156.953 172.654 154.071 1.00 29.83 220 ILE B C 1
ATOM 5998 O O . ILE C 1 245 ? 156.833 172.855 152.853 1.00 29.83 220 ILE B O 1
ATOM 6003 N N . PHE C 1 246 ? 157.618 173.496 154.867 1.00 29.74 221 PHE B N 1
ATOM 6004 C CA . PHE C 1 246 ? 158.264 174.677 154.308 1.00 29.74 221 PHE B CA 1
ATOM 6005 C C . PHE C 1 246 ? 159.336 174.290 153.303 1.00 29.74 221 PHE B C 1
ATOM 6006 O O . PHE C 1 246 ? 159.467 174.926 152.253 1.00 29.74 221 PHE B O 1
ATOM 6014 N N . ASP C 1 247 ? 160.120 173.255 153.611 1.00 34.18 222 ASP B N 1
ATOM 6015 C CA . ASP C 1 247 ? 161.162 172.817 152.691 1.00 34.18 222 ASP B CA 1
ATOM 6016 C C . ASP C 1 247 ? 160.565 172.340 151.376 1.00 34.18 222 ASP B C 1
ATOM 6017 O O . ASP C 1 247 ? 161.074 172.672 150.300 1.00 34.18 222 ASP B O 1
ATOM 6022 N N . LEU C 1 248 ? 159.474 171.573 151.441 1.00 30.87 223 LEU B N 1
ATOM 6023 C CA . LEU C 1 248 ? 158.844 171.098 150.211 1.00 30.87 223 LEU B CA 1
ATOM 6024 C C . LEU C 1 248 ? 158.305 172.255 149.372 1.00 30.87 223 LEU B C 1
ATOM 6025 O O . LEU C 1 248 ? 158.519 172.302 148.151 1.00 30.87 223 LEU B O 1
ATOM 6030 N N . ILE C 1 249 ? 157.613 173.205 150.009 1.00 31.37 224 ILE B N 1
ATOM 6031 C CA . ILE C 1 249 ? 157.059 174.329 149.255 1.00 31.37 224 ILE B CA 1
ATOM 6032 C C . ILE C 1 249 ? 158.172 175.181 148.659 1.00 31.37 224 ILE B C 1
ATOM 6033 O O . ILE C 1 249 ? 158.090 175.611 147.502 1.00 31.37 224 ILE B O 1
ATOM 6038 N N . ASP C 1 250 ? 159.223 175.449 149.439 1.00 37.32 225 ASP B N 1
ATOM 6039 C CA . ASP C 1 250 ? 160.339 176.247 148.944 1.00 37.32 225 ASP B CA 1
ATOM 6040 C C . ASP C 1 250 ? 161.032 175.549 147.783 1.00 37.32 225 ASP B C 1
ATOM 6041 O O . ASP C 1 250 ? 161.462 176.200 146.824 1.00 37.32 225 ASP B O 1
ATOM 6046 N N . ASP C 1 251 ? 161.152 174.224 147.855 1.00 37.46 226 ASP B N 1
ATOM 6047 C CA . ASP C 1 251 ? 161.774 173.477 146.771 1.00 37.46 226 ASP B CA 1
ATOM 6048 C C . ASP C 1 251 ? 160.947 173.589 145.495 1.00 37.46 226 ASP B C 1
ATOM 6049 O O . ASP C 1 251 ? 161.490 173.808 144.402 1.00 37.46 226 ASP B O 1
ATOM 6054 N N . ILE C 1 252 ? 159.623 173.460 145.624 1.00 38.16 227 ILE B N 1
ATOM 6055 C CA . ILE C 1 252 ? 158.743 173.615 144.467 1.00 38.16 227 ILE B CA 1
ATOM 6056 C C . ILE C 1 252 ? 158.874 175.016 143.882 1.00 38.16 227 ILE B C 1
ATOM 6057 O O . ILE C 1 252 ? 158.941 175.193 142.659 1.00 38.16 227 ILE B O 1
ATOM 6062 N N . TYR C 1 253 ? 158.914 176.032 144.747 1.00 41.53 228 TYR B N 1
ATOM 6063 C CA . TYR C 1 253 ? 159.051 177.410 144.284 1.00 41.53 228 TYR B CA 1
ATOM 6064 C C . TYR C 1 253 ? 160.353 177.610 143.517 1.00 41.53 228 TYR B C 1
ATOM 6065 O O . TYR C 1 253 ? 160.361 178.189 142.423 1.00 41.53 228 TYR B O 1
ATOM 6074 N N . SER C 1 254 ? 161.463 177.118 144.072 1.00 39.52 229 SER B N 1
ATOM 6075 C CA . SER C 1 254 ? 162.764 177.309 143.439 1.00 39.52 229 SER B CA 1
ATOM 6076 C C . SER C 1 254 ? 162.838 176.601 142.095 1.00 39.52 229 SER B C 1
ATOM 6077 O O . SER C 1 254 ? 163.429 177.124 141.140 1.00 39.52 229 SER B O 1
ATOM 6080 N N . LEU C 1 255 ? 162.253 175.403 141.999 1.00 43.40 230 LEU B N 1
ATOM 6081 C CA . LEU C 1 255 ? 162.280 174.688 140.728 1.00 43.40 230 LEU B CA 1
ATOM 6082 C C . LEU C 1 255 ? 161.583 175.484 139.632 1.00 43.40 230 LEU B C 1
ATOM 6083 O O . LEU C 1 255 ? 162.061 175.536 138.493 1.00 43.40 230 LEU B O 1
ATOM 6088 N N . ILE C 1 256 ? 160.448 176.109 139.955 1.00 49.91 231 ILE B N 1
ATOM 6089 C CA . ILE C 1 256 ? 159.744 176.920 138.966 1.00 49.91 231 ILE B CA 1
ATOM 6090 C C . ILE C 1 256 ? 160.575 178.136 138.580 1.00 49.91 231 ILE B C 1
ATOM 6091 O O . ILE C 1 256 ? 160.691 178.475 137.396 1.00 49.91 231 ILE B O 1
ATOM 6096 N N . GLN C 1 257 ? 161.174 178.809 139.568 1.00 51.30 232 GLN B N 1
ATOM 6097 C CA . GLN C 1 257 ? 161.947 180.013 139.272 1.00 51.30 232 GLN B CA 1
ATOM 6098 C C . GLN C 1 257 ? 163.142 179.710 138.377 1.00 51.30 232 GLN B C 1
ATOM 6099 O O . GLN C 1 257 ? 163.502 180.522 137.518 1.00 51.30 232 GLN B O 1
ATOM 6105 N N . LEU C 1 258 ? 163.779 178.552 138.571 1.00 51.58 233 LEU B N 1
ATOM 6106 C CA . LEU C 1 258 ? 164.996 178.251 137.819 1.00 51.58 233 LEU B CA 1
ATOM 6107 C C . LEU C 1 258 ? 164.742 178.203 136.317 1.00 51.58 233 LEU B C 1
ATOM 6108 O O . LEU C 1 258 ? 165.547 178.715 135.531 1.00 51.58 233 LEU B O 1
ATOM 6113 N N . ASN C 1 259 ? 163.639 177.591 135.895 1.00 60.80 234 ASN B N 1
ATOM 6114 C CA . ASN C 1 259 ? 163.316 177.465 134.480 1.00 60.80 234 ASN B CA 1
ATOM 6115 C C . ASN C 1 259 ? 162.190 178.394 134.046 1.00 60.80 234 ASN B C 1
ATOM 6116 O O . ASN C 1 259 ? 161.594 178.174 132.987 1.00 60.80 234 ASN B O 1
ATOM 6121 N N . LEU C 1 260 ? 161.890 179.427 134.835 1.00 68.95 235 LEU B N 1
ATOM 6122 C CA . LEU C 1 260 ? 160.754 180.292 134.531 1.00 68.95 235 LEU B CA 1
ATOM 6123 C C . LEU C 1 260 ? 161.004 181.150 133.295 1.00 68.95 235 LEU B C 1
ATOM 6124 O O . LEU C 1 260 ? 160.052 181.640 132.676 1.00 68.95 235 LEU B O 1
ATOM 6129 N N . ASP C 1 261 ? 162.272 181.344 132.924 1.00 79.22 236 ASP B N 1
ATOM 6130 C CA . ASP C 1 261 ? 162.709 182.141 131.776 1.00 79.22 236 ASP B CA 1
ATOM 6131 C C . ASP C 1 261 ? 162.408 183.622 131.977 1.00 79.22 236 ASP B C 1
ATOM 6132 O O . ASP C 1 261 ? 162.557 184.419 131.042 1.00 79.22 236 ASP B O 1
ATOM 6137 N N . LYS C 1 262 ? 161.997 184.016 133.178 1.00 85.13 237 LYS B N 1
ATOM 6138 C CA . LYS C 1 262 ? 161.802 185.419 133.515 1.00 85.13 237 LYS B CA 1
ATOM 6139 C C . LYS C 1 262 ? 163.121 185.989 134.033 1.00 85.13 237 LYS B C 1
ATOM 6140 O O . LYS C 1 262 ? 164.184 185.402 133.811 1.00 85.13 237 LYS B O 1
ATOM 6146 N N . VAL C 1 263 ? 163.067 187.154 134.687 1.00 97.16 238 VAL B N 1
ATOM 6147 C CA . VAL C 1 263 ? 164.273 187.796 135.199 1.00 97.16 238 VAL B CA 1
ATOM 6148 C C . VAL C 1 263 ? 165.102 186.801 136.006 1.00 97.16 238 VAL B C 1
ATOM 6149 O O . VAL C 1 263 ? 164.572 185.992 136.776 1.00 97.16 238 VAL B O 1
ATOM 6153 N N . GLU C 1 264 ? 166.420 186.844 135.797 1.00 103.79 239 GLU B N 1
ATOM 6154 C CA . GLU C 1 264 ? 167.318 185.866 136.398 1.00 103.79 239 GLU B CA 1
ATOM 6155 C C . GLU C 1 264 ? 167.401 185.995 137.913 1.00 103.79 239 GLU B C 1
ATOM 6156 O O . GLU C 1 264 ? 167.816 185.040 138.579 1.00 103.79 239 GLU B O 1
ATOM 6162 N N . GLU C 1 265 ? 167.025 187.141 138.471 1.00 100.44 240 GLU B N 1
ATOM 6163 C CA . GLU C 1 265 ? 167.082 187.350 139.911 1.00 100.44 240 GLU B CA 1
ATOM 6164 C C . GLU C 1 265 ? 165.881 186.674 140.559 1.00 100.44 240 GLU B C 1
ATOM 6165 O O . GLU C 1 265 ? 164.732 187.026 140.272 1.00 100.44 240 GLU B O 1
ATOM 6171 N N . LEU C 1 266 ? 166.150 185.707 141.430 1.00 82.82 241 LEU B N 1
ATOM 6172 C CA . LEU C 1 266 ? 165.115 184.956 142.123 1.00 82.82 241 LEU B CA 1
ATOM 6173 C C . LEU C 1 266 ? 165.057 185.404 143.577 1.00 82.82 241 LEU B C 1
ATOM 6174 O O . LEU C 1 266 ? 166.095 185.570 144.225 1.00 82.82 241 LEU B O 1
ATOM 6179 N N . ASP C 1 267 ? 163.844 185.620 144.076 1.00 71.05 242 ASP B N 1
ATOM 6180 C CA . ASP C 1 267 ? 163.641 186.054 145.452 1.00 71.05 242 ASP B CA 1
ATOM 6181 C C . ASP C 1 267 ? 163.590 184.828 146.353 1.00 71.05 242 ASP B C 1
ATOM 6182 O O . ASP C 1 267 ? 162.746 183.945 146.163 1.00 71.05 242 ASP B O 1
ATOM 6187 N N . SER C 1 268 ? 164.487 184.776 147.331 1.00 63.30 243 SER B N 1
ATOM 6188 C CA . SER C 1 268 ? 164.604 183.640 148.232 1.00 63.30 243 SER B CA 1
ATOM 6189 C C . SER C 1 268 ? 164.171 184.056 149.630 1.00 63.30 243 SER B C 1
ATOM 6190 O O . SER C 1 268 ? 164.591 185.105 150.130 1.00 63.30 243 SER B O 1
ATOM 6193 N N . ILE C 1 269 ? 163.333 183.233 150.253 1.00 45.88 244 ILE B N 1
ATOM 6194 C CA . ILE C 1 269 ? 162.864 183.450 151.615 1.00 45.88 244 ILE B CA 1
ATOM 6195 C C . ILE C 1 269 ? 163.449 182.358 152.500 1.00 45.88 244 ILE B C 1
ATOM 6196 O O . ILE C 1 269 ? 163.468 181.181 152.120 1.00 45.88 244 ILE B O 1
ATOM 6201 N N . GLU C 1 270 ? 163.965 182.753 153.658 1.00 40.36 245 GLU B N 1
ATOM 6202 C CA . GLU C 1 270 ? 164.569 181.822 154.598 1.00 40.36 245 GLU B CA 1
ATOM 6203 C C . GLU C 1 270 ? 163.585 181.480 155.706 1.00 40.36 245 GLU B C 1
ATOM 6204 O O . GLU C 1 270 ? 162.901 182.359 156.238 1.00 40.36 245 GLU B O 1
ATOM 6210 N N . PHE C 1 271 ? 163.514 180.196 156.045 1.00 29.13 246 PHE B N 1
ATOM 6211 C CA . PHE C 1 271 ? 162.683 179.765 157.158 1.00 29.13 246 PHE B CA 1
ATOM 6212 C C . PHE C 1 271 ? 163.230 180.322 158.465 1.00 29.13 246 PHE B C 1
ATOM 6213 O O . PHE C 1 271 ? 164.444 180.404 158.666 1.00 29.13 246 PHE B O 1
ATOM 6221 N N . ASP C 1 272 ? 162.326 180.719 159.354 1.00 30.85 247 ASP B N 1
ATOM 6222 C CA . ASP C 1 272 ? 162.686 181.224 160.670 1.00 30.85 247 ASP B CA 1
ATOM 6223 C C . ASP C 1 272 ? 161.987 180.386 161.727 1.00 30.85 247 ASP B C 1
ATOM 6224 O O . ASP C 1 272 ? 160.765 180.213 161.678 1.00 30.85 247 ASP B O 1
ATOM 6229 N N . PHE C 1 273 ? 162.761 179.867 162.679 1.00 25.84 248 PHE B N 1
ATOM 6230 C CA . PHE C 1 273 ? 162.181 179.078 163.758 1.00 25.84 248 PHE B CA 1
ATOM 6231 C C . PHE C 1 273 ? 161.419 179.931 164.761 1.00 25.84 248 PHE B C 1
ATOM 6232 O O . PHE C 1 273 ? 160.741 179.376 165.630 1.00 25.84 248 PHE B O 1
ATOM 6240 N N . GLN C 1 274 ? 161.518 181.256 164.666 1.00 27.45 249 GLN B N 1
ATOM 6241 C CA . GLN C 1 274 ? 160.774 182.146 165.544 1.00 27.45 249 GLN B CA 1
ATOM 6242 C C . GLN C 1 274 ? 159.421 182.542 164.969 1.00 27.45 249 GLN B C 1
ATOM 6243 O O . GLN C 1 274 ? 158.480 182.782 165.733 1.00 27.45 249 GLN B O 1
ATOM 6249 N N . LYS C 1 275 ? 159.302 182.622 163.646 1.00 29.27 250 LYS B N 1
ATOM 6250 C CA . LYS C 1 275 ? 158.043 182.965 162.981 1.00 29.27 250 LYS B CA 1
ATOM 6251 C C . LYS C 1 275 ? 157.759 181.979 161.853 1.00 29.27 250 LYS B C 1
ATOM 6252 O O . LYS C 1 275 ? 157.831 182.325 160.671 1.00 29.27 250 LYS B O 1
ATOM 6258 N N . PRO C 1 276 ? 157.418 180.732 162.188 1.00 27.56 251 PRO B N 1
ATOM 6259 C CA . PRO C 1 276 ? 157.190 179.739 161.124 1.00 27.56 251 PRO B CA 1
ATOM 6260 C C . PRO C 1 276 ? 155.888 179.944 160.370 1.00 27.56 251 PRO B C 1
ATOM 6261 O O . PRO C 1 276 ? 155.858 179.785 159.143 1.00 27.56 251 PRO B O 1
ATOM 6265 N N . LEU C 1 277 ? 154.804 180.280 161.074 1.00 28.82 252 LEU B N 1
ATOM 6266 C CA . LEU C 1 277 ? 153.520 180.483 160.411 1.00 28.82 252 LEU B CA 1
ATOM 6267 C C . LEU C 1 277 ? 153.582 181.652 159.438 1.00 28.82 252 LEU B C 1
ATOM 6268 O O . LEU C 1 277 ? 153.013 181.590 158.341 1.00 28.82 252 LEU B O 1
ATOM 6273 N N . THR C 1 278 ? 154.268 182.729 159.825 1.00 29.94 253 THR B N 1
ATOM 6274 C CA . THR C 1 278 ? 154.421 183.875 158.938 1.00 29.94 253 THR B CA 1
ATOM 6275 C C . THR C 1 278 ? 155.155 183.484 157.662 1.00 29.94 253 THR B C 1
ATOM 6276 O O . THR C 1 278 ? 154.749 183.859 156.556 1.00 29.94 253 THR B O 1
ATOM 6280 N N . LYS C 1 279 ? 156.243 182.722 157.800 1.00 31.64 254 LYS B N 1
ATOM 6281 C CA . LYS C 1 279 ? 157.004 182.301 156.630 1.00 31.64 254 LYS B CA 1
ATOM 6282 C C . LYS C 1 279 ? 156.177 181.389 155.734 1.00 31.64 254 LYS B C 1
ATOM 6283 O O . LYS C 1 279 ? 156.217 181.513 154.504 1.00 31.64 254 LYS B O 1
ATOM 6289 N N . LEU C 1 280 ? 155.418 180.466 156.332 1.00 31.48 255 LEU B N 1
ATOM 6290 C CA . LEU C 1 280 ? 154.554 179.597 155.540 1.00 31.48 255 LEU B CA 1
ATOM 6291 C C . LEU C 1 280 ? 153.516 180.403 154.770 1.00 31.48 255 LEU B C 1
ATOM 6292 O O . LEU C 1 280 ? 153.284 180.157 153.580 1.00 31.48 255 LEU B O 1
ATOM 6297 N N . ASN C 1 281 ? 152.886 181.376 155.434 1.00 36.30 256 ASN B N 1
ATOM 6298 C CA . ASN C 1 281 ? 151.871 182.186 154.770 1.00 36.30 256 ASN B CA 1
ATOM 6299 C C . ASN C 1 281 ? 152.469 183.005 153.634 1.00 36.30 256 ASN B C 1
ATOM 6300 O O . ASN C 1 281 ? 151.890 183.081 152.544 1.00 36.30 256 ASN B O 1
ATOM 6305 N N . LEU C 1 282 ? 153.629 183.626 153.868 1.00 35.54 257 LEU B N 1
ATOM 6306 C CA . LEU C 1 282 ? 154.269 184.408 152.814 1.00 35.54 257 LEU B CA 1
ATOM 6307 C C . LEU C 1 282 ? 154.663 183.534 151.631 1.00 35.54 257 LEU B C 1
ATOM 6308 O O . LEU C 1 282 ? 154.467 183.923 150.472 1.00 35.54 257 LEU B O 1
ATOM 6313 N N . LEU C 1 283 ? 155.222 182.351 151.898 1.00 37.55 258 LEU B N 1
ATOM 6314 C CA . LEU C 1 283 ? 155.608 181.460 150.811 1.00 37.55 258 LEU B CA 1
ATOM 6315 C C . LEU C 1 283 ? 154.393 181.009 150.011 1.00 37.55 258 LEU B C 1
ATOM 6316 O O . LEU C 1 283 ? 154.431 180.981 148.775 1.00 37.55 258 LEU B O 1
ATOM 6321 N N . ALA C 1 284 ? 153.302 180.658 150.698 1.00 43.62 259 ALA B N 1
ATOM 6322 C CA . ALA C 1 284 ? 152.092 180.243 149.997 1.00 43.62 259 ALA B CA 1
ATOM 6323 C C . ALA C 1 284 ? 151.523 181.378 149.155 1.00 43.62 259 ALA B C 1
ATOM 6324 O O . ALA C 1 284 ? 151.100 181.161 148.013 1.00 43.62 259 ALA B O 1
ATOM 6326 N N . ASP C 1 285 ? 151.502 182.596 149.704 1.00 47.95 260 ASP B N 1
ATOM 6327 C CA . ASP C 1 285 ? 150.981 183.734 148.953 1.00 47.95 260 ASP B CA 1
ATOM 6328 C C . ASP C 1 285 ? 151.826 184.016 147.718 1.00 47.95 260 ASP B C 1
ATOM 6329 O O . ASP C 1 285 ? 151.287 184.267 146.634 1.00 47.95 260 ASP B O 1
ATOM 6334 N N . ARG C 1 286 ? 153.154 183.978 147.859 1.00 48.81 261 ARG B N 1
ATOM 6335 C CA . ARG C 1 286 ? 154.019 184.213 146.708 1.00 48.81 261 ARG B CA 1
ATOM 6336 C C . ARG C 1 286 ? 153.845 183.124 145.658 1.00 48.81 261 ARG B C 1
ATOM 6337 O O . ARG C 1 286 ? 153.827 183.407 144.453 1.00 48.81 261 ARG B O 1
ATOM 6345 N N . LEU C 1 287 ? 153.717 181.869 146.096 1.00 51.11 262 LEU B N 1
ATOM 6346 C CA . LEU C 1 287 ? 153.512 180.776 145.153 1.00 51.11 262 LEU B CA 1
ATOM 6347 C C . LEU C 1 287 ? 152.199 180.939 144.399 1.00 51.11 262 LEU B C 1
ATOM 6348 O O . LEU C 1 287 ? 152.148 180.739 143.181 1.00 51.11 262 LEU B O 1
ATOM 6353 N N . LEU C 1 288 ? 151.128 181.314 145.104 1.00 56.40 263 LEU B N 1
ATOM 6354 C CA . LEU C 1 288 ? 149.846 181.536 144.440 1.00 56.40 263 LEU B CA 1
ATOM 6355 C C . LEU C 1 288 ? 149.923 182.704 143.464 1.00 56.40 263 LEU B C 1
ATOM 6356 O O . LEU C 1 288 ? 149.360 182.644 142.363 1.00 56.40 263 LEU B O 1
ATOM 6361 N N . THR C 1 289 ? 150.610 183.781 143.854 1.00 61.77 264 THR B N 1
ATOM 6362 C CA . THR C 1 289 ? 150.746 184.936 142.973 1.00 61.77 264 THR B CA 1
ATOM 6363 C C . THR C 1 289 ? 151.499 184.572 141.701 1.00 61.77 264 THR B C 1
ATOM 6364 O O . THR C 1 289 ? 151.125 185.001 140.604 1.00 61.77 264 THR B O 1
ATOM 6368 N N . LEU C 1 290 ? 152.565 183.779 141.825 1.00 64.37 265 LEU B N 1
ATOM 6369 C CA . LEU C 1 290 ? 153.296 183.363 140.634 1.00 64.37 265 LEU B CA 1
ATOM 6370 C C . LEU C 1 290 ? 152.492 182.369 139.803 1.00 64.37 265 LEU B C 1
ATOM 6371 O O . LEU C 1 290 ? 152.591 182.373 138.571 1.00 64.37 265 LEU B O 1
ATOM 6376 N N . CYS C 1 291 ? 151.690 181.520 140.450 1.00 71.48 266 CYS B N 1
ATOM 6377 C CA . CYS C 1 291 ? 150.940 180.506 139.719 1.00 71.48 266 CYS B CA 1
ATOM 6378 C C . CYS C 1 291 ? 149.762 181.104 138.962 1.00 71.48 266 CYS B C 1
ATOM 6379 O O . CYS C 1 291 ? 149.379 180.581 137.909 1.00 71.48 266 CYS B O 1
ATOM 6382 N N . GLU C 1 292 ? 149.168 182.182 139.480 1.00 77.63 267 GLU B N 1
ATOM 6383 C CA . GLU C 1 292 ? 148.035 182.789 138.787 1.00 77.63 267 GLU B CA 1
ATOM 6384 C C . GLU C 1 292 ? 148.441 183.337 137.425 1.00 77.63 267 GLU B C 1
ATOM 6385 O O . GLU C 1 292 ? 147.595 183.459 136.530 1.00 77.63 267 GLU B O 1
ATOM 6391 N N . TYR C 1 293 ? 149.721 183.660 137.249 1.00 83.67 268 TYR B N 1
ATOM 6392 C CA . TYR C 1 293 ? 150.263 184.124 135.974 1.00 83.67 268 TYR B CA 1
ATOM 6393 C C . TYR C 1 293 ? 149.515 185.342 135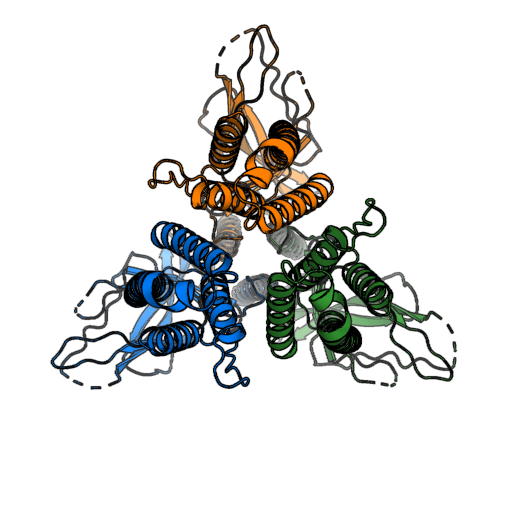.442 1.00 83.67 268 TYR B C 1
ATOM 6394 O O . TYR C 1 293 ? 149.210 186.270 136.191 1.00 83.67 268 TYR B O 1
#

Organism: Francisella tularensis (NCBI:txid263)

Sequence (771 aa):
MFLERIYWEDGLRLDSDILDKSNLSVLERLSTASYLPANLNKGIVSFDLDVLILIKDLKLYLDEKNFVFYDKSYPLSLQIMTEIPLFLNIREKVIEKNGVKYIYNQLSLSLEHSYGFKHSIQIALFRLDRGRLVPEIYDFPLLTLNHYYLGDIFVKLNRTVSELKSFNRFVFSASRSYASILLVFLINKLERELKFAESNRANSSPKQIFDLIDDIYSLIQLNLDKVEELDSIEFDFQKPLTKLNLLADRLLTLCEYMFLERIYWEDGLRLDSDILDKSNLSVLERLSTASYLPANLNKGIVSFDLDVLILIKDLKLYLDEKNFVFYDKSYPLSLQIMTEIPLFLNIREKVIEKNGVKYIYNQLSLSLEHSYGFKHSIQIALFRLDRGRLVPEIYDFPLLTLNHYYLGDIFVKLNRTVSELKSFNRFVFSASRSYASILLVFLINKLERELKFAESNRANSSPKQIFDLIDDIYSLIQLNLDKVEELDSIEFDFQKPLTKLNLLADRLLTLCEYMFLERIYWEDGLRLDSDILDKSNLSVLERLSTASYLPANLNKGIVSFDLDVLILIKDLKLYLDEKNFVFYDKSYPLSLQIMTEIPLFLNIREKVIEKNGVKYIYNQLSLSLEHSYGFKHSIQIALFRLDRGRLVPEIYDFPLLTLNHYYLGDIFVKLNRTVSELKSFNRFVFSASRSYASILLVFLINKLERELKFAESNRANSSPKQIFDLIDDIYSLIQLNLDKVEELDSIEFDFQKPLTKLNLLADRLLTLCEY

Secondary structure (DSSP, 8-state):
----SB--TT-----HHHHHHHHHHHHHHHHHH---GGG-S-EEEEEEE----BEEEEEEEETTTEEEE--TTS--B------EEEEEEEEEEEEEETTEEEEEEEEEEESS--SSSSEEEEEEEEE-SSS--EEE-----BSSS-BTTHHHHHHHHHHHHHHHHHHIIIIIHHH-SHHHHHHHHHHHHHHHHHHHHHH-STT--HHHHHHHHHHHHHHHHHTS-S-S--------SSSHHHHHHHHHHHHHHHHH-/----SB--TT-----HHHHHHHHHHHHHHHHHH---GGG-S-EEEEEEE----BEEEEEEEETTTEEEE--TTS--B------EEEEEEEEEEEEEETTEEEEEEEEEEESS--SSSSEEEEEEEEE-SSS--EEE-----BSSS-BTTHHHHHHHHHHHHHHHHHHIIIIIHHH-SHHHHHHHHHHHHHHHHHHHHHH-STT--HHHHHHHHHHHHHHHHHTS-S-S--------SSSHHHHHHHHHHHHHHHHH-/----SB--TT-----HHHHHHHHHHHHHHHHHH---GGG-S-EEEEEEE----BEEEEEEEETTTEEEE--TTS--B------EEEEEEEEEEEEEETTEEEEEEEEEEESS--SSSSEEEEEEEEE-SSS--EEE-----BSSS-BTTHHHHHHHHHHHHHHHHHHIIIIIHHH-SHHHHHHHHHHHHHHHHHHHHHH-STT--HHHHHHHHHHHHHHHHHTS-S-S--------SSSHHHHHHHHHHHHHHHHH-

InterPro domains:
  IPR010263 Type VI secretion system TssK [TIGR03353] (8-400)